Protein AF-0000000075764420 (afdb_homodimer)

Solvent-accessible surface area (backbone atoms only — not comparable to full-atom values): 49106 Å² total; per-residue (Å²): 131,82,77,48,69,50,70,46,83,59,84,77,82,64,56,66,69,60,44,43,52,50,50,54,52,48,41,48,51,27,37,36,56,23,35,29,23,39,42,83,89,68,69,49,82,43,41,38,24,38,45,35,27,38,69,61,47,43,64,38,49,43,69,51,50,50,50,52,55,64,43,32,40,56,49,47,51,49,48,52,52,50,32,62,30,62,67,60,50,52,63,59,40,52,65,30,41,75,60,29,64,60,61,29,52,54,49,49,46,45,52,50,36,55,73,73,50,77,61,41,67,53,35,36,38,52,31,28,40,29,29,32,32,20,41,93,60,81,49,40,51,29,50,75,50,54,35,29,54,50,55,73,48,30,34,38,36,37,48,40,54,60,51,42,44,51,50,30,37,77,68,75,38,57,81,58,48,82,36,42,70,87,45,48,17,35,66,38,54,37,49,46,54,52,51,48,34,58,69,60,63,56,83,75,31,28,36,36,36,30,37,55,94,73,63,42,63,40,40,35,54,47,44,46,55,53,53,39,36,72,76,39,61,76,54,47,77,45,79,39,31,44,56,51,43,43,73,58,41,50,68,50,96,81,28,35,34,30,48,91,89,24,41,35,26,28,39,38,33,64,38,74,68,49,64,86,62,43,85,50,68,52,26,52,50,24,51,44,53,53,64,53,10,47,28,32,26,26,38,33,67,45,43,42,56,42,34,29,53,59,44,53,34,52,47,63,39,89,67,42,49,39,75,79,62,38,94,44,72,65,44,52,56,57,55,64,25,52,58,60,48,36,56,40,41,100,46,72,67,14,52,49,43,50,51,52,34,57,77,43,18,72,51,29,31,36,36,50,62,66,64,74,66,81,65,65,32,50,28,68,51,31,28,55,50,47,64,71,27,64,88,42,70,61,37,32,36,30,38,42,30,51,56,76,50,49,41,35,29,60,43,41,62,49,48,64,91,54,67,84,67,55,63,81,40,53,28,33,64,35,41,32,36,31,24,33,35,32,29,38,88,86,42,80,76,45,71,39,60,26,28,41,36,29,37,30,16,46,57,87,46,90,51,47,35,49,93,74,67,44,14,17,45,39,38,56,27,47,36,88,128,130,83,76,46,70,50,70,47,83,59,84,75,83,66,58,67,71,60,45,44,51,50,50,52,53,49,41,49,51,28,36,36,56,22,36,28,22,40,41,86,91,68,69,50,84,42,40,39,24,38,46,36,26,39,68,61,45,43,64,38,50,42,68,53,52,50,50,53,55,66,43,33,39,56,49,47,51,50,48,53,53,49,34,61,31,62,65,59,51,50,64,60,42,51,64,29,41,74,61,31,64,61,62,29,53,54,48,50,45,44,51,50,37,56,73,74,50,77,59,42,67,53,36,36,39,51,31,27,40,30,28,32,31,20,40,94,60,82,50,41,52,28,50,75,49,56,36,30,54,50,54,72,48,30,34,37,37,38,48,40,55,62,52,41,44,50,51,31,38,76,68,74,39,58,83,58,49,82,37,42,70,86,44,46,15,37,64,38,54,37,48,48,55,51,51,48,37,58,70,60,64,54,84,72,30,27,35,36,36,30,36,55,94,73,64,42,62,41,38,36,55,48,44,46,56,53,52,40,35,70,76,41,62,77,54,47,74,44,78,37,31,45,56,50,43,43,73,57,40,48,68,50,97,83,26,35,34,31,47,90,89,23,42,35,25,27,39,38,33,65,38,73,68,48,64,87,60,44,84,49,69,53,27,52,50,24,52,46,53,54,64,53,11,47,28,31,25,26,38,34,66,46,43,42,57,43,35,29,54,58,44,54,33,52,46,64,39,88,68,41,49,39,75,79,63,38,96,44,72,66,45,53,56,56,56,62,25,52,59,58,48,36,56,40,42,98,45,73,67,13,50,50,42,51,51,52,34,56,75,42,19,73,51,30,31,37,37,49,60,66,64,74,68,82,66,65,31,50,28,68,51,32,29,54,51,46,64,71,27,64,88,40,72,60,37,35,37,31,37,40,31,51,55,75,52,47,41,35,28,60,43,40,62,48,48,68,91,53,67,82,66,54,66,81,40,52,26,34,62,35,40,32,37,30,26,34,34,31,30,38,89,87,43,80,75,44,71,39,59,27,30,41,38,30,38,30,16,47,58,88,45,92,52,47,35,48,92,75,67,46,14,18,42,38,38,57,27,47,37,88,127

Structure (mmCIF, N/CA/C/O backbone):
data_AF-0000000075764420-model_v1
#
loop_
_entity.id
_entity.type
_entity.pdbx_description
1 polymer 'Glutathione synthetase'
#
loop_
_atom_site.group_PDB
_atom_site.id
_atom_site.type_symbol
_atom_site.label_atom_id
_atom_site.label_alt_id
_atom_site.label_comp_id
_atom_site.label_asym_id
_atom_site.label_entity_id
_atom_site.label_seq_id
_atom_site.pdbx_PDB_ins_code
_atom_site.Cartn_x
_atom_site.Cartn_y
_atom_site.Cartn_z
_atom_site.occupancy
_atom_site.B_iso_or_equiv
_atom_site.auth_seq_id
_atom_site.auth_comp_id
_atom_site.auth_asym_id
_atom_site.auth_atom_id
_atom_site.pdbx_PDB_model_num
ATOM 1 N N . MET A 1 1 ? 33.75 -28.781 -10.352 1 38.66 1 MET A N 1
ATOM 2 C CA . MET A 1 1 ? 33.625 -27.656 -11.273 1 38.66 1 MET A CA 1
ATOM 3 C C . MET A 1 1 ? 32.938 -26.484 -10.594 1 38.66 1 MET A C 1
ATOM 5 O O . MET A 1 1 ? 31.891 -26.672 -9.938 1 38.66 1 MET A O 1
ATOM 9 N N . SER A 1 2 ? 33.562 -25.359 -10.328 1 56.16 2 SER A N 1
ATOM 10 C CA . SER A 1 2 ? 33.125 -24.188 -9.57 1 56.16 2 SER A CA 1
ATOM 11 C C . SER A 1 2 ? 31.812 -23.641 -10.109 1 56.16 2 SER A C 1
ATOM 13 O O . SER A 1 2 ? 31.641 -23.5 -11.32 1 56.16 2 SER A O 1
ATOM 15 N N . GLN A 1 3 ? 30.719 -23.734 -9.367 1 74.88 3 GLN A N 1
ATOM 16 C CA . GLN A 1 3 ? 29.406 -23.219 -9.758 1 74.88 3 GLN A CA 1
ATOM 17 C C . GLN A 1 3 ? 29.516 -21.812 -10.328 1 74.88 3 GLN A C 1
ATOM 19 O O . GLN A 1 3 ? 30.25 -20.984 -9.789 1 74.88 3 GLN A O 1
ATOM 24 N N . ALA A 1 4 ? 29.094 -21.578 -11.578 1 86.88 4 ALA A N 1
ATOM 25 C CA . ALA A 1 4 ? 29.078 -20.281 -12.258 1 86.88 4 ALA A CA 1
ATOM 26 C C . ALA A 1 4 ? 28.469 -19.219 -11.359 1 86.88 4 ALA A C 1
ATOM 28 O O . ALA A 1 4 ? 27.609 -19.516 -10.523 1 86.88 4 ALA A O 1
ATOM 29 N N . ARG A 1 5 ? 29.078 -18.031 -11.469 1 92.19 5 ARG A N 1
ATOM 30 C CA . ARG A 1 5 ? 28.594 -16.906 -10.664 1 92.19 5 ARG A CA 1
ATOM 31 C C . ARG A 1 5 ? 28.312 -15.695 -11.547 1 92.19 5 ARG A C 1
ATOM 33 O O . ARG A 1 5 ? 29.062 -15.391 -12.469 1 92.19 5 ARG A O 1
ATOM 40 N N . PHE A 1 6 ? 27.172 -15.125 -11.367 1 94.44 6 PHE A N 1
ATOM 41 C CA . PHE A 1 6 ? 26.859 -13.836 -11.969 1 94.44 6 PHE A CA 1
ATOM 42 C C . PHE A 1 6 ? 27.156 -12.695 -11 1 94.44 6 PHE A C 1
ATOM 44 O O . PHE A 1 6 ? 26.984 -12.844 -9.789 1 94.44 6 PHE A O 1
ATOM 51 N N . ALA A 1 7 ? 27.578 -11.648 -11.547 1 93.38 7 ALA A N 1
ATOM 52 C CA . ALA A 1 7 ? 27.828 -10.461 -10.727 1 93.38 7 ALA A CA 1
ATOM 53 C C . ALA A 1 7 ? 26.516 -9.758 -10.375 1 93.38 7 ALA A C 1
ATOM 55 O O . ALA A 1 7 ? 25.609 -9.688 -11.203 1 93.38 7 ALA A O 1
ATOM 56 N N . SER A 1 8 ? 26.484 -9.297 -9.148 1 94.81 8 SER A N 1
ATOM 57 C CA . SER A 1 8 ? 25.375 -8.422 -8.773 1 94.81 8 SER A CA 1
ATOM 58 C C . SER A 1 8 ? 25.375 -7.148 -9.617 1 94.81 8 SER A C 1
ATOM 60 O O . SER A 1 8 ? 26.406 -6.754 -10.164 1 94.81 8 SER A O 1
ATOM 62 N N . CYS A 1 9 ? 24.203 -6.555 -9.758 1 94.88 9 CYS A N 1
ATOM 63 C CA . CYS A 1 9 ? 24.109 -5.379 -10.617 1 94.88 9 CYS A CA 1
ATOM 64 C C . CYS A 1 9 ? 24.875 -4.207 -10.023 1 94.88 9 CYS A C 1
ATOM 66 O O . CYS A 1 9 ? 25.234 -3.27 -10.742 1 94.88 9 CYS A O 1
ATOM 68 N N . ILE A 1 10 ? 25.047 -4.176 -8.719 1 96.06 10 ILE A N 1
ATOM 69 C CA . ILE A 1 10 ? 25.875 -3.219 -7.988 1 96.06 10 ILE A CA 1
ATOM 70 C C . ILE A 1 10 ? 26.938 -3.963 -7.191 1 96.06 10 ILE A C 1
ATOM 72 O O . ILE A 1 10 ? 26.656 -5.008 -6.598 1 96.06 10 ILE A O 1
ATOM 76 N N . PRO A 1 11 ? 28.188 -3.457 -7.164 1 95.88 11 PRO A N 1
ATOM 77 C CA . PRO A 1 11 ? 29.219 -4.121 -6.363 1 95.88 11 PRO A CA 1
ATOM 78 C C . PRO A 1 11 ? 28.828 -4.262 -4.895 1 95.88 11 PRO A C 1
ATOM 80 O O . PRO A 1 11 ? 28.281 -3.324 -4.309 1 95.88 11 PRO A O 1
ATOM 83 N N . LEU A 1 12 ? 29.109 -5.402 -4.242 1 96.56 12 LEU A N 1
ATOM 84 C CA . LEU A 1 12 ? 28.797 -5.691 -2.844 1 96.56 12 LEU A CA 1
ATOM 85 C C . LEU A 1 12 ? 30.078 -5.957 -2.049 1 96.56 12 LEU A C 1
ATOM 87 O O . LEU A 1 12 ? 31.078 -6.418 -2.607 1 96.56 12 LEU A O 1
ATOM 91 N N . PRO A 1 13 ? 30.141 -5.727 -0.776 1 97.25 13 PRO A N 1
ATOM 92 C CA . PRO A 1 13 ? 29.016 -5.266 0.037 1 97.25 13 PRO A CA 1
ATOM 93 C C . PRO A 1 13 ? 28.797 -3.756 -0.054 1 97.25 13 PRO A C 1
ATOM 95 O O . PRO A 1 13 ? 29.734 -3.01 -0.327 1 97.25 13 PRO A O 1
ATOM 98 N N . LEU A 1 14 ? 27.625 -3.275 0.132 1 97.19 14 LEU A N 1
ATOM 99 C CA . LEU A 1 14 ? 27.312 -1.854 0.252 1 97.19 14 LEU A CA 1
ATOM 100 C C . LEU A 1 14 ? 27.828 -1.3 1.578 1 97.19 14 LEU A C 1
ATOM 102 O O . LEU A 1 14 ? 27.953 -2.041 2.555 1 97.19 14 LEU A O 1
ATOM 106 N N . GLU A 1 15 ? 28.109 -0.024 1.542 1 96.06 15 GLU A N 1
ATOM 107 C CA . GLU A 1 15 ? 28.484 0.64 2.785 1 96.06 15 GLU A CA 1
ATOM 108 C C . GLU A 1 15 ? 27.391 0.51 3.838 1 96.06 15 GLU A C 1
ATOM 110 O O . GLU A 1 15 ? 26.203 0.627 3.525 1 96.06 15 GLU A O 1
ATOM 115 N N . HIS A 1 16 ? 27.844 0.253 5.09 1 96.31 16 HIS A N 1
ATOM 116 C CA . HIS A 1 16 ? 26.938 -0.081 6.184 1 96.31 16 HIS A CA 1
ATOM 117 C C . HIS A 1 16 ? 25.828 0.951 6.316 1 96.31 16 HIS A C 1
ATOM 119 O O . HIS A 1 16 ? 24.641 0.596 6.332 1 96.31 16 HIS A O 1
ATOM 125 N N . LYS A 1 17 ? 26.156 2.199 6.438 1 93.56 17 LYS A N 1
ATOM 126 C CA . LYS A 1 17 ? 25.172 3.26 6.641 1 93.56 17 LYS A CA 1
ATOM 127 C C . LYS A 1 17 ? 24.203 3.34 5.469 1 93.56 17 LYS A C 1
ATOM 129 O O . LYS A 1 17 ? 23 3.504 5.668 1 93.56 17 LYS A O 1
ATOM 134 N N . VAL A 1 18 ? 24.734 3.244 4.289 1 95.25 18 VAL A N 1
ATOM 135 C CA . VAL A 1 18 ? 23.922 3.289 3.072 1 95.25 18 VAL A CA 1
ATOM 136 C C . VAL A 1 18 ? 22.969 2.104 3.043 1 95.25 18 VAL A C 1
ATOM 138 O O . VAL A 1 18 ? 21.781 2.264 2.742 1 95.25 18 VAL A O 1
ATOM 141 N N . LEU A 1 19 ? 23.5 0.938 3.379 1 97.75 19 LEU A N 1
ATOM 142 C CA . LEU A 1 19 ? 22.719 -0.295 3.348 1 97.75 19 LEU A CA 1
ATOM 143 C C . LEU A 1 19 ? 21.562 -0.229 4.336 1 97.75 19 LEU A C 1
ATOM 145 O O . LEU A 1 19 ? 20.422 -0.562 3.988 1 97.75 19 LEU A O 1
ATOM 149 N N . VAL A 1 20 ? 21.828 0.205 5.543 1 97 20 VAL A N 1
ATOM 150 C CA . VAL A 1 20 ? 20.797 0.29 6.574 1 97 20 VAL A CA 1
ATOM 151 C C . VAL A 1 20 ? 19.719 1.264 6.137 1 97 20 VAL A C 1
ATOM 153 O O . VAL A 1 20 ? 18.516 0.97 6.27 1 97 20 VAL A O 1
ATOM 156 N N . ASN A 1 21 ? 20.109 2.371 5.57 1 95.69 21 ASN A N 1
ATOM 157 C CA . ASN A 1 21 ? 19.172 3.393 5.133 1 95.69 21 ASN A CA 1
ATOM 158 C C . ASN A 1 21 ? 18.297 2.891 3.992 1 95.69 21 ASN A C 1
ATOM 160 O O . ASN A 1 21 ? 17.078 3.102 4 1 95.69 21 ASN A O 1
ATOM 164 N N . VAL A 1 22 ? 18.906 2.281 3.021 1 97.5 22 VAL A N 1
ATOM 165 C CA . VAL A 1 22 ? 18.156 1.857 1.841 1 97.5 22 VAL A CA 1
ATOM 166 C C . VAL A 1 22 ? 17.219 0.711 2.205 1 97.5 22 VAL A C 1
ATOM 168 O O . VAL A 1 22 ? 16.109 0.608 1.664 1 97.5 22 VAL A O 1
ATOM 171 N N . ILE A 1 23 ? 17.594 -0.154 3.127 1 98.19 23 ILE A N 1
ATOM 172 C CA . ILE A 1 23 ? 16.734 -1.244 3.578 1 98.19 23 ILE A CA 1
ATOM 173 C C . ILE A 1 23 ? 15.484 -0.673 4.25 1 98.19 23 ILE A C 1
ATOM 175 O O . ILE A 1 23 ? 14.375 -1.166 4.039 1 98.19 23 ILE A O 1
ATOM 179 N N . GLU A 1 24 ? 15.695 0.343 5.035 1 97.19 24 GLU A N 1
ATOM 180 C CA . GLU A 1 24 ? 14.555 0.988 5.676 1 97.19 24 GLU A CA 1
ATOM 181 C C . GLU A 1 24 ? 13.586 1.554 4.637 1 97.19 24 GLU A C 1
ATOM 183 O O . GLU A 1 24 ? 12.375 1.387 4.758 1 97.19 24 GLU A O 1
ATOM 188 N N . LYS A 1 25 ? 14.109 2.221 3.648 1 97.94 25 LYS A N 1
ATOM 189 C CA . LYS A 1 25 ? 13.297 2.768 2.561 1 97.94 25 LYS A CA 1
ATOM 190 C C . LYS A 1 25 ? 12.578 1.66 1.801 1 97.94 25 LYS A C 1
ATOM 192 O O . LYS A 1 25 ? 11.406 1.808 1.445 1 97.94 25 LYS A O 1
ATOM 197 N N . ALA A 1 26 ? 13.266 0.58 1.588 1 98.38 26 ALA A N 1
ATOM 198 C CA . ALA A 1 26 ? 12.703 -0.546 0.848 1 98.38 26 ALA A CA 1
ATOM 199 C C . ALA A 1 26 ? 11.547 -1.184 1.615 1 98.38 26 ALA A C 1
ATOM 201 O O . ALA A 1 26 ? 10.508 -1.501 1.034 1 98.38 26 ALA A O 1
ATOM 202 N N . LYS A 1 27 ? 11.758 -1.407 2.916 1 98.44 27 LYS A N 1
ATOM 203 C CA . LYS A 1 27 ? 10.711 -1.975 3.752 1 98.44 27 LYS A CA 1
ATOM 204 C C . LYS A 1 27 ? 9.453 -1.105 3.723 1 98.44 27 LYS A C 1
ATOM 206 O O . LYS A 1 27 ? 8.344 -1.614 3.561 1 98.44 27 LYS A O 1
ATOM 211 N N . ASP A 1 28 ? 9.688 0.18 3.896 1 98.5 28 ASP A N 1
ATOM 212 C CA . ASP A 1 28 ? 8.555 1.097 3.9 1 98.5 28 ASP A CA 1
ATOM 213 C C . ASP A 1 28 ? 7.84 1.094 2.551 1 98.5 28 ASP A C 1
ATOM 215 O O . ASP A 1 28 ? 6.605 1.088 2.494 1 98.5 28 ASP A O 1
ATOM 219 N N . TRP A 1 29 ? 8.578 1.149 1.474 1 98.56 29 TRP A N 1
ATOM 220 C CA . TRP A 1 29 ? 7.973 1.102 0.148 1 98.56 29 TRP A CA 1
ATOM 221 C C . TRP A 1 29 ? 7.145 -0.167 -0.027 1 98.56 29 TRP A C 1
ATOM 223 O O . TRP A 1 29 ? 6.016 -0.116 -0.514 1 98.56 29 TRP A O 1
ATOM 233 N N . ALA A 1 30 ? 7.723 -1.271 0.344 1 98.56 30 ALA A N 1
ATOM 234 C CA . ALA A 1 30 ? 7.062 -2.568 0.219 1 98.56 30 ALA A CA 1
ATOM 235 C C . ALA A 1 30 ? 5.73 -2.582 0.965 1 98.56 30 ALA A C 1
ATOM 237 O O . ALA A 1 30 ? 4.695 -2.924 0.391 1 98.56 30 ALA A O 1
ATOM 238 N N . LEU A 1 31 ? 5.77 -2.174 2.189 1 98.5 31 LEU A N 1
ATOM 239 C CA . LEU A 1 31 ? 4.578 -2.172 3.031 1 98.5 31 LEU A CA 1
ATOM 240 C C . LEU A 1 31 ? 3.512 -1.24 2.465 1 98.5 31 LEU A C 1
ATOM 242 O O . LEU A 1 31 ? 2.336 -1.604 2.395 1 98.5 31 LEU A O 1
ATOM 246 N N . MET A 1 32 ? 3.928 -0.154 2.012 1 98.5 32 MET A N 1
ATOM 247 C CA . MET A 1 32 ? 2.994 0.902 1.635 1 98.5 32 MET A CA 1
ATOM 248 C C . MET A 1 32 ? 2.428 0.658 0.24 1 98.5 32 MET A C 1
ATOM 250 O O . MET A 1 32 ? 1.515 1.361 -0.197 1 98.5 32 MET A O 1
ATOM 254 N N . HIS A 1 33 ? 2.965 -0.355 -0.49 1 98.19 33 HIS A N 1
ATOM 255 C CA . HIS A 1 33 ? 2.465 -0.681 -1.819 1 98.19 33 HIS A CA 1
ATOM 256 C C . HIS A 1 33 ? 2.023 -2.139 -1.9 1 98.19 33 HIS A C 1
ATOM 258 O O . HIS A 1 33 ? 1.954 -2.711 -2.99 1 98.19 33 HIS A O 1
ATOM 264 N N . GLY A 1 34 ? 1.854 -2.721 -0.776 1 97.88 34 GLY A N 1
ATOM 265 C CA . GLY A 1 34 ? 1.202 -4.02 -0.707 1 97.88 34 GLY A CA 1
ATOM 266 C C . GLY A 1 34 ? 2.143 -5.172 -0.994 1 97.88 34 GLY A C 1
ATOM 267 O O . GLY A 1 34 ? 1.699 -6.27 -1.346 1 97.88 34 GLY A O 1
ATOM 268 N N . VAL A 1 35 ? 3.465 -4.98 -0.974 1 98.06 35 VAL A N 1
ATOM 269 C CA . VAL A 1 35 ? 4.426 -6.078 -1.021 1 98.06 35 VAL A CA 1
ATOM 270 C C . VAL A 1 35 ? 4.559 -6.707 0.365 1 98.06 35 VAL A C 1
ATOM 272 O O . VAL A 1 35 ? 5.613 -6.613 0.997 1 98.06 35 VAL A O 1
ATOM 275 N N . GLY A 1 36 ? 3.479 -7.324 0.757 1 97.44 36 GLY A N 1
ATOM 276 C CA . GLY A 1 36 ? 3.387 -7.84 2.113 1 97.44 36 GLY A CA 1
ATOM 277 C C . GLY A 1 36 ? 2.543 -9.094 2.217 1 97.44 36 GLY A C 1
ATOM 278 O O . GLY A 1 36 ? 2.023 -9.586 1.213 1 97.44 36 GLY A O 1
ATOM 279 N N . MET A 1 37 ? 2.496 -9.648 3.395 1 96.88 37 MET A N 1
ATOM 280 C CA . MET A 1 37 ? 1.719 -10.828 3.75 1 96.88 37 MET A CA 1
ATOM 281 C C . MET A 1 37 ? 1.24 -10.75 5.195 1 96.88 37 MET A C 1
ATOM 283 O O . MET A 1 37 ? 1.705 -9.906 5.965 1 96.88 37 MET A O 1
ATOM 287 N N . ARG A 1 38 ? 0.282 -11.625 5.535 1 97.25 38 ARG A N 1
ATOM 288 C CA . ARG A 1 38 ? -0.09 -11.758 6.938 1 97.25 38 ARG A CA 1
ATOM 289 C C . ARG A 1 38 ? 0.991 -12.492 7.723 1 97.25 38 ARG A C 1
ATOM 291 O O . ARG A 1 38 ? 1.654 -13.383 7.188 1 97.25 38 ARG A O 1
ATOM 298 N N . ASP A 1 39 ? 1.179 -12.047 8.938 1 94.44 39 ASP A N 1
ATOM 299 C CA . ASP A 1 39 ? 2.107 -12.734 9.828 1 94.44 39 ASP A CA 1
ATOM 300 C C . ASP A 1 39 ? 1.534 -14.07 10.289 1 94.44 39 ASP A C 1
ATOM 302 O O . ASP A 1 39 ? 0.531 -14.109 11 1 94.44 39 ASP A O 1
ATOM 306 N N . LYS A 1 40 ? 2.152 -15.172 9.953 1 92 40 LYS A N 1
ATOM 307 C CA . LYS A 1 40 ? 1.679 -16.5 10.328 1 92 40 LYS A CA 1
ATOM 308 C C . LYS A 1 40 ? 1.747 -16.703 11.844 1 92 40 LYS A C 1
ATOM 310 O O . LYS A 1 40 ? 0.911 -17.391 12.422 1 92 40 LYS A O 1
ATOM 315 N N . LYS A 1 41 ? 2.746 -16.141 12.469 1 91.25 41 LYS A N 1
ATOM 316 C CA . LYS A 1 41 ? 2.951 -16.297 13.906 1 91.25 41 LYS A CA 1
ATOM 317 C C . LYS A 1 41 ? 1.938 -15.477 14.703 1 91.25 41 LYS A C 1
ATOM 319 O O . LYS A 1 41 ? 1.427 -15.938 15.727 1 91.25 41 LYS A O 1
ATOM 324 N N . HIS A 1 42 ? 1.73 -14.242 14.266 1 91.56 42 HIS A N 1
ATOM 325 C CA . HIS A 1 42 ? 0.776 -13.344 14.906 1 91.56 42 HIS A CA 1
ATOM 326 C C . HIS A 1 42 ? -0.261 -12.844 13.914 1 91.56 42 HIS A C 1
ATOM 328 O O . HIS A 1 42 ? -0.292 -11.648 13.594 1 91.56 42 HIS A O 1
ATOM 334 N N . PHE A 1 43 ? -1.181 -13.781 13.641 1 94.88 43 PHE A N 1
ATOM 335 C CA . PHE A 1 43 ? -2.141 -13.492 12.586 1 94.88 43 PHE A CA 1
ATOM 336 C C . PHE A 1 43 ? -3.117 -12.406 13.016 1 94.88 43 PHE A C 1
ATOM 338 O O . PHE A 1 43 ? -3.635 -12.438 14.133 1 94.88 43 PHE A O 1
ATOM 345 N N . THR A 1 44 ? -3.318 -11.406 12.227 1 96.19 44 THR A N 1
ATOM 346 C CA . THR A 1 44 ? -4.344 -10.383 12.391 1 96.19 44 THR A CA 1
ATOM 347 C C . THR A 1 44 ? -4.754 -9.805 11.031 1 96.19 44 THR A C 1
ATOM 349 O O . THR A 1 44 ? -3.938 -9.742 10.109 1 96.19 44 THR A O 1
ATOM 352 N N . LYS A 1 45 ? -5.996 -9.484 10.914 1 96.56 45 LYS A N 1
ATOM 353 C CA . LYS A 1 45 ? -6.488 -8.867 9.688 1 96.56 45 LYS A CA 1
ATOM 354 C C . LYS A 1 45 ? -6.293 -7.355 9.711 1 96.56 45 LYS A C 1
ATOM 356 O O . LYS A 1 45 ? -6.641 -6.664 8.75 1 96.56 45 LYS A O 1
ATOM 361 N N . ASP A 1 46 ? -5.633 -6.852 10.789 1 97.69 46 ASP A N 1
ATOM 362 C CA . ASP A 1 46 ? -5.465 -5.41 10.945 1 97.69 46 ASP A CA 1
ATOM 363 C C . ASP A 1 46 ? -4.062 -4.973 10.531 1 97.69 46 ASP A C 1
ATOM 365 O O . ASP A 1 46 ? -3.729 -3.789 10.609 1 97.69 46 ASP A O 1
ATOM 369 N N . ALA A 1 47 ? -3.221 -5.906 10.109 1 97.94 47 ALA A N 1
ATOM 370 C CA . ALA A 1 47 ? -1.836 -5.555 9.797 1 97.94 47 ALA A CA 1
ATOM 371 C C . ALA A 1 47 ? -1.276 -6.441 8.695 1 97.94 47 ALA A C 1
ATOM 373 O O . ALA A 1 47 ? -1.807 -7.523 8.43 1 97.94 47 ALA A O 1
ATOM 374 N N . ILE A 1 48 ? -0.275 -5.973 8.023 1 98 48 ILE A N 1
ATOM 375 C CA . ILE A 1 48 ? 0.557 -6.773 7.129 1 98 48 ILE A CA 1
ATOM 376 C C . ILE A 1 48 ? 2.029 -6.559 7.465 1 98 48 ILE A C 1
ATOM 378 O O . ILE A 1 48 ? 2.396 -5.531 8.047 1 98 48 ILE A O 1
ATOM 382 N N . GLN A 1 49 ? 2.844 -7.477 7.23 1 97.69 49 GLN A N 1
ATOM 383 C CA . GLN A 1 49 ? 4.297 -7.375 7.328 1 97.69 49 GLN A CA 1
ATOM 384 C C . GLN A 1 49 ? 4.953 -7.531 5.961 1 97.69 49 GLN A C 1
ATOM 386 O O . GLN A 1 49 ? 4.324 -8.016 5.016 1 97.69 49 GLN A O 1
ATOM 391 N N . ILE A 1 50 ? 6.152 -7.102 5.836 1 97.75 50 ILE A N 1
ATOM 392 C CA . ILE A 1 50 ? 6.848 -7.195 4.555 1 97.75 50 ILE A CA 1
ATOM 393 C C . ILE A 1 50 ? 6.941 -8.656 4.121 1 97.75 50 ILE A C 1
ATOM 395 O O . ILE A 1 50 ? 7.141 -9.547 4.953 1 97.75 50 ILE A O 1
ATOM 399 N N . ALA A 1 51 ? 6.656 -8.93 2.842 1 97.19 51 ALA A N 1
ATOM 400 C CA . ALA A 1 51 ? 7.102 -10.195 2.264 1 97.19 51 ALA A CA 1
ATOM 401 C C . ALA A 1 51 ? 8.617 -10.211 2.09 1 97.19 51 ALA A C 1
ATOM 403 O O . ALA A 1 51 ? 9.234 -9.18 1.823 1 97.19 51 ALA A O 1
ATOM 404 N N . PRO A 1 52 ? 9.258 -11.359 2.326 1 97 52 PRO A N 1
ATOM 405 C CA . PRO A 1 52 ? 10.695 -11.398 2.055 1 97 52 PRO A CA 1
ATOM 406 C C . PRO A 1 52 ? 11.039 -10.977 0.625 1 97 52 PRO A C 1
ATOM 408 O O . PRO A 1 52 ? 10.328 -11.344 -0.314 1 97 52 PRO A O 1
ATOM 411 N N . PHE A 1 53 ? 12.078 -10.203 0.459 1 97.88 53 PHE A N 1
ATOM 412 C CA . PHE A 1 53 ? 12.461 -9.758 -0.877 1 97.88 53 PHE A CA 1
ATOM 413 C C . PHE A 1 53 ? 13.969 -9.609 -0.984 1 97.88 53 PHE A C 1
ATOM 415 O O . PHE A 1 53 ? 14.664 -9.5 0.031 1 97.88 53 PHE A O 1
ATOM 422 N N . VAL A 1 54 ? 14.492 -9.711 -2.162 1 97.69 54 VAL A N 1
ATOM 423 C CA . VAL A 1 54 ? 15.883 -9.414 -2.473 1 97.69 54 VAL A CA 1
ATOM 424 C C . VAL A 1 54 ? 16.062 -7.918 -2.715 1 97.69 54 VAL A C 1
ATOM 426 O O . VAL A 1 54 ? 15.328 -7.324 -3.518 1 97.69 54 VAL A O 1
ATOM 429 N N . LEU A 1 55 ? 17.016 -7.344 -2.02 1 98.19 55 LEU A N 1
ATOM 430 C CA . LEU A 1 55 ? 17.141 -5.891 -2 1 98.19 55 LEU A CA 1
ATOM 431 C C . LEU A 1 55 ? 17.438 -5.352 -3.396 1 98.19 55 LEU A C 1
ATOM 433 O O . LEU A 1 55 ? 16.844 -4.363 -3.824 1 98.19 55 LEU A O 1
ATOM 437 N N . LEU A 1 56 ? 18.359 -5.969 -4.121 1 98.31 56 LEU A N 1
ATOM 438 C CA . LEU A 1 56 ? 18.766 -5.551 -5.461 1 98.31 56 LEU A CA 1
ATOM 439 C C . LEU A 1 56 ? 18.266 -6.547 -6.508 1 98.31 56 LEU A C 1
ATOM 441 O O . LEU A 1 56 ? 18.281 -7.754 -6.273 1 98.31 56 LEU A O 1
ATOM 445 N N . PRO A 1 57 ? 17.781 -6.035 -7.684 1 98.12 57 PRO A N 1
ATOM 446 C CA . PRO A 1 57 ? 17.344 -6.977 -8.719 1 98.12 57 PRO A CA 1
ATOM 447 C C . PRO A 1 57 ? 18.438 -7.953 -9.125 1 98.12 57 PRO A C 1
ATOM 449 O O . PRO A 1 57 ? 19.609 -7.574 -9.203 1 98.12 57 PRO A O 1
ATOM 452 N N . SER A 1 58 ? 18.094 -9.164 -9.367 1 97.75 58 SER A N 1
ATOM 453 C CA . SER A 1 58 ? 19.047 -10.227 -9.664 1 97.75 58 SER A CA 1
ATOM 454 C C . SER A 1 58 ? 19.328 -10.32 -11.156 1 97.75 58 SER A C 1
ATOM 456 O O . SER A 1 58 ? 18.406 -10.227 -11.977 1 97.75 58 SER A O 1
ATOM 458 N N . PRO A 1 59 ? 20.578 -10.539 -11.492 1 97.5 59 PRO A N 1
ATOM 459 C CA . PRO A 1 59 ? 20.922 -10.641 -12.914 1 97.5 59 PRO A CA 1
ATOM 460 C C . PRO A 1 59 ? 20.312 -11.867 -13.578 1 97.5 59 PRO A C 1
ATOM 462 O O . PRO A 1 59 ? 20.219 -12.938 -12.969 1 97.5 59 PRO A O 1
ATOM 465 N N . PHE A 1 60 ? 19.859 -11.672 -14.766 1 97.94 60 PHE A N 1
ATOM 466 C CA . PHE A 1 60 ? 19.281 -12.719 -15.602 1 97.94 60 PHE A CA 1
ATOM 467 C C . PHE A 1 60 ? 19.594 -12.469 -17.078 1 97.94 60 PHE A C 1
ATOM 469 O O . PHE A 1 60 ? 19.406 -11.359 -17.578 1 97.94 60 PHE A O 1
ATOM 476 N N . PRO A 1 61 ? 20.078 -13.461 -17.797 1 97.31 61 PRO A N 1
ATOM 477 C CA . PRO A 1 61 ? 20.422 -13.242 -19.203 1 97.31 61 PRO A CA 1
ATOM 478 C C . PRO A 1 61 ? 19.219 -12.812 -20.047 1 97.31 61 PRO A C 1
ATOM 480 O O . PRO A 1 61 ? 18.188 -13.492 -20.062 1 97.31 61 PRO A O 1
ATOM 483 N N . ARG A 1 62 ? 19.359 -11.727 -20.828 1 98.12 62 ARG A N 1
ATOM 484 C CA . ARG A 1 62 ? 18.297 -11.148 -21.656 1 98.12 62 ARG A CA 1
ATOM 485 C C . ARG A 1 62 ? 17.781 -12.164 -22.672 1 98.12 62 ARG A C 1
ATOM 487 O O . ARG A 1 62 ? 16.562 -12.273 -22.875 1 98.12 62 ARG A O 1
ATOM 494 N N . THR A 1 63 ? 18.656 -12.898 -23.266 1 97.94 63 THR A N 1
ATOM 495 C CA . THR A 1 63 ? 18.281 -13.859 -24.297 1 97.94 63 THR A CA 1
ATOM 496 C C . THR A 1 63 ? 17.391 -14.953 -23.719 1 97.94 63 THR A C 1
ATOM 498 O O . THR A 1 63 ? 16.391 -15.336 -24.328 1 97.94 63 THR A O 1
ATOM 501 N N . GLU A 1 64 ? 17.75 -15.461 -22.578 1 98.19 64 GLU A N 1
ATOM 502 C CA . GLU A 1 64 ? 17 -16.547 -21.969 1 98.19 64 GLU A CA 1
ATOM 503 C C . GLU A 1 64 ? 15.672 -16.047 -21.406 1 98.19 64 GLU A C 1
ATOM 505 O O . GLU A 1 64 ? 14.672 -16.766 -21.438 1 98.19 64 GLU A O 1
ATOM 510 N N . PHE A 1 65 ? 15.711 -14.805 -20.906 1 98.56 65 PHE A N 1
ATOM 511 C CA . PHE A 1 65 ? 14.461 -14.188 -20.469 1 98.56 65 PHE A CA 1
ATOM 512 C C . PHE A 1 65 ? 13.484 -14.07 -21.625 1 98.56 65 PHE A C 1
ATOM 514 O O . PHE A 1 65 ? 12.312 -14.445 -21.5 1 98.56 65 PHE A O 1
ATOM 521 N N . THR A 1 66 ? 13.984 -13.586 -22.719 1 98.44 66 THR A N 1
ATOM 522 C CA . THR A 1 66 ? 13.172 -13.414 -23.922 1 98.44 66 THR A CA 1
ATOM 523 C C . THR A 1 66 ? 12.664 -14.766 -24.422 1 98.44 66 THR A C 1
ATOM 525 O O . THR A 1 66 ? 11.508 -14.883 -24.844 1 98.44 66 THR A O 1
ATOM 528 N N . LYS A 1 67 ? 13.531 -15.742 -24.391 1 98.31 67 LYS A N 1
ATOM 529 C CA . LYS A 1 67 ? 13.148 -17.094 -24.766 1 98.31 67 LYS A CA 1
ATOM 530 C C . LYS A 1 67 ? 11.961 -17.594 -23.938 1 98.31 67 LYS A C 1
ATOM 532 O O . LYS A 1 67 ? 10.992 -18.125 -24.484 1 98.31 67 LYS A O 1
ATOM 537 N N . ALA A 1 68 ? 12.023 -17.406 -22.641 1 98.75 68 ALA A N 1
ATOM 538 C CA . ALA A 1 68 ? 10.953 -17.828 -21.734 1 98.75 68 ALA A CA 1
ATOM 539 C C . ALA A 1 68 ? 9.648 -17.094 -22.062 1 98.75 68 ALA A C 1
ATOM 541 O O . ALA A 1 68 ? 8.578 -17.703 -22.078 1 98.75 68 ALA A O 1
ATOM 542 N N . ILE A 1 69 ? 9.742 -15.797 -22.344 1 98.75 69 ILE A N 1
ATOM 543 C CA . ILE A 1 69 ? 8.594 -14.969 -22.672 1 98.75 69 ILE A CA 1
ATOM 544 C C . ILE A 1 69 ? 7.934 -15.5 -23.953 1 98.75 69 ILE A C 1
ATOM 546 O O . ILE A 1 69 ? 6.715 -15.68 -24 1 98.75 69 ILE A O 1
ATOM 550 N N . GLU A 1 70 ? 8.711 -15.797 -24.906 1 98.44 70 GLU A N 1
ATOM 551 C CA . GLU A 1 70 ? 8.211 -16.203 -26.219 1 98.44 70 GLU A CA 1
ATOM 552 C C . GLU A 1 70 ? 7.574 -17.594 -26.156 1 98.44 70 GLU A C 1
ATOM 554 O O . GLU A 1 70 ? 6.629 -17.875 -26.891 1 98.44 70 GLU A O 1
ATOM 559 N N . LEU A 1 71 ? 8.023 -18.391 -25.281 1 98.62 71 LEU A N 1
ATOM 560 C CA . LEU A 1 71 ? 7.57 -19.781 -25.219 1 98.62 71 LEU A CA 1
ATOM 561 C C . LEU A 1 71 ? 6.246 -19.891 -24.484 1 98.62 71 LEU A C 1
ATOM 563 O O . LEU A 1 71 ? 5.566 -20.922 -24.562 1 98.62 71 LEU A O 1
ATOM 567 N N . GLN A 1 72 ? 5.875 -18.844 -23.781 1 98.88 72 GLN A N 1
ATOM 568 C CA . GLN A 1 72 ? 4.758 -18.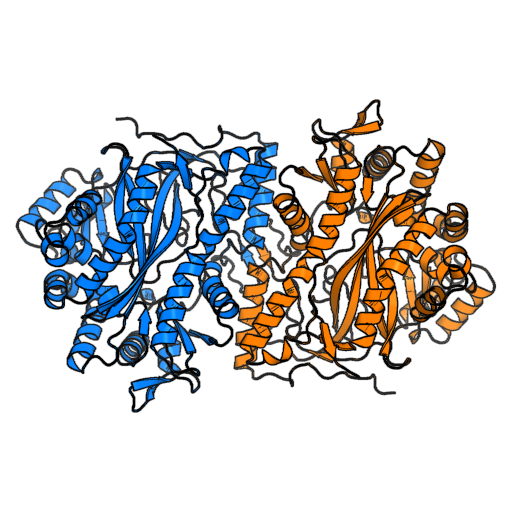984 -22.859 1 98.88 72 GLN A CA 1
ATOM 569 C C . GLN A 1 72 ? 3.459 -19.281 -23.609 1 98.88 72 GLN A C 1
ATOM 571 O O . GLN A 1 72 ? 2.674 -20.141 -23.188 1 98.88 72 GLN A O 1
ATOM 576 N N . THR A 1 73 ? 3.174 -18.578 -24.688 1 98.81 73 THR A N 1
ATOM 577 C CA . THR A 1 73 ? 1.932 -18.812 -25.422 1 98.81 73 THR A CA 1
ATOM 578 C C . THR A 1 73 ? 1.934 -20.188 -26.062 1 98.81 73 THR A C 1
ATOM 580 O O . THR A 1 73 ? 0.882 -20.828 -26.203 1 98.81 73 THR A O 1
ATOM 583 N N . VAL A 1 74 ? 3.127 -20.672 -26.438 1 98.69 74 VAL A N 1
ATOM 584 C CA . VAL A 1 74 ? 3.26 -22.016 -26.984 1 98.69 74 VAL A CA 1
ATOM 585 C C . VAL A 1 74 ? 2.926 -23.047 -25.922 1 98.69 74 VAL A C 1
ATOM 587 O O . VAL A 1 74 ? 2.189 -24 -26.172 1 98.69 74 VAL A O 1
ATOM 590 N N . LEU A 1 75 ? 3.416 -22.812 -24.766 1 98.81 75 LEU A N 1
ATOM 591 C CA . LEU A 1 75 ? 3.174 -23.719 -23.656 1 98.81 75 LEU A CA 1
ATOM 592 C C . LEU A 1 75 ? 1.714 -23.672 -23.219 1 98.81 75 LEU A C 1
ATOM 594 O O . LEU A 1 75 ? 1.137 -24.688 -22.844 1 98.81 75 LEU A O 1
ATOM 598 N N . ASN A 1 76 ? 1.135 -22.438 -23.25 1 98.81 76 ASN A N 1
ATOM 599 C CA . ASN A 1 76 ? -0.295 -22.344 -22.969 1 98.81 76 ASN A CA 1
ATOM 600 C C . ASN A 1 76 ? -1.105 -23.266 -23.875 1 98.81 76 ASN A C 1
ATOM 602 O O . ASN A 1 76 ? -1.95 -24.031 -23.391 1 98.81 76 ASN A O 1
ATOM 606 N N . GLU A 1 77 ? -0.83 -23.141 -25.109 1 98.5 77 GLU A N 1
ATOM 607 C CA . GLU A 1 77 ? -1.569 -23.922 -26.094 1 98.5 77 GLU A CA 1
ATOM 608 C C . GLU A 1 77 ? -1.317 -25.422 -25.922 1 98.5 77 GLU A C 1
ATOM 610 O O . GLU A 1 77 ? -2.244 -26.234 -26.016 1 98.5 77 GLU A O 1
ATOM 615 N N . LEU A 1 78 ? -0.058 -25.766 -25.688 1 98.5 78 LEU A N 1
ATOM 616 C CA . LEU A 1 78 ? 0.274 -27.172 -25.438 1 98.5 78 LEU A CA 1
ATOM 617 C C . LEU A 1 78 ? -0.547 -27.734 -24.281 1 98.5 78 LEU A C 1
ATOM 619 O O . LEU A 1 78 ? -1.184 -28.781 -24.422 1 98.5 78 LEU A O 1
ATOM 623 N N . MET A 1 79 ? -0.6 -27.031 -23.188 1 98.38 79 MET A N 1
ATOM 624 C CA . MET A 1 79 ? -1.29 -27.516 -22 1 98.38 79 MET A CA 1
ATOM 625 C C . MET A 1 79 ? -2.799 -27.547 -22.219 1 98.38 79 MET A C 1
ATOM 627 O O . MET A 1 79 ? -3.49 -28.422 -21.688 1 98.38 79 MET A O 1
ATOM 631 N N . HIS A 1 80 ? -3.289 -26.547 -22.984 1 98.62 80 HIS A N 1
ATOM 632 C CA . HIS A 1 80 ? -4.691 -26.547 -23.375 1 98.62 80 HIS A CA 1
ATOM 633 C C . HIS A 1 80 ? -5.039 -27.828 -24.141 1 98.62 80 HIS A C 1
ATOM 635 O O . HIS A 1 80 ? -6.031 -28.5 -23.828 1 98.62 80 HIS A O 1
ATOM 641 N N . LYS A 1 81 ? -4.219 -28.188 -25.125 1 98.25 81 LYS A N 1
ATOM 642 C CA . LYS A 1 81 ? -4.441 -29.391 -25.922 1 98.25 81 LYS A CA 1
ATOM 643 C C . LYS A 1 81 ? -4.332 -30.641 -25.078 1 98.25 81 LYS A C 1
ATOM 645 O O . LYS A 1 81 ? -5.133 -31.578 -25.219 1 98.25 81 LYS A O 1
ATOM 650 N N . VAL A 1 82 ? -3.357 -30.656 -24.219 1 98.38 82 VAL A N 1
ATOM 651 C CA . VAL A 1 82 ? -3.152 -31.797 -23.328 1 98.38 82 VAL A CA 1
ATOM 652 C C . VAL A 1 82 ? -4.379 -31.984 -22.438 1 98.38 82 VAL A C 1
ATOM 654 O O . VAL A 1 82 ? -4.883 -33.094 -22.297 1 98.38 82 VAL A O 1
ATOM 657 N N . ALA A 1 83 ? -4.906 -30.906 -21.891 1 98.25 83 ALA A N 1
ATOM 658 C CA . ALA A 1 83 ? -6.051 -30.953 -20.984 1 98.25 83 ALA A CA 1
ATOM 659 C C . ALA A 1 83 ? -7.285 -31.516 -21.672 1 98.25 83 ALA A C 1
ATOM 661 O O . ALA A 1 83 ? -8.133 -32.156 -21.047 1 98.25 83 ALA A O 1
ATOM 662 N N . HIS A 1 84 ? -7.355 -31.312 -23 1 97.62 84 HIS A N 1
ATOM 663 C CA . HIS A 1 84 ? -8.547 -31.734 -23.734 1 97.62 84 HIS A CA 1
ATOM 664 C C . HIS A 1 84 ? -8.328 -33.094 -24.406 1 97.62 84 HIS A C 1
ATOM 666 O O . HIS A 1 84 ? -9.172 -33.531 -25.188 1 97.62 84 HIS A O 1
ATOM 672 N N . ASN A 1 85 ? -7.188 -33.688 -24.203 1 97.5 85 ASN A N 1
ATOM 673 C CA . ASN A 1 85 ? -6.941 -35.031 -24.703 1 97.5 85 ASN A CA 1
ATOM 674 C C . ASN A 1 85 ? -7.211 -36.094 -23.641 1 97.5 85 ASN A C 1
ATOM 676 O O . ASN A 1 85 ? -6.293 -36.531 -22.938 1 97.5 85 ASN A O 1
ATOM 680 N N . GLU A 1 86 ? -8.398 -36.562 -23.641 1 96.06 86 GLU A N 1
ATOM 681 C CA . GLU A 1 86 ? -8.883 -37.5 -22.609 1 96.06 86 GLU A CA 1
ATOM 682 C C . GLU A 1 86 ? -8.031 -38.75 -22.578 1 96.06 86 GLU A C 1
ATOM 684 O O . GLU A 1 86 ? -7.66 -39.219 -21.5 1 96.06 86 GLU A O 1
ATOM 689 N N . GLU A 1 87 ? -7.754 -39.281 -23.656 1 96.62 87 GLU A N 1
ATOM 690 C CA . GLU A 1 87 ? -6.984 -40.531 -23.75 1 96.62 87 GLU A CA 1
ATOM 691 C C . GLU A 1 87 ? -5.586 -40.344 -23.156 1 96.62 87 GLU A C 1
ATOM 693 O O . GLU A 1 87 ? -5.113 -41.219 -22.406 1 96.62 87 GLU A O 1
ATOM 698 N N . PHE A 1 88 ? -4.996 -39.344 -23.547 1 96.81 88 PHE A N 1
ATOM 699 C CA . PHE A 1 88 ? -3.654 -39.062 -23.047 1 96.81 88 PHE A CA 1
ATOM 700 C C . PHE A 1 88 ? -3.658 -38.938 -21.531 1 96.81 88 PHE A C 1
ATOM 702 O O . PHE A 1 88 ? -2.793 -39.469 -20.844 1 96.81 88 PHE A O 1
ATOM 709 N N . LEU A 1 89 ? -4.598 -38.156 -20.938 1 96.69 89 LEU A N 1
ATOM 710 C CA . LEU A 1 89 ? -4.676 -37.938 -19.5 1 96.69 89 LEU A CA 1
ATOM 711 C C . LEU A 1 89 ? -4.938 -39.25 -18.781 1 96.69 89 LEU A C 1
ATOM 713 O O . LEU A 1 89 ? -4.281 -39.562 -17.781 1 96.69 89 LEU A O 1
ATOM 717 N N . GLU A 1 90 ? -5.863 -39.969 -19.328 1 96.19 90 GLU A N 1
ATOM 718 C CA . GLU A 1 90 ? -6.215 -41.25 -18.719 1 96.19 90 GLU A CA 1
ATOM 719 C C . GLU A 1 90 ? -5.02 -42.219 -18.703 1 96.19 90 GLU A C 1
ATOM 721 O O . GLU A 1 90 ? -4.695 -42.781 -17.656 1 96.19 90 GLU A O 1
ATOM 726 N N . HIS A 1 91 ? -4.387 -42.312 -19.828 1 95.44 91 HIS A N 1
ATOM 727 C CA . HIS A 1 91 ? -3.244 -43.219 -19.938 1 95.44 91 HIS A CA 1
ATOM 728 C C . HIS A 1 91 ? -2.1 -42.781 -19.047 1 95.44 91 HIS A C 1
ATOM 730 O O . HIS A 1 91 ? -1.485 -43.594 -18.359 1 95.44 91 HIS A O 1
ATOM 736 N N . THR A 1 92 ? -1.821 -41.531 -19.062 1 94.81 92 THR A N 1
ATOM 737 C CA . THR A 1 92 ? -0.68 -40.969 -18.344 1 94.81 92 THR A CA 1
ATOM 738 C C . THR A 1 92 ? -0.877 -41.062 -16.828 1 94.81 92 THR A C 1
ATOM 740 O O . THR A 1 92 ? 0.075 -41.312 -16.094 1 94.81 92 THR A O 1
ATOM 743 N N . LEU A 1 93 ? -2.088 -40.875 -16.297 1 94.81 93 LEU A N 1
ATOM 744 C CA . LEU A 1 93 ? -2.326 -40.75 -14.867 1 94.81 93 LEU A CA 1
ATOM 745 C C . LEU A 1 93 ? -2.703 -42.094 -14.25 1 94.81 93 LEU A C 1
ATOM 747 O O . LEU A 1 93 ? -2.801 -42.219 -13.031 1 94.81 93 LEU A O 1
ATOM 751 N N . GLN A 1 94 ? -2.832 -43.094 -15.055 1 93.88 94 GLN A N 1
ATOM 752 C CA . GLN A 1 94 ? -3.43 -44.344 -14.641 1 93.88 94 GLN A CA 1
ATOM 753 C C . GLN A 1 94 ? -2.705 -44.938 -13.43 1 93.88 94 GLN A C 1
ATOM 755 O O . GLN A 1 94 ? -3.344 -45.375 -12.469 1 93.88 94 GLN A O 1
ATOM 760 N N . ASN A 1 95 ? -1.397 -44.969 -13.422 1 89.88 95 ASN A N 1
ATOM 761 C CA . ASN A 1 95 ? -0.64 -45.562 -12.32 1 89.88 95 ASN A CA 1
ATOM 762 C C . ASN A 1 95 ? -0.66 -44.656 -11.094 1 89.88 95 ASN A C 1
ATOM 764 O O . ASN A 1 95 ? -0.767 -45.125 -9.961 1 89.88 95 ASN A O 1
ATOM 768 N N . ALA A 1 96 ? -0.533 -43.406 -11.344 1 89.38 96 ALA A N 1
ATOM 769 C CA . ALA A 1 96 ? -0.542 -42.438 -10.242 1 89.38 96 ALA A CA 1
ATOM 770 C C . ALA A 1 96 ? -1.877 -42.469 -9.5 1 89.38 96 ALA A C 1
ATOM 772 O O . ALA A 1 96 ? -1.924 -42.25 -8.281 1 89.38 96 ALA A O 1
ATOM 773 N N . LEU A 1 97 ? -2.977 -42.688 -10.164 1 92.75 97 LEU A N 1
ATOM 774 C CA . LEU A 1 97 ? -4.316 -42.656 -9.586 1 92.75 97 LEU A CA 1
ATOM 775 C C . LEU A 1 97 ? -4.477 -43.781 -8.555 1 92.75 97 LEU A C 1
ATOM 777 O O . LEU A 1 97 ? -5.316 -43.688 -7.66 1 92.75 97 LEU A O 1
ATOM 781 N N . GLN A 1 98 ? -3.664 -44.719 -8.625 1 91.12 98 GLN A N 1
ATOM 782 C CA . GLN A 1 98 ? -3.768 -45.875 -7.738 1 91.12 98 GLN A CA 1
ATOM 783 C C . GLN A 1 98 ? -3.123 -45.594 -6.387 1 91.12 98 GLN A C 1
ATOM 785 O O . GLN A 1 98 ? -3.451 -46.219 -5.387 1 91.12 98 GLN A O 1
ATOM 790 N N . VAL A 1 99 ? -2.291 -44.625 -6.352 1 90.31 99 VAL A N 1
ATOM 791 C CA . VAL A 1 99 ? -1.491 -44.5 -5.137 1 90.31 99 VAL A CA 1
ATOM 792 C C . VAL A 1 99 ? -1.624 -43.062 -4.598 1 90.31 99 VAL A C 1
ATOM 794 O O . VAL A 1 99 ? -1.248 -42.812 -3.455 1 90.31 99 VAL A O 1
ATOM 797 N N . ASP A 1 100 ? -2.086 -42.156 -5.309 1 91.69 100 ASP A N 1
ATOM 798 C CA . ASP A 1 100 ? -2.301 -40.781 -4.887 1 91.69 100 ASP A CA 1
ATOM 799 C C . ASP A 1 100 ? -3.791 -40.469 -4.793 1 91.69 100 ASP A C 1
ATOM 801 O O . ASP A 1 100 ? -4.406 -40.062 -5.773 1 91.69 100 ASP A O 1
ATOM 805 N N . GLU A 1 101 ? -4.277 -40.469 -3.615 1 93.88 101 GLU A N 1
ATOM 806 C CA . GLU A 1 101 ? -5.711 -40.312 -3.373 1 93.88 101 GLU A CA 1
ATOM 807 C C . GLU A 1 101 ? -6.215 -38.938 -3.826 1 93.88 101 GLU A C 1
ATOM 809 O O . GLU A 1 101 ? -7.34 -38.812 -4.316 1 93.88 101 GLU A O 1
ATOM 814 N N . PHE A 1 102 ? -5.5 -37.969 -3.609 1 94.69 102 PHE A N 1
ATOM 815 C CA . PHE A 1 102 ? -5.898 -36.625 -3.99 1 94.69 102 PHE A CA 1
ATOM 816 C C . PHE A 1 102 ? -6.133 -36.531 -5.492 1 94.69 102 PHE A C 1
ATOM 818 O O . PHE A 1 102 ? -7.195 -36.094 -5.934 1 94.69 102 PHE A O 1
ATOM 825 N N . THR A 1 103 ? -5.098 -36.938 -6.277 1 95.06 103 THR A N 1
ATOM 826 C CA . THR A 1 103 ? -5.203 -36.906 -7.734 1 95.06 103 THR A CA 1
ATOM 827 C C . THR A 1 103 ? -6.336 -37.812 -8.211 1 95.06 103 THR A C 1
ATOM 829 O O . THR A 1 103 ? -7.039 -37.469 -9.164 1 95.06 103 THR A O 1
ATOM 832 N N . ALA A 1 104 ? -6.48 -38.906 -7.527 1 96.31 104 ALA A N 1
ATOM 833 C CA . ALA A 1 104 ? -7.551 -39.844 -7.879 1 96.31 104 ALA A CA 1
ATOM 834 C C . ALA A 1 104 ? -8.922 -39.188 -7.711 1 96.31 104 ALA A C 1
ATOM 836 O O . ALA A 1 104 ? -9.805 -39.375 -8.547 1 96.31 104 ALA A O 1
ATOM 837 N N . ASN A 1 105 ? -9.078 -38.5 -6.617 1 97.25 105 ASN A N 1
ATOM 838 C CA . ASN A 1 105 ? -10.352 -37.844 -6.367 1 97.25 105 ASN A CA 1
ATOM 839 C C . ASN A 1 105 ? -10.641 -36.781 -7.41 1 97.25 105 ASN A C 1
ATOM 841 O O . ASN A 1 105 ? -11.781 -36.594 -7.844 1 97.25 105 ASN A O 1
ATOM 845 N N . LEU A 1 106 ? -9.641 -35.969 -7.812 1 97.31 106 LEU A N 1
ATOM 846 C CA . LEU A 1 106 ? -9.805 -35 -8.883 1 97.31 106 LEU A CA 1
ATOM 847 C C . LEU A 1 106 ? -10.227 -35.688 -10.18 1 97.31 106 LEU A C 1
ATOM 849 O O . LEU A 1 106 ? -11.148 -35.219 -10.859 1 97.31 106 LEU A O 1
ATOM 853 N N . TYR A 1 107 ? -9.555 -36.75 -10.477 1 97.75 107 TYR A N 1
ATOM 854 C CA . TYR A 1 107 ? -9.836 -37.5 -11.703 1 97.75 107 TYR A CA 1
ATOM 855 C C . TYR A 1 107 ? -11.25 -38.062 -11.68 1 97.75 107 TYR A C 1
ATOM 857 O O . TYR A 1 107 ? -11.945 -38.062 -12.695 1 97.75 107 TYR A O 1
ATOM 865 N N . ASP A 1 108 ? -11.648 -38.594 -10.57 1 98 108 ASP A N 1
ATOM 866 C CA . ASP A 1 108 ? -13 -39.125 -10.422 1 98 108 ASP A CA 1
ATOM 867 C C . ASP A 1 108 ? -14.047 -38.031 -10.727 1 98 108 ASP A C 1
ATOM 869 O O . ASP A 1 108 ? -15.062 -38.312 -11.352 1 98 108 ASP A O 1
ATOM 873 N N . ILE A 1 109 ? -13.836 -36.875 -10.227 1 98.31 109 ILE A N 1
ATOM 874 C CA . ILE A 1 109 ? -14.742 -35.781 -10.516 1 98.31 109 ILE A CA 1
ATOM 875 C C . ILE A 1 109 ? -14.773 -35.5 -12.016 1 98.31 109 ILE A C 1
ATOM 877 O O . ILE A 1 109 ? -15.844 -35.281 -12.594 1 98.31 109 ILE A O 1
ATOM 881 N N . TRP A 1 110 ? -13.625 -35.531 -12.664 1 97.94 110 TRP A N 1
ATOM 882 C CA . TRP A 1 110 ? -13.547 -35.281 -14.102 1 97.94 110 TRP A CA 1
ATOM 883 C C . TRP A 1 110 ? -14.367 -36.344 -14.859 1 97.94 110 TRP A C 1
ATOM 885 O O . TRP A 1 110 ? -15.141 -36 -15.758 1 97.94 110 TRP A O 1
ATOM 895 N N . VAL A 1 111 ? -14.195 -37.594 -14.508 1 97.81 111 VAL A N 1
ATOM 896 C CA . VAL A 1 111 ? -14.906 -38.688 -15.148 1 97.81 111 VAL A CA 1
ATOM 897 C C . VAL A 1 111 ? -16.406 -38.5 -14.953 1 97.81 111 VAL A C 1
ATOM 899 O O . VAL A 1 111 ? -17.188 -38.688 -15.898 1 97.81 111 VAL A O 1
ATOM 902 N N . LYS A 1 112 ? -16.75 -38.188 -13.758 1 97.88 112 LYS A N 1
ATOM 903 C CA . LYS A 1 112 ? -18.156 -38.031 -13.445 1 97.88 112 LYS A CA 1
ATOM 904 C C . LYS A 1 112 ? -18.781 -36.906 -14.297 1 97.88 112 LYS A C 1
ATOM 906 O O . LYS A 1 112 ? -19.844 -37.125 -14.891 1 97.88 112 LYS A O 1
ATOM 911 N N . VAL A 1 113 ? -18.188 -35.812 -14.328 1 97.38 113 VAL A N 1
ATOM 912 C CA . VAL A 1 113 ? -18.734 -34.688 -15.047 1 97.38 113 VAL A CA 1
ATOM 913 C C . VAL A 1 113 ? -18.766 -34.969 -16.547 1 97.38 113 VAL A C 1
ATOM 915 O O . VAL A 1 113 ? -19.719 -34.594 -17.234 1 97.38 113 VAL A O 1
ATOM 918 N N . ARG A 1 114 ? -17.766 -35.594 -17.031 1 95.88 114 ARG A N 1
ATOM 919 C CA . ARG A 1 114 ? -17.719 -35.969 -18.438 1 95.88 114 ARG A CA 1
ATOM 920 C C . ARG A 1 114 ? -18.859 -36.938 -18.781 1 95.88 114 ARG A C 1
ATOM 922 O O . ARG A 1 114 ? -19.531 -36.75 -19.797 1 95.88 114 ARG A O 1
ATOM 929 N N . ASN A 1 115 ? -19.031 -37.844 -17.953 1 97.12 115 ASN A N 1
ATOM 930 C CA . ASN A 1 115 ? -20.078 -38.844 -18.188 1 97.12 115 ASN A CA 1
ATOM 931 C C . ASN A 1 115 ? -21.469 -38.219 -18.109 1 97.12 115 ASN A C 1
ATOM 933 O O . ASN A 1 115 ? -22.391 -38.656 -18.828 1 97.12 115 ASN A O 1
ATOM 937 N N . GLU A 1 116 ? -21.625 -37.281 -17.219 1 97.06 116 GLU A N 1
ATOM 938 C CA . GLU A 1 116 ? -22.906 -36.594 -17.062 1 97.06 116 GLU A CA 1
ATOM 939 C C . GLU A 1 116 ? -23.172 -35.625 -18.203 1 97.06 116 GLU A C 1
ATOM 941 O O . GLU A 1 116 ? -24.312 -35.25 -18.469 1 97.06 116 GLU A O 1
ATOM 946 N N . GLY A 1 117 ? -22.156 -35.219 -18.938 1 95.31 117 GLY A N 1
ATOM 947 C CA . GLY A 1 117 ? -22.234 -34.219 -19.984 1 95.31 117 GLY A CA 1
ATOM 948 C C . GLY A 1 117 ? -21.656 -32.875 -19.562 1 95.31 117 GLY A C 1
ATOM 949 O O . GLY A 1 117 ? -22.078 -32.312 -18.578 1 95.31 117 GLY A O 1
ATOM 950 N N . ILE A 1 118 ? -20.766 -32.375 -20.297 1 94.69 118 ILE A N 1
ATOM 951 C CA . ILE A 1 118 ? -20.078 -31.141 -20 1 94.69 118 ILE A CA 1
ATOM 952 C C . ILE A 1 118 ? -21.047 -29.969 -20.141 1 94.69 118 ILE A C 1
ATOM 954 O O . ILE A 1 118 ? -21.625 -29.75 -21.219 1 94.69 118 ILE A O 1
ATOM 958 N N . THR A 1 119 ? -21.203 -29.234 -19.078 1 96.62 119 THR A N 1
ATOM 959 C CA . THR A 1 119 ? -22.172 -28.141 -19.047 1 96.62 119 THR A CA 1
ATOM 960 C C . THR A 1 119 ? -21.531 -26.828 -19.516 1 96.62 119 THR A C 1
ATOM 962 O O . THR A 1 119 ? -22.203 -25.938 -20.016 1 96.62 119 THR A O 1
ATOM 965 N N . GLN A 1 120 ? -20.25 -26.672 -19.281 1 97.5 120 GLN A N 1
ATOM 966 C CA . GLN A 1 120 ? -19.484 -25.5 -19.672 1 97.5 120 GLN A CA 1
ATOM 967 C C . GLN A 1 120 ? -18.266 -25.891 -20.516 1 97.5 120 GLN A C 1
ATOM 969 O O . GLN A 1 120 ? -17.312 -26.469 -20.016 1 97.5 120 GLN A O 1
ATOM 974 N N . SER A 1 121 ? -18.25 -25.453 -21.75 1 97 121 SER A N 1
ATOM 975 C CA . SER A 1 121 ? -17.203 -25.906 -22.656 1 97 121 SER A CA 1
ATOM 976 C C . SER A 1 121 ? -15.992 -24.969 -22.609 1 97 121 SER A C 1
ATOM 978 O O . SER A 1 121 ? -14.883 -25.359 -23 1 97 121 SER A O 1
ATOM 980 N N . VAL A 1 122 ? -16.203 -23.688 -22.172 1 98.44 122 VAL A N 1
ATOM 981 C CA . VAL A 1 122 ? -15.133 -22.703 -22.141 1 98.44 122 VAL A CA 1
ATOM 982 C C . VAL A 1 122 ? -14.312 -22.875 -20.859 1 98.44 122 VAL A C 1
ATOM 984 O O . VAL A 1 122 ? -14.875 -23 -19.766 1 98.44 122 VAL A O 1
ATOM 987 N N . SER A 1 123 ? -13.016 -22.969 -20.984 1 98.06 123 SER A N 1
ATOM 988 C CA . SER A 1 123 ? -12.102 -23.031 -19.844 1 98.06 123 SER A CA 1
ATOM 989 C C . SER A 1 123 ? -11.172 -21.828 -19.812 1 98.06 123 SER A C 1
ATOM 991 O O . SER A 1 123 ? -10.812 -21.281 -20.875 1 98.06 123 SER A O 1
ATOM 993 N N . LEU A 1 124 ? -10.883 -21.391 -18.672 1 98.88 124 LEU A N 1
ATOM 994 C CA . LEU A 1 124 ? -9.906 -20.328 -18.438 1 98.88 124 LEU A CA 1
ATOM 995 C C . LEU A 1 124 ? -8.664 -20.875 -17.75 1 98.88 124 LEU A C 1
ATOM 997 O O . LEU A 1 124 ? -8.758 -21.516 -16.703 1 98.88 124 LEU A O 1
ATOM 1001 N N . GLY A 1 125 ? -7.488 -20.688 -18.391 1 98.81 125 GLY A N 1
ATOM 1002 C CA . GLY A 1 125 ? -6.211 -21 -17.781 1 98.81 125 GLY A CA 1
ATOM 1003 C C . GLY A 1 125 ? -5.41 -19.781 -17.391 1 98.81 125 GLY A C 1
ATOM 1004 O O . GLY A 1 125 ? -5.121 -18.922 -18.234 1 98.81 125 GLY A O 1
ATOM 1005 N N . LEU A 1 126 ? -5.129 -19.609 -16.125 1 98.81 126 LEU A N 1
ATOM 1006 C CA . LEU A 1 126 ? -4.078 -18.734 -15.617 1 98.81 126 LEU A CA 1
ATOM 1007 C C . LEU A 1 126 ? -2.857 -19.547 -15.195 1 98.81 126 LEU A C 1
ATOM 1009 O O . LEU A 1 126 ? -2.797 -20.047 -14.07 1 98.81 126 LEU A O 1
ATOM 1013 N N . PHE A 1 127 ? -1.885 -19.578 -16.078 1 98.75 127 PHE A N 1
ATOM 1014 C CA . PHE A 1 127 ? -0.773 -20.516 -15.953 1 98.75 127 PHE A CA 1
ATOM 1015 C C . PHE A 1 127 ? 0.51 -19.781 -15.578 1 98.75 127 PHE A C 1
ATOM 1017 O O . PHE A 1 127 ? 0.587 -18.562 -15.688 1 98.75 127 PHE A O 1
ATOM 1024 N N . ARG A 1 128 ? 1.425 -20.516 -15.078 1 98.62 128 ARG A N 1
ATOM 1025 C CA . ARG A 1 128 ? 2.779 -20.016 -14.852 1 98.62 128 ARG A CA 1
ATOM 1026 C C . ARG A 1 128 ? 3.812 -21.109 -15.141 1 98.62 128 ARG A C 1
ATOM 1028 O O . ARG A 1 128 ? 3.695 -22.234 -14.648 1 98.62 128 ARG A O 1
ATOM 1035 N N . SER A 1 129 ? 4.77 -20.812 -15.93 1 98.62 129 SER A N 1
ATOM 1036 C CA . SER A 1 129 ? 5.898 -21.688 -16.203 1 98.62 129 SER A CA 1
ATOM 1037 C C . SER A 1 129 ? 7.156 -21.219 -15.477 1 98.62 129 SER A C 1
ATOM 1039 O O . SER A 1 129 ? 7.57 -20.062 -15.633 1 98.62 129 SER A O 1
ATOM 1041 N N . ASP A 1 130 ? 7.75 -22.109 -14.734 1 97.5 130 ASP A N 1
ATOM 1042 C CA . ASP A 1 130 ? 8.898 -21.766 -13.906 1 97.5 130 ASP A CA 1
ATOM 1043 C C . ASP A 1 130 ? 10.195 -22.312 -14.5 1 97.5 130 ASP A C 1
ATOM 1045 O O . ASP A 1 130 ? 10.219 -23.438 -15.023 1 97.5 130 ASP A O 1
ATOM 1049 N N . TYR A 1 131 ? 11.266 -21.516 -14.383 1 98.12 131 TYR A N 1
ATOM 1050 C CA . TYR A 1 131 ? 12.539 -21.859 -15.008 1 98.12 131 TYR A CA 1
ATOM 1051 C C . TYR A 1 131 ? 13.703 -21.594 -14.055 1 98.12 131 TYR A C 1
ATOM 1053 O O . TYR A 1 131 ? 13.664 -20.656 -13.266 1 98.12 131 TYR A O 1
ATOM 1061 N N . LEU A 1 132 ? 14.688 -22.406 -14.18 1 97.06 132 LEU A N 1
ATOM 1062 C CA . LEU A 1 132 ? 16.016 -22.141 -13.625 1 97.06 132 LEU A CA 1
ATOM 1063 C C . LEU A 1 132 ? 17.062 -22.141 -14.734 1 97.06 132 LEU A C 1
ATOM 1065 O O . LEU A 1 132 ? 16.906 -22.812 -15.75 1 97.06 132 LEU A O 1
ATOM 1069 N N . MET A 1 133 ? 18.047 -21.328 -14.469 1 96.06 133 MET A N 1
ATOM 1070 C CA . MET A 1 133 ? 19.219 -21.453 -15.344 1 96.06 133 MET A CA 1
ATOM 1071 C C . MET A 1 133 ? 20.047 -22.688 -14.984 1 96.06 133 MET A C 1
ATOM 1073 O O . MET A 1 133 ? 20.172 -23.031 -13.805 1 96.06 133 MET A O 1
ATOM 1077 N N . HIS A 1 134 ? 20.578 -23.297 -16 1 95.75 134 HIS A N 1
ATOM 1078 C CA . HIS A 1 134 ? 21.406 -24.469 -15.781 1 95.75 134 HIS A CA 1
ATOM 1079 C C . HIS A 1 134 ? 22.859 -24.203 -16.203 1 95.75 134 HIS A C 1
ATOM 1081 O O . HIS A 1 134 ? 23.156 -24.172 -17.406 1 95.75 134 HIS A O 1
ATOM 1087 N N . THR A 1 135 ? 23.734 -24.172 -15.234 1 94 135 THR A N 1
ATOM 1088 C CA . THR A 1 135 ? 25.125 -23.781 -15.453 1 94 135 THR A CA 1
ATOM 1089 C C . THR A 1 135 ? 25.797 -24.75 -16.422 1 94 135 THR A C 1
ATOM 1091 O O . THR A 1 135 ? 26.578 -24.312 -17.281 1 94 135 THR A O 1
ATOM 1094 N N . ALA A 1 136 ? 25.562 -26.031 -16.297 1 91 136 ALA A N 1
ATOM 1095 C CA . ALA A 1 136 ? 26.234 -27.047 -17.094 1 91 136 ALA A CA 1
ATOM 1096 C C . ALA A 1 136 ? 25.828 -26.938 -18.562 1 91 136 ALA A C 1
ATOM 1098 O O . ALA A 1 136 ? 26.5 -27.469 -19.453 1 91 136 ALA A O 1
ATOM 1099 N N . ASP A 1 137 ? 24.75 -26.312 -18.828 1 93.38 137 ASP A N 1
ATOM 1100 C CA . ASP A 1 137 ? 24.281 -26.109 -20.188 1 93.38 137 ASP A CA 1
ATOM 1101 C C . ASP A 1 137 ? 24.375 -24.625 -20.594 1 93.38 137 ASP A C 1
ATOM 1103 O O . ASP A 1 137 ? 23.391 -24.047 -21.047 1 93.38 137 ASP A O 1
ATOM 1107 N N . GLN A 1 138 ? 25.484 -23.984 -20.328 1 92.5 138 GLN A N 1
ATOM 1108 C CA . GLN A 1 138 ? 25.812 -22.625 -20.719 1 92.5 138 GLN A CA 1
ATOM 1109 C C . GLN A 1 138 ? 24.781 -21.641 -20.156 1 92.5 138 GLN A C 1
ATOM 1111 O O . GLN A 1 138 ? 24.406 -20.672 -20.844 1 92.5 138 GLN A O 1
ATOM 1116 N N . ASN A 1 139 ? 24.125 -21.938 -19.094 1 93.5 139 ASN A N 1
ATOM 1117 C CA . ASN A 1 139 ? 23.172 -21.078 -18.375 1 93.5 139 ASN A CA 1
ATOM 1118 C C . ASN A 1 139 ? 21.875 -20.922 -19.156 1 93.5 139 ASN A C 1
ATOM 1120 O O . ASN A 1 139 ? 21.172 -19.922 -18.984 1 93.5 139 ASN A O 1
ATOM 1124 N N . ARG A 1 140 ? 21.594 -21.859 -20.016 1 96.31 140 ARG A N 1
ATOM 1125 C CA . ARG A 1 140 ? 20.281 -21.891 -20.656 1 96.31 140 ARG A CA 1
ATOM 1126 C C . ARG A 1 140 ? 19.188 -22.266 -19.672 1 96.31 140 ARG A C 1
ATOM 1128 O O . ARG A 1 140 ? 19.422 -23.016 -18.734 1 96.31 140 ARG A O 1
ATOM 1135 N N . ILE A 1 141 ? 18.031 -21.688 -19.906 1 98.12 141 ILE A N 1
ATOM 1136 C CA . ILE A 1 141 ? 16.938 -21.938 -18.984 1 98.12 141 ILE A CA 1
ATOM 1137 C C . ILE A 1 141 ? 16.422 -23.375 -19.172 1 98.12 141 ILE A C 1
ATOM 1139 O O . ILE A 1 141 ? 16.375 -23.875 -20.297 1 98.12 141 ILE A O 1
ATOM 1143 N N . LYS A 1 142 ? 16.094 -24.016 -18.094 1 98.25 142 LYS A N 1
ATOM 1144 C CA . LYS A 1 142 ? 15.383 -25.281 -18.031 1 98.25 142 LYS A CA 1
ATOM 1145 C C . LYS A 1 142 ? 14.102 -25.156 -17.203 1 98.25 142 LYS A C 1
ATOM 1147 O O . LYS A 1 142 ? 14.078 -24.469 -16.188 1 98.25 142 LYS A O 1
ATOM 1152 N N . GLN A 1 143 ? 13.07 -25.75 -17.688 1 97.88 143 GLN A N 1
ATOM 1153 C CA . GLN A 1 143 ? 11.766 -25.641 -17.031 1 97.88 143 GLN A CA 1
ATOM 1154 C C . GLN A 1 143 ? 11.703 -26.5 -15.781 1 97.88 143 GLN A C 1
ATOM 1156 O O . GLN A 1 143 ? 12.047 -27.688 -15.82 1 97.88 143 GLN A O 1
ATOM 1161 N N . VAL A 1 144 ? 11.297 -25.922 -14.695 1 95.25 144 VAL A N 1
ATOM 1162 C CA . VAL A 1 144 ? 11.133 -26.594 -13.414 1 95.25 144 VAL A CA 1
ATOM 1163 C C . VAL A 1 144 ? 9.758 -27.266 -13.352 1 95.25 144 VAL A C 1
ATOM 1165 O O . VAL A 1 144 ? 9.633 -28.406 -12.914 1 95.25 144 VAL A O 1
ATOM 1168 N N . GLU A 1 145 ? 8.781 -26.5 -13.758 1 94.81 145 GLU A N 1
ATOM 1169 C CA . GLU A 1 145 ? 7.402 -26.984 -13.719 1 94.81 145 GLU A CA 1
ATOM 1170 C C . GLU A 1 145 ? 6.457 -26 -14.406 1 94.81 145 GLU A C 1
ATOM 1172 O O . GLU A 1 145 ? 6.844 -24.859 -14.719 1 94.81 145 GLU A O 1
ATOM 1177 N N . PHE A 1 146 ? 5.305 -26.516 -14.711 1 96.88 146 PHE A N 1
ATOM 1178 C CA . PHE A 1 146 ? 4.195 -25.734 -15.234 1 96.88 146 PHE A CA 1
ATOM 1179 C C . PHE A 1 146 ? 3.014 -25.766 -14.273 1 96.88 146 PHE A C 1
ATOM 1181 O O . PHE A 1 146 ? 2.477 -26.828 -13.969 1 96.88 146 PHE A O 1
ATOM 1188 N N . ASN A 1 147 ? 2.602 -24.562 -13.773 1 96.56 147 ASN A N 1
ATOM 1189 C CA . ASN A 1 147 ? 1.527 -24.453 -12.797 1 96.56 147 ASN A CA 1
ATOM 1190 C C . ASN A 1 147 ? 0.207 -24.062 -13.453 1 96.56 147 ASN A C 1
ATOM 1192 O O . ASN A 1 147 ? 0.118 -23.031 -14.117 1 96.56 147 ASN A O 1
ATOM 1196 N N . THR A 1 148 ? -0.816 -24.859 -13.188 1 97.75 148 THR A N 1
ATOM 1197 C CA . THR A 1 148 ? -2.105 -24.594 -13.82 1 97.75 148 THR A CA 1
ATOM 1198 C C . THR A 1 148 ? -3.137 -24.156 -12.781 1 97.75 148 THR A C 1
ATOM 1200 O O . THR A 1 148 ? -4.254 -23.781 -13.133 1 97.75 148 THR A O 1
ATOM 1203 N N . VAL A 1 149 ? -2.807 -24.25 -11.523 1 96.88 149 VAL A N 1
ATOM 1204 C CA . VAL A 1 149 ? -3.752 -23.891 -10.469 1 96.88 149 VAL A CA 1
ATOM 1205 C C . VAL A 1 149 ? -3.066 -22.984 -9.445 1 96.88 149 VAL A C 1
ATOM 1207 O O . VAL A 1 149 ? -1.924 -23.25 -9.055 1 96.88 149 VAL A O 1
ATOM 1210 N N . ALA A 1 150 ? -3.713 -22 -9.055 1 94.25 150 ALA A N 1
ATOM 1211 C CA . ALA A 1 150 ? -3.289 -21.094 -7.992 1 94.25 150 ALA A CA 1
ATOM 1212 C C . ALA A 1 150 ? -1.894 -20.531 -8.266 1 94.25 150 ALA A C 1
ATOM 1214 O O . ALA A 1 150 ? -1.019 -20.578 -7.398 1 94.25 150 ALA A O 1
ATOM 1215 N N . ALA A 1 151 ? -1.644 -20.203 -9.547 1 94.06 151 ALA A N 1
ATOM 1216 C CA . ALA A 1 151 ? -0.373 -19.578 -9.891 1 94.06 151 ALA A CA 1
ATOM 1217 C C . ALA A 1 151 ? -0.232 -18.219 -9.219 1 94.06 151 ALA A C 1
ATOM 1219 O O . ALA A 1 151 ? -0.731 -17.219 -9.727 1 94.06 151 ALA A O 1
ATOM 1220 N N . SER A 1 152 ? 0.551 -18.188 -8.164 1 93.5 152 SER A N 1
ATOM 1221 C CA . SER A 1 152 ? 0.562 -17.047 -7.254 1 93.5 152 SER A CA 1
ATOM 1222 C C . SER A 1 152 ? 1.664 -16.062 -7.621 1 93.5 152 SER A C 1
ATOM 1224 O O . SER A 1 152 ? 2.461 -16.312 -8.523 1 93.5 152 SER A O 1
ATOM 1226 N N . PHE A 1 153 ? 1.58 -14.867 -7.043 1 96.12 153 PHE A N 1
ATOM 1227 C CA . PHE A 1 153 ? 2.594 -13.828 -6.941 1 96.12 153 PHE A CA 1
ATOM 1228 C C . PHE A 1 153 ? 2.631 -12.977 -8.203 1 96.12 153 PHE A C 1
ATOM 1230 O O . PHE A 1 153 ? 3.553 -12.18 -8.398 1 96.12 153 PHE A O 1
ATOM 1237 N N . GLY A 1 154 ? 1.673 -13.219 -9.078 1 97.5 154 GLY A N 1
ATOM 1238 C CA . GLY A 1 154 ? 1.556 -12.305 -10.203 1 97.5 154 GLY A CA 1
ATOM 1239 C C . GLY A 1 154 ? 1.235 -10.883 -9.789 1 97.5 154 GLY A C 1
ATOM 1240 O O . GLY A 1 154 ? 1.725 -9.922 -10.391 1 97.5 154 GLY A O 1
ATOM 1241 N N . ALA A 1 155 ? 0.469 -10.789 -8.75 1 97.12 155 ALA A N 1
ATOM 1242 C CA . ALA A 1 155 ? 0.028 -9.469 -8.305 1 97.12 155 ALA A CA 1
ATOM 1243 C C . ALA A 1 155 ? 1.161 -8.719 -7.613 1 97.12 155 ALA A C 1
ATOM 1245 O O . ALA A 1 155 ? 1.534 -7.621 -8.031 1 97.12 155 ALA A O 1
ATOM 1246 N N . ILE A 1 156 ? 1.793 -9.273 -6.586 1 97.06 156 ILE A N 1
ATOM 1247 C CA . ILE A 1 156 ? 2.832 -8.602 -5.816 1 97.06 156 ILE A CA 1
ATOM 1248 C C . ILE A 1 156 ? 4.039 -8.328 -6.707 1 97.06 156 ILE A C 1
ATOM 1250 O O . ILE A 1 156 ? 4.68 -7.277 -6.59 1 97.06 156 ILE A O 1
ATOM 1254 N N . SER A 1 157 ? 4.34 -9.281 -7.578 1 97.25 157 SER A N 1
ATOM 1255 C CA . SER A 1 157 ? 5.496 -9.133 -8.453 1 97.25 157 SER A CA 1
ATOM 1256 C C . SER A 1 157 ? 5.328 -7.941 -9.391 1 97.25 157 SER A C 1
ATOM 1258 O O . SER A 1 157 ? 6.316 -7.371 -9.859 1 97.25 157 SER A O 1
ATOM 1260 N N . SER A 1 158 ? 4.109 -7.566 -9.695 1 97.69 158 SER A N 1
ATOM 1261 C CA . SER A 1 158 ? 3.83 -6.441 -10.578 1 97.69 158 SER A CA 1
ATOM 1262 C C . SER A 1 158 ? 4.215 -5.117 -9.922 1 97.69 158 SER A C 1
ATOM 1264 O O . SER A 1 158 ? 4.402 -4.109 -10.609 1 97.69 158 SER A O 1
ATOM 1266 N N . ASN A 1 159 ? 4.379 -5.121 -8.578 1 95.62 159 ASN A N 1
ATOM 1267 C CA . ASN A 1 159 ? 4.758 -3.914 -7.852 1 95.62 159 ASN A CA 1
ATOM 1268 C C . ASN A 1 159 ? 6.27 -3.826 -7.66 1 95.62 159 ASN A C 1
ATOM 1270 O O . ASN A 1 159 ? 6.805 -2.746 -7.402 1 95.62 159 ASN A O 1
ATOM 1274 N N . LEU A 1 160 ? 6.996 -4.879 -7.836 1 97.06 160 LEU A N 1
ATOM 1275 C CA . LEU A 1 160 ? 8.398 -4.977 -7.453 1 97.06 160 LEU A CA 1
ATOM 1276 C C . LEU A 1 160 ? 9.273 -4.113 -8.359 1 97.06 160 LEU A C 1
ATOM 1278 O O . LEU A 1 160 ? 10.25 -3.523 -7.898 1 97.06 160 LEU A O 1
ATOM 1282 N N . PRO A 1 161 ? 8.93 -4.066 -9.695 1 96.19 161 PRO A N 1
ATOM 1283 C CA . PRO A 1 161 ? 9.797 -3.236 -10.531 1 96.19 161 PRO A CA 1
ATOM 1284 C C . PRO A 1 161 ? 9.867 -1.788 -10.055 1 96.19 161 PRO A C 1
ATOM 1286 O O . PRO A 1 161 ? 10.953 -1.193 -10.039 1 96.19 161 PRO A O 1
ATOM 1289 N N . ALA A 1 162 ? 8.734 -1.231 -9.656 1 96.06 162 ALA A N 1
ATOM 1290 C CA . ALA A 1 162 ? 8.734 0.138 -9.148 1 96.06 162 ALA A CA 1
ATOM 1291 C C . ALA A 1 162 ? 9.547 0.25 -7.863 1 96.06 162 ALA A C 1
ATOM 1293 O O . ALA A 1 162 ? 10.242 1.249 -7.645 1 96.06 162 ALA A O 1
ATOM 1294 N N . MET A 1 163 ? 9.438 -0.702 -7.008 1 97.38 163 MET A N 1
ATOM 1295 C CA . MET A 1 163 ? 10.227 -0.721 -5.785 1 97.38 163 MET A CA 1
ATOM 1296 C C . MET A 1 163 ? 11.719 -0.736 -6.102 1 97.38 163 MET A C 1
ATOM 1298 O O . MET A 1 163 ? 12.492 0.031 -5.52 1 97.38 163 MET A O 1
ATOM 1302 N N . SER A 1 164 ? 12.109 -1.635 -7.039 1 97.19 164 SER A N 1
ATOM 1303 C CA . SER A 1 164 ? 13.508 -1.77 -7.414 1 97.19 164 SER A CA 1
ATOM 1304 C C . SER A 1 164 ? 14.039 -0.482 -8.039 1 97.19 164 SER A C 1
ATOM 1306 O O . SER A 1 164 ? 15.18 -0.089 -7.785 1 97.19 164 SER A O 1
ATOM 1308 N N . ARG A 1 165 ? 13.25 0.134 -8.859 1 96.69 165 ARG A N 1
ATOM 1309 C CA . ARG A 1 165 ? 13.641 1.41 -9.453 1 96.69 165 ARG A CA 1
ATOM 1310 C C . ARG A 1 165 ? 13.898 2.455 -8.367 1 96.69 165 ARG A C 1
ATOM 1312 O O . ARG A 1 165 ? 14.891 3.191 -8.438 1 96.69 165 ARG A O 1
ATOM 1319 N N . TYR A 1 166 ? 13.016 2.496 -7.395 1 97.62 166 TYR A N 1
ATOM 1320 C CA . TYR A 1 166 ? 13.188 3.418 -6.277 1 97.62 166 TYR A CA 1
ATOM 1321 C C . TYR A 1 166 ? 14.492 3.15 -5.543 1 97.62 166 TYR A C 1
ATOM 1323 O O . TYR A 1 166 ? 15.258 4.078 -5.262 1 97.62 166 TYR A O 1
ATOM 1331 N N . ILE A 1 167 ? 14.742 1.911 -5.281 1 97.81 167 ILE A N 1
ATOM 1332 C CA . ILE A 1 167 ? 15.93 1.512 -4.535 1 97.81 167 ILE A CA 1
ATOM 1333 C C . ILE A 1 167 ? 17.188 1.879 -5.324 1 97.81 167 ILE A C 1
ATOM 1335 O O . ILE A 1 167 ? 18.125 2.441 -4.766 1 97.81 167 ILE A O 1
ATOM 1339 N N . LEU A 1 168 ? 17.156 1.572 -6.609 1 97.56 168 LEU A N 1
ATOM 1340 C CA . LEU A 1 168 ? 18.312 1.885 -7.449 1 97.56 168 LEU A CA 1
ATOM 1341 C C . LEU A 1 168 ? 18.562 3.389 -7.5 1 97.56 168 LEU A C 1
ATOM 1343 O O . LEU A 1 168 ? 19.703 3.838 -7.473 1 97.56 168 LEU A O 1
ATOM 1347 N N . ARG A 1 169 ? 17.484 4.164 -7.535 1 96.31 169 ARG A N 1
ATOM 1348 C CA . ARG A 1 169 ? 17.625 5.617 -7.504 1 96.31 169 ARG A CA 1
ATOM 1349 C C . ARG A 1 169 ? 18.25 6.078 -6.191 1 96.31 169 ARG A C 1
ATOM 1351 O O . ARG A 1 169 ? 19.125 6.949 -6.184 1 96.31 169 ARG A O 1
ATOM 1358 N N . GLN A 1 170 ? 17.828 5.461 -5.086 1 96.19 170 GLN A N 1
ATOM 1359 C CA . GLN A 1 170 ? 18.344 5.824 -3.77 1 96.19 170 GLN A CA 1
ATOM 1360 C C . GLN A 1 170 ? 19.812 5.461 -3.635 1 96.19 170 GLN A C 1
ATOM 1362 O O . GLN A 1 170 ? 20.516 6.004 -2.781 1 96.19 170 GLN A O 1
ATOM 1367 N N . LEU A 1 171 ? 20.297 4.574 -4.477 1 96.62 171 LEU A N 1
ATOM 1368 C CA . LEU A 1 171 ? 21.703 4.172 -4.48 1 96.62 171 LEU A CA 1
ATOM 1369 C C . LEU A 1 171 ? 22.469 4.91 -5.566 1 96.62 171 LEU A C 1
ATOM 1371 O O . LEU A 1 171 ? 23.609 4.543 -5.883 1 96.62 171 LEU A O 1
ATOM 1375 N N . ASN A 1 172 ? 21.844 5.918 -6.215 1 93.69 172 ASN A N 1
ATOM 1376 C CA . ASN A 1 172 ? 22.422 6.73 -7.285 1 93.69 172 ASN A CA 1
ATOM 1377 C C . ASN A 1 172 ? 22.781 5.883 -8.5 1 93.69 172 ASN A C 1
ATOM 1379 O O . ASN A 1 172 ? 23.812 6.113 -9.133 1 93.69 172 ASN A O 1
ATOM 1383 N N . ARG A 1 173 ? 21.938 4.828 -8.727 1 96.25 173 ARG A N 1
ATOM 1384 C CA . ARG A 1 173 ? 22.188 3.943 -9.859 1 96.25 173 ARG A CA 1
ATOM 1385 C C . ARG A 1 173 ? 20.953 3.881 -10.773 1 96.25 173 ARG A C 1
ATOM 1387 O O . ARG A 1 173 ? 20.562 2.801 -11.219 1 96.25 173 ARG A O 1
ATOM 1394 N N . GLY A 1 174 ? 20.391 5.07 -11.016 1 95.06 174 GLY A N 1
ATOM 1395 C CA . GLY A 1 174 ? 19.266 5.152 -11.938 1 95.06 174 GLY A CA 1
ATOM 1396 C C . GLY A 1 174 ? 19.609 4.684 -13.344 1 95.06 174 GLY A C 1
ATOM 1397 O O . GLY A 1 174 ? 18.719 4.324 -14.117 1 95.06 174 GLY A O 1
ATOM 1398 N N . ASP A 1 175 ? 20.844 4.672 -13.648 1 96.31 175 ASP A N 1
ATOM 1399 C CA . ASP A 1 175 ? 21.328 4.266 -14.969 1 96.31 175 ASP A CA 1
ATOM 1400 C C . ASP A 1 175 ? 21.047 2.787 -15.227 1 96.31 175 ASP A C 1
ATOM 1402 O O . ASP A 1 175 ? 21 2.354 -16.375 1 96.31 175 ASP A O 1
ATOM 1406 N N . LEU A 1 176 ? 20.812 1.99 -14.164 1 97.44 176 LEU A N 1
ATOM 1407 C CA . LEU A 1 176 ? 20.625 0.548 -14.289 1 97.44 176 LEU A CA 1
ATOM 1408 C C . LEU A 1 176 ? 19.172 0.205 -14.586 1 97.44 176 LEU A C 1
ATOM 1410 O O . LEU A 1 176 ? 18.859 -0.917 -14.992 1 97.44 176 LEU A O 1
ATOM 1414 N N . ILE A 1 177 ? 18.219 1.142 -14.398 1 97.19 177 ILE A N 1
ATOM 1415 C CA . ILE A 1 177 ? 16.781 0.916 -14.477 1 97.19 177 ILE A CA 1
ATOM 1416 C C . ILE A 1 177 ? 16.406 0.49 -15.891 1 97.19 177 ILE A C 1
ATOM 1418 O O . ILE A 1 177 ? 15.469 -0.298 -16.078 1 97.19 177 ILE A O 1
ATOM 1422 N N . LYS A 1 178 ? 17.125 0.93 -16.906 1 97 178 LYS A N 1
ATOM 1423 C CA . LYS A 1 178 ? 16.828 0.628 -18.312 1 97 178 LYS A CA 1
ATOM 1424 C C . LYS A 1 178 ? 16.906 -0.872 -18.578 1 97 178 LYS A C 1
ATOM 1426 O O . LYS A 1 178 ? 16.344 -1.363 -19.562 1 97 178 LYS A O 1
ATOM 1431 N N . ASN A 1 179 ? 17.562 -1.64 -17.734 1 97.75 179 ASN A N 1
ATOM 1432 C CA . ASN A 1 179 ? 17.75 -3.072 -17.922 1 97.75 179 ASN A CA 1
ATOM 1433 C C . ASN A 1 179 ? 16.75 -3.889 -17.125 1 97.75 179 ASN A C 1
ATOM 1435 O O . ASN A 1 179 ? 16.891 -5.102 -16.984 1 97.75 179 ASN A O 1
ATOM 1439 N N . MET A 1 180 ? 15.773 -3.262 -16.594 1 97.56 180 MET A N 1
ATOM 1440 C CA . MET A 1 180 ? 14.703 -3.945 -15.867 1 97.56 180 MET A CA 1
ATOM 1441 C C . MET A 1 180 ? 13.453 -4.062 -16.734 1 97.56 180 MET A C 1
ATOM 1443 O O . MET A 1 180 ? 12.938 -3.057 -17.219 1 97.56 180 MET A O 1
ATOM 1447 N N . PRO A 1 181 ? 12.969 -5.219 -16.906 1 97.62 181 PRO A N 1
ATOM 1448 C CA . PRO A 1 181 ? 11.773 -5.375 -17.75 1 97.62 181 PRO A CA 1
ATOM 1449 C C . PRO A 1 181 ? 10.5 -4.922 -17.047 1 97.62 181 PRO A C 1
ATOM 1451 O O . PRO A 1 181 ? 10.414 -4.98 -15.82 1 97.62 181 PRO A O 1
ATOM 1454 N N . GLU A 1 182 ? 9.531 -4.469 -17.828 1 95.81 182 GLU A N 1
ATOM 1455 C CA . GLU A 1 182 ? 8.195 -4.191 -17.312 1 95.81 182 GLU A CA 1
ATOM 1456 C C . GLU A 1 182 ? 7.484 -5.477 -16.891 1 95.81 182 GLU A C 1
ATOM 1458 O O . GLU A 1 182 ? 7.785 -6.555 -17.406 1 95.81 182 GLU A O 1
ATOM 1463 N N . ASN A 1 183 ? 6.641 -5.402 -16 1 98.19 183 ASN A N 1
ATOM 1464 C CA . ASN A 1 183 ? 5.875 -6.547 -15.523 1 98.19 183 ASN A CA 1
ATOM 1465 C C . ASN A 1 183 ? 4.387 -6.219 -15.398 1 98.19 183 ASN A C 1
ATOM 1467 O O . ASN A 1 183 ? 3.986 -5.461 -14.516 1 98.19 183 ASN A O 1
ATOM 1471 N N . ARG A 1 184 ? 3.541 -6.801 -16.234 1 97.56 184 ARG A N 1
ATOM 1472 C CA . ARG A 1 184 ? 2.107 -6.535 -16.266 1 97.56 184 ARG A CA 1
ATOM 1473 C C . ARG A 1 184 ? 1.311 -7.773 -15.867 1 97.56 184 ARG A C 1
ATOM 1475 O O . ARG A 1 184 ? 0.216 -8 -16.391 1 97.56 184 ARG A O 1
ATOM 1482 N N . ALA A 1 185 ? 1.911 -8.539 -14.977 1 98.81 185 ALA A N 1
ATOM 1483 C CA . ALA A 1 185 ? 1.304 -9.82 -14.609 1 98.81 185 ALA A CA 1
ATOM 1484 C C . ALA A 1 185 ? -0.085 -9.617 -14.016 1 98.81 185 ALA A C 1
ATOM 1486 O O . ALA A 1 185 ? -1.042 -10.281 -14.406 1 98.81 185 ALA A O 1
ATOM 1487 N N . LEU A 1 186 ? -0.257 -8.664 -13.102 1 98.62 186 LEU A N 1
ATOM 1488 C CA . LEU A 1 186 ? -1.53 -8.445 -12.422 1 98.62 186 LEU A CA 1
ATOM 1489 C C . LEU A 1 186 ? -2.621 -8.078 -13.422 1 98.62 186 LEU A C 1
ATOM 1491 O O . LEU A 1 186 ? -3.656 -8.742 -13.492 1 98.62 186 LEU A O 1
ATOM 1495 N N . SER A 1 187 ? -2.42 -6.996 -14.227 1 98.62 187 SER A N 1
ATOM 1496 C CA . SER A 1 187 ? -3.424 -6.551 -15.188 1 98.62 187 SER A CA 1
ATOM 1497 C C . SER A 1 187 ? -3.707 -7.625 -16.234 1 98.62 187 SER A C 1
ATOM 1499 O O . SER A 1 187 ? -4.852 -7.801 -16.656 1 98.62 187 SER A O 1
ATOM 1501 N N . GLY A 1 188 ? -2.635 -8.336 -16.609 1 98.75 188 GLY A N 1
ATOM 1502 C CA . GLY A 1 188 ? -2.795 -9.398 -17.594 1 98.75 188 GLY A CA 1
ATOM 1503 C C . GLY A 1 188 ? -3.648 -10.547 -17.094 1 98.75 188 GLY A C 1
ATOM 1504 O O . GLY A 1 188 ? -4.566 -10.992 -17.781 1 98.75 188 GLY A O 1
ATOM 1505 N N . LEU A 1 189 ? -3.35 -11.047 -15.945 1 98.81 189 LEU A N 1
ATOM 1506 C CA . LEU A 1 189 ? -4.125 -12.133 -15.352 1 98.81 189 LEU A CA 1
ATOM 1507 C C . LEU A 1 189 ? -5.574 -11.711 -15.141 1 98.81 189 LEU A C 1
ATOM 1509 O O . LEU A 1 189 ? -6.5 -12.461 -15.453 1 98.81 189 LEU A O 1
ATOM 1513 N N . CYS A 1 190 ? -5.781 -10.484 -14.641 1 98.81 190 CYS A N 1
ATOM 1514 C CA . CYS A 1 190 ? -7.125 -9.969 -14.406 1 98.81 190 CYS A CA 1
ATOM 1515 C C . CYS A 1 190 ? -7.895 -9.836 -15.711 1 98.81 190 CYS A C 1
ATOM 1517 O O . CYS A 1 190 ? -9.109 -10.047 -15.75 1 98.81 190 CYS A O 1
ATOM 1519 N N . SER A 1 191 ? -7.199 -9.445 -16.75 1 98.69 191 SER A N 1
ATOM 1520 C CA . SER A 1 191 ? -7.867 -9.336 -18.047 1 98.69 191 SER A CA 1
ATOM 1521 C C . SER A 1 191 ? -8.414 -10.688 -18.516 1 98.69 191 SER A C 1
ATOM 1523 O O . SER A 1 191 ? -9.445 -10.75 -19.172 1 98.69 191 SER A O 1
ATOM 1525 N N . GLY A 1 192 ? -7.695 -11.805 -18.156 1 98.88 192 GLY A N 1
ATOM 1526 C CA . GLY A 1 192 ? -8.211 -13.133 -18.438 1 98.88 192 GLY A CA 1
ATOM 1527 C C . GLY A 1 192 ? -9.516 -13.438 -17.719 1 98.88 192 GLY A C 1
ATOM 1528 O O . GLY A 1 192 ? -10.461 -13.945 -18.328 1 98.88 192 GLY A O 1
ATOM 1529 N N . ILE A 1 193 ? -9.648 -13.086 -16.484 1 98.88 193 ILE A N 1
ATOM 1530 C CA . ILE A 1 193 ? -10.852 -13.305 -15.695 1 98.88 193 ILE A CA 1
ATOM 1531 C C . ILE A 1 193 ? -12 -12.469 -16.25 1 98.88 193 ILE A C 1
ATOM 1533 O O . ILE A 1 193 ? -13.125 -12.961 -16.406 1 98.88 193 ILE A O 1
ATOM 1537 N N . ILE A 1 194 ? -11.703 -11.203 -16.562 1 98.75 194 ILE A N 1
ATOM 1538 C CA . ILE A 1 194 ? -12.711 -10.289 -17.094 1 98.75 194 ILE A CA 1
ATOM 1539 C C . ILE A 1 194 ? -13.234 -10.805 -18.438 1 98.75 194 ILE A C 1
ATOM 1541 O O . ILE A 1 194 ? -14.438 -10.789 -18.688 1 98.75 194 ILE A O 1
ATOM 1545 N N . GLU A 1 195 ? -12.273 -11.258 -19.281 1 98.81 195 GLU A N 1
ATOM 1546 C CA . GLU A 1 195 ? -12.688 -11.789 -20.578 1 98.81 195 GLU A CA 1
ATOM 1547 C C . GLU A 1 195 ? -13.578 -13.016 -20.406 1 98.81 195 GLU A C 1
ATOM 1549 O O . GLU A 1 195 ? -14.57 -13.172 -21.125 1 98.81 195 GLU A O 1
ATOM 1554 N N . ALA A 1 196 ? -13.234 -13.898 -19.516 1 98.88 196 ALA A N 1
ATOM 1555 C CA . ALA A 1 196 ? -14.062 -15.07 -19.219 1 98.88 196 ALA A CA 1
ATOM 1556 C C . ALA A 1 196 ? -15.438 -14.648 -18.703 1 98.88 196 ALA A C 1
ATOM 1558 O O . ALA A 1 196 ? -16.453 -15.227 -19.094 1 98.88 196 ALA A O 1
ATOM 1559 N N . TYR A 1 197 ? -15.492 -13.688 -17.844 1 98.75 197 TYR A N 1
ATOM 1560 C CA . TYR A 1 197 ? -16.734 -13.125 -17.344 1 98.75 197 TYR A CA 1
ATOM 1561 C C . TYR A 1 197 ? -17.609 -12.633 -18.5 1 98.75 197 TYR A C 1
ATOM 1563 O O . TYR A 1 197 ? -18.812 -12.922 -18.547 1 98.75 197 TYR A O 1
ATOM 1571 N N . ASP A 1 198 ? -17.016 -11.93 -19.422 1 98.56 198 ASP A N 1
ATOM 1572 C CA . ASP A 1 198 ? -17.734 -11.383 -20.562 1 98.56 198 ASP A CA 1
ATOM 1573 C C . ASP A 1 198 ? -18.281 -12.5 -21.453 1 98.56 198 ASP A C 1
ATOM 1575 O O . ASP A 1 198 ? -19.359 -12.375 -22.031 1 98.56 198 ASP A O 1
ATOM 1579 N N . LEU A 1 199 ? -17.516 -13.578 -21.625 1 98.5 199 LEU A N 1
ATOM 1580 C CA . LEU A 1 199 ? -17.938 -14.719 -22.438 1 98.5 199 LEU A CA 1
ATOM 1581 C C . LEU A 1 199 ? -19.141 -15.422 -21.812 1 98.5 199 LEU A C 1
ATOM 1583 O O . LEU A 1 199 ? -19.984 -15.961 -22.516 1 98.5 199 LEU A O 1
ATOM 1587 N N . PHE A 1 200 ? -19.172 -15.445 -20.484 1 98.12 200 PHE A N 1
ATOM 1588 C CA . PHE A 1 200 ? -20.328 -16.016 -19.797 1 98.12 200 PHE A CA 1
ATOM 1589 C C . PHE A 1 200 ? -21.594 -15.258 -20.172 1 98.12 200 PHE A C 1
ATOM 1591 O O . PHE A 1 200 ? -22.656 -15.867 -20.359 1 98.12 200 PHE A O 1
ATOM 1598 N N . GLY A 1 201 ? -21.578 -13.883 -20.188 1 96.44 201 GLY A N 1
ATOM 1599 C CA . GLY A 1 201 ? -22.547 -13.078 -20.906 1 96.44 201 GLY A CA 1
ATOM 1600 C C . GLY A 1 201 ? -23.766 -12.734 -20.078 1 96.44 201 GLY A C 1
ATOM 1601 O O . GLY A 1 201 ? -24.766 -12.266 -20.609 1 96.44 201 GLY A O 1
ATOM 1602 N N . ILE A 1 202 ? -23.766 -12.93 -18.781 1 95.75 202 ILE A N 1
ATOM 1603 C CA . ILE A 1 202 ? -24.859 -12.523 -17.906 1 95.75 202 ILE A CA 1
ATOM 1604 C C . ILE A 1 202 ? -24.438 -11.336 -17.047 1 95.75 202 ILE A C 1
ATOM 1606 O O . ILE A 1 202 ? -23.594 -11.469 -16.172 1 95.75 202 ILE A O 1
ATOM 1610 N N . PRO A 1 203 ? -24.953 -10.172 -17.219 1 90.88 203 PRO A N 1
ATOM 1611 C CA . PRO A 1 203 ? -24.5 -8.945 -16.547 1 90.88 203 PRO A CA 1
ATOM 1612 C C . PRO A 1 203 ? -24.625 -9.023 -15.031 1 90.88 203 PRO A C 1
ATOM 1614 O O . PRO A 1 203 ? -23.844 -8.398 -14.312 1 90.88 203 PRO A O 1
ATOM 1617 N N . SER A 1 204 ? -25.531 -9.758 -14.438 1 90.88 204 SER A N 1
ATOM 1618 C CA . SER A 1 204 ? -25.734 -9.805 -12.992 1 90.88 204 SER A CA 1
ATOM 1619 C C . SER A 1 204 ? -24.938 -10.938 -12.359 1 90.88 204 SER A C 1
ATOM 1621 O O . SER A 1 204 ? -25.031 -11.18 -11.156 1 90.88 204 SER A O 1
ATOM 1623 N N . ALA A 1 205 ? -24.109 -11.547 -13.156 1 98 205 ALA A N 1
ATOM 1624 C CA . ALA A 1 205 ? -23.312 -12.648 -12.633 1 98 205 ALA A CA 1
ATOM 1625 C C . ALA A 1 205 ? -22.172 -12.125 -11.766 1 98 205 ALA A C 1
ATOM 1627 O O . ALA A 1 205 ? -21.891 -10.93 -11.742 1 98 205 ALA A O 1
ATOM 1628 N N . VAL A 1 206 ? -21.578 -13.008 -10.984 1 98.38 206 VAL A N 1
ATOM 1629 C CA . VAL A 1 206 ? -20.5 -12.641 -10.078 1 98.38 206 VAL A CA 1
ATOM 1630 C C . VAL A 1 206 ? -19.281 -13.531 -10.336 1 98.38 206 VAL A C 1
ATOM 1632 O O . VAL A 1 206 ? -19.375 -14.539 -11.039 1 98.38 206 VAL A O 1
ATOM 1635 N N . VAL A 1 207 ? -18.141 -13.086 -9.891 1 98.75 207 VAL A N 1
ATOM 1636 C CA . VAL A 1 207 ? -16.906 -13.883 -9.906 1 98.75 207 VAL A CA 1
ATOM 1637 C C . VAL A 1 207 ? -16.641 -14.438 -8.508 1 98.75 207 VAL A C 1
ATOM 1639 O O . VAL A 1 207 ? -16.859 -13.75 -7.504 1 98.75 207 VAL A O 1
ATOM 1642 N N . LEU A 1 208 ? -16.234 -15.656 -8.438 1 98.81 208 LEU A N 1
ATOM 1643 C CA . LEU A 1 208 ? -15.992 -16.328 -7.168 1 98.81 208 LEU A CA 1
ATOM 1644 C C . LEU A 1 208 ? -14.531 -16.75 -7.043 1 98.81 208 LEU A C 1
ATOM 1646 O O . LEU A 1 208 ? -14.016 -17.484 -7.883 1 98.81 208 LEU A O 1
ATOM 1650 N N . PHE A 1 209 ? -13.844 -16.25 -6.07 1 98.69 209 PHE A N 1
ATOM 1651 C CA . PHE A 1 209 ? -12.508 -16.719 -5.707 1 98.69 209 PHE A CA 1
ATOM 1652 C C . PHE A 1 209 ? -12.586 -17.797 -4.641 1 98.69 209 PHE A C 1
ATOM 1654 O O . PHE A 1 209 ? -13.133 -17.578 -3.559 1 98.69 209 PHE A O 1
ATOM 1661 N N . VAL A 1 210 ? -12.094 -18.953 -4.949 1 98.81 210 VAL A N 1
ATOM 1662 C CA . VAL A 1 210 ? -11.984 -20.031 -3.967 1 98.81 210 VAL A CA 1
ATOM 1663 C C . VAL A 1 210 ? -10.727 -19.844 -3.129 1 98.81 210 VAL A C 1
ATOM 1665 O O . VAL A 1 210 ? -9.609 -19.906 -3.652 1 98.81 210 VAL A O 1
ATOM 1668 N N . VAL A 1 211 ? -10.906 -19.641 -1.853 1 98.19 211 VAL A N 1
ATOM 1669 C CA . VAL A 1 211 ? -9.766 -19.234 -1.033 1 98.19 211 VAL A CA 1
ATOM 1670 C C . VAL A 1 211 ? -9.625 -20.188 0.158 1 98.19 211 VAL A C 1
ATOM 1672 O O . VAL A 1 211 ? -10.5 -21.016 0.404 1 98.19 211 VAL A O 1
ATOM 1675 N N . GLU A 1 212 ? -8.477 -20.109 0.864 1 96.75 212 GLU A N 1
ATOM 1676 C CA . GLU A 1 212 ? -8.188 -20.875 2.064 1 96.75 212 GLU A CA 1
ATOM 1677 C C . GLU A 1 212 ? -9 -20.375 3.256 1 96.75 212 GLU A C 1
ATOM 1679 O O . GLU A 1 212 ? -9.531 -19.266 3.227 1 96.75 212 GLU A O 1
ATOM 1684 N N . GLU A 1 213 ? -9 -21.203 4.289 1 95.12 213 GLU A N 1
ATOM 1685 C CA . GLU A 1 213 ? -9.625 -20.766 5.531 1 95.12 213 GLU A CA 1
ATOM 1686 C C . GLU A 1 213 ? -8.906 -19.562 6.117 1 95.12 213 GLU A C 1
ATOM 1688 O O . GLU A 1 213 ? -9.547 -18.641 6.641 1 95.12 213 GLU A O 1
ATOM 1693 N N . VAL A 1 214 ? -7.609 -19.625 6.113 1 94.5 214 VAL A N 1
ATOM 1694 C CA . VAL A 1 214 ? -6.746 -18.516 6.504 1 94.5 214 VAL A CA 1
ATOM 1695 C C . VAL A 1 214 ? -5.805 -18.156 5.355 1 94.5 214 VAL A C 1
ATOM 1697 O O . VAL A 1 214 ? -5.012 -19 4.918 1 94.5 214 VAL A O 1
ATOM 1700 N N . SER A 1 215 ? -5.98 -16.984 4.855 1 94.88 215 SER A N 1
ATOM 1701 C CA . SER A 1 215 ? -5.141 -16.562 3.746 1 94.88 215 SER A CA 1
ATOM 1702 C C . SER A 1 215 ? -3.973 -15.711 4.238 1 94.88 215 SER A C 1
ATOM 1704 O O . SER A 1 215 ? -4.156 -14.547 4.598 1 94.88 215 SER A O 1
ATOM 1706 N N . TYR A 1 216 ? -2.777 -16.219 4.207 1 94.75 216 TYR A N 1
ATOM 1707 C CA . TYR A 1 216 ? -1.582 -15.492 4.605 1 94.75 216 TYR A CA 1
ATOM 1708 C C . TYR A 1 216 ? -1.077 -14.609 3.467 1 94.75 216 TYR A C 1
ATOM 1710 O O . TYR A 1 216 ? -0.613 -13.492 3.697 1 94.75 216 TYR A O 1
ATOM 1718 N N . ASN A 1 217 ? -1.177 -15.141 2.229 1 95 217 ASN A N 1
ATOM 1719 C CA . ASN A 1 217 ? -0.768 -14.406 1.035 1 95 217 ASN A CA 1
ATOM 1720 C C . ASN A 1 217 ? -1.894 -13.516 0.511 1 95 217 ASN A C 1
ATOM 1722 O O . ASN A 1 217 ? -2.229 -13.562 -0.673 1 95 217 ASN A O 1
ATOM 1726 N N . ILE A 1 218 ? -2.426 -12.711 1.387 1 97.5 218 ILE A N 1
ATOM 1727 C CA . ILE A 1 218 ? -3.654 -11.969 1.133 1 97.5 218 ILE A CA 1
ATOM 1728 C C . ILE A 1 218 ? -3.385 -10.867 0.112 1 97.5 218 ILE A C 1
ATOM 1730 O O . ILE A 1 218 ? -4.238 -10.57 -0.73 1 97.5 218 ILE A O 1
ATOM 1734 N N . CYS A 1 219 ? -2.229 -10.242 0.149 1 97.88 219 CYS A N 1
ATOM 1735 C CA . CYS A 1 219 ? -1.935 -9.141 -0.763 1 97.88 219 CYS A CA 1
ATOM 1736 C C . CYS A 1 219 ? -1.954 -9.609 -2.211 1 97.88 219 CYS A C 1
ATOM 1738 O O . CYS A 1 219 ? -2.52 -8.945 -3.078 1 97.88 219 CYS A O 1
ATOM 1740 N N . ASP A 1 220 ? -1.402 -10.805 -2.434 1 97.25 220 ASP A N 1
ATOM 1741 C CA . ASP A 1 220 ? -1.356 -11.328 -3.793 1 97.25 220 ASP A CA 1
ATOM 1742 C C . ASP A 1 220 ? -2.762 -11.617 -4.32 1 97.25 220 ASP A C 1
ATOM 1744 O O . ASP A 1 220 ? -3.023 -11.477 -5.516 1 97.25 220 ASP A O 1
ATOM 1748 N N . GLN A 1 221 ? -3.623 -12.008 -3.477 1 97.62 221 GLN A N 1
ATOM 1749 C CA . GLN A 1 221 ? -4.984 -12.344 -3.883 1 97.62 221 GLN A CA 1
ATOM 1750 C C . GLN A 1 221 ? -5.84 -11.094 -4.043 1 97.62 221 GLN A C 1
ATOM 1752 O O . GLN A 1 221 ? -6.535 -10.938 -5.047 1 97.62 221 GLN A O 1
ATOM 1757 N N . ARG A 1 222 ? -5.746 -10.203 -3.092 1 98.25 222 ARG A N 1
ATOM 1758 C CA . ARG A 1 222 ? -6.629 -9.047 -3.018 1 98.25 222 ARG A CA 1
ATOM 1759 C C . ARG A 1 222 ? -6.348 -8.07 -4.156 1 98.25 222 ARG A C 1
ATOM 1761 O O . ARG A 1 222 ? -7.262 -7.406 -4.648 1 98.25 222 ARG A O 1
ATOM 1768 N N . PHE A 1 223 ? -5.18 -7.988 -4.605 1 98.5 223 PHE A N 1
ATOM 1769 C CA . PHE A 1 223 ? -4.859 -7.078 -5.695 1 98.5 223 PHE A CA 1
ATOM 1770 C C . PHE A 1 223 ? -5.633 -7.441 -6.953 1 98.5 223 PHE A C 1
ATOM 1772 O O . PHE A 1 223 ? -6.012 -6.562 -7.734 1 98.5 223 PHE A O 1
ATOM 1779 N N . HIS A 1 224 ? -5.863 -8.766 -7.168 1 98.5 224 HIS A N 1
ATOM 1780 C CA . HIS A 1 224 ? -6.691 -9.164 -8.305 1 98.5 224 HIS A CA 1
ATOM 1781 C C . HIS A 1 224 ? -8.094 -8.562 -8.188 1 98.5 224 HIS A C 1
ATOM 1783 O O . HIS A 1 224 ? -8.648 -8.086 -9.18 1 98.5 224 HIS A O 1
ATOM 1789 N N . GLU A 1 225 ? -8.641 -8.617 -6.984 1 98.06 225 GLU A N 1
ATOM 1790 C CA . GLU A 1 225 ? -9.977 -8.07 -6.758 1 98.06 225 GLU A CA 1
ATOM 1791 C C . GLU A 1 225 ? -10.008 -6.562 -6.973 1 98.06 225 GLU A C 1
ATOM 1793 O O . GLU A 1 225 ? -10.914 -6.039 -7.617 1 98.06 225 GLU A O 1
ATOM 1798 N N . PHE A 1 226 ? -8.992 -5.883 -6.43 1 98.19 226 PHE A N 1
ATOM 1799 C CA . PHE A 1 226 ? -8.906 -4.434 -6.578 1 98.19 226 PHE A CA 1
ATOM 1800 C C . PHE A 1 226 ? -8.766 -4.051 -8.047 1 98.19 226 PHE A C 1
ATOM 1802 O O . PHE A 1 226 ? -9.43 -3.125 -8.516 1 98.19 226 PHE A O 1
ATOM 1809 N N . GLU A 1 227 ? -7.891 -4.77 -8.805 1 98.25 227 GLU A N 1
ATOM 1810 C CA . GLU A 1 227 ? -7.641 -4.496 -10.219 1 98.25 227 GLU A CA 1
ATOM 1811 C C . GLU A 1 227 ? -8.906 -4.695 -11.047 1 98.25 227 GLU A C 1
ATOM 1813 O O . GLU A 1 227 ? -9.234 -3.859 -11.891 1 98.25 227 GLU A O 1
ATOM 1818 N N . ILE A 1 228 ? -9.609 -5.766 -10.812 1 98.25 228 ILE A N 1
ATOM 1819 C CA . ILE A 1 228 ? -10.828 -6.055 -11.57 1 98.25 228 ILE A CA 1
ATOM 1820 C C . ILE A 1 228 ? -11.891 -5.008 -11.242 1 98.25 228 ILE A C 1
ATOM 1822 O O . ILE A 1 228 ? -12.555 -4.492 -12.148 1 98.25 228 ILE A O 1
ATOM 1826 N N . SER A 1 229 ? -12.055 -4.688 -9.953 1 96.56 229 SER A N 1
ATOM 1827 C CA . SER A 1 229 ? -13.047 -3.697 -9.547 1 96.56 229 SER A CA 1
ATOM 1828 C C . SER A 1 229 ? -12.773 -2.342 -10.188 1 96.56 229 SER A C 1
ATOM 1830 O O . SER A 1 229 ? -13.703 -1.614 -10.531 1 96.56 229 SER A O 1
ATOM 1832 N N . GLU A 1 230 ? -11.539 -1.995 -10.289 1 95.62 230 GLU A N 1
ATOM 1833 C CA . GLU A 1 230 ? -11.164 -0.715 -10.883 1 95.62 230 GLU A CA 1
ATOM 1834 C C . GLU A 1 230 ? -11.422 -0.708 -12.383 1 95.62 230 GLU A C 1
ATOM 1836 O O . GLU A 1 230 ? -11.867 0.3 -12.938 1 95.62 230 GLU A O 1
ATOM 1841 N N . THR A 1 231 ? -11.148 -1.778 -13.062 1 97 231 THR A N 1
ATOM 1842 C CA . THR A 1 231 ? -11.242 -1.876 -14.516 1 97 231 THR A CA 1
ATOM 1843 C C . THR A 1 231 ? -12.695 -2.1 -14.945 1 97 231 THR A C 1
ATOM 1845 O O . THR A 1 231 ? -13.133 -1.557 -15.961 1 97 231 THR A O 1
ATOM 1848 N N . ARG A 1 232 ? -13.375 -2.916 -14.227 1 96.88 232 ARG A N 1
ATOM 1849 C CA . ARG A 1 232 ? -14.773 -3.266 -14.453 1 96.88 232 ARG A CA 1
ATOM 1850 C C . ARG A 1 232 ? -15.578 -3.172 -13.164 1 96.88 232 ARG A C 1
ATOM 1852 O O . ARG A 1 232 ? -15.828 -4.188 -12.508 1 96.88 232 ARG A O 1
ATOM 1859 N N . PRO A 1 233 ? -16 -1.975 -12.836 1 94.5 233 PRO A N 1
ATOM 1860 C CA . PRO A 1 233 ? -16.656 -1.745 -11.547 1 94.5 233 PRO A CA 1
ATOM 1861 C C . PRO A 1 233 ? -17.984 -2.494 -11.422 1 94.5 233 PRO A C 1
ATOM 1863 O O . PRO A 1 233 ? -18.531 -2.605 -10.32 1 94.5 233 PRO A O 1
ATOM 1866 N N . ASP A 1 234 ? -18.5 -2.977 -12.492 1 94.5 234 ASP A N 1
ATOM 1867 C CA . ASP A 1 234 ? -19.781 -3.689 -12.492 1 94.5 234 ASP A CA 1
ATOM 1868 C C . ASP A 1 234 ? -19.594 -5.133 -12.031 1 94.5 234 ASP A C 1
ATOM 1870 O O . ASP A 1 234 ? -20.562 -5.809 -11.68 1 94.5 234 ASP A O 1
ATOM 1874 N N . ILE A 1 235 ? -18.391 -5.648 -11.984 1 97.12 235 ILE A N 1
ATOM 1875 C CA . ILE A 1 235 ? -18.141 -7.035 -11.625 1 97.12 235 ILE A CA 1
ATOM 1876 C C . ILE A 1 235 ? -17.984 -7.152 -10.109 1 97.12 235 ILE A C 1
ATOM 1878 O O . ILE A 1 235 ? -17.109 -6.516 -9.516 1 97.12 235 ILE A O 1
ATOM 1882 N N . MET A 1 236 ? -18.844 -7.938 -9.492 1 96.75 236 MET A N 1
ATOM 1883 C CA . MET A 1 236 ? -18.734 -8.227 -8.07 1 96.75 236 MET A CA 1
ATOM 1884 C C . MET A 1 236 ? -17.953 -9.523 -7.836 1 96.75 236 MET A C 1
ATOM 1886 O O . MET A 1 236 ? -18.188 -10.523 -8.508 1 96.75 236 MET A O 1
ATOM 1890 N N . ILE A 1 237 ? -17.016 -9.484 -6.898 1 97.62 237 ILE A N 1
ATOM 1891 C CA . ILE A 1 237 ? -16.188 -10.648 -6.594 1 97.62 237 ILE A CA 1
ATOM 1892 C C . ILE A 1 237 ? -16.469 -11.125 -5.172 1 97.62 237 ILE A C 1
ATOM 1894 O O . ILE A 1 237 ? -16.453 -10.336 -4.23 1 97.62 237 ILE A O 1
ATOM 1898 N N . PHE A 1 238 ? -16.766 -12.367 -5.031 1 97.5 238 PHE A N 1
ATOM 1899 C CA . PHE A 1 238 ? -16.938 -13.016 -3.738 1 97.5 238 PHE A CA 1
ATOM 1900 C C . PHE A 1 238 ? -15.758 -13.93 -3.426 1 97.5 238 PHE A C 1
ATOM 1902 O O . PHE A 1 238 ? -15.156 -14.508 -4.332 1 97.5 238 PHE A O 1
ATOM 1909 N N . ARG A 1 239 ? -15.352 -14.008 -2.215 1 97.5 239 ARG A N 1
ATOM 1910 C CA . ARG A 1 239 ? -14.352 -14.938 -1.707 1 97.5 239 ARG A CA 1
ATOM 1911 C C . ARG A 1 239 ? -14.977 -15.984 -0.792 1 97.5 239 ARG A C 1
ATOM 1913 O O . ARG A 1 239 ? -15.617 -15.633 0.203 1 97.5 239 ARG A O 1
ATOM 1920 N N . LYS A 1 240 ? -14.852 -17.25 -1.163 1 98.25 240 LYS A N 1
ATOM 1921 C CA . LYS A 1 240 ? -15.453 -18.312 -0.378 1 98.25 240 LYS A CA 1
ATOM 1922 C C . LYS A 1 240 ? -14.508 -19.516 -0.264 1 98.25 240 LYS A C 1
ATOM 1924 O O . LYS A 1 240 ? -13.758 -19.812 -1.196 1 98.25 240 LYS A O 1
ATOM 1929 N N . THR A 1 241 ? -14.492 -20.141 0.882 1 98.38 241 THR A N 1
ATOM 1930 C CA . THR A 1 241 ? -13.836 -21.438 1.006 1 98.38 241 THR A CA 1
ATOM 1931 C C . THR A 1 241 ? -14.672 -22.531 0.336 1 98.38 241 THR A C 1
ATOM 1933 O O . THR A 1 241 ? -15.852 -22.328 0.053 1 98.38 241 THR A O 1
ATOM 1936 N N . LEU A 1 242 ? -14.008 -23.672 0.085 1 98.69 242 LEU A N 1
ATOM 1937 C CA . LEU A 1 242 ? -14.758 -24.781 -0.482 1 98.69 242 LEU A CA 1
ATOM 1938 C C . LEU A 1 242 ? -15.906 -25.188 0.43 1 98.69 242 LEU A C 1
ATOM 1940 O O . LEU A 1 242 ? -17 -25.516 -0.047 1 98.69 242 LEU A O 1
ATOM 1944 N N . ASN A 1 243 ? -15.695 -25.125 1.689 1 98.31 243 ASN A N 1
ATOM 1945 C CA . ASN A 1 243 ? -16.766 -25.438 2.645 1 98.31 243 ASN A CA 1
ATOM 1946 C C . ASN A 1 243 ? -17.922 -24.453 2.525 1 98.31 243 ASN A C 1
ATOM 1948 O O . ASN A 1 243 ? -19.078 -24.844 2.57 1 98.31 243 ASN A O 1
ATOM 1952 N N . GLU A 1 244 ? -17.609 -23.172 2.443 1 98.19 244 GLU A N 1
ATOM 1953 C CA . GLU A 1 244 ? -18.641 -22.172 2.281 1 98.19 244 GLU A CA 1
ATOM 1954 C C . GLU A 1 244 ? -19.391 -22.344 0.966 1 98.19 244 GLU A C 1
ATOM 1956 O O . GLU A 1 244 ? -20.594 -22.094 0.893 1 98.19 244 GLU A O 1
ATOM 1961 N N . ILE A 1 245 ? -18.688 -22.719 -0.062 1 98.75 245 ILE A N 1
ATOM 1962 C CA . ILE A 1 245 ? -19.328 -22.984 -1.343 1 98.75 245 ILE A CA 1
ATOM 1963 C C . ILE A 1 245 ? -20.312 -24.141 -1.195 1 98.75 245 ILE A C 1
ATOM 1965 O O . ILE A 1 245 ? -21.438 -24.078 -1.713 1 98.75 245 ILE A O 1
ATOM 1969 N N . TYR A 1 246 ? -19.875 -25.188 -0.473 1 98.75 246 TYR A N 1
ATOM 1970 C CA . TYR A 1 246 ? -20.766 -26.312 -0.207 1 98.75 246 TYR A CA 1
ATOM 1971 C C . TYR A 1 246 ? -22.047 -25.859 0.479 1 98.75 246 TYR A C 1
ATOM 1973 O O . TYR A 1 246 ? -23.141 -26.266 0.097 1 98.75 246 TYR A O 1
ATOM 1981 N N . GLU A 1 247 ? -21.922 -24.938 1.411 1 98.44 247 GLU A N 1
ATOM 1982 C CA . GLU A 1 247 ? -23.047 -24.516 2.258 1 98.44 247 GLU A CA 1
ATOM 1983 C C . GLU A 1 247 ? -23.906 -23.469 1.559 1 98.44 247 GLU A C 1
ATOM 1985 O O . GLU A 1 247 ? -25.125 -23.422 1.758 1 98.44 247 GLU A O 1
ATOM 1990 N N . GLU A 1 248 ? -23.297 -22.641 0.72 1 98.19 248 GLU A N 1
ATOM 1991 C CA . GLU A 1 248 ? -23.969 -21.391 0.363 1 98.19 248 GLU A CA 1
ATOM 1992 C C . GLU A 1 248 ? -24.375 -21.391 -1.106 1 98.19 248 GLU A C 1
ATOM 1994 O O . GLU A 1 248 ? -25.031 -20.453 -1.574 1 98.19 248 GLU A O 1
ATOM 1999 N N . THR A 1 249 ? -24.047 -22.406 -1.875 1 98.69 249 THR A N 1
ATOM 2000 C CA . THR A 1 249 ? -24.359 -22.375 -3.297 1 98.69 249 THR A CA 1
ATOM 2001 C C . THR A 1 249 ? -25.219 -23.578 -3.678 1 98.69 249 THR A C 1
ATOM 2003 O O . THR A 1 249 ? -25.297 -24.562 -2.932 1 98.69 249 THR A O 1
ATOM 2006 N N . GLU A 1 250 ? -25.922 -23.453 -4.777 1 98.5 250 GLU A N 1
ATOM 2007 C CA . GLU A 1 250 ? -26.719 -24.516 -5.391 1 98.5 250 GLU A CA 1
ATOM 2008 C C . GLU A 1 250 ? -26.75 -24.359 -6.91 1 98.5 250 GLU A C 1
ATOM 2010 O O . GLU A 1 250 ? -26.422 -23.297 -7.441 1 98.5 250 GLU A O 1
ATOM 2015 N N . LEU A 1 251 ? -27.062 -25.469 -7.586 1 98.62 251 LEU A N 1
ATOM 2016 C CA . LEU A 1 251 ? -27.297 -25.422 -9.023 1 98.62 251 LEU A CA 1
ATOM 2017 C C . LEU A 1 251 ? -28.781 -25.219 -9.328 1 98.62 251 LEU A C 1
ATOM 2019 O O . LEU A 1 251 ? -29.625 -25.906 -8.75 1 98.62 251 LEU A O 1
ATOM 2023 N N . ASN A 1 252 ? -29.031 -24.281 -10.195 1 98.06 252 ASN A N 1
ATOM 2024 C CA . ASN A 1 252 ? -30.422 -24.141 -10.617 1 98.06 252 ASN A CA 1
ATOM 2025 C C . ASN A 1 252 ? -30.75 -25.047 -11.797 1 98.06 252 ASN A C 1
ATOM 2027 O O . ASN A 1 252 ? -29.953 -25.922 -12.141 1 98.06 252 ASN A O 1
ATOM 2031 N N . ASP A 1 253 ? -31.938 -24.828 -12.469 1 97.19 253 ASP A N 1
ATOM 2032 C CA . ASP A 1 253 ? -32.406 -25.719 -13.523 1 97.19 253 ASP A CA 1
ATOM 2033 C C . ASP A 1 253 ? -31.531 -25.609 -14.766 1 97.19 253 ASP A C 1
ATOM 2035 O O . ASP A 1 253 ? -31.422 -26.562 -15.555 1 97.19 253 ASP A O 1
ATOM 2039 N N . LYS A 1 254 ? -30.953 -24.453 -14.867 1 97.06 254 LYS A N 1
ATOM 2040 C CA . LYS A 1 254 ? -30.078 -24.234 -16.016 1 97.06 254 LYS A CA 1
ATOM 2041 C C . LYS A 1 254 ? -28.641 -24.625 -15.688 1 97.06 254 LYS A C 1
ATOM 2043 O O . LYS A 1 254 ? -27.719 -24.359 -16.469 1 97.06 254 LYS A O 1
ATOM 2048 N N . LYS A 1 255 ? -28.359 -25.203 -14.477 1 98.31 255 LYS A N 1
ATOM 2049 C CA . LYS A 1 255 ? -27.062 -25.641 -13.977 1 98.31 255 LYS A CA 1
ATOM 2050 C C . LYS A 1 255 ? -26.141 -24.453 -13.703 1 98.31 255 LYS A C 1
ATOM 2052 O O . LYS A 1 255 ? -24.922 -24.578 -13.805 1 98.31 255 LYS A O 1
ATOM 2057 N N . GLN A 1 256 ? -26.766 -23.328 -13.555 1 98.56 256 GLN A N 1
ATOM 2058 C CA . GLN A 1 256 ? -25.969 -22.203 -13.086 1 98.56 256 GLN A CA 1
ATOM 2059 C C . GLN A 1 256 ? -25.656 -22.328 -11.594 1 98.56 256 GLN A C 1
ATOM 2061 O O . GLN A 1 256 ? -26.516 -22.734 -10.805 1 98.56 256 GLN A O 1
ATOM 2066 N N . LEU A 1 257 ? -24.406 -22.125 -11.219 1 98.88 257 LEU A N 1
ATOM 2067 C CA . LEU A 1 257 ? -24.062 -22.016 -9.805 1 98.88 257 LEU A CA 1
ATOM 2068 C C . LEU A 1 257 ? -24.578 -20.719 -9.211 1 98.88 257 LEU A C 1
ATOM 2070 O O . LEU A 1 257 ? -24.188 -19.625 -9.648 1 98.88 257 LEU A O 1
ATOM 2074 N N . ILE A 1 258 ? -25.453 -20.828 -8.258 1 98.75 258 ILE A N 1
ATOM 2075 C CA . ILE A 1 258 ? -26.094 -19.625 -7.699 1 98.75 258 ILE A CA 1
ATOM 2076 C C . ILE A 1 258 ? -25.484 -19.328 -6.328 1 98.75 258 ILE A C 1
ATOM 2078 O O . ILE A 1 258 ? -25.438 -20.203 -5.457 1 98.75 258 ILE A O 1
ATOM 2082 N N . LEU A 1 259 ? -24.922 -18.172 -6.109 1 98.06 259 LEU A N 1
ATOM 2083 C CA . LEU A 1 259 ? -24.422 -17.641 -4.848 1 98.06 259 LEU A CA 1
ATOM 2084 C C . LEU A 1 259 ? -25.141 -16.359 -4.465 1 98.06 259 LEU A C 1
ATOM 2086 O O . LEU A 1 259 ? -25.078 -15.359 -5.188 1 98.06 259 LEU A O 1
ATOM 2090 N N . ASP A 1 260 ? -25.797 -16.328 -3.338 1 93.44 260 ASP A N 1
ATOM 2091 C CA . ASP A 1 260 ? -26.547 -15.164 -2.855 1 93.44 260 ASP A CA 1
ATOM 2092 C C . ASP A 1 260 ? -27.453 -14.609 -3.941 1 93.44 260 ASP A C 1
ATOM 2094 O O . ASP A 1 260 ? -27.453 -13.406 -4.203 1 93.44 260 ASP A O 1
ATOM 2098 N N . GLY A 1 261 ? -28.062 -15.508 -4.715 1 95.38 261 GLY A N 1
ATOM 2099 C CA . GLY A 1 261 ? -29.062 -15.141 -5.711 1 95.38 261 GLY A CA 1
ATOM 2100 C C . GLY A 1 261 ? -28.453 -14.773 -7.051 1 95.38 261 GLY A C 1
ATOM 2101 O O . GLY A 1 261 ? -29.188 -14.469 -8 1 95.38 261 GLY A O 1
ATOM 2102 N N . HIS A 1 262 ? -27.156 -14.836 -7.195 1 97.19 262 HIS A N 1
ATOM 2103 C CA . HIS A 1 262 ? -26.484 -14.445 -8.438 1 97.19 262 HIS A CA 1
ATOM 2104 C C . HIS A 1 262 ? -25.812 -15.641 -9.094 1 97.19 262 HIS A C 1
ATOM 2106 O O . HIS A 1 262 ? -25.172 -16.453 -8.414 1 97.19 262 HIS A O 1
ATOM 2112 N N . PRO A 1 263 ? -25.969 -15.766 -10.422 1 98.56 263 PRO A N 1
ATOM 2113 C CA . PRO A 1 263 ? -25.156 -16.766 -11.109 1 98.56 263 PRO A CA 1
ATOM 2114 C C . PRO A 1 263 ? -23.656 -16.469 -11.039 1 98.56 263 PRO A C 1
ATOM 2116 O O . PRO A 1 263 ? -23.25 -15.297 -11.125 1 98.56 263 PRO A O 1
ATOM 2119 N N . VAL A 1 264 ? -22.891 -17.453 -10.852 1 98.88 264 VAL A N 1
ATOM 2120 C CA . VAL A 1 264 ? -21.438 -17.297 -10.844 1 98.88 264 VAL A CA 1
ATOM 2121 C C . VAL A 1 264 ? -20.891 -17.484 -12.258 1 98.88 264 VAL A C 1
ATOM 2123 O O . VAL A 1 264 ? -21.094 -18.531 -12.883 1 98.88 264 VAL A O 1
ATOM 2126 N N . ALA A 1 265 ? -20.203 -16.453 -12.766 1 98.88 265 ALA A N 1
ATOM 2127 C CA . ALA A 1 265 ? -19.672 -16.484 -14.125 1 98.88 265 ALA A CA 1
ATOM 2128 C C . ALA A 1 265 ? -18.328 -17.203 -14.164 1 98.88 265 ALA A C 1
ATOM 2130 O O . ALA A 1 265 ? -18.047 -17.984 -15.086 1 98.88 265 ALA A O 1
ATOM 2131 N N . VAL A 1 266 ? -17.453 -16.906 -13.242 1 98.94 266 VAL A N 1
ATOM 2132 C CA . VAL A 1 266 ? -16.109 -17.438 -13.188 1 98.94 266 VAL A CA 1
ATOM 2133 C C . VAL A 1 266 ? -15.797 -17.922 -11.773 1 98.94 266 VAL A C 1
ATOM 2135 O O . VAL A 1 266 ? -16.125 -17.25 -10.797 1 98.94 266 VAL A O 1
ATOM 2138 N N . VAL A 1 267 ? -15.289 -19.094 -11.633 1 98.94 267 VAL A N 1
ATOM 2139 C CA . VAL A 1 267 ? -14.75 -19.594 -10.375 1 98.94 267 VAL A CA 1
ATOM 2140 C C . VAL A 1 267 ? -13.227 -19.688 -10.469 1 98.94 267 VAL A C 1
ATOM 2142 O O . VAL A 1 267 ? -12.703 -20.5 -11.234 1 98.94 267 VAL A O 1
ATOM 2145 N N . TYR A 1 268 ? -12.555 -18.891 -9.773 1 98.81 268 TYR A N 1
ATOM 2146 C CA . TYR A 1 268 ? -11.094 -18.844 -9.766 1 98.81 268 TYR A CA 1
ATOM 2147 C C . TYR A 1 268 ? -10.531 -19.5 -8.516 1 98.81 268 TYR A C 1
ATOM 2149 O O . TYR A 1 268 ? -10.727 -19.016 -7.402 1 98.81 268 TYR A O 1
ATOM 2157 N N . TYR A 1 269 ? -9.75 -20.531 -8.695 1 98.5 269 TYR A N 1
ATOM 2158 C CA . TYR A 1 269 ? -9.242 -21.328 -7.578 1 98.5 269 TYR A CA 1
ATOM 2159 C C . TYR A 1 269 ? -7.895 -20.797 -7.102 1 98.5 269 TYR A C 1
ATOM 2161 O O . TYR A 1 269 ? -6.871 -21 -7.754 1 98.5 269 TYR A O 1
ATOM 2169 N N . ARG A 1 270 ? -7.867 -20.219 -5.934 1 97.12 270 ARG A N 1
ATOM 2170 C CA . ARG A 1 270 ? -6.637 -19.906 -5.215 1 97.12 270 ARG A CA 1
ATOM 2171 C C . ARG A 1 270 ? -6.371 -20.922 -4.109 1 97.12 270 ARG A C 1
ATOM 2173 O O . ARG A 1 270 ? -5.34 -20.859 -3.436 1 97.12 270 ARG A O 1
ATOM 2180 N N . SER A 1 271 ? -7.305 -21.766 -3.957 1 96.19 271 SER A N 1
ATOM 2181 C CA . SER A 1 271 ? -7.25 -22.922 -3.064 1 96.19 271 SER A CA 1
ATOM 2182 C C . SER A 1 271 ? -7.781 -24.188 -3.748 1 96.19 271 SER A C 1
ATOM 2184 O O . SER A 1 271 ? -8.211 -24.125 -4.902 1 96.19 271 SER A O 1
ATOM 2186 N N . GLY A 1 272 ? -7.629 -25.312 -3.104 1 95.44 272 GLY A N 1
ATOM 2187 C CA . GLY A 1 272 ? -8.141 -26.547 -3.656 1 95.44 272 GLY A CA 1
ATOM 2188 C C . GLY A 1 272 ? -7.113 -27.312 -4.465 1 95.44 272 GLY A C 1
ATOM 2189 O O . GLY A 1 272 ? -7.469 -28.062 -5.379 1 95.44 272 GLY A O 1
ATOM 2190 N N . TYR A 1 273 ? -5.859 -27.109 -4.16 1 94.12 273 TYR A N 1
ATOM 2191 C CA . TYR A 1 273 ? -4.82 -27.719 -4.977 1 94.12 273 TYR A CA 1
ATOM 2192 C C . TYR A 1 273 ? -3.984 -28.688 -4.148 1 94.12 273 TYR A C 1
ATOM 2194 O O . TYR A 1 273 ? -2.994 -29.25 -4.637 1 94.12 273 TYR A O 1
ATOM 2202 N N . GLU A 1 274 ? -4.344 -28.891 -2.869 1 92.25 274 GLU A N 1
ATOM 2203 C CA . GLU A 1 274 ? -3.65 -29.859 -2.027 1 92.25 274 GLU A CA 1
ATOM 2204 C C . GLU A 1 274 ? -4.617 -30.547 -1.066 1 92.25 274 GLU A C 1
ATOM 2206 O O . GLU A 1 274 ? -5.695 -30.031 -0.784 1 92.25 274 GLU A O 1
ATOM 2211 N N . PRO A 1 275 ? -4.234 -31.688 -0.532 1 93.44 275 PRO A N 1
ATOM 2212 C CA . PRO A 1 275 ? -5.121 -32.5 0.301 1 93.44 275 PRO A CA 1
ATOM 2213 C C . PRO A 1 275 ? -5.629 -31.75 1.533 1 93.44 275 PRO A C 1
ATOM 2215 O O . PRO A 1 275 ? -6.797 -31.875 1.902 1 93.44 275 PRO A O 1
ATOM 2218 N N . ALA A 1 276 ? -4.801 -30.953 2.16 1 93.31 276 ALA A N 1
ATOM 2219 C CA . ALA A 1 276 ? -5.164 -30.25 3.391 1 93.31 276 ALA A CA 1
ATOM 2220 C C . ALA A 1 276 ? -6.328 -29.297 3.15 1 93.31 276 ALA A C 1
ATOM 2222 O O . ALA A 1 276 ? -6.996 -28.875 4.094 1 93.31 276 ALA A O 1
ATOM 2223 N N . GLN A 1 277 ? -6.645 -29.031 1.918 1 95.69 277 GLN A N 1
ATOM 2224 C CA . GLN A 1 277 ? -7.715 -28.109 1.556 1 95.69 277 GLN A CA 1
ATOM 2225 C C . GLN A 1 277 ? -9.016 -28.844 1.275 1 95.69 277 GLN A C 1
ATOM 2227 O O . GLN A 1 277 ? -10.023 -28.234 0.922 1 95.69 277 GLN A O 1
ATOM 2232 N N . TYR A 1 278 ? -8.938 -30.156 1.469 1 97.06 278 TYR A N 1
ATOM 2233 C CA . TYR A 1 278 ? -10.086 -31.047 1.386 1 97.06 278 TYR A CA 1
ATOM 2234 C C . TYR A 1 278 ? -10.203 -31.922 2.635 1 97.06 278 TYR A C 1
ATOM 2236 O O . TYR A 1 278 ? -10.148 -33.156 2.555 1 97.06 278 TYR A O 1
ATOM 2244 N N . PRO A 1 279 ? -10.5 -31.328 3.746 1 96.56 279 PRO A N 1
ATOM 2245 C CA . PRO A 1 279 ? -10.484 -32.094 4.996 1 96.56 279 PRO A CA 1
ATOM 2246 C C . PRO A 1 279 ? -11.688 -33 5.133 1 96.56 279 PRO A C 1
ATOM 2248 O O . PRO A 1 279 ? -11.664 -33.938 5.941 1 96.56 279 PRO A O 1
ATOM 2251 N N . SER A 1 280 ? -12.758 -32.812 4.391 1 97.44 280 SER A N 1
ATOM 2252 C CA . SER A 1 280 ? -13.945 -33.656 4.453 1 97.44 280 SER A CA 1
ATOM 2253 C C . SER A 1 280 ? -14.562 -33.844 3.068 1 97.44 280 SER A C 1
ATOM 2255 O O . SER A 1 280 ? -14.062 -33.312 2.082 1 97.44 280 SER A O 1
ATOM 2257 N N . SER A 1 281 ? -15.594 -34.625 3.008 1 97.88 281 SER A N 1
ATOM 2258 C CA . SER A 1 281 ? -16.297 -34.844 1.751 1 97.88 281 SER A CA 1
ATOM 2259 C C . SER A 1 281 ? -17 -33.594 1.259 1 97.88 281 SER A C 1
ATOM 2261 O O . SER A 1 281 ? -17.297 -33.469 0.068 1 97.88 281 SER A O 1
ATOM 2263 N N . ARG A 1 282 ? -17.266 -32.656 2.156 1 98.06 282 ARG A N 1
ATOM 2264 C CA . ARG A 1 282 ? -17.969 -31.438 1.807 1 98.06 282 ARG A CA 1
ATOM 2265 C C . ARG A 1 282 ? -17.203 -30.641 0.754 1 98.06 282 ARG A C 1
ATOM 2267 O O . ARG A 1 282 ? -17.797 -30.109 -0.191 1 98.06 282 ARG A O 1
ATOM 2274 N N . GLU A 1 283 ? -15.906 -30.531 0.947 1 98.62 283 GLU A N 1
ATOM 2275 C CA . GLU A 1 283 ? -15.078 -29.797 -0.01 1 98.62 283 GLU A CA 1
ATOM 2276 C C . GLU A 1 283 ? -15.086 -30.484 -1.376 1 98.62 283 GLU A C 1
ATOM 2278 O O . GLU A 1 283 ? -15.125 -29.812 -2.41 1 98.62 283 GLU A O 1
ATOM 2283 N N . TRP A 1 284 ? -15.062 -31.797 -1.39 1 98.69 284 TRP A N 1
ATOM 2284 C CA . TRP A 1 284 ? -15.109 -32.531 -2.641 1 98.69 284 TRP A CA 1
ATOM 2285 C C . TRP A 1 284 ? -16.453 -32.375 -3.33 1 98.69 284 TRP A C 1
ATOM 2287 O O . TRP A 1 284 ? -16.531 -32.219 -4.551 1 98.69 284 TRP A O 1
ATOM 2297 N N . ASP A 1 285 ? -17.484 -32.375 -2.514 1 98.69 285 ASP A N 1
ATOM 2298 C CA . ASP A 1 285 ? -18.812 -32.156 -3.053 1 98.69 285 ASP A CA 1
ATOM 2299 C C . ASP A 1 285 ? -18.938 -30.75 -3.66 1 98.69 285 ASP A C 1
ATOM 2301 O O . ASP A 1 285 ? -19.594 -30.562 -4.691 1 98.69 285 ASP A O 1
ATOM 2305 N N . ALA A 1 286 ? -18.375 -29.797 -2.965 1 98.81 286 ALA A N 1
ATOM 2306 C CA . ALA A 1 286 ? -18.359 -28.438 -3.486 1 98.81 286 ALA A CA 1
ATOM 2307 C C . ALA A 1 286 ? -17.641 -28.359 -4.828 1 98.81 286 ALA A C 1
ATOM 2309 O O . ALA A 1 286 ? -18.109 -27.719 -5.77 1 98.81 286 ALA A O 1
ATOM 2310 N N . ARG A 1 287 ? -16.5 -29.016 -4.91 1 98.81 287 ARG A N 1
ATOM 2311 C CA . ARG A 1 287 ? -15.727 -29.047 -6.148 1 98.81 287 ARG A CA 1
ATOM 2312 C C . ARG A 1 287 ? -16.531 -29.672 -7.277 1 98.81 287 ARG A C 1
ATOM 2314 O O . ARG A 1 287 ? -16.562 -29.156 -8.391 1 98.81 287 ARG A O 1
ATOM 2321 N N . LEU A 1 288 ? -17.172 -30.781 -7.012 1 98.81 288 LEU A N 1
ATOM 2322 C CA . LEU A 1 288 ? -18 -31.438 -7.996 1 98.81 288 LEU A CA 1
ATOM 2323 C C . LEU A 1 288 ? -19.141 -30.531 -8.438 1 98.81 288 LEU A C 1
ATOM 2325 O O . LEU A 1 288 ? -19.453 -30.453 -9.633 1 98.81 288 LEU A O 1
ATOM 2329 N N . ARG A 1 289 ? -19.781 -29.859 -7.477 1 98.81 289 ARG A N 1
ATOM 2330 C CA . ARG A 1 289 ? -20.875 -28.953 -7.785 1 98.81 289 ARG A CA 1
ATOM 2331 C C . ARG A 1 289 ? -20.422 -27.859 -8.742 1 98.81 289 ARG A C 1
ATOM 2333 O O . ARG A 1 289 ? -21.125 -27.531 -9.703 1 98.81 289 ARG A O 1
ATOM 2340 N N . VAL A 1 290 ? -19.297 -27.281 -8.461 1 98.88 290 VAL A N 1
ATOM 2341 C CA . VAL A 1 290 ? -18.75 -26.234 -9.312 1 98.88 290 VAL A CA 1
ATOM 2342 C C . VAL A 1 290 ? -18.484 -26.781 -10.719 1 98.88 290 VAL A C 1
ATOM 2344 O O . VAL A 1 290 ? -18.859 -26.156 -11.711 1 98.88 290 VAL A O 1
ATOM 2347 N N . GLU A 1 291 ? -17.891 -27.953 -10.828 1 98.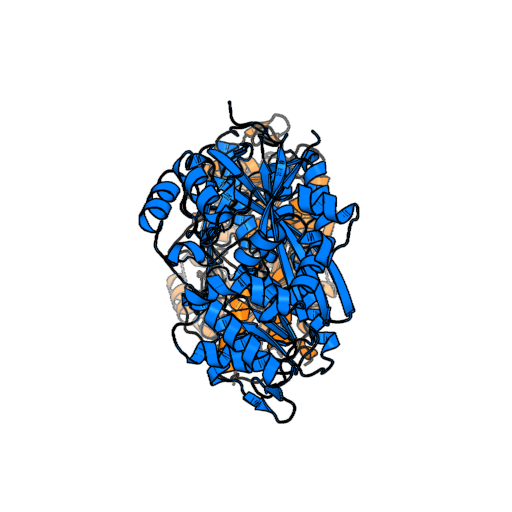75 291 GLU A N 1
ATOM 2348 C CA . GLU A 1 291 ? -17.547 -28.547 -12.117 1 98.75 291 GLU A CA 1
ATOM 2349 C C . GLU A 1 291 ? -18.797 -28.891 -12.922 1 98.75 291 GLU A C 1
ATOM 2351 O O . GLU A 1 291 ? -18.781 -28.875 -14.148 1 98.75 291 GLU A O 1
ATOM 2356 N N . ARG A 1 292 ? -19.891 -29.188 -12.242 1 98.56 292 ARG A N 1
ATOM 2357 C CA . ARG A 1 292 ? -21.156 -29.531 -12.883 1 98.56 292 ARG A CA 1
ATOM 2358 C C . ARG A 1 292 ? -21.859 -28.281 -13.414 1 98.56 292 ARG A C 1
ATOM 2360 O O . ARG A 1 292 ? -22.766 -28.375 -14.234 1 98.56 292 ARG A O 1
ATOM 2367 N N . SER A 1 293 ? -21.453 -27.141 -12.984 1 98.81 293 SER A N 1
ATOM 2368 C CA . SER A 1 293 ? -22.156 -25.891 -13.258 1 98.81 293 SER A CA 1
ATOM 2369 C C . SER A 1 293 ? -21.75 -25.312 -14.609 1 98.81 293 SER A C 1
ATOM 2371 O O . SER A 1 293 ? -20.797 -25.797 -15.234 1 98.81 293 SER A O 1
ATOM 2373 N N . THR A 1 294 ? -22.422 -24.172 -15.016 1 98.56 294 THR A N 1
ATOM 2374 C CA . THR A 1 294 ? -22.109 -23.453 -16.234 1 98.56 294 THR A CA 1
ATOM 2375 C C . THR A 1 294 ? -21.031 -22.406 -15.992 1 98.56 294 THR A C 1
ATOM 2377 O O . THR A 1 294 ? -20.609 -21.719 -16.922 1 98.56 294 THR A O 1
ATOM 2380 N N . ALA A 1 295 ? -20.531 -22.25 -14.734 1 98.88 295 ALA A N 1
ATOM 2381 C CA . ALA A 1 295 ? -19.469 -21.297 -14.469 1 98.88 295 ALA A CA 1
ATOM 2382 C C . ALA A 1 295 ? -18.203 -21.672 -15.234 1 98.88 295 ALA A C 1
ATOM 2384 O O . ALA A 1 295 ? -17.906 -22.844 -15.438 1 98.88 295 ALA A O 1
ATOM 2385 N N . ILE A 1 296 ? -17.5 -20.656 -15.727 1 98.88 296 ILE A N 1
ATOM 2386 C CA . ILE A 1 296 ? -16.188 -20.891 -16.312 1 98.88 296 ILE A CA 1
ATOM 2387 C C . ILE A 1 296 ? -15.148 -21.062 -15.195 1 98.88 296 ILE A C 1
ATOM 2389 O O . ILE A 1 296 ? -14.938 -20.156 -14.383 1 98.88 296 ILE A O 1
ATOM 2393 N N . LYS A 1 297 ? -14.57 -22.25 -15.125 1 98.69 297 LYS A N 1
ATOM 2394 C CA . LYS A 1 297 ? -13.648 -22.547 -14.039 1 98.69 297 LYS A CA 1
ATOM 2395 C C . LYS A 1 297 ? -12.219 -22.172 -14.406 1 98.69 297 LYS A C 1
ATOM 2397 O O . LYS A 1 297 ? -11.805 -22.328 -15.555 1 98.69 297 LYS A O 1
ATOM 2402 N N . CYS A 1 298 ? -11.453 -21.703 -13.492 1 98.75 298 CYS A N 1
ATOM 2403 C CA . CYS A 1 298 ? -10.031 -21.406 -13.602 1 98.75 298 CYS A CA 1
ATOM 2404 C C . CYS A 1 298 ? -9.258 -21.984 -12.414 1 98.75 298 CYS A C 1
ATOM 2406 O O . CYS A 1 298 ? -9.148 -21.344 -11.375 1 98.75 298 CYS A O 1
ATOM 2408 N N . PRO A 1 299 ? -8.648 -23.078 -12.516 1 98.06 299 PRO A N 1
ATOM 2409 C CA . PRO A 1 299 ? -8.773 -23.906 -13.711 1 98.06 299 PRO A CA 1
ATOM 2410 C C . PRO A 1 299 ? -9.961 -24.875 -13.641 1 98.06 299 PRO A C 1
ATOM 2412 O O . PRO A 1 299 ? -10.508 -25.109 -12.562 1 98.06 299 PRO A O 1
ATOM 2415 N N . SER A 1 300 ? -10.375 -25.328 -14.805 1 98.12 300 SER A N 1
ATOM 2416 C CA . SER A 1 300 ? -11.227 -26.516 -14.836 1 98.12 300 SER A CA 1
ATOM 2417 C C . SER A 1 300 ? -10.484 -27.75 -14.312 1 98.12 300 SER A C 1
ATOM 2419 O O . SER A 1 300 ? -9.258 -27.75 -14.227 1 98.12 300 SER A O 1
ATOM 2421 N N . ILE A 1 301 ? -11.25 -28.719 -13.945 1 97.69 301 ILE A N 1
ATOM 2422 C CA . ILE A 1 301 ? -10.688 -29.906 -13.305 1 97.69 301 ILE A CA 1
ATOM 2423 C C . ILE A 1 301 ? -9.719 -30.594 -14.266 1 97.69 301 ILE A C 1
ATOM 2425 O O . ILE A 1 301 ? -8.688 -31.125 -13.844 1 97.69 301 ILE A O 1
ATOM 2429 N N . HIS A 1 302 ? -9.992 -30.656 -15.555 1 97.5 302 HIS A N 1
ATOM 2430 C CA . HIS A 1 302 ? -9.094 -31.312 -16.5 1 97.5 302 HIS A CA 1
ATOM 2431 C C . HIS A 1 302 ? -7.836 -30.469 -16.719 1 97.5 302 HIS A C 1
ATOM 2433 O O . HIS A 1 302 ? -6.766 -31.016 -17 1 97.5 302 HIS A O 1
ATOM 2439 N N . TYR A 1 303 ? -7.914 -29.031 -16.641 1 98 303 TYR A N 1
ATOM 2440 C CA . TYR A 1 303 ? -6.711 -28.219 -16.656 1 98 303 TYR A CA 1
ATOM 2441 C C . TYR A 1 303 ? -5.816 -28.531 -15.469 1 98 303 TYR A C 1
ATOM 2443 O O . TYR A 1 303 ? -4.59 -28.594 -15.609 1 98 303 TYR A O 1
ATOM 2451 N N . GLN A 1 304 ? -6.438 -28.672 -14.297 1 97.62 304 GLN A N 1
ATOM 2452 C CA . GLN A 1 304 ? -5.66 -29 -13.102 1 97.62 304 GLN A CA 1
ATOM 2453 C C . GLN A 1 304 ? -4.973 -30.359 -13.25 1 97.62 304 GLN A C 1
ATOM 2455 O O . GLN A 1 304 ? -3.812 -30.516 -12.867 1 97.62 304 GLN A O 1
ATOM 2460 N N . LEU A 1 305 ? -5.652 -31.344 -13.789 1 97.25 305 LEU A N 1
ATOM 2461 C CA . LEU A 1 305 ? -5.086 -32.656 -14.031 1 97.25 305 LEU A CA 1
ATOM 2462 C C . LEU A 1 305 ? -3.934 -32.594 -15.031 1 97.25 305 LEU A C 1
ATOM 2464 O O . LEU A 1 305 ? -2.92 -33.25 -14.867 1 97.25 305 LEU A O 1
ATOM 2468 N N . ALA A 1 306 ? -4.086 -31.75 -16.047 1 97.38 306 ALA A N 1
ATOM 2469 C CA . ALA A 1 306 ? -3.045 -31.594 -17.062 1 97.38 306 ALA A CA 1
ATOM 2470 C C . ALA A 1 306 ? -1.767 -31.031 -16.438 1 97.38 306 ALA A C 1
ATOM 2472 O O . ALA A 1 306 ? -0.668 -31.266 -16.938 1 97.38 306 ALA A O 1
ATOM 2473 N N . GLY A 1 307 ? -1.922 -30.281 -15.344 1 96.06 307 GLY A N 1
ATOM 2474 C CA . GLY A 1 307 ? -0.785 -29.641 -14.711 1 96.06 307 GLY A CA 1
ATOM 2475 C C . GLY A 1 307 ? -0.019 -30.562 -13.781 1 96.06 307 GLY A C 1
ATOM 2476 O O . GLY A 1 307 ? 1.023 -30.188 -13.242 1 96.06 307 GLY A O 1
ATOM 2477 N N . THR A 1 308 ? -0.431 -31.812 -13.578 1 95.69 308 THR A N 1
ATOM 2478 C CA . THR A 1 308 ? 0.237 -32.719 -12.664 1 95.69 308 THR A CA 1
ATOM 2479 C C . THR A 1 308 ? 1.661 -33 -13.133 1 95.69 308 THR A C 1
ATOM 2481 O O . THR A 1 308 ? 1.948 -32.969 -14.328 1 95.69 308 THR A O 1
ATOM 2484 N N . LYS A 1 309 ? 2.57 -33.344 -12.211 1 94.88 309 LYS A N 1
ATOM 2485 C CA . LYS A 1 309 ? 3.969 -33.656 -12.516 1 94.88 309 LYS A CA 1
ATOM 2486 C C . LYS A 1 309 ? 4.094 -34.875 -13.414 1 94.88 309 LYS A C 1
ATOM 2488 O O . LYS A 1 309 ? 5.004 -34.938 -14.242 1 94.88 309 LYS A O 1
ATOM 2493 N N . LYS A 1 310 ? 3.189 -35.812 -13.297 1 94.88 310 LYS A N 1
ATOM 2494 C CA . LYS A 1 310 ? 3.193 -37 -14.133 1 94.88 310 LYS A CA 1
ATOM 2495 C C . LYS A 1 310 ? 2.941 -36.656 -15.602 1 94.88 310 LYS A C 1
ATOM 2497 O O . LYS A 1 310 ? 3.543 -37.25 -16.5 1 94.88 310 LYS A O 1
ATOM 2502 N N . VAL A 1 311 ? 2.02 -35.812 -15.82 1 96.31 311 VAL A N 1
ATOM 2503 C CA . VAL A 1 311 ? 1.717 -35.375 -17.172 1 96.31 311 VAL A CA 1
ATOM 2504 C C . VAL A 1 311 ? 2.93 -34.656 -17.781 1 96.31 311 VAL A C 1
ATOM 2506 O O . VAL A 1 311 ? 3.295 -34.906 -18.922 1 96.31 311 VAL A O 1
ATOM 2509 N N . GLN A 1 312 ? 3.508 -33.781 -17 1 95.94 312 GLN A N 1
ATOM 2510 C CA . GLN A 1 312 ? 4.688 -33.062 -17.469 1 95.94 312 GLN A CA 1
ATOM 2511 C C . GLN A 1 312 ? 5.84 -34 -17.766 1 95.94 312 GLN A C 1
ATOM 2513 O O . GLN A 1 312 ? 6.566 -33.844 -18.75 1 95.94 312 GLN A O 1
ATOM 2518 N N . GLN A 1 313 ? 6.016 -35.031 -16.922 1 95.88 313 GLN A N 1
ATOM 2519 C CA . GLN A 1 313 ? 7 -36.062 -17.172 1 95.88 313 GLN A CA 1
ATOM 2520 C C . GLN A 1 313 ? 6.699 -36.812 -18.469 1 95.88 313 GLN A C 1
ATOM 2522 O O . GLN A 1 313 ? 7.609 -37.062 -19.25 1 95.88 313 GLN A O 1
ATOM 2527 N N . ALA A 1 314 ? 5.445 -37.125 -18.703 1 96 314 ALA A N 1
ATOM 2528 C CA . ALA A 1 314 ? 5.039 -37.844 -19.906 1 96 314 ALA A CA 1
ATOM 2529 C C . ALA A 1 314 ? 5.301 -37 -21.156 1 96 314 ALA A C 1
ATOM 2531 O O . ALA A 1 314 ? 5.664 -37.531 -22.219 1 96 314 ALA A O 1
ATOM 2532 N N . LEU A 1 315 ? 5.109 -35.719 -21.078 1 96.69 315 LEU A N 1
ATOM 2533 C CA . LEU A 1 315 ? 5.32 -34.812 -22.203 1 96.69 315 LEU A CA 1
ATOM 2534 C C . LEU A 1 315 ? 6.797 -34.75 -22.578 1 96.69 315 LEU A C 1
ATOM 2536 O O . LEU A 1 315 ? 7.137 -34.406 -23.703 1 96.69 315 LEU A O 1
ATOM 2540 N N . ALA A 1 316 ? 7.672 -35.031 -21.609 1 94.62 316 ALA A N 1
ATOM 2541 C CA . ALA A 1 316 ? 9.109 -34.969 -21.859 1 94.62 316 ALA A CA 1
ATOM 2542 C C . ALA A 1 316 ? 9.602 -36.219 -22.594 1 94.62 316 ALA A C 1
ATOM 2544 O O . ALA A 1 316 ? 10.719 -36.25 -23.109 1 94.62 316 ALA A O 1
ATOM 2545 N N . ALA A 1 317 ? 8.797 -37.25 -22.656 1 92.5 317 ALA A N 1
ATOM 2546 C CA . ALA A 1 317 ? 9.172 -38.469 -23.344 1 92.5 317 ALA A CA 1
ATOM 2547 C C . ALA A 1 317 ? 9.281 -38.25 -24.844 1 92.5 317 ALA A C 1
ATOM 2549 O O . ALA A 1 317 ? 8.609 -37.375 -25.391 1 92.5 317 ALA A O 1
ATOM 2550 N N . ALA A 1 318 ? 10.078 -39.125 -25.469 1 90.31 318 ALA A N 1
ATOM 2551 C CA . ALA A 1 318 ? 10.297 -39 -26.906 1 90.31 318 ALA A CA 1
ATOM 2552 C C . ALA A 1 318 ? 8.977 -39.156 -27.672 1 90.31 318 ALA A C 1
ATOM 2554 O O . ALA A 1 318 ? 8.211 -40.094 -27.422 1 90.31 318 ALA A O 1
ATOM 2555 N N . GLY A 1 319 ? 8.727 -38.219 -28.547 1 92.75 319 GLY A N 1
ATOM 2556 C CA . GLY A 1 319 ? 7.574 -38.312 -29.438 1 92.75 319 GLY A CA 1
ATOM 2557 C C . GLY A 1 319 ? 6.305 -37.75 -28.812 1 92.75 319 GLY A C 1
ATOM 2558 O O . GLY A 1 319 ? 5.32 -37.5 -29.516 1 92.75 319 GLY A O 1
ATOM 2559 N N . ALA A 1 320 ? 6.281 -37.5 -27.562 1 94.75 320 ALA A N 1
ATOM 2560 C CA . ALA A 1 320 ? 5.062 -37.062 -26.875 1 94.75 320 ALA A CA 1
ATOM 2561 C C . ALA A 1 320 ? 4.645 -35.656 -27.328 1 94.75 320 ALA A C 1
ATOM 2563 O O . ALA A 1 320 ? 3.465 -35.406 -27.578 1 94.75 320 ALA A O 1
ATOM 2564 N N . LEU A 1 321 ? 5.598 -34.719 -27.438 1 97.25 321 LEU A N 1
ATOM 2565 C CA . LEU A 1 321 ? 5.297 -33.344 -27.812 1 97.25 321 LEU A CA 1
ATOM 2566 C C . LEU A 1 321 ? 4.719 -33.281 -29.234 1 97.25 321 LEU A C 1
ATOM 2568 O O . LEU A 1 321 ? 3.822 -32.5 -29.5 1 97.25 321 LEU A O 1
ATOM 2572 N N . GLU A 1 322 ? 5.242 -34.156 -30.094 1 96.69 322 GLU A N 1
ATOM 2573 C CA . GLU A 1 322 ? 4.836 -34.156 -31.5 1 96.69 322 GLU A CA 1
ATOM 2574 C C . GLU A 1 322 ? 3.359 -34.531 -31.641 1 96.69 322 GLU A C 1
ATOM 2576 O O . GLU A 1 322 ? 2.693 -34.094 -32.562 1 96.69 322 GLU A O 1
ATOM 2581 N N . ARG A 1 323 ? 2.91 -35.25 -30.719 1 95.25 323 ARG A N 1
ATOM 2582 C CA . ARG A 1 323 ? 1.499 -35.625 -30.719 1 95.25 323 ARG A CA 1
ATOM 2583 C C . ARG A 1 323 ? 0.61 -34.406 -30.625 1 95.25 323 ARG A C 1
ATOM 2585 O O . ARG A 1 323 ? -0.497 -34.375 -31.156 1 95.25 323 ARG A O 1
ATOM 2592 N N . PHE A 1 324 ? 1.073 -33.375 -29.969 1 96.5 324 PHE A N 1
ATOM 2593 C CA . PHE A 1 324 ? 0.242 -32.219 -29.688 1 96.5 324 PHE A CA 1
ATOM 2594 C C . PHE A 1 324 ? 0.662 -31.016 -30.531 1 96.5 324 PHE A C 1
ATOM 2596 O O . PHE A 1 324 ? -0.156 -30.141 -30.844 1 96.5 324 PHE A O 1
ATOM 2603 N N . MET A 1 325 ? 1.903 -30.969 -30.938 1 96.44 325 MET A N 1
ATOM 2604 C CA . MET A 1 325 ? 2.432 -29.75 -31.547 1 96.44 325 MET A CA 1
ATOM 2605 C C . MET A 1 325 ? 2.91 -30.031 -32.969 1 96.44 325 MET A C 1
ATOM 2607 O O . MET A 1 325 ? 3.248 -29.094 -33.719 1 96.44 325 MET A O 1
ATOM 2611 N N . GLY A 1 326 ? 2.924 -31.266 -33.406 1 94.62 326 GLY A N 1
ATOM 2612 C CA . GLY A 1 326 ? 3.561 -31.625 -34.656 1 94.62 326 GLY A CA 1
ATOM 2613 C C . GLY A 1 326 ? 5.07 -31.484 -34.625 1 94.62 326 GLY A C 1
ATOM 2614 O O . GLY A 1 326 ? 5.648 -31.188 -33.594 1 94.62 326 GLY A O 1
ATOM 2615 N N . SER A 1 327 ? 5.688 -31.859 -35.75 1 92.19 327 SER A N 1
ATOM 2616 C CA . SER A 1 327 ? 7.129 -31.672 -35.906 1 92.19 327 SER A CA 1
ATOM 2617 C C . SER A 1 327 ? 7.465 -30.281 -36.406 1 92.19 327 SER A C 1
ATOM 2619 O O . SER A 1 327 ? 7.363 -30 -37.594 1 92.19 327 SER A O 1
ATOM 2621 N N . SER A 1 328 ? 7.703 -29.312 -35.562 1 93.06 328 SER A N 1
ATOM 2622 C CA . SER A 1 328 ? 7.957 -27.922 -35.906 1 93.06 328 SER A CA 1
ATOM 2623 C C . SER A 1 328 ? 9.117 -27.359 -35.094 1 93.06 328 SER A C 1
ATOM 2625 O O . SER A 1 328 ? 9.664 -28.031 -34.219 1 93.06 328 SER A O 1
ATOM 2627 N N . ALA A 1 329 ? 9.461 -26.203 -35.438 1 95.12 329 ALA A N 1
ATOM 2628 C CA . ALA A 1 329 ? 10.5 -25.484 -34.719 1 95.12 329 ALA A CA 1
ATOM 2629 C C . ALA A 1 329 ? 10.07 -25.219 -33.281 1 95.12 329 ALA A C 1
ATOM 2631 O O . ALA A 1 329 ? 10.891 -25.219 -32.375 1 95.12 329 ALA A O 1
ATOM 2632 N N . ALA A 1 330 ? 8.844 -24.984 -33.125 1 95.25 330 ALA A N 1
ATOM 2633 C CA . ALA A 1 330 ? 8.312 -24.734 -31.781 1 95.25 330 ALA A CA 1
ATOM 2634 C C . ALA A 1 330 ? 8.477 -25.969 -30.891 1 95.25 330 ALA A C 1
ATOM 2636 O O . ALA A 1 330 ? 8.773 -25.844 -29.703 1 95.25 330 ALA A O 1
ATOM 2637 N N . THR A 1 331 ? 8.234 -27.125 -31.438 1 97.25 331 THR A N 1
ATOM 2638 C CA . THR A 1 331 ? 8.391 -28.375 -30.688 1 97.25 331 THR A CA 1
ATOM 2639 C C . THR A 1 331 ? 9.828 -28.531 -30.188 1 97.25 331 THR A C 1
ATOM 2641 O O . THR A 1 331 ? 10.047 -28.906 -29.047 1 97.25 331 THR A O 1
ATOM 2644 N N . THR A 1 332 ? 10.703 -28.219 -31.078 1 96.5 332 THR A N 1
ATOM 2645 C CA . THR A 1 332 ? 12.117 -28.312 -30.719 1 96.5 332 THR A CA 1
ATOM 2646 C C . THR A 1 332 ? 12.461 -27.328 -29.609 1 96.5 332 THR A C 1
ATOM 2648 O O . THR A 1 332 ? 13.211 -27.656 -28.688 1 96.5 332 THR A O 1
ATOM 2651 N N . ARG A 1 333 ? 11.938 -26.188 -29.719 1 97 333 ARG A N 1
ATOM 2652 C CA . ARG A 1 333 ? 12.211 -25.156 -28.734 1 97 333 ARG A CA 1
ATOM 2653 C C . ARG A 1 333 ? 11.648 -25.547 -27.359 1 97 333 ARG A C 1
ATOM 2655 O O . ARG A 1 333 ? 12.273 -25.281 -26.328 1 97 333 ARG A O 1
ATOM 2662 N N . VAL A 1 334 ? 10.453 -26.109 -27.359 1 98.12 334 VAL A N 1
ATOM 2663 C CA . VAL A 1 334 ? 9.859 -26.562 -26.109 1 98.12 334 VAL A CA 1
ATOM 2664 C C . VAL A 1 334 ? 10.695 -27.703 -25.516 1 98.12 334 VAL A C 1
ATOM 2666 O O . VAL A 1 334 ? 10.961 -27.734 -24.312 1 98.12 334 VAL A O 1
ATOM 2669 N N . ARG A 1 335 ? 11.117 -28.625 -26.344 1 96.88 335 ARG A N 1
ATOM 2670 C CA . ARG A 1 335 ? 11.945 -29.734 -25.875 1 96.88 335 ARG A CA 1
ATOM 2671 C C . ARG A 1 335 ? 13.25 -29.234 -25.266 1 96.88 335 ARG A C 1
ATOM 2673 O O . ARG A 1 335 ? 13.766 -29.828 -24.312 1 96.88 335 ARG A O 1
ATOM 2680 N N . ASP A 1 336 ? 13.727 -28.203 -25.828 1 96.12 336 ASP A N 1
ATOM 2681 C CA . ASP A 1 336 ? 15.008 -27.656 -25.422 1 96.12 336 ASP A CA 1
ATOM 2682 C C . ASP A 1 336 ? 14.961 -27.172 -23.969 1 96.12 336 ASP A C 1
ATOM 2684 O O . ASP A 1 336 ? 16 -27.094 -23.297 1 96.12 336 ASP A O 1
ATOM 2688 N N . ILE A 1 337 ? 13.82 -26.797 -23.438 1 97.62 337 ILE A N 1
ATOM 2689 C CA . ILE A 1 337 ? 13.766 -26.266 -22.078 1 97.62 337 ILE A CA 1
ATOM 2690 C C . ILE A 1 337 ? 13.461 -27.391 -21.094 1 97.62 337 ILE A C 1
ATOM 2692 O O . ILE A 1 337 ? 13.422 -27.156 -19.875 1 97.62 337 ILE A O 1
ATOM 2696 N N . PHE A 1 338 ? 13.227 -28.562 -21.547 1 96.94 338 PHE A N 1
ATOM 2697 C CA . PHE A 1 338 ? 12.977 -29.688 -20.641 1 96.94 338 PHE A CA 1
ATOM 2698 C C . PHE A 1 338 ? 14.281 -30.219 -20.078 1 96.94 338 PHE A C 1
ATOM 2700 O O . PHE A 1 338 ? 15.328 -30.172 -20.734 1 96.94 338 PHE A O 1
ATOM 2707 N N . THR A 1 339 ? 14.227 -30.641 -18.828 1 94.38 339 THR A N 1
ATOM 2708 C CA . THR A 1 339 ? 15.289 -31.453 -18.25 1 94.38 339 THR A CA 1
ATOM 2709 C C . THR A 1 339 ? 14.992 -32.938 -18.406 1 94.38 339 THR A C 1
ATOM 2711 O O . THR A 1 339 ? 14.016 -33.312 -19.062 1 94.38 339 THR A O 1
ATOM 2714 N N . GLY A 1 340 ? 15.898 -33.719 -17.906 1 92.81 340 GLY A N 1
ATOM 2715 C CA . GLY A 1 340 ? 15.555 -35.125 -17.828 1 92.81 340 GLY A CA 1
ATOM 2716 C C . GLY A 1 340 ? 14.453 -35.406 -16.828 1 92.81 340 GLY A C 1
ATOM 2717 O O . GLY A 1 340 ? 14.555 -35.062 -15.656 1 92.81 340 GLY A O 1
ATOM 2718 N N . LEU A 1 341 ? 13.367 -35.906 -17.281 1 94.62 341 LEU A N 1
ATOM 2719 C CA . LEU A 1 341 ? 12.242 -36.344 -16.469 1 94.62 341 LEU A CA 1
ATOM 2720 C C . LEU A 1 341 ? 11.961 -37.812 -16.656 1 94.62 341 LEU A C 1
ATOM 2722 O O . LEU A 1 341 ? 11.812 -38.281 -17.797 1 94.62 341 LEU A O 1
ATOM 2726 N N . TYR A 1 342 ? 11.914 -38.531 -15.57 1 93.94 342 TYR A N 1
ATOM 2727 C CA . TYR A 1 342 ? 11.812 -39.969 -15.664 1 93.94 342 TYR A CA 1
ATOM 2728 C C . TYR A 1 342 ? 10.641 -40.5 -14.844 1 93.94 342 TYR A C 1
ATOM 2730 O O . TYR A 1 342 ? 10.398 -40.031 -13.727 1 93.94 342 TYR A O 1
ATOM 2738 N N . SER A 1 343 ? 9.953 -41.406 -15.492 1 93.06 343 SER A N 1
ATOM 2739 C CA . SER A 1 343 ? 8.906 -42.125 -14.766 1 93.06 343 SER A CA 1
ATOM 2740 C C . SER A 1 343 ? 9.508 -43.188 -13.836 1 93.06 343 SER A C 1
ATOM 2742 O O . SER A 1 343 ? 10.594 -43.688 -14.094 1 93.06 343 SER A O 1
ATOM 2744 N N . LEU A 1 344 ? 8.812 -43.438 -12.781 1 94 344 LEU A N 1
ATOM 2745 C CA . LEU A 1 344 ? 9.25 -44.469 -11.852 1 94 344 LEU A CA 1
ATOM 2746 C C . LEU A 1 344 ? 8.281 -45.625 -11.844 1 94 344 LEU A C 1
ATOM 2748 O O . LEU A 1 344 ? 8.188 -46.375 -10.852 1 94 344 LEU A O 1
ATOM 2752 N N . ASP A 1 345 ? 7.543 -45.688 -12.891 1 91.56 345 ASP A N 1
ATOM 2753 C CA . ASP A 1 345 ? 6.609 -46.812 -13.039 1 91.56 345 ASP A CA 1
ATOM 2754 C C . ASP A 1 345 ? 7.352 -48.125 -13.062 1 91.56 345 ASP A C 1
ATOM 2756 O O . ASP A 1 345 ? 8.578 -48.156 -13.211 1 91.56 345 ASP A O 1
ATOM 2760 N N . PHE A 1 346 ? 6.547 -49.188 -12.961 1 90.94 346 PHE A N 1
ATOM 2761 C CA . PHE A 1 346 ? 7.148 -50.531 -12.883 1 90.94 346 PHE A CA 1
ATOM 2762 C C . PHE A 1 346 ? 7.367 -51.094 -14.281 1 90.94 346 PHE A C 1
ATOM 2764 O O . PHE A 1 346 ? 6.758 -52.094 -14.648 1 90.94 346 PHE A O 1
ATOM 2771 N N . ASP A 1 347 ? 8.172 -50.531 -15.008 1 90.88 347 ASP A N 1
ATOM 2772 C CA . ASP A 1 347 ? 8.625 -50.969 -16.328 1 90.88 347 ASP A CA 1
ATOM 2773 C C . ASP A 1 347 ? 10.133 -50.812 -16.469 1 90.88 347 ASP A C 1
ATOM 2775 O O . ASP A 1 347 ? 10.812 -50.406 -15.523 1 90.88 347 ASP A O 1
ATOM 2779 N N . GLU A 1 348 ? 10.672 -51.156 -17.562 1 92.62 348 GLU A N 1
ATOM 2780 C CA . GLU A 1 348 ? 12.117 -51.156 -17.781 1 92.62 348 GLU A CA 1
ATOM 2781 C C . GLU A 1 348 ? 12.68 -49.75 -17.609 1 92.62 348 GLU A C 1
ATOM 2783 O O . GLU A 1 348 ? 13.75 -49.562 -17.016 1 92.62 348 GLU A O 1
ATOM 2788 N N . ASN A 1 349 ? 12 -48.812 -18.156 1 91 349 ASN A N 1
ATOM 2789 C CA . ASN A 1 349 ? 12.445 -47.438 -18.047 1 91 349 ASN A CA 1
ATOM 2790 C C . ASN A 1 349 ? 12.438 -46.969 -16.594 1 91 349 ASN A C 1
ATOM 2792 O O . ASN A 1 349 ? 13.344 -46.25 -16.172 1 91 349 ASN A O 1
ATOM 2796 N N . GLY A 1 350 ? 11.414 -47.312 -15.836 1 92.81 350 GLY A N 1
ATOM 2797 C CA . GLY A 1 350 ? 11.336 -46.938 -14.43 1 92.81 350 GLY A CA 1
ATOM 2798 C C . GLY A 1 350 ? 12.422 -47.594 -13.586 1 92.81 350 GLY A C 1
ATOM 2799 O O . GLY A 1 350 ? 12.977 -46.938 -12.688 1 92.81 350 GLY A O 1
ATOM 2800 N N . GLU A 1 351 ? 12.664 -48.844 -13.875 1 94 351 GLU A N 1
ATOM 2801 C CA . GLU A 1 351 ? 13.727 -49.531 -13.156 1 94 351 GLU A CA 1
ATOM 2802 C C . GLU A 1 351 ? 15.086 -48.875 -13.414 1 94 351 GLU A C 1
ATOM 2804 O O . GLU A 1 351 ? 15.891 -48.719 -12.5 1 94 351 GLU A O 1
ATOM 2809 N N . ARG A 1 352 ? 15.297 -48.562 -14.609 1 95.31 352 ARG A N 1
ATOM 2810 C CA . ARG A 1 352 ? 16.547 -47.875 -14.969 1 95.31 352 ARG A CA 1
ATOM 2811 C C . ARG A 1 352 ? 16.656 -46.531 -14.258 1 95.31 352 ARG A C 1
ATOM 2813 O O . ARG A 1 352 ? 17.734 -46.156 -13.805 1 95.31 352 ARG A O 1
ATOM 2820 N N . ALA A 1 353 ? 15.57 -45.812 -14.242 1 95.19 353 ALA A N 1
ATOM 2821 C CA . ALA A 1 353 ? 15.547 -44.5 -13.57 1 95.19 353 ALA A CA 1
ATOM 2822 C C . ALA A 1 353 ? 15.875 -44.656 -12.086 1 95.19 353 ALA A C 1
ATOM 2824 O O . ALA A 1 353 ? 16.625 -43.844 -11.539 1 95.19 353 ALA A O 1
ATOM 2825 N N . VAL A 1 354 ? 15.305 -45.656 -11.477 1 95.88 354 VAL A N 1
ATOM 2826 C CA . VAL A 1 354 ? 15.555 -45.906 -10.062 1 95.88 354 VAL A CA 1
ATOM 2827 C C . VAL A 1 354 ? 17.031 -46.188 -9.844 1 95.88 354 VAL A C 1
ATOM 2829 O O . VAL A 1 354 ? 17.656 -45.656 -8.93 1 95.88 354 VAL A O 1
ATOM 2832 N N . GLU A 1 355 ? 17.562 -47.031 -10.656 1 96 355 GLU A N 1
ATOM 2833 C CA . GLU A 1 355 ? 18.969 -47.406 -10.539 1 96 355 GLU A CA 1
ATOM 2834 C C . GLU A 1 355 ? 19.891 -46.188 -10.742 1 96 355 GLU A C 1
ATOM 2836 O O . GLU A 1 355 ? 20.859 -46 -10.008 1 96 355 GLU A O 1
ATOM 2841 N N . MET A 1 356 ? 19.594 -45.469 -11.766 1 95.62 356 MET A N 1
ATOM 2842 C CA . MET A 1 356 ? 20.375 -44.25 -12.047 1 95.62 356 MET A CA 1
ATOM 2843 C C . MET A 1 356 ? 20.375 -43.312 -10.844 1 95.62 356 MET A C 1
ATOM 2845 O O . MET A 1 356 ? 21.422 -42.781 -10.477 1 95.62 356 MET A O 1
ATOM 2849 N N . ALA A 1 357 ? 19.203 -43.125 -10.25 1 95.75 357 ALA A N 1
ATOM 2850 C CA . ALA A 1 357 ? 19.062 -42.156 -9.148 1 95.75 357 ALA A CA 1
ATOM 2851 C C . ALA A 1 357 ? 19.75 -42.688 -7.891 1 95.75 357 ALA A C 1
ATOM 2853 O O . ALA A 1 357 ? 20.312 -41.906 -7.117 1 95.75 357 ALA A O 1
ATOM 2854 N N . ILE A 1 358 ? 19.656 -44 -7.66 1 95.56 358 ILE A N 1
ATOM 2855 C CA . ILE A 1 358 ? 20.312 -44.594 -6.496 1 95.56 358 ILE A CA 1
ATOM 2856 C C . ILE A 1 358 ? 21.828 -44.469 -6.652 1 95.56 358 ILE A C 1
ATOM 2858 O O . ILE A 1 358 ? 22.547 -44.188 -5.68 1 95.56 358 ILE A O 1
ATOM 2862 N N . ALA A 1 359 ? 22.328 -44.656 -7.801 1 95.94 359 ALA A N 1
ATOM 2863 C CA . ALA A 1 359 ? 23.75 -44.625 -8.078 1 95.94 359 ALA A CA 1
ATOM 2864 C C . ALA A 1 359 ? 24.297 -43.188 -7.934 1 95.94 359 ALA A C 1
ATOM 2866 O O . ALA A 1 359 ? 25.438 -43 -7.5 1 95.94 359 ALA A O 1
ATOM 2867 N N . ASP A 1 360 ? 23.531 -42.219 -8.328 1 95.5 360 ASP A N 1
ATOM 2868 C CA . ASP A 1 360 ? 23.938 -40.812 -8.258 1 95.5 360 ASP A CA 1
ATOM 2869 C C . ASP A 1 360 ? 22.781 -39.906 -7.832 1 95.5 360 ASP A C 1
ATOM 2871 O O . ASP A 1 360 ? 22.344 -39.062 -8.594 1 95.5 360 ASP A O 1
ATOM 2875 N N . ALA A 1 361 ? 22.453 -40.031 -6.598 1 94.56 361 ALA A N 1
ATOM 2876 C CA . ALA A 1 361 ? 21.266 -39.375 -6.062 1 94.56 361 ALA A CA 1
ATOM 2877 C C . ALA A 1 361 ? 21.375 -37.844 -6.121 1 94.56 361 ALA A C 1
ATOM 2879 O O . ALA A 1 361 ? 20.375 -37.156 -6.285 1 94.56 361 ALA A O 1
ATOM 2880 N N . GLU A 1 362 ? 22.594 -37.281 -6.094 1 92.19 362 GLU A N 1
ATOM 2881 C CA . GLU A 1 362 ? 22.812 -35.844 -6.066 1 92.19 362 GLU A CA 1
ATOM 2882 C C . GLU A 1 362 ? 22.406 -35.219 -7.383 1 92.19 362 GLU A C 1
ATOM 2884 O O . GLU A 1 362 ? 22.188 -34 -7.441 1 92.19 362 GLU A O 1
ATOM 2889 N N . ARG A 1 363 ? 22.266 -36 -8.352 1 93.94 363 ARG A N 1
ATOM 2890 C CA . ARG A 1 363 ? 21.984 -35.5 -9.688 1 93.94 363 ARG A CA 1
ATOM 2891 C C . ARG A 1 363 ? 20.484 -35.375 -9.914 1 93.94 363 ARG A C 1
ATOM 2893 O O . ARG A 1 363 ? 20.047 -34.812 -10.938 1 93.94 363 ARG A O 1
ATOM 2900 N N . PHE A 1 364 ? 19.734 -35.75 -8.891 1 94.56 364 PHE A N 1
ATOM 2901 C CA . PHE A 1 364 ? 18.297 -35.844 -9.164 1 94.56 364 PHE A CA 1
ATOM 2902 C C . PHE A 1 364 ? 17.484 -35.219 -8.039 1 94.56 364 PHE A C 1
ATOM 2904 O O . PHE A 1 364 ? 18.016 -35 -6.949 1 94.56 364 PHE A O 1
ATOM 2911 N N . VAL A 1 365 ? 16.297 -34.875 -8.359 1 94.12 365 VAL A N 1
ATOM 2912 C CA . VAL A 1 365 ? 15.25 -34.469 -7.43 1 94.12 365 VAL A CA 1
ATOM 2913 C C . VAL A 1 365 ? 14.039 -35.375 -7.559 1 94.12 365 VAL A C 1
ATOM 2915 O O . VAL A 1 365 ? 13.617 -35.719 -8.672 1 94.12 365 VAL A O 1
ATOM 2918 N N . LEU A 1 366 ? 13.594 -35.875 -6.469 1 94 366 LEU A N 1
ATOM 2919 C CA . LEU A 1 366 ? 12.383 -36.688 -6.426 1 94 366 LEU A CA 1
ATOM 2920 C C . LEU A 1 366 ? 11.18 -35.844 -6.035 1 94 366 LEU A C 1
ATOM 2922 O O . LEU A 1 366 ? 11.172 -35.219 -4.969 1 94 366 LEU A O 1
ATOM 2926 N N . LYS A 1 367 ? 10.148 -35.781 -6.934 1 92.06 367 LYS A N 1
ATOM 2927 C CA . LYS A 1 367 ? 9.016 -34.875 -6.734 1 92.06 367 LYS A CA 1
ATOM 2928 C C . LYS A 1 367 ? 7.707 -35.656 -6.664 1 92.06 367 LYS A C 1
ATOM 2930 O O . LYS A 1 367 ? 7.383 -36.406 -7.566 1 92.06 367 LYS A O 1
ATOM 2935 N N . PRO A 1 368 ? 6.938 -35.469 -5.645 1 87.88 368 PRO A N 1
ATOM 2936 C CA . PRO A 1 368 ? 5.59 -36.031 -5.613 1 87.88 368 PRO A CA 1
ATOM 2937 C C . PRO A 1 368 ? 4.59 -35.219 -6.434 1 87.88 368 PRO A C 1
ATOM 2939 O O . PRO A 1 368 ? 4.941 -34.188 -6.988 1 87.88 368 PRO A O 1
ATOM 2942 N N . GLN A 1 369 ? 3.34 -35.688 -6.59 1 79.12 369 GLN A N 1
ATOM 2943 C CA . GLN A 1 369 ? 2.326 -35 -7.398 1 79.12 369 GLN A CA 1
ATOM 2944 C C . GLN A 1 369 ? 1.808 -33.75 -6.699 1 79.12 369 GLN A C 1
ATOM 2946 O O . GLN A 1 369 ? 1.163 -32.906 -7.324 1 79.12 369 GLN A O 1
ATOM 2951 N N . ARG A 1 370 ? 2.193 -33.5 -5.516 1 70.81 370 ARG A N 1
ATOM 2952 C CA . ARG A 1 370 ? 1.686 -32.375 -4.73 1 70.81 370 ARG A CA 1
ATOM 2953 C C . ARG A 1 370 ? 2.248 -31.062 -5.234 1 70.81 370 ARG A C 1
ATOM 2955 O O . ARG A 1 370 ? 3.381 -31.016 -5.715 1 70.81 370 ARG A O 1
ATOM 2962 N N . GLU A 1 371 ? 1.214 -30.156 -5.375 1 66.25 371 GLU A N 1
ATOM 2963 C CA . GLU A 1 371 ? 1.662 -28.797 -5.633 1 66.25 371 GLU A CA 1
ATOM 2964 C C . GLU A 1 371 ? 2.117 -28.109 -4.348 1 66.25 371 GLU A C 1
ATOM 2966 O O . GLU A 1 371 ? 1.873 -28.609 -3.248 1 66.25 371 GLU A O 1
ATOM 2971 N N . GLY A 1 372 ? 2.973 -27.156 -4.363 1 59.72 372 GLY A N 1
ATOM 2972 C CA . GLY A 1 372 ? 3.461 -26.438 -3.197 1 59.72 372 GLY A CA 1
ATOM 2973 C C . GLY A 1 372 ? 4.902 -26.75 -2.857 1 59.72 372 GLY A C 1
ATOM 2974 O O . GLY A 1 372 ? 5.484 -27.688 -3.416 1 59.72 372 GLY A O 1
ATOM 2975 N N . GLY A 1 373 ? 5.422 -25.984 -1.991 1 61.69 373 GLY A N 1
ATOM 2976 C CA . GLY A 1 373 ? 6.809 -26.156 -1.584 1 61.69 373 GLY A CA 1
ATOM 2977 C C . GLY A 1 373 ? 6.977 -27.094 -0.409 1 61.69 373 GLY A C 1
ATOM 2978 O O . GLY A 1 373 ? 6.012 -27.391 0.298 1 61.69 373 GLY A O 1
ATOM 2979 N N . GLY A 1 374 ? 8.047 -27.734 -0.338 1 67.31 374 GLY A N 1
ATOM 2980 C CA . GLY A 1 374 ? 8.445 -28.469 0.854 1 67.31 374 GLY A CA 1
ATOM 2981 C C . GLY A 1 374 ? 8.273 -29.969 0.714 1 67.31 374 GLY A C 1
ATOM 2982 O O . GLY A 1 374 ? 8.492 -30.719 1.671 1 67.31 374 GLY A O 1
ATOM 2983 N N . ASN A 1 375 ? 7.926 -30.438 -0.51 1 75.19 375 ASN A N 1
ATOM 2984 C CA . ASN A 1 375 ? 7.629 -31.859 -0.66 1 75.19 375 ASN A CA 1
ATOM 2985 C C . ASN A 1 375 ? 8.711 -32.594 -1.46 1 75.19 375 ASN A C 1
ATOM 2987 O O . ASN A 1 375 ? 8.734 -33.812 -1.516 1 75.19 375 ASN A O 1
ATOM 2991 N N . ASN A 1 376 ? 9.57 -31.859 -2.059 1 86.25 376 ASN A N 1
ATOM 2992 C CA . ASN A 1 376 ? 10.602 -32.469 -2.9 1 86.25 376 ASN A CA 1
ATOM 2993 C C . ASN A 1 376 ? 11.734 -33.031 -2.064 1 86.25 376 ASN A C 1
ATOM 2995 O O . ASN A 1 376 ? 11.992 -32.594 -0.951 1 86.25 376 ASN A O 1
ATOM 2999 N N . LEU A 1 377 ? 12.367 -34.094 -2.537 1 90.06 377 LEU A N 1
ATOM 3000 C CA . LEU A 1 377 ? 13.516 -34.719 -1.895 1 90.06 377 LEU A CA 1
ATOM 3001 C C . LEU A 1 377 ? 14.781 -34.5 -2.717 1 90.06 377 LEU A C 1
ATOM 3003 O O . LEU A 1 377 ? 14.734 -34.5 -3.949 1 90.06 377 LEU A O 1
ATOM 3007 N N . TYR A 1 378 ? 15.844 -34.344 -1.968 1 90.06 378 TYR A N 1
ATOM 3008 C CA . TYR A 1 378 ? 17.109 -34.062 -2.625 1 90.06 378 TYR A CA 1
ATOM 3009 C C . TYR A 1 378 ? 18.219 -34.938 -2.068 1 90.06 378 TYR A C 1
ATOM 3011 O O . TYR A 1 378 ? 18.125 -35.438 -0.94 1 90.06 378 TYR A O 1
ATOM 3019 N N . GLY A 1 379 ? 19.234 -35.156 -2.924 1 89.19 379 GLY A N 1
ATOM 3020 C CA . GLY A 1 379 ? 20.453 -35.844 -2.492 1 89.19 379 GLY A CA 1
ATOM 3021 C C . GLY A 1 379 ? 20.203 -37.188 -1.855 1 89.19 379 GLY A C 1
ATOM 3022 O O . GLY A 1 379 ? 19.5 -38.031 -2.432 1 89.19 379 GLY A O 1
ATOM 3023 N N . GLU A 1 380 ? 20.734 -37.25 -0.665 1 90.56 380 GLU A N 1
ATOM 3024 C CA . GLU A 1 380 ? 20.656 -38.531 0.052 1 90.56 380 GLU A CA 1
ATOM 3025 C C . GLU A 1 380 ? 19.203 -38.906 0.326 1 90.56 380 GLU A C 1
ATOM 3027 O O . GLU A 1 380 ? 18.875 -40.094 0.363 1 90.56 380 GLU A O 1
ATOM 3032 N N . GLU A 1 381 ? 18.406 -37.969 0.455 1 92.75 381 GLU A N 1
ATOM 3033 C CA . GLU A 1 381 ? 16.984 -38.25 0.699 1 92.75 381 GLU A CA 1
ATOM 3034 C C . GLU A 1 381 ? 16.359 -38.969 -0.492 1 92.75 381 GLU A C 1
ATOM 3036 O O . GLU A 1 381 ? 15.445 -39.781 -0.324 1 92.75 381 GLU A O 1
ATOM 3041 N N . VAL A 1 382 ? 16.859 -38.656 -1.678 1 94.44 382 VAL A N 1
ATOM 3042 C CA . VAL A 1 382 ? 16.375 -39.312 -2.883 1 94.44 382 VAL A CA 1
ATOM 3043 C C . VAL A 1 382 ? 16.719 -40.812 -2.824 1 94.44 382 VAL A C 1
ATOM 3045 O O . VAL A 1 382 ? 15.859 -41.656 -3.049 1 94.44 382 VAL A O 1
ATOM 3048 N N . ARG A 1 383 ? 17.922 -41.031 -2.488 1 95.31 383 ARG A N 1
ATOM 3049 C CA . ARG A 1 383 ? 18.391 -42.406 -2.4 1 95.31 383 ARG A CA 1
ATOM 3050 C C . ARG A 1 383 ? 17.594 -43.188 -1.356 1 95.31 383 ARG A C 1
ATOM 3052 O O . ARG A 1 383 ? 17.094 -44.281 -1.637 1 95.31 383 ARG A O 1
ATOM 3059 N N . ASP A 1 384 ? 17.453 -42.625 -0.226 1 96.38 384 ASP A N 1
ATOM 3060 C CA . ASP A 1 384 ? 16.75 -43.281 0.873 1 96.38 384 ASP A CA 1
ATOM 3061 C C . ASP A 1 384 ? 15.305 -43.594 0.502 1 96.38 384 ASP A C 1
ATOM 3063 O O . ASP A 1 384 ? 14.797 -44.688 0.769 1 96.38 384 ASP A O 1
ATOM 3067 N N . ALA A 1 385 ? 14.703 -42.625 -0.099 1 95.12 385 ALA A N 1
ATOM 3068 C CA . ALA A 1 385 ? 13.305 -42.781 -0.469 1 95.12 385 ALA A CA 1
ATOM 3069 C C . ALA A 1 385 ? 13.133 -43.844 -1.525 1 95.12 385 ALA A C 1
ATOM 3071 O O . ALA A 1 385 ? 12.211 -44.688 -1.438 1 95.12 385 ALA A O 1
ATOM 3072 N N . LEU A 1 386 ? 14.008 -43.906 -2.508 1 95.81 386 LEU A N 1
ATOM 3073 C CA . LEU A 1 386 ? 13.898 -44.844 -3.607 1 95.81 386 LEU A CA 1
ATOM 3074 C C . LEU A 1 386 ? 14.203 -46.25 -3.133 1 95.81 386 LEU A C 1
ATOM 3076 O O . LEU A 1 386 ? 13.617 -47.219 -3.623 1 95.81 386 LEU A O 1
ATOM 3080 N N . LEU A 1 387 ? 15.125 -46.344 -2.201 1 95.75 387 LEU A N 1
ATOM 3081 C CA . LEU A 1 387 ? 15.414 -47.656 -1.633 1 95.75 387 LEU A CA 1
ATOM 3082 C C . LEU A 1 387 ? 14.227 -48.188 -0.829 1 95.75 387 LEU A C 1
ATOM 3084 O O . LEU A 1 387 ? 13.898 -49.375 -0.896 1 95.75 387 LEU A O 1
ATOM 3088 N N . ARG A 1 388 ? 13.656 -47.25 -0.135 1 95.06 388 ARG A N 1
ATOM 3089 C CA . ARG A 1 388 ? 12.508 -47.625 0.691 1 95.06 388 ARG A CA 1
ATOM 3090 C C . ARG A 1 388 ? 11.32 -48.062 -0.171 1 95.06 388 ARG A C 1
ATOM 3092 O O . ARG A 1 388 ? 10.648 -49.031 0.138 1 95.06 388 ARG A O 1
ATOM 3099 N N . MET A 1 389 ? 11.164 -47.375 -1.312 1 92.69 389 MET A N 1
ATOM 3100 C CA . MET A 1 389 ? 9.953 -47.625 -2.088 1 92.69 389 MET A CA 1
ATOM 3101 C C . MET A 1 389 ? 10.273 -48.438 -3.334 1 92.69 389 MET A C 1
ATOM 3103 O O . MET A 1 389 ? 9.461 -48.531 -4.258 1 92.69 389 MET A O 1
ATOM 3107 N N . ARG A 1 390 ? 11.391 -48.969 -3.344 1 91.19 390 ARG A N 1
ATOM 3108 C CA . ARG A 1 390 ? 11.898 -49.625 -4.543 1 91.19 390 ARG A CA 1
ATOM 3109 C C . ARG A 1 390 ? 10.891 -50.656 -5.07 1 91.19 390 ARG A C 1
ATOM 3111 O O . ARG A 1 390 ? 10.695 -50.781 -6.281 1 91.19 390 ARG A O 1
ATOM 3118 N N . HIS A 1 391 ? 10.188 -51.375 -4.199 1 92 391 HIS A N 1
ATOM 3119 C CA . HIS A 1 391 ? 9.258 -52.438 -4.621 1 92 391 HIS A CA 1
ATOM 3120 C C . HIS A 1 391 ? 7.828 -52.062 -4.238 1 92 391 HIS A C 1
ATOM 3122 O O . HIS A 1 391 ? 6.945 -52.938 -4.266 1 92 391 HIS A O 1
ATOM 3128 N N . SER A 1 392 ? 7.656 -50.938 -3.84 1 91.75 392 SER A N 1
ATOM 3129 C CA . SER A 1 392 ? 6.332 -50.469 -3.471 1 91.75 392 SER A CA 1
ATOM 3130 C C . SER A 1 392 ? 5.695 -49.656 -4.609 1 91.75 392 SER A C 1
ATOM 3132 O O . SER A 1 392 ? 6.383 -48.906 -5.309 1 91.75 392 SER A O 1
ATOM 3134 N N . ARG A 1 393 ? 4.383 -49.75 -4.711 1 90.88 393 ARG A N 1
ATOM 3135 C CA . ARG A 1 393 ? 3.648 -49.031 -5.73 1 90.88 393 ARG A CA 1
ATOM 3136 C C . ARG A 1 393 ? 3.682 -47.531 -5.441 1 90.88 393 ARG A C 1
ATOM 3138 O O . ARG A 1 393 ? 3.385 -46.719 -6.32 1 90.88 393 ARG A O 1
ATOM 3145 N N . GLU A 1 394 ? 4.176 -47.219 -4.301 1 90.06 394 GLU A N 1
ATOM 3146 C CA . GLU A 1 394 ? 4.27 -45.844 -3.863 1 90.06 394 GLU A CA 1
ATOM 3147 C C . GLU A 1 394 ? 5.148 -45.031 -4.805 1 90.06 394 GLU A C 1
ATOM 3149 O O . GLU A 1 394 ? 4.914 -43.844 -5.008 1 90.06 394 GLU A O 1
ATOM 3154 N N . ARG A 1 395 ? 6.176 -45.656 -5.312 1 91.88 395 ARG A N 1
ATOM 3155 C CA . ARG A 1 395 ? 7.133 -44.906 -6.133 1 91.88 395 ARG A CA 1
ATOM 3156 C C . ARG A 1 395 ? 6.469 -44.375 -7.395 1 91.88 395 ARG A C 1
ATOM 3158 O O . ARG A 1 395 ? 6.934 -43.406 -7.977 1 91.88 395 ARG A O 1
ATOM 3165 N N . ALA A 1 396 ? 5.289 -44.969 -7.801 1 90 396 ALA A N 1
ATOM 3166 C CA . ALA A 1 396 ? 4.574 -44.5 -8.992 1 90 396 ALA A CA 1
ATOM 3167 C C . ALA A 1 396 ? 3.953 -43.125 -8.781 1 90 396 ALA A C 1
ATOM 3169 O O . ALA A 1 396 ? 3.557 -42.469 -9.734 1 90 396 ALA A O 1
ATOM 3170 N N . ALA A 1 397 ? 3.926 -42.719 -7.527 1 89.44 397 ALA A N 1
ATOM 3171 C CA . ALA A 1 397 ? 3.373 -41.406 -7.203 1 89.44 397 ALA A CA 1
ATOM 3172 C C . ALA A 1 397 ? 4.422 -40.312 -7.383 1 89.44 397 ALA A C 1
ATOM 3174 O O . ALA A 1 397 ? 4.109 -39.125 -7.281 1 89.44 397 ALA A O 1
ATOM 3175 N N . TY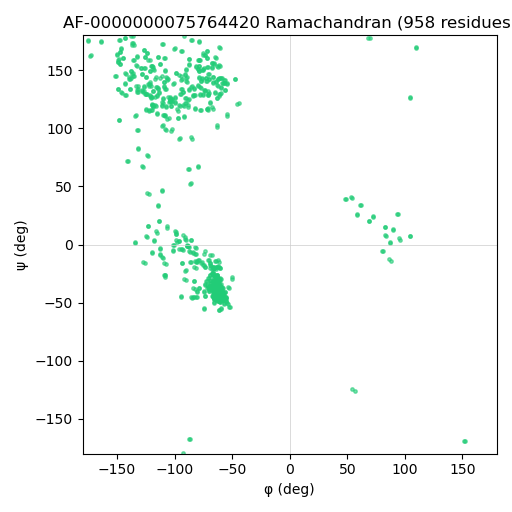R A 1 398 ? 5.621 -40.719 -7.652 1 92.06 398 TYR A N 1
ATOM 3176 C CA . TYR A 1 398 ? 6.727 -39.781 -7.777 1 92.06 398 TYR A CA 1
ATOM 3177 C C . TYR A 1 398 ? 7.234 -39.719 -9.211 1 92.06 398 TYR A C 1
ATOM 3179 O O . TYR A 1 398 ? 6.992 -40.625 -10 1 92.06 398 TYR A O 1
ATOM 3187 N N . ILE A 1 399 ? 7.836 -38.594 -9.531 1 93.44 399 ILE A N 1
ATOM 3188 C CA . ILE A 1 399 ? 8.656 -38.5 -10.734 1 93.44 399 ILE A CA 1
ATOM 3189 C C . ILE A 1 399 ? 10.094 -38.156 -10.352 1 93.44 399 ILE A C 1
ATOM 3191 O O . ILE A 1 399 ? 10.344 -37.594 -9.273 1 93.44 399 ILE A O 1
ATOM 3195 N N . LEU A 1 400 ? 10.969 -38.594 -11.148 1 95 400 LEU A N 1
ATOM 3196 C CA . LEU A 1 400 ? 12.391 -38.281 -10.984 1 95 400 LEU A CA 1
ATOM 3197 C C . LEU A 1 400 ? 12.836 -37.219 -11.992 1 95 400 LEU A C 1
ATOM 3199 O O . LEU A 1 400 ? 12.609 -37.375 -13.195 1 95 400 LEU A O 1
ATOM 3203 N N . MET A 1 401 ? 13.398 -36.156 -11.531 1 95.56 401 MET A N 1
ATOM 3204 C CA . MET A 1 401 ? 13.859 -35.062 -12.391 1 95.56 401 MET A CA 1
ATOM 3205 C C . MET A 1 401 ? 15.352 -34.812 -12.195 1 95.56 401 MET A C 1
ATOM 3207 O O . MET A 1 401 ? 15.852 -34.844 -11.07 1 95.56 401 MET A O 1
ATOM 3211 N N . GLU A 1 402 ? 16.047 -34.625 -13.305 1 95.06 402 GLU A N 1
ATOM 3212 C CA . GLU A 1 402 ? 17.438 -34.188 -13.172 1 95.06 402 GLU A CA 1
ATOM 3213 C C . GLU A 1 402 ? 17.531 -32.844 -12.5 1 95.06 402 GLU A C 1
ATOM 3215 O O . GLU A 1 402 ? 16.75 -31.938 -12.797 1 95.06 402 GLU A O 1
ATOM 3220 N N . ARG A 1 403 ? 18.469 -32.781 -11.609 1 93.62 403 ARG A N 1
ATOM 3221 C CA . ARG A 1 403 ? 18.625 -31.547 -10.828 1 93.62 403 ARG A CA 1
ATOM 3222 C C . ARG A 1 403 ? 19.172 -30.422 -11.695 1 93.62 403 ARG A C 1
ATOM 3224 O O . ARG A 1 403 ? 20.109 -30.625 -12.469 1 93.62 403 ARG A O 1
ATOM 3231 N N . ILE A 1 404 ? 18.531 -29.25 -11.695 1 93.88 404 ILE A N 1
ATOM 3232 C CA . ILE A 1 404 ? 19.016 -28.047 -12.352 1 93.88 404 ILE A CA 1
ATOM 3233 C C . ILE A 1 404 ? 19.906 -27.266 -11.398 1 93.88 404 ILE A C 1
ATOM 3235 O O . ILE A 1 404 ? 19.516 -26.969 -10.266 1 93.88 404 ILE A O 1
ATOM 3239 N N . LEU A 1 405 ? 21.125 -26.969 -11.781 1 93.44 405 LEU A N 1
ATOM 3240 C CA . LEU A 1 405 ? 22.062 -26.203 -10.969 1 93.44 405 LEU A CA 1
ATOM 3241 C C . LEU A 1 405 ? 22.266 -24.797 -11.516 1 93.44 405 LEU A C 1
ATOM 3243 O O . LEU A 1 405 ? 23.094 -24.594 -12.398 1 93.44 405 LEU A O 1
ATOM 3247 N N . PRO A 1 406 ? 21.562 -23.875 -10.922 1 94.44 406 PRO A N 1
ATOM 3248 C CA . PRO A 1 406 ? 21.656 -22.5 -11.422 1 94.44 406 PRO A CA 1
ATOM 3249 C C . PRO A 1 406 ? 22.922 -21.797 -10.969 1 94.44 406 PRO A C 1
ATOM 3251 O O . PRO A 1 406 ? 23.594 -22.234 -10.039 1 94.44 406 PRO A O 1
ATOM 3254 N N . PRO A 1 407 ? 23.297 -20.734 -11.711 1 95.56 407 PRO A N 1
ATOM 3255 C CA . PRO A 1 407 ? 24.422 -19.922 -11.242 1 95.56 407 PRO A CA 1
ATOM 3256 C C . PRO A 1 407 ? 24.109 -19.203 -9.938 1 95.56 407 PRO A C 1
ATOM 3258 O O . PRO A 1 407 ? 22.953 -18.938 -9.633 1 95.56 407 PRO A O 1
ATOM 3261 N N . LEU A 1 408 ? 25.172 -18.875 -9.203 1 95.75 408 LEU A N 1
ATOM 3262 C CA . LEU A 1 408 ? 25.047 -18.156 -7.941 1 95.75 408 LEU A CA 1
ATOM 3263 C C . LEU A 1 408 ? 25.125 -16.656 -8.156 1 95.75 408 LEU A C 1
ATOM 3265 O O . LEU A 1 408 ? 25.797 -16.188 -9.078 1 95.75 408 LEU A O 1
ATOM 3269 N N . VAL A 1 409 ? 24.406 -15.953 -7.383 1 95.75 409 VAL A N 1
ATOM 3270 C CA . VAL A 1 409 ? 24.5 -14.492 -7.332 1 95.75 409 VAL A CA 1
ATOM 3271 C C . VAL A 1 409 ? 24.594 -14.031 -5.879 1 95.75 409 VAL A C 1
ATOM 3273 O O . VAL A 1 409 ? 23.859 -14.539 -5.016 1 95.75 409 VAL A O 1
ATOM 3276 N N . SER A 1 410 ? 25.516 -13.125 -5.59 1 96.44 410 SER A N 1
ATOM 3277 C CA . SER A 1 410 ? 25.562 -12.531 -4.258 1 96.44 410 SER A CA 1
ATOM 3278 C C . SER A 1 410 ? 24.484 -11.469 -4.082 1 96.44 410 SER A C 1
ATOM 3280 O O . SER A 1 410 ? 24.219 -10.695 -4.996 1 96.44 410 SER A O 1
ATOM 3282 N N . GLY A 1 411 ? 23.844 -11.531 -2.977 1 96.69 411 GLY A N 1
ATOM 3283 C CA . GLY A 1 411 ? 22.828 -10.516 -2.76 1 96.69 411 GLY A CA 1
ATOM 3284 C C . GLY A 1 411 ? 22.391 -10.406 -1.311 1 96.69 411 GLY A C 1
ATOM 3285 O O . GLY A 1 411 ? 22.953 -11.078 -0.438 1 96.69 411 GLY A O 1
ATOM 3286 N N . TYR A 1 412 ? 21.531 -9.422 -0.965 1 97.56 412 TYR A N 1
ATOM 3287 C CA . TYR A 1 412 ? 20.922 -9.195 0.338 1 97.56 412 TYR A CA 1
ATOM 3288 C C . TYR A 1 412 ? 19.469 -9.656 0.344 1 97.56 412 TYR A C 1
ATOM 3290 O O . TYR A 1 412 ? 18.672 -9.258 -0.518 1 97.56 412 TYR A O 1
ATOM 3298 N N . VAL A 1 413 ? 19.078 -10.531 1.272 1 97.06 413 VAL A N 1
ATOM 3299 C CA . VAL A 1 413 ? 17.688 -10.906 1.465 1 97.06 413 VAL A CA 1
ATOM 3300 C C . VAL A 1 413 ? 17.125 -10.211 2.703 1 97.06 413 VAL A C 1
ATOM 3302 O O . VAL A 1 413 ? 17.719 -10.289 3.785 1 97.06 413 VAL A O 1
ATOM 3305 N N . VAL A 1 414 ? 16.062 -9.477 2.545 1 97.56 414 VAL A N 1
ATOM 3306 C CA . VAL A 1 414 ? 15.391 -8.789 3.641 1 97.56 414 VAL A CA 1
ATOM 3307 C C . VAL A 1 414 ? 14.18 -9.602 4.09 1 97.56 414 VAL A C 1
ATOM 3309 O O . VAL A 1 414 ? 13.305 -9.93 3.281 1 97.56 414 VAL A O 1
ATOM 3312 N N . ARG A 1 415 ? 14.109 -9.984 5.332 1 96 415 ARG A N 1
ATOM 3313 C CA . ARG A 1 415 ? 13.031 -10.781 5.926 1 96 415 ARG A CA 1
ATOM 3314 C C . ARG A 1 415 ? 12.5 -10.117 7.188 1 96 415 ARG A C 1
ATOM 3316 O O . ARG A 1 415 ? 13.242 -9.438 7.902 1 96 415 ARG A O 1
ATOM 3323 N N . PRO A 1 416 ? 11.172 -10.273 7.441 1 95.44 416 PRO A N 1
ATOM 3324 C CA . PRO A 1 416 ? 10.656 -9.758 8.711 1 95.44 416 PRO A CA 1
ATOM 3325 C C . PRO A 1 416 ? 11.383 -10.344 9.922 1 95.44 416 PRO A C 1
ATOM 3327 O O . PRO A 1 416 ? 11.609 -11.555 9.984 1 95.44 416 PRO A O 1
ATOM 3330 N N . GLY A 1 417 ? 11.742 -9.492 10.805 1 93.5 417 GLY A N 1
ATOM 3331 C CA . GLY A 1 417 ? 12.352 -9.922 12.055 1 93.5 417 GLY A CA 1
ATOM 3332 C C . GLY A 1 417 ? 13.828 -10.242 11.922 1 93.5 417 GLY A C 1
ATOM 3333 O O . GLY A 1 417 ? 14.492 -10.555 12.914 1 93.5 417 GLY A O 1
ATOM 3334 N N . ALA A 1 418 ? 14.406 -10.234 10.742 1 93.94 418 ALA A N 1
ATOM 3335 C CA . ALA A 1 418 ? 15.82 -10.555 10.531 1 93.94 418 ALA A CA 1
ATOM 3336 C C . ALA A 1 418 ? 16.703 -9.359 10.867 1 93.94 418 ALA A C 1
ATOM 3338 O O . ALA A 1 418 ? 16.234 -8.227 10.93 1 93.94 418 ALA A O 1
ATOM 3339 N N . PRO A 1 419 ? 17.969 -9.602 11.133 1 94.38 419 PRO A N 1
ATOM 3340 C CA . PRO A 1 419 ? 18.922 -8.516 11.43 1 94.38 419 PRO A CA 1
ATOM 3341 C C . PRO A 1 419 ? 19.031 -7.516 10.289 1 94.38 419 PRO A C 1
ATOM 3343 O O . PRO A 1 419 ? 19.016 -7.902 9.117 1 94.38 419 PRO A O 1
ATOM 3346 N N . VAL A 1 420 ? 19.172 -6.324 10.625 1 94.5 420 VAL A N 1
ATOM 3347 C CA . VAL A 1 420 ? 19.438 -5.238 9.68 1 94.5 420 VAL A CA 1
ATOM 3348 C C . VAL A 1 420 ? 20.766 -4.566 10.023 1 94.5 420 VAL A C 1
ATOM 3350 O O . VAL A 1 420 ? 20.922 -3.994 11.109 1 94.5 420 VAL A O 1
ATOM 3353 N N . PRO A 1 421 ? 21.828 -4.582 9.219 1 95.44 421 PRO A N 1
ATOM 3354 C CA . PRO A 1 421 ? 21.688 -5.074 7.852 1 95.44 421 PRO A CA 1
ATOM 3355 C C . PRO A 1 421 ? 21.891 -6.586 7.746 1 95.44 421 PRO A C 1
ATOM 3357 O O . PRO A 1 421 ? 22.516 -7.195 8.617 1 95.44 421 PRO A O 1
ATOM 3360 N N . PRO A 1 422 ? 21.297 -7.188 6.711 1 95.94 422 PRO A N 1
ATOM 3361 C CA . PRO A 1 422 ? 21.562 -8.602 6.461 1 95.94 422 PRO A CA 1
ATOM 3362 C C . PRO A 1 422 ? 22.969 -8.852 5.926 1 95.94 422 PRO A C 1
ATOM 3364 O O . PRO A 1 422 ? 23.625 -7.922 5.445 1 95.94 422 PRO A O 1
ATOM 3367 N N . GLN A 1 423 ? 23.438 -10.047 6.043 1 96 423 GLN A N 1
ATOM 3368 C CA . GLN A 1 423 ? 24.719 -10.438 5.449 1 96 423 GLN A CA 1
ATOM 3369 C C . GLN A 1 423 ? 24.562 -10.727 3.959 1 96 423 GLN A C 1
ATOM 3371 O O . GLN A 1 423 ? 23.469 -11.055 3.492 1 96 423 GLN A O 1
ATOM 3376 N N . VAL A 1 424 ? 25.656 -10.484 3.252 1 96.94 424 VAL A N 1
ATOM 3377 C CA . VAL A 1 424 ? 25.688 -10.922 1.859 1 96.94 424 VAL A CA 1
ATOM 3378 C C . VAL A 1 424 ? 25.625 -12.445 1.795 1 96.94 424 VAL A C 1
ATOM 3380 O O . VAL A 1 424 ? 26.344 -13.133 2.529 1 96.94 424 VAL A O 1
ATOM 3383 N N . VAL A 1 425 ? 24.734 -12.953 0.97 1 95.62 425 VAL A N 1
ATOM 3384 C CA . VAL A 1 425 ? 24.578 -14.398 0.858 1 95.62 425 VAL A CA 1
ATOM 3385 C C . VAL A 1 425 ? 24.547 -14.805 -0.614 1 95.62 425 VAL A C 1
ATOM 3387 O O . VAL A 1 425 ? 24.359 -13.953 -1.492 1 95.62 425 VAL A O 1
ATOM 3390 N N . ASP A 1 426 ? 24.766 -16.062 -0.882 1 95.69 426 ASP A N 1
ATOM 3391 C CA . ASP A 1 426 ? 24.625 -16.625 -2.223 1 95.69 426 ASP A CA 1
ATOM 3392 C C . ASP A 1 426 ? 23.172 -16.984 -2.518 1 95.69 426 ASP A C 1
ATOM 3394 O O . ASP A 1 426 ? 22.516 -17.625 -1.699 1 95.69 426 ASP A O 1
ATOM 3398 N N . LEU A 1 427 ? 22.766 -16.578 -3.729 1 96 427 LEU A N 1
ATOM 3399 C CA . LEU A 1 427 ? 21.344 -16.703 -4.086 1 96 427 LEU A CA 1
ATOM 3400 C C . LEU A 1 427 ? 21.188 -17.453 -5.402 1 96 427 LEU A C 1
ATOM 3402 O O . LEU A 1 427 ? 22.109 -17.469 -6.23 1 96 427 LEU A O 1
ATOM 3406 N N . VAL A 1 428 ? 20.062 -18.125 -5.539 1 95.19 428 VAL A N 1
ATOM 3407 C CA . VAL A 1 428 ? 19.609 -18.75 -6.781 1 95.19 428 VAL A CA 1
ATOM 3408 C C . VAL A 1 428 ? 18.219 -18.234 -7.137 1 95.19 428 VAL A C 1
ATOM 3410 O O . VAL A 1 428 ? 17.312 -18.25 -6.301 1 95.19 428 VAL A O 1
ATOM 3413 N N . SER A 1 429 ? 18.094 -17.797 -8.398 1 96.19 429 SER A N 1
ATOM 3414 C CA . SER A 1 429 ? 16.844 -17.172 -8.812 1 96.19 429 SER A CA 1
ATOM 3415 C C . SER A 1 429 ? 16.062 -18.078 -9.75 1 96.19 429 SER A C 1
ATOM 3417 O O . SER A 1 429 ? 16.641 -18.719 -10.633 1 96.19 429 SER A O 1
ATOM 3419 N N . GLU A 1 430 ? 14.805 -18.203 -9.492 1 96.75 430 GLU A N 1
ATOM 3420 C CA . GLU A 1 430 ? 13.852 -18.938 -10.32 1 96.75 430 GLU A CA 1
ATOM 3421 C C . GLU A 1 430 ? 12.883 -17.984 -11.023 1 96.75 430 GLU A C 1
ATOM 3423 O O . GLU A 1 430 ? 12.211 -17.172 -10.367 1 96.75 430 GLU A O 1
ATOM 3428 N N . LEU A 1 431 ? 12.828 -18.109 -12.344 1 98.44 431 LEU A N 1
ATOM 3429 C CA . LEU A 1 431 ? 11.984 -17.25 -13.164 1 98.44 431 LEU A CA 1
ATOM 3430 C C . LEU A 1 431 ? 10.633 -17.906 -13.43 1 98.44 431 LEU A C 1
ATOM 3432 O O . LEU A 1 431 ? 10.57 -19.094 -13.727 1 98.44 431 LEU A O 1
ATOM 3436 N N . GLY A 1 432 ? 9.578 -17.203 -13.195 1 98.5 432 GLY A N 1
ATOM 3437 C CA . GLY A 1 432 ? 8.242 -17.609 -13.602 1 98.5 432 GLY A CA 1
ATOM 3438 C C . GLY A 1 432 ? 7.633 -16.703 -14.648 1 98.5 432 GLY A C 1
ATOM 3439 O O . GLY A 1 432 ? 7.762 -15.477 -14.57 1 98.5 432 GLY A O 1
ATOM 3440 N N . ILE A 1 433 ? 7.035 -17.297 -15.719 1 98.88 433 ILE A N 1
ATOM 3441 C CA . ILE A 1 433 ? 6.34 -16.531 -16.75 1 98.88 433 ILE A CA 1
ATOM 3442 C C . ILE A 1 433 ? 4.848 -16.859 -16.703 1 98.88 433 ILE A C 1
ATOM 3444 O O . ILE A 1 433 ? 4.461 -18.031 -16.75 1 98.88 433 ILE A O 1
ATOM 3448 N N . PHE A 1 434 ? 4.02 -15.758 -16.688 1 98.94 434 PHE A N 1
ATOM 3449 C CA . PHE A 1 434 ? 2.576 -15.93 -16.594 1 98.94 434 PHE A CA 1
ATOM 3450 C C . PHE A 1 434 ? 1.934 -15.953 -17.969 1 98.94 434 PHE A C 1
ATOM 3452 O O . PHE A 1 434 ? 2.338 -15.195 -18.859 1 98.94 434 PHE A O 1
ATOM 3459 N N . GLY A 1 435 ? 0.917 -16.812 -18.109 1 98.88 435 GLY A N 1
ATOM 3460 C CA . GLY A 1 435 ? 0.13 -16.906 -19.328 1 98.88 435 GLY A CA 1
ATOM 3461 C C . GLY A 1 435 ? -1.358 -17.047 -19.062 1 98.88 435 GLY A C 1
ATOM 3462 O O . GLY A 1 435 ? -1.765 -17.531 -18.016 1 98.88 435 GLY A O 1
ATOM 3463 N N . VAL A 1 436 ? -2.141 -16.516 -20 1 98.88 436 VAL A N 1
ATOM 3464 C CA . VAL A 1 436 ? -3.596 -16.625 -19.984 1 98.88 436 VAL A CA 1
ATOM 3465 C C . VAL A 1 436 ? -4.07 -17.359 -21.234 1 98.88 436 VAL A C 1
ATOM 3467 O O . VAL A 1 436 ? -3.621 -17.078 -22.344 1 98.88 436 VAL A O 1
ATOM 3470 N N . ILE A 1 437 ? -4.938 -18.328 -21.047 1 98.88 437 ILE A N 1
ATOM 3471 C CA . ILE A 1 437 ? -5.547 -18.984 -22.203 1 98.88 437 ILE A CA 1
ATOM 3472 C C . ILE A 1 437 ? -7.031 -19.219 -21.938 1 98.88 437 ILE A C 1
ATOM 3474 O O . ILE A 1 437 ? -7.418 -19.578 -20.812 1 98.88 437 ILE A O 1
ATOM 3478 N N . ILE A 1 438 ? -7.859 -18.906 -22.875 1 98.88 438 ILE A N 1
ATOM 3479 C CA . ILE A 1 438 ? -9.297 -19.172 -22.875 1 98.88 438 ILE A CA 1
ATOM 3480 C C . ILE A 1 438 ? -9.672 -19.953 -24.125 1 98.88 438 ILE A C 1
ATOM 3482 O O . ILE A 1 438 ? -9.266 -19.609 -25.234 1 98.88 438 ILE A O 1
ATOM 3486 N N . GLY A 1 439 ? -10.391 -21.047 -23.891 1 98.69 439 GLY A N 1
ATOM 3487 C CA . GLY A 1 439 ? -10.805 -21.797 -25.078 1 98.69 439 GLY A CA 1
ATOM 3488 C C . GLY A 1 439 ? -11.711 -22.969 -24.766 1 98.69 439 GLY A C 1
ATOM 3489 O O . GLY A 1 439 ? -12.023 -23.219 -23.594 1 98.69 439 GLY A O 1
ATOM 3490 N N . THR A 1 440 ? -12.18 -23.625 -25.828 1 98.25 440 THR A N 1
ATOM 3491 C CA . THR A 1 440 ? -12.883 -24.891 -25.797 1 98.25 440 THR A CA 1
ATOM 3492 C C . THR A 1 440 ? -12.031 -26 -26.406 1 98.25 440 THR A C 1
ATOM 3494 O O . THR A 1 440 ? -10.922 -25.734 -26.891 1 98.25 440 THR A O 1
ATOM 3497 N N . LYS A 1 441 ? -12.555 -27.188 -26.266 1 96 441 LYS A N 1
ATOM 3498 C CA . LYS A 1 441 ? -11.859 -28.328 -26.875 1 96 441 LYS A CA 1
ATOM 3499 C C . LYS A 1 441 ? -11.523 -28.047 -28.344 1 96 441 LYS A C 1
ATOM 3501 O O . LYS A 1 441 ? -10.477 -28.469 -28.844 1 96 441 LYS A O 1
ATOM 3506 N N . ASP A 1 442 ? -12.312 -27.219 -29 1 95.38 442 ASP A N 1
ATOM 3507 C CA . ASP A 1 442 ? -12.227 -27.109 -30.453 1 95.38 442 ASP A CA 1
ATOM 3508 C C . ASP A 1 442 ? -11.609 -25.766 -30.859 1 95.38 442 ASP A C 1
ATOM 3510 O O . ASP A 1 442 ? -11.188 -25.594 -32 1 95.38 442 ASP A O 1
ATOM 3514 N N . LYS A 1 443 ? -11.586 -24.844 -29.891 1 97.25 443 LYS A N 1
ATOM 3515 C CA . LYS A 1 443 ? -11.195 -23.5 -30.312 1 97.25 443 LYS A CA 1
ATOM 3516 C C . LYS A 1 443 ? -10.484 -22.75 -29.172 1 97.25 443 LYS A C 1
ATOM 3518 O O . LYS A 1 443 ? -10.953 -22.766 -28.031 1 97.25 443 LYS A O 1
ATOM 3523 N N . ILE A 1 444 ? -9.367 -22.125 -29.531 1 98.31 444 ILE A N 1
ATOM 3524 C CA . ILE A 1 444 ? -8.711 -21.203 -28.609 1 98.31 444 ILE A CA 1
ATOM 3525 C C . ILE A 1 444 ? -9.25 -19.781 -28.844 1 98.31 444 ILE A C 1
ATOM 3527 O O . ILE A 1 444 ? -9.211 -19.266 -29.953 1 98.31 444 ILE A O 1
ATOM 3531 N N . ILE A 1 445 ? -9.727 -19.125 -27.859 1 98.62 445 ILE A N 1
ATOM 3532 C CA . ILE A 1 445 ? -10.336 -17.797 -27.922 1 98.62 445 ILE A CA 1
ATOM 3533 C C . ILE A 1 445 ? -9.289 -16.734 -27.609 1 98.62 445 ILE A C 1
ATOM 3535 O O . ILE A 1 445 ? -9.258 -15.68 -28.25 1 98.62 445 ILE A O 1
ATOM 3539 N N . SER A 1 446 ? -8.477 -16.938 -26.609 1 98.69 446 SER A N 1
ATOM 3540 C CA . SER A 1 446 ? -7.41 -16.031 -26.188 1 98.69 446 SER A CA 1
ATOM 3541 C C . SER A 1 446 ? -6.18 -16.797 -25.719 1 98.69 446 SER A C 1
ATOM 3543 O O . SER A 1 446 ? -6.301 -17.859 -25.109 1 98.69 446 SER A O 1
ATOM 3545 N N . ASN A 1 447 ? -5.031 -16.375 -26.062 1 98.88 447 ASN A N 1
ATOM 3546 C CA . ASN A 1 447 ? -3.738 -16.922 -25.672 1 98.88 447 ASN A CA 1
ATOM 3547 C C . ASN A 1 447 ? -2.674 -15.836 -25.578 1 98.88 447 ASN A C 1
ATOM 3549 O O . ASN A 1 447 ? -2.23 -15.305 -26.594 1 98.88 447 ASN A O 1
ATOM 3553 N N . ARG A 1 448 ? -2.283 -15.492 -24.312 1 98.75 448 ARG A N 1
ATOM 3554 C CA . ARG A 1 448 ? -1.408 -14.344 -24.109 1 98.75 448 ARG A CA 1
ATOM 3555 C C . ARG A 1 448 ? -0.358 -14.633 -23.047 1 98.75 448 ARG A C 1
ATOM 3557 O O . ARG A 1 448 ? -0.603 -15.406 -22.125 1 98.75 448 ARG A O 1
ATOM 3564 N N . GLN A 1 449 ? 0.818 -14.125 -23.234 1 98.81 449 GLN A N 1
ATOM 3565 C CA . GLN A 1 449 ? 1.798 -13.961 -22.172 1 98.81 449 GLN A CA 1
ATOM 3566 C C . GLN A 1 449 ? 1.585 -12.641 -21.438 1 98.81 449 GLN A C 1
ATOM 3568 O O . GLN A 1 449 ? 1.393 -11.594 -22.062 1 98.81 449 GLN A O 1
ATOM 3573 N N . VAL A 1 450 ? 1.64 -12.602 -20.062 1 98.75 450 VAL A N 1
ATOM 3574 C CA . VAL A 1 450 ? 1.074 -11.414 -19.438 1 98.75 450 VAL A CA 1
ATOM 3575 C C . VAL A 1 450 ? 2.025 -10.883 -18.359 1 98.75 450 VAL A C 1
ATOM 3577 O O . VAL A 1 450 ? 1.698 -9.938 -17.641 1 98.75 450 VAL A O 1
ATOM 3580 N N . GLY A 1 451 ? 3.162 -11.516 -18.188 1 98.56 451 GLY A N 1
ATOM 3581 C CA . GLY A 1 451 ? 4.102 -10.992 -17.219 1 98.56 451 GLY A CA 1
ATOM 3582 C C . GLY A 1 451 ? 4.996 -12.062 -16.609 1 98.56 451 GLY A C 1
ATOM 3583 O O . GLY A 1 451 ? 5.078 -13.18 -17.141 1 98.56 451 GLY A O 1
ATOM 3584 N N . HIS A 1 452 ? 5.723 -11.656 -15.531 1 98.75 452 HIS A N 1
ATOM 3585 C CA . HIS A 1 452 ? 6.711 -12.57 -14.969 1 98.75 452 HIS A CA 1
ATOM 3586 C C . HIS A 1 452 ? 6.816 -12.398 -13.453 1 98.75 452 HIS A C 1
ATOM 3588 O O . HIS A 1 452 ? 6.18 -11.516 -12.883 1 98.75 452 HIS A O 1
ATOM 3594 N N . MET A 1 453 ? 7.48 -13.297 -12.844 1 98.12 453 MET A N 1
ATOM 3595 C CA . MET A 1 453 ? 7.949 -13.188 -11.461 1 98.12 453 MET A CA 1
ATOM 3596 C C . MET A 1 453 ? 9.328 -13.812 -11.305 1 98.12 453 MET A C 1
ATOM 3598 O O . MET A 1 453 ? 9.727 -14.656 -12.109 1 98.12 453 MET A O 1
ATOM 3602 N N . LEU A 1 454 ? 10.055 -13.266 -10.469 1 97.75 454 LEU A N 1
ATOM 3603 C CA . LEU A 1 454 ? 11.312 -13.867 -10.047 1 97.75 454 LEU A CA 1
ATOM 3604 C C . LEU A 1 454 ? 11.305 -14.172 -8.555 1 97.75 454 LEU A C 1
ATOM 3606 O O . LEU A 1 454 ? 10.984 -13.305 -7.742 1 97.75 454 LEU A O 1
ATOM 3610 N N . ARG A 1 455 ? 11.461 -15.391 -8.219 1 95.81 455 ARG A N 1
ATOM 3611 C CA . ARG A 1 455 ? 11.641 -15.812 -6.832 1 95.81 455 ARG A CA 1
ATOM 3612 C C . ARG A 1 455 ? 13.07 -16.281 -6.586 1 95.81 455 ARG A C 1
ATOM 3614 O O . ARG A 1 455 ? 13.641 -17.016 -7.402 1 95.81 455 ARG A O 1
ATOM 3621 N N . THR A 1 456 ? 13.594 -15.836 -5.492 1 96.31 456 THR A N 1
ATOM 3622 C CA . THR A 1 456 ? 15 -16.094 -5.199 1 96.31 456 THR A CA 1
ATOM 3623 C C . THR A 1 456 ? 15.156 -16.703 -3.811 1 96.31 456 THR A C 1
ATOM 3625 O O . THR A 1 456 ? 14.477 -16.297 -2.865 1 96.31 456 THR A O 1
ATOM 3628 N N . LYS A 1 457 ? 15.938 -17.734 -3.762 1 93.31 457 LYS A N 1
ATOM 3629 C CA . LYS A 1 457 ? 16.203 -18.391 -2.482 1 93.31 457 LYS A CA 1
ATOM 3630 C C . LYS A 1 457 ? 17.703 -18.453 -2.188 1 93.31 457 LYS A C 1
ATOM 3632 O O . LYS A 1 457 ? 18.516 -18.188 -3.068 1 93.31 457 LYS A O 1
ATOM 3637 N N . LEU A 1 458 ? 17.969 -18.734 -0.925 1 92.19 458 LEU A N 1
ATOM 3638 C CA . LEU A 1 458 ? 19.359 -19 -0.569 1 92.19 458 LEU A CA 1
ATOM 3639 C C . LEU A 1 458 ? 19.891 -20.203 -1.338 1 92.19 458 LEU A C 1
ATOM 3641 O O . LEU A 1 458 ? 19.188 -21.188 -1.522 1 92.19 458 LEU A O 1
ATOM 3645 N N . ALA A 1 459 ? 21.094 -20.109 -1.701 1 89.69 459 ALA A N 1
ATOM 3646 C CA . ALA A 1 459 ? 21.703 -21.156 -2.516 1 89.69 459 ALA A CA 1
ATOM 3647 C C . ALA A 1 459 ? 21.703 -22.5 -1.777 1 89.69 459 ALA A C 1
ATOM 3649 O O . ALA A 1 459 ? 21.594 -23.562 -2.398 1 89.69 459 ALA A O 1
ATOM 3650 N N . ASP A 1 460 ? 21.781 -22.391 -0.521 1 81.25 460 ASP A N 1
ATOM 3651 C CA . ASP A 1 460 ? 21.891 -23.625 0.256 1 81.25 460 ASP A CA 1
ATOM 3652 C C . ASP A 1 460 ? 20.516 -24.156 0.629 1 81.25 460 ASP A C 1
ATOM 3654 O O . ASP A 1 460 ? 20.391 -25.234 1.224 1 81.25 460 ASP A O 1
ATOM 3658 N N . ALA A 1 461 ? 19.531 -23.375 0.173 1 77.06 461 ALA A N 1
ATOM 3659 C CA . ALA A 1 461 ? 18.172 -23.844 0.439 1 77.06 461 ALA A CA 1
ATOM 3660 C C . ALA A 1 461 ? 17.688 -24.781 -0.664 1 77.06 461 ALA A C 1
ATOM 3662 O O . ALA A 1 461 ? 17.891 -24.516 -1.851 1 77.06 461 ALA A O 1
ATOM 3663 N N . ASP A 1 462 ? 17.125 -25.859 -0.266 1 65.81 462 ASP A N 1
ATOM 3664 C CA . ASP A 1 462 ? 16.625 -26.797 -1.255 1 65.81 462 ASP A CA 1
ATOM 3665 C C . ASP A 1 462 ? 15.281 -26.328 -1.824 1 65.81 462 ASP A C 1
ATOM 3667 O O . ASP A 1 462 ? 15.023 -26.484 -3.021 1 65.81 462 ASP A O 1
ATOM 3671 N N . GLU A 1 463 ? 14.461 -25.75 -0.969 1 68 463 GLU A N 1
ATOM 3672 C CA . GLU A 1 463 ? 13.156 -25.297 -1.431 1 68 463 GLU A CA 1
ATOM 3673 C C . GLU A 1 463 ? 13.102 -23.766 -1.509 1 68 463 GLU A C 1
ATOM 3675 O O . GLU A 1 463 ? 13.883 -23.078 -0.851 1 68 463 GLU A O 1
ATOM 3680 N N . GLY A 1 464 ? 12.273 -23.234 -2.471 1 65.38 464 GLY A N 1
ATOM 3681 C CA . GLY A 1 464 ? 12.32 -21.812 -2.744 1 65.38 464 GLY A CA 1
ATOM 3682 C C . GLY A 1 464 ? 10.969 -21.125 -2.605 1 65.38 464 GLY A C 1
ATOM 3683 O O . GLY A 1 464 ? 10.805 -19.969 -2.982 1 65.38 464 GLY A O 1
ATOM 3684 N N . GLY A 1 465 ? 9.961 -21.797 -2.148 1 70 465 GLY A N 1
ATOM 3685 C CA . GLY A 1 465 ? 8.656 -21.156 -2.027 1 70 465 GLY A CA 1
ATOM 3686 C C . GLY A 1 465 ? 8.648 -20 -1.051 1 70 465 GLY A C 1
ATOM 3687 O O . GLY A 1 465 ? 9.07 -20.156 0.099 1 70 465 GLY A O 1
ATOM 3688 N N . VAL A 1 466 ? 8.219 -18.859 -1.456 1 74.75 466 VAL A N 1
ATOM 3689 C CA . VAL A 1 466 ? 8.141 -17.656 -0.627 1 74.75 466 VAL A CA 1
ATOM 3690 C C . VAL A 1 466 ? 7.121 -17.859 0.489 1 74.75 466 VAL A C 1
ATOM 3692 O O . VAL A 1 466 ? 7.406 -17.578 1.657 1 74.75 466 VAL A O 1
ATOM 3695 N N . ALA A 1 467 ? 6.039 -18.422 0.111 1 61.91 467 ALA A N 1
ATOM 3696 C CA . ALA A 1 467 ? 4.961 -18.641 1.071 1 61.91 467 ALA A CA 1
ATOM 3697 C C . ALA A 1 467 ? 5.367 -19.641 2.139 1 61.91 467 ALA A C 1
ATOM 3699 O O . ALA A 1 467 ? 4.887 -19.594 3.271 1 61.91 467 ALA A O 1
ATOM 3700 N N . ALA A 1 468 ? 6.332 -20.438 1.679 1 60.5 468 ALA A N 1
ATOM 3701 C CA . ALA A 1 468 ? 6.801 -21.469 2.59 1 60.5 468 ALA A CA 1
ATOM 3702 C C . ALA A 1 468 ? 7.902 -20.953 3.504 1 60.5 468 ALA A C 1
ATOM 3704 O O . ALA A 1 468 ? 8.312 -21.625 4.449 1 60.5 468 ALA A O 1
ATOM 3705 N N . GLY A 1 469 ? 8.352 -19.656 3.223 1 68.56 469 GLY A N 1
ATOM 3706 C CA . GLY A 1 469 ? 9.32 -19.016 4.102 1 68.56 469 GLY A CA 1
ATOM 3707 C C . GLY A 1 469 ? 10.75 -19.172 3.629 1 68.56 469 GLY A C 1
ATOM 3708 O O . GLY A 1 469 ? 11.672 -18.641 4.246 1 68.56 469 GLY A O 1
ATOM 3709 N N . LEU A 1 470 ? 10.922 -19.75 2.514 1 75.12 470 LEU A N 1
ATOM 3710 C CA . LEU A 1 470 ? 12.289 -20.031 2.088 1 75.12 470 LEU A CA 1
ATOM 3711 C C . LEU A 1 470 ? 12.711 -19.125 0.949 1 75.12 470 LEU A C 1
ATOM 3713 O O . LEU A 1 470 ? 13.898 -18.844 0.776 1 75.12 470 LEU A O 1
ATOM 3717 N N . GLY A 1 471 ? 11.781 -18.719 0.261 1 89.94 471 GLY A N 1
ATOM 3718 C CA . GLY A 1 471 ? 12.055 -17.859 -0.883 1 89.94 471 GLY A CA 1
ATOM 3719 C C . GLY A 1 471 ? 11.828 -16.391 -0.597 1 89.94 471 GLY A C 1
ATOM 3720 O O . GLY A 1 471 ? 11.383 -16.031 0.494 1 89.94 471 GLY A O 1
ATOM 3721 N N . ALA A 1 472 ? 12.281 -15.57 -1.517 1 96.06 472 ALA A N 1
ATOM 3722 C CA . ALA A 1 472 ? 12.102 -14.125 -1.468 1 96.06 472 ALA A CA 1
ATOM 3723 C C . ALA A 1 472 ? 11.695 -13.578 -2.832 1 96.06 472 ALA A C 1
ATOM 3725 O O . ALA A 1 472 ? 12.078 -14.125 -3.869 1 96.06 472 ALA A O 1
ATOM 3726 N N . LEU A 1 473 ? 10.852 -12.555 -2.748 1 97.5 473 LEU A N 1
ATOM 3727 C CA . LEU A 1 473 ? 10.469 -11.867 -3.973 1 97.5 473 LEU A CA 1
ATOM 3728 C C . LEU A 1 473 ? 11.656 -11.133 -4.582 1 97.5 473 LEU A C 1
ATOM 3730 O O . LEU A 1 473 ? 12.5 -10.594 -3.857 1 97.5 473 LEU A O 1
ATOM 3734 N N . ASP A 1 474 ? 11.688 -11.133 -5.891 1 97.69 474 ASP A N 1
ATOM 3735 C CA . ASP A 1 474 ? 12.828 -10.578 -6.613 1 97.69 474 ASP A CA 1
ATOM 3736 C C . ASP A 1 474 ? 12.406 -10.008 -7.965 1 97.69 474 ASP A C 1
ATOM 3738 O O . ASP A 1 474 ? 11.242 -10.141 -8.359 1 97.69 474 ASP A O 1
ATOM 3742 N N . SER A 1 475 ? 13.25 -9.195 -8.562 1 97.62 475 SER A N 1
ATOM 3743 C CA . SER A 1 475 ? 13.07 -8.664 -9.914 1 97.62 475 SER A CA 1
ATOM 3744 C C . SER A 1 475 ? 14.281 -8.969 -10.789 1 97.62 475 SER A C 1
ATOM 3746 O O . SER A 1 475 ? 15.414 -8.969 -10.312 1 97.62 475 SER A O 1
ATOM 3748 N N . PRO A 1 476 ? 14.008 -9.227 -12.031 1 98.25 476 PRO A N 1
ATOM 3749 C CA . PRO A 1 476 ? 15.133 -9.5 -12.922 1 98.25 476 PRO A CA 1
ATOM 3750 C C . PRO A 1 476 ? 15.844 -8.234 -13.383 1 98.25 476 PRO A C 1
ATOM 3752 O O . PRO A 1 476 ? 15.195 -7.215 -13.641 1 98.25 476 PRO A O 1
ATOM 3755 N N . TYR A 1 477 ? 17.125 -8.266 -13.367 1 98.12 477 TYR A N 1
ATOM 3756 C CA . TYR A 1 477 ? 18.031 -7.332 -14.047 1 98.12 477 TYR A CA 1
ATOM 3757 C C . TYR A 1 477 ? 18.656 -7.973 -15.273 1 98.12 477 TYR A C 1
ATOM 3759 O O . TYR A 1 477 ? 19.547 -8.828 -15.148 1 98.12 477 TYR A O 1
ATOM 3767 N N . LEU A 1 478 ? 18.25 -7.551 -16.453 1 98.44 478 LEU A N 1
ATOM 3768 C CA . LEU A 1 478 ? 18.641 -8.242 -17.688 1 98.44 478 LEU A CA 1
ATOM 3769 C C . LEU A 1 478 ? 20.062 -7.875 -18.078 1 98.44 478 LEU A C 1
ATOM 3771 O O . LEU A 1 478 ? 20.406 -6.691 -18.141 1 98.44 478 LEU A O 1
ATOM 3775 N N . ILE A 1 479 ? 20.828 -8.883 -18.328 1 97.25 479 ILE A N 1
ATOM 3776 C CA . ILE A 1 479 ? 22.219 -8.695 -18.734 1 97.25 479 ILE A CA 1
ATOM 3777 C C . ILE A 1 479 ? 22.453 -9.32 -20.109 1 97.25 479 ILE A C 1
ATOM 3779 O O . ILE A 1 479 ? 21.766 -10.266 -20.484 1 97.25 479 ILE A O 1
ATOM 3783 N N . ASP A 1 480 ? 23.453 -8.758 -20.812 1 94.19 480 ASP A N 1
ATOM 3784 C CA . ASP A 1 480 ? 23.875 -9.336 -22.078 1 94.19 480 ASP A CA 1
ATOM 3785 C C . ASP A 1 480 ? 25.094 -10.227 -21.906 1 94.19 480 ASP A C 1
ATOM 3787 O O . ASP A 1 480 ? 26.047 -9.844 -21.234 1 94.19 480 ASP A O 1
ATOM 3791 N N . MET A 1 481 ? 24.891 -11.516 -22.203 1 84 481 MET A N 1
ATOM 3792 C CA . MET A 1 481 ? 26.016 -12.438 -22.078 1 84 481 MET A CA 1
ATOM 3793 C C . MET A 1 481 ? 26.719 -12.625 -23.422 1 84 481 MET A C 1
ATOM 3795 O O . MET A 1 481 ? 26.094 -12.477 -24.469 1 84 481 MET A O 1
ATOM 3799 N N . MET B 1 1 ? -31.703 22.516 22.359 1 38.72 1 MET B N 1
ATOM 3800 C CA . MET B 1 1 ? -31.891 22.5 20.906 1 38.72 1 MET B CA 1
ATOM 3801 C C . MET B 1 1 ? -31.172 21.312 20.281 1 38.72 1 MET B C 1
ATOM 3803 O O . MET B 1 1 ? -30.016 21.047 20.594 1 38.72 1 MET B O 1
ATOM 3807 N N . SER B 1 2 ? -31.859 20.312 19.719 1 56.03 2 SER B N 1
ATOM 3808 C CA . SER B 1 2 ? -31.375 19.047 19.203 1 56.03 2 SER B CA 1
ATOM 3809 C C . SER B 1 2 ? -30.281 19.25 18.172 1 56.03 2 SER B C 1
ATOM 3811 O O . SER B 1 2 ? -30.391 20.109 17.281 1 56.03 2 SER B O 1
ATOM 3813 N N . GLN B 1 3 ? -29.016 18.891 18.469 1 75.75 3 GLN B N 1
ATOM 3814 C CA . GLN B 1 3 ? -27.875 19 17.547 1 75.75 3 GLN B CA 1
ATOM 3815 C C . GLN B 1 3 ? -28.25 18.516 16.156 1 75.75 3 GLN B C 1
ATOM 3817 O O . GLN B 1 3 ? -28.922 17.484 16 1 75.75 3 GLN B O 1
ATOM 3822 N N . ALA B 1 4 ? -28.125 19.359 15.125 1 86.88 4 ALA B N 1
ATOM 3823 C CA . ALA B 1 4 ? -28.391 19.047 13.719 1 86.88 4 ALA B CA 1
ATOM 3824 C C . ALA B 1 4 ? -27.719 17.734 13.328 1 86.88 4 ALA B C 1
ATOM 3826 O O . ALA B 1 4 ? -26.672 17.375 13.883 1 86.88 4 ALA B O 1
ATOM 3827 N N . ARG B 1 5 ? -28.469 17 12.492 1 92.31 5 ARG B N 1
ATOM 3828 C CA . ARG B 1 5 ? -27.938 15.719 12.031 1 92.31 5 ARG B CA 1
ATOM 3829 C C . ARG B 1 5 ? -27.969 15.633 10.508 1 92.31 5 ARG B C 1
ATOM 3831 O O . ARG B 1 5 ? -28.938 16.062 9.875 1 92.31 5 ARG B O 1
ATOM 3838 N N . PHE B 1 6 ? -26.875 15.219 9.953 1 94.56 6 PHE B N 1
ATOM 3839 C CA . PHE B 1 6 ? -26.844 14.875 8.531 1 94.56 6 PHE B CA 1
ATOM 3840 C C . PHE B 1 6 ? -27.031 13.383 8.336 1 94.56 6 PHE B C 1
ATOM 3842 O O . PHE B 1 6 ? -26.594 12.578 9.164 1 94.56 6 PHE B O 1
ATOM 3849 N N . ALA B 1 7 ? -27.672 13.078 7.293 1 93.5 7 ALA B N 1
ATOM 3850 C CA . ALA B 1 7 ? -27.859 11.664 6.957 1 93.5 7 ALA B CA 1
ATOM 3851 C C . ALA B 1 7 ? -26.578 11.07 6.359 1 93.5 7 ALA B C 1
ATOM 3853 O O . ALA B 1 7 ? -25.875 11.742 5.602 1 93.5 7 ALA B O 1
ATOM 3854 N N . SER B 1 8 ? -26.328 9.852 6.77 1 94.94 8 SER B N 1
ATOM 3855 C CA . SER B 1 8 ? -25.266 9.102 6.102 1 94.94 8 SER B CA 1
ATOM 3856 C C . SER B 1 8 ? -25.562 8.922 4.617 1 94.94 8 SER B C 1
ATOM 3858 O O . SER B 1 8 ? -26.719 8.977 4.199 1 94.94 8 SER B O 1
ATOM 3860 N N . CYS B 1 9 ? -24.516 8.766 3.834 1 94.94 9 CYS B N 1
ATOM 3861 C CA . CYS B 1 9 ? -24.703 8.672 2.393 1 94.94 9 CYS B CA 1
ATOM 3862 C C . CYS B 1 9 ? -25.453 7.387 2.029 1 94.94 9 CYS B C 1
ATOM 3864 O O . CYS B 1 9 ? -26.031 7.289 0.948 1 94.94 9 CYS B O 1
ATOM 3866 N N . ILE B 1 10 ? -25.344 6.375 2.848 1 96.12 10 ILE B N 1
ATOM 3867 C CA . ILE B 1 10 ? -26.094 5.121 2.746 1 96.12 10 ILE B CA 1
ATOM 3868 C C . ILE B 1 10 ? -26.891 4.887 4.027 1 96.12 10 ILE B C 1
ATOM 3870 O O . ILE B 1 10 ? -26.391 5.148 5.129 1 96.12 10 ILE B O 1
ATOM 3874 N N . PRO B 1 11 ? -28.141 4.395 3.934 1 95.94 11 PRO B N 1
ATOM 3875 C CA . PRO B 1 11 ? -28.922 4.113 5.148 1 95.94 11 PRO B CA 1
ATOM 3876 C C . PRO B 1 11 ? -28.203 3.131 6.082 1 95.94 11 PRO B C 1
ATOM 3878 O O . PRO B 1 11 ? -27.641 2.139 5.621 1 95.94 11 PRO B O 1
ATOM 3881 N N . LEU B 1 12 ? -28.234 3.346 7.402 1 96.62 12 LEU B N 1
ATOM 3882 C CA . LEU B 1 12 ? -27.594 2.51 8.422 1 96.62 12 LEU B CA 1
ATOM 3883 C C . LEU B 1 12 ? -28.641 1.947 9.383 1 96.62 12 LEU B C 1
ATOM 3885 O O . LEU B 1 12 ? -29.688 2.562 9.602 1 96.62 12 LEU B O 1
ATOM 3889 N N . PRO B 1 13 ? -28.453 0.842 10.016 1 97.31 13 PRO B N 1
ATOM 3890 C CA . PRO B 1 13 ? -27.219 0.044 9.93 1 97.31 13 PRO B CA 1
ATOM 3891 C C . PRO B 1 13 ? -27.188 -0.842 8.688 1 97.31 13 PRO B C 1
ATOM 3893 O O . PRO B 1 13 ? -28.234 -1.215 8.156 1 97.31 13 PRO B O 1
ATOM 3896 N N . LEU B 1 14 ? -26.047 -1.185 8.195 1 97.25 14 LEU B N 1
ATOM 3897 C CA . LEU B 1 14 ? -25.859 -2.164 7.125 1 97.25 14 LEU B CA 1
ATOM 3898 C C . LEU B 1 14 ? -26.125 -3.576 7.633 1 97.25 14 LEU B C 1
ATOM 3900 O O . LEU B 1 14 ? -25.984 -3.85 8.828 1 97.25 14 LEU B O 1
ATOM 3904 N N . GLU B 1 15 ? -26.531 -4.398 6.711 1 96.06 15 GLU B N 1
ATOM 3905 C CA . GLU B 1 15 ? -26.703 -5.805 7.055 1 96.06 15 GLU B CA 1
ATOM 3906 C C . GLU B 1 15 ? -25.406 -6.41 7.566 1 96.06 15 GLU B C 1
ATOM 3908 O O . GLU B 1 15 ? -24.328 -6.125 7.031 1 96.06 15 GLU B O 1
ATOM 3913 N N . HIS B 1 16 ? -25.531 -7.25 8.625 1 96.31 16 HIS B N 1
ATOM 3914 C CA . HIS B 1 16 ? -24.391 -7.773 9.367 1 96.31 16 HIS B CA 1
ATOM 3915 C C . HIS B 1 16 ? -23.375 -8.422 8.43 1 96.31 16 HIS B C 1
ATOM 3917 O O . HIS B 1 16 ? -22.188 -8.086 8.453 1 96.31 16 HIS B O 1
ATOM 3923 N N . LYS B 1 17 ? -23.812 -9.352 7.621 1 93.62 17 LYS B N 1
ATOM 3924 C CA . LYS B 1 17 ? -22.922 -10.094 6.738 1 93.62 17 LYS B CA 1
ATOM 3925 C C . LYS B 1 17 ? -22.234 -9.156 5.746 1 93.62 17 LYS B C 1
ATOM 3927 O O . LYS B 1 17 ? -21.031 -9.289 5.488 1 93.62 17 LYS B O 1
ATOM 3932 N N . VAL B 1 18 ? -22.984 -8.266 5.199 1 95.25 18 VAL B N 1
ATOM 3933 C CA . VAL B 1 18 ? -22.469 -7.289 4.242 1 95.25 18 VAL B CA 1
ATOM 3934 C C . VAL B 1 18 ? -21.422 -6.406 4.918 1 95.25 18 VAL B C 1
ATOM 3936 O O . VAL B 1 18 ? -20.344 -6.16 4.359 1 95.25 18 VAL B O 1
ATOM 3939 N N . LEU B 1 19 ? -21.766 -5.949 6.125 1 97.75 19 LEU B N 1
ATOM 3940 C CA . LEU B 1 19 ? -20.891 -5.051 6.871 1 97.75 19 LEU B CA 1
ATOM 3941 C C . LEU B 1 19 ? -19.547 -5.723 7.188 1 97.75 19 LEU B C 1
ATOM 3943 O O . LEU B 1 19 ? -18.484 -5.129 6.984 1 97.75 19 LEU B O 1
ATOM 3947 N N . VAL B 1 20 ? -19.609 -6.945 7.66 1 97.06 20 VAL B N 1
ATOM 3948 C CA . VAL B 1 20 ? -18.391 -7.68 8.016 1 97.06 20 VAL B CA 1
ATOM 3949 C C . VAL B 1 20 ? -17.516 -7.867 6.773 1 97.06 20 VAL B C 1
ATOM 3951 O O . VAL B 1 20 ? -16.312 -7.656 6.82 1 97.06 20 VAL B O 1
ATOM 3954 N N . ASN B 1 21 ? -18.141 -8.195 5.672 1 95.75 21 ASN B N 1
ATOM 3955 C CA . ASN B 1 21 ? -17.422 -8.43 4.426 1 95.75 21 ASN B CA 1
ATOM 3956 C C . ASN B 1 21 ? -16.75 -7.152 3.912 1 95.75 21 ASN B C 1
ATOM 3958 O O . ASN B 1 21 ? -15.594 -7.172 3.496 1 95.75 21 ASN B O 1
ATOM 3962 N N . VAL B 1 22 ? -17.5 -6.09 3.908 1 97.5 22 VAL B N 1
ATOM 3963 C CA . VAL B 1 22 ? -16.984 -4.844 3.344 1 97.5 22 VAL B CA 1
ATOM 3964 C C . VAL B 1 22 ? -15.883 -4.289 4.238 1 97.5 22 VAL B C 1
ATOM 3966 O O . VAL B 1 22 ? -14.914 -3.701 3.746 1 97.5 22 VAL B O 1
ATOM 3969 N N . ILE B 1 23 ? -15.961 -4.461 5.539 1 98.25 23 ILE B N 1
ATOM 3970 C CA . ILE B 1 23 ? -14.922 -4.012 6.457 1 98.25 23 ILE B CA 1
ATOM 3971 C C . ILE B 1 23 ? -13.617 -4.766 6.18 1 98.25 23 ILE B C 1
ATOM 3973 O O . ILE B 1 23 ? -12.539 -4.176 6.184 1 98.25 23 ILE B O 1
ATOM 3977 N N . GLU B 1 24 ? -13.758 -6.035 5.93 1 97.19 24 GLU B N 1
ATOM 3978 C CA . GLU B 1 24 ? -12.578 -6.824 5.594 1 97.19 24 GLU B CA 1
ATOM 3979 C C . GLU B 1 24 ? -11.914 -6.309 4.32 1 97.19 24 GLU B C 1
ATOM 3981 O O . GLU B 1 24 ? -10.688 -6.172 4.262 1 97.19 24 GLU B O 1
ATOM 3986 N N . LYS B 1 25 ? -12.688 -6.043 3.312 1 97.94 25 LYS B N 1
ATOM 3987 C CA . LYS B 1 25 ? -12.195 -5.496 2.053 1 97.94 25 LYS B CA 1
ATOM 3988 C C . LYS B 1 25 ? -11.547 -4.133 2.268 1 97.94 25 LYS B C 1
ATOM 3990 O O . LYS B 1 25 ? -10.492 -3.842 1.688 1 97.94 25 LYS B O 1
ATOM 3995 N N . ALA B 1 26 ? -12.156 -3.34 3.105 1 98.44 26 ALA B N 1
ATOM 3996 C CA . ALA B 1 26 ? -11.656 -1.996 3.381 1 98.44 26 ALA B CA 1
ATOM 3997 C C . ALA B 1 26 ? -10.305 -2.049 4.094 1 98.44 26 ALA B C 1
ATOM 3999 O O . ALA B 1 26 ? -9.391 -1.299 3.754 1 98.44 26 ALA B O 1
ATOM 4000 N N . LYS B 1 27 ? -10.211 -2.912 5.109 1 98.44 27 LYS B N 1
ATOM 4001 C CA . LYS B 1 27 ? -8.953 -3.074 5.832 1 98.44 27 LYS B CA 1
ATOM 4002 C C . LYS B 1 27 ? -7.828 -3.486 4.887 1 98.44 27 LYS B C 1
ATOM 4004 O O . LYS B 1 27 ? -6.73 -2.924 4.938 1 98.44 27 LYS B O 1
ATOM 4009 N N . ASP B 1 28 ? -8.141 -4.465 4.074 1 98.5 28 ASP B N 1
ATOM 4010 C CA . ASP B 1 28 ? -7.125 -4.945 3.141 1 98.5 28 ASP B CA 1
ATOM 4011 C C . ASP B 1 28 ? -6.719 -3.852 2.156 1 98.5 28 ASP B C 1
ATOM 4013 O O . ASP B 1 28 ? -5.535 -3.68 1.864 1 98.5 28 ASP B O 1
ATOM 4017 N N . TRP B 1 29 ? -7.676 -3.148 1.605 1 98.56 29 TRP B N 1
ATOM 4018 C CA . TRP B 1 29 ? -7.367 -2.051 0.694 1 98.56 29 TRP B CA 1
ATOM 4019 C C . TRP B 1 29 ? -6.477 -1.016 1.372 1 98.56 29 TRP B C 1
ATOM 4021 O O . TRP B 1 29 ? -5.484 -0.567 0.793 1 98.56 29 TRP B O 1
ATOM 4031 N N . ALA B 1 30 ? -6.848 -0.641 2.564 1 98.56 30 ALA B N 1
ATOM 4032 C CA . ALA B 1 30 ? -6.105 0.356 3.33 1 98.56 30 ALA B CA 1
ATOM 4033 C C . ALA B 1 30 ? -4.648 -0.065 3.516 1 98.56 30 ALA B C 1
ATOM 4035 O O . ALA B 1 30 ? -3.732 0.695 3.197 1 98.56 30 ALA B O 1
ATOM 4036 N N . LEU B 1 31 ? -4.461 -1.258 3.971 1 98.5 31 LEU B N 1
ATOM 4037 C CA . LEU B 1 31 ? -3.125 -1.776 4.234 1 98.5 31 LEU B CA 1
ATOM 4038 C C . LEU B 1 31 ? -2.305 -1.84 2.951 1 98.5 31 LEU B C 1
ATOM 4040 O O . LEU B 1 31 ? -1.139 -1.438 2.936 1 98.5 31 LEU B O 1
ATOM 4044 N N . MET B 1 32 ? -2.914 -2.236 1.936 1 98.5 32 MET B N 1
ATOM 4045 C CA . MET B 1 32 ? -2.191 -2.541 0.705 1 98.5 32 MET B CA 1
ATOM 4046 C C . MET B 1 32 ? -1.914 -1.271 -0.093 1 98.5 32 MET B C 1
ATOM 4048 O O . MET B 1 32 ? -1.189 -1.305 -1.089 1 98.5 32 MET B O 1
ATOM 4052 N N . HIS B 1 33 ? -2.496 -0.123 0.339 1 98.19 33 HIS B N 1
ATOM 4053 C CA . HIS B 1 33 ? -2.26 1.145 -0.344 1 98.19 33 HIS B CA 1
ATOM 4054 C C . HIS B 1 33 ? -1.704 2.191 0.615 1 98.19 33 HIS B C 1
ATOM 4056 O O . HIS B 1 33 ? -1.811 3.393 0.358 1 98.19 33 HIS B O 1
ATOM 4062 N N . GLY B 1 34 ? -1.242 1.738 1.711 1 97.81 34 GLY B N 1
ATOM 4063 C CA . GLY B 1 34 ? -0.468 2.59 2.6 1 97.81 34 GLY B CA 1
ATOM 4064 C C . GLY B 1 34 ? -1.33 3.457 3.496 1 97.81 34 GLY B C 1
ATOM 4065 O O . GLY B 1 34 ? -0.869 4.477 4.012 1 97.81 34 GLY B O 1
ATOM 4066 N N . VAL B 1 35 ? -2.637 3.182 3.639 1 98.12 35 VAL B N 1
ATOM 4067 C CA . VAL B 1 35 ? -3.473 3.826 4.648 1 98.12 35 VAL B CA 1
ATOM 4068 C C . VAL B 1 35 ? -3.244 3.17 6.008 1 98.12 35 VAL B C 1
ATOM 4070 O O . VAL B 1 35 ? -4.145 2.523 6.551 1 98.12 35 VAL B O 1
ATOM 4073 N N . GLY B 1 36 ? -2.045 3.373 6.484 1 97.44 36 GLY B N 1
ATOM 4074 C CA . GLY B 1 36 ? -1.615 2.688 7.691 1 97.44 36 GLY B CA 1
ATOM 4075 C C . GLY B 1 36 ? -0.65 3.504 8.531 1 97.44 36 GLY B C 1
ATOM 4076 O O . GLY B 1 36 ? -0.312 4.633 8.172 1 97.44 36 GLY B O 1
ATOM 4077 N N . MET B 1 37 ? -0.292 2.979 9.672 1 96.94 37 MET B N 1
ATOM 4078 C CA . MET B 1 37 ? 0.656 3.551 10.617 1 96.94 37 MET B CA 1
ATOM 4079 C C . MET B 1 37 ? 1.423 2.453 11.352 1 96.94 37 MET B C 1
ATOM 4081 O O . MET B 1 37 ? 1.052 1.28 11.281 1 96.94 37 MET B O 1
ATOM 4085 N N . ARG B 1 38 ? 2.51 2.846 12.008 1 97.31 38 ARG B N 1
ATOM 4086 C CA . ARG B 1 38 ? 3.182 1.906 12.898 1 97.31 38 ARG B CA 1
ATOM 4087 C C . ARG B 1 38 ? 2.367 1.681 14.172 1 97.31 38 ARG B C 1
ATOM 4089 O O . ARG B 1 38 ? 1.695 2.594 14.656 1 97.31 38 ARG B O 1
ATOM 4096 N N . ASP B 1 39 ? 2.402 0.456 14.625 1 94.5 39 ASP B N 1
ATOM 4097 C CA . ASP B 1 39 ? 1.757 0.134 15.891 1 94.5 39 ASP B CA 1
ATOM 4098 C C . ASP B 1 39 ? 2.545 0.704 17.078 1 94.5 39 ASP B C 1
ATOM 4100 O O . ASP B 1 39 ? 3.674 0.283 17.328 1 94.5 39 ASP B O 1
ATOM 4104 N N . LYS B 1 40 ? 1.982 1.609 17.828 1 92 40 LYS B N 1
ATOM 4105 C CA . LYS B 1 40 ? 2.654 2.23 18.969 1 92 40 LYS B CA 1
ATOM 4106 C C . LYS B 1 40 ? 2.926 1.208 20.062 1 92 40 LYS B C 1
ATOM 4108 O O . LYS B 1 40 ? 3.932 1.302 20.766 1 92 40 LYS B O 1
ATOM 4113 N N . LYS B 1 41 ? 2.031 0.264 20.25 1 91.38 41 LYS B N 1
ATOM 4114 C CA . LYS B 1 41 ? 2.152 -0.74 21.297 1 91.38 41 LYS B CA 1
ATOM 4115 C C . LYS B 1 41 ? 3.225 -1.77 20.953 1 91.38 41 LYS B C 1
ATOM 4117 O O . LYS B 1 41 ? 3.984 -2.195 21.828 1 91.38 41 LYS B O 1
ATOM 4122 N N . HIS B 1 42 ? 3.209 -2.213 19.703 1 91.62 42 HIS B N 1
ATOM 4123 C CA . HIS B 1 42 ? 4.184 -3.184 19.219 1 91.62 42 HIS B CA 1
ATOM 4124 C C . HIS B 1 42 ? 4.93 -2.65 18 1 91.62 42 HIS B C 1
ATOM 4126 O O . HIS B 1 42 ? 4.77 -3.168 16.891 1 91.62 42 HIS B O 1
ATOM 4132 N N . PHE B 1 43 ? 5.867 -1.756 18.344 1 94.88 43 PHE B N 1
ATOM 4133 C CA . PHE B 1 43 ? 6.547 -1.041 17.266 1 94.88 43 PHE B CA 1
ATOM 4134 C C . PHE B 1 43 ? 7.48 -1.972 16.5 1 94.88 43 PHE B C 1
ATOM 4136 O O . PHE B 1 43 ? 8.227 -2.746 17.109 1 94.88 43 PHE B O 1
ATOM 4143 N N . THR B 1 44 ? 7.414 -2.012 15.219 1 96.19 44 THR B N 1
ATOM 4144 C CA . THR B 1 44 ? 8.344 -2.691 14.32 1 96.19 44 THR B CA 1
ATOM 4145 C C . THR B 1 44 ? 8.398 -1.993 12.969 1 96.19 44 THR B C 1
ATOM 4147 O O . THR B 1 44 ? 7.402 -1.418 12.516 1 96.19 44 THR B O 1
ATOM 4150 N N . LYS B 1 45 ? 9.547 -1.987 12.383 1 96.56 45 LYS B N 1
ATOM 4151 C CA . LYS B 1 45 ? 9.703 -1.4 11.055 1 96.56 45 LYS B CA 1
ATOM 4152 C C . LYS B 1 45 ? 9.367 -2.412 9.961 1 96.56 45 LYS B C 1
ATOM 4154 O O . LYS B 1 45 ? 9.43 -2.094 8.773 1 96.56 45 LYS B O 1
ATOM 4159 N N . ASP B 1 46 ? 8.914 -3.617 10.383 1 97.69 46 ASP B N 1
ATOM 4160 C CA . ASP B 1 46 ? 8.641 -4.684 9.43 1 97.69 46 ASP B CA 1
ATOM 4161 C C . ASP B 1 46 ? 7.148 -4.797 9.141 1 97.69 46 ASP B C 1
ATOM 4163 O O . ASP B 1 46 ? 6.723 -5.648 8.352 1 97.69 46 ASP B O 1
ATOM 4167 N N . ALA B 1 47 ? 6.324 -3.953 9.766 1 98 47 ALA B N 1
ATOM 4168 C CA . ALA B 1 47 ? 4.879 -4.086 9.602 1 98 47 ALA B CA 1
ATOM 4169 C C . ALA B 1 47 ? 4.188 -2.73 9.711 1 98 47 ALA B C 1
ATOM 4171 O O . ALA B 1 47 ? 4.754 -1.78 10.25 1 98 47 ALA B O 1
ATOM 4172 N N . ILE B 1 48 ? 3.031 -2.625 9.156 1 98 48 ILE B N 1
ATOM 4173 C CA . ILE B 1 48 ? 2.111 -1.516 9.383 1 98 48 ILE B CA 1
ATOM 4174 C C . ILE B 1 48 ? 0.73 -2.059 9.742 1 98 48 ILE B C 1
ATOM 4176 O O . ILE B 1 48 ? 0.393 -3.193 9.398 1 98 48 ILE B O 1
ATOM 4180 N N . GLN B 1 49 ? -0.023 -1.37 10.469 1 97.69 49 GLN B N 1
ATOM 4181 C CA . GLN B 1 49 ? -1.424 -1.655 10.758 1 97.69 49 GLN B CA 1
ATOM 4182 C C . GLN B 1 49 ? -2.336 -0.582 10.172 1 97.69 49 GLN B C 1
ATOM 4184 O O . GLN B 1 49 ? -1.877 0.507 9.82 1 97.69 49 GLN B O 1
ATOM 4189 N N . ILE B 1 50 ? -3.574 -0.888 10.023 1 97.75 50 ILE B N 1
ATOM 4190 C CA . ILE B 1 50 ? -4.512 0.071 9.453 1 97.75 50 ILE B CA 1
ATOM 4191 C C . ILE B 1 50 ? -4.551 1.332 10.312 1 97.75 50 ILE B C 1
ATOM 4193 O O . ILE B 1 50 ? -4.477 1.255 11.547 1 97.75 50 ILE B O 1
ATOM 4197 N N . ALA B 1 51 ? -4.516 2.516 9.68 1 97.19 51 ALA B N 1
ATOM 4198 C CA . ALA B 1 51 ? -4.945 3.725 10.375 1 97.19 51 ALA B CA 1
ATOM 4199 C C . ALA B 1 51 ? -6.453 3.717 10.602 1 97.19 51 ALA B C 1
ATOM 4201 O O . ALA B 1 51 ? -7.211 3.186 9.789 1 97.19 51 ALA B O 1
ATOM 4202 N N . PRO B 1 52 ? -6.91 4.207 11.75 1 97 52 PRO B N 1
ATOM 4203 C CA . PRO B 1 52 ? -8.359 4.293 11.914 1 97 52 PRO B CA 1
ATOM 4204 C C . PRO B 1 52 ? -9.039 5.07 10.789 1 97 52 PRO B C 1
ATOM 4206 O O . PRO B 1 52 ? -8.508 6.082 10.328 1 97 52 PRO B O 1
ATOM 4209 N N . PHE B 1 53 ? -10.172 4.594 10.32 1 97.88 53 PHE B N 1
ATOM 4210 C CA . PHE B 1 53 ? -10.875 5.285 9.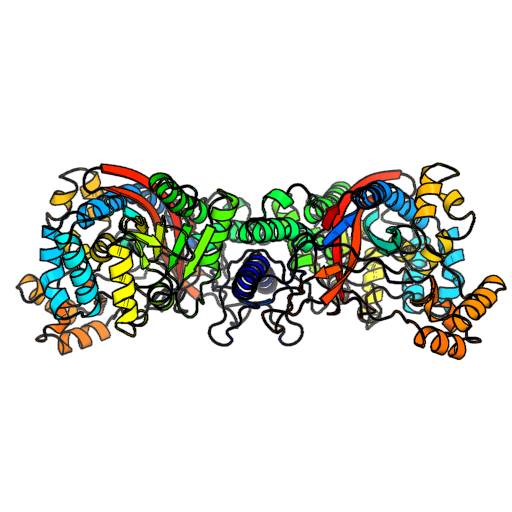242 1 97.88 53 PHE B CA 1
ATOM 4211 C C . PHE B 1 53 ? -12.383 5.117 9.383 1 97.88 53 PHE B C 1
ATOM 4213 O O . PHE B 1 53 ? -12.844 4.207 10.078 1 97.88 53 PHE B O 1
ATOM 4220 N N . VAL B 1 54 ? -13.117 6.031 8.844 1 97.69 54 VAL B N 1
ATOM 4221 C CA . VAL B 1 54 ? -14.57 5.934 8.727 1 97.69 54 VAL B CA 1
ATOM 4222 C C . VAL B 1 54 ? -14.938 5.133 7.484 1 97.69 54 VAL B C 1
ATOM 4224 O O . VAL B 1 54 ? -14.453 5.422 6.387 1 97.69 54 VAL B O 1
ATOM 4227 N N . LEU B 1 55 ? -15.797 4.141 7.684 1 98.19 55 LEU B N 1
ATOM 4228 C CA . LEU B 1 55 ? -16.062 3.174 6.625 1 98.19 55 LEU B CA 1
ATOM 4229 C C . LEU B 1 55 ? -16.703 3.854 5.418 1 98.19 55 LEU B C 1
ATOM 4231 O O . LEU B 1 55 ? -16.297 3.6 4.277 1 98.19 55 LEU B O 1
ATOM 4235 N N . LEU B 1 56 ? -17.688 4.703 5.637 1 98.31 56 LEU B N 1
ATOM 4236 C CA . LEU B 1 56 ? -18.391 5.406 4.574 1 98.31 56 LEU B CA 1
ATOM 4237 C C . LEU B 1 56 ? -18.047 6.891 4.57 1 98.31 56 LEU B C 1
ATOM 4239 O O . LEU B 1 56 ? -17.875 7.496 5.633 1 98.31 56 LEU B O 1
ATOM 4243 N N . PRO B 1 57 ? -17.875 7.496 3.352 1 98.12 57 PRO B N 1
ATOM 4244 C CA . PRO B 1 57 ? -17.578 8.93 3.328 1 98.12 57 PRO B CA 1
ATOM 4245 C C . PRO B 1 57 ? -18.641 9.766 4.047 1 98.12 57 PRO B C 1
ATOM 4247 O O . PRO B 1 57 ? -19.828 9.453 3.967 1 98.12 57 PRO B O 1
ATOM 4250 N N . SER B 1 58 ? -18.219 10.766 4.742 1 97.75 58 SER B N 1
ATOM 4251 C CA . SER B 1 58 ? -19.125 11.578 5.566 1 97.75 58 SER B CA 1
ATOM 4252 C C . SER B 1 58 ? -19.688 12.742 4.773 1 97.75 58 SER B C 1
ATOM 4254 O O . SER B 1 58 ? -18.984 13.398 4.012 1 97.75 58 SER B O 1
ATOM 4256 N N . PRO B 1 59 ? -20.953 13.016 4.992 1 97.56 59 PRO B N 1
ATOM 4257 C CA . PRO B 1 59 ? -21.578 14.125 4.27 1 97.56 59 PRO B CA 1
ATOM 4258 C C . PRO B 1 59 ? -21.016 15.484 4.656 1 97.56 59 PRO B C 1
ATOM 4260 O O . PRO B 1 59 ? -20.688 15.719 5.824 1 97.56 59 PRO B O 1
ATOM 4263 N N . PHE B 1 60 ? -20.844 16.297 3.678 1 97.94 60 PHE B N 1
ATOM 4264 C CA . PHE B 1 60 ? -20.359 17.672 3.834 1 97.94 60 PHE B CA 1
ATOM 4265 C C . PHE B 1 60 ? -21 18.594 2.805 1 97.94 60 PHE B C 1
ATOM 4267 O O . PHE B 1 60 ? -21.031 18.266 1.615 1 97.94 60 PHE B O 1
ATOM 4274 N N . PRO B 1 61 ? -21.531 19.719 3.207 1 97.38 61 PRO B N 1
ATOM 4275 C CA . PRO B 1 61 ? -22.188 20.609 2.248 1 97.38 61 PRO B CA 1
ATOM 4276 C C . PRO B 1 61 ? -21.234 21.078 1.146 1 97.38 61 PRO B C 1
ATOM 4278 O O . PRO B 1 61 ? -20.172 21.641 1.438 1 97.38 61 PRO B O 1
ATOM 4281 N N . ARG B 1 62 ? -21.641 20.969 -0.132 1 98.19 62 ARG B N 1
ATOM 4282 C CA . ARG B 1 62 ? -20.844 21.328 -1.308 1 98.19 62 ARG B CA 1
ATOM 4283 C C . ARG B 1 62 ? -20.453 22.797 -1.275 1 98.19 62 ARG B C 1
ATOM 4285 O O . ARG B 1 62 ? -19.297 23.141 -1.578 1 98.19 62 ARG B O 1
ATOM 4292 N N . THR B 1 63 ? -21.344 23.641 -0.903 1 97.94 63 THR B N 1
ATOM 4293 C CA . THR B 1 63 ? -21.109 25.094 -0.89 1 97.94 63 THR B CA 1
ATOM 4294 C C . THR B 1 63 ? -20.016 25.453 0.106 1 97.94 63 THR B C 1
ATOM 4296 O O . THR B 1 63 ? -19.141 26.266 -0.195 1 97.94 63 THR B O 1
ATOM 4299 N N . GLU B 1 64 ? -20.078 24.875 1.274 1 98.19 64 GLU B N 1
ATOM 4300 C CA . GLU B 1 64 ? -19.109 25.188 2.314 1 98.19 64 GLU B CA 1
ATOM 4301 C C . GLU B 1 64 ? -17.75 24.562 1.994 1 98.19 64 GLU B C 1
ATOM 4303 O O . GLU B 1 64 ? -16.703 25.141 2.318 1 98.19 64 GLU B O 1
ATOM 4308 N N . PHE B 1 65 ? -17.797 23.375 1.382 1 98.56 65 PHE B N 1
ATOM 4309 C CA . PHE B 1 65 ? -16.562 22.766 0.913 1 98.56 65 PHE B CA 1
ATOM 4310 C C . PHE B 1 65 ? -15.867 23.672 -0.1 1 98.56 65 PHE B C 1
ATOM 4312 O O . PHE B 1 65 ? -14.664 23.938 0.011 1 98.56 65 PHE B O 1
ATOM 4319 N N . THR B 1 66 ? -16.625 24.141 -1.039 1 98.44 66 THR B N 1
ATOM 4320 C CA . THR B 1 66 ? -16.109 25.031 -2.078 1 98.44 66 THR B CA 1
ATOM 4321 C C . THR B 1 66 ? -15.586 26.328 -1.472 1 98.44 66 THR B C 1
ATOM 4323 O O . THR B 1 66 ? -14.547 26.828 -1.882 1 98.44 66 THR B O 1
ATOM 4326 N N . LYS B 1 67 ? -16.328 26.844 -0.521 1 98.31 67 LYS B N 1
ATOM 4327 C CA . LYS B 1 67 ? -15.906 28.047 0.19 1 98.31 67 LYS B CA 1
ATOM 4328 C C . LYS B 1 67 ? -14.531 27.844 0.823 1 98.31 67 LYS B C 1
ATOM 4330 O O . LYS B 1 67 ? -13.648 28.703 0.684 1 98.31 67 LYS B O 1
ATOM 4335 N N . ALA B 1 68 ? -14.328 26.734 1.497 1 98.75 68 ALA B N 1
ATOM 4336 C CA . ALA B 1 68 ? -13.055 26.422 2.141 1 98.75 68 ALA B CA 1
ATOM 4337 C C . ALA B 1 68 ? -11.93 26.344 1.114 1 98.75 68 ALA B C 1
ATOM 4339 O O . ALA B 1 68 ? -10.828 26.844 1.34 1 98.75 68 ALA B O 1
ATOM 4340 N N . ILE B 1 69 ? -12.211 25.703 -0.021 1 98.75 69 ILE B N 1
ATOM 4341 C CA . ILE B 1 69 ? -11.242 25.531 -1.103 1 98.75 69 ILE B CA 1
ATOM 4342 C C . ILE B 1 69 ? -10.82 26.906 -1.628 1 98.75 69 ILE B C 1
ATOM 4344 O O . ILE B 1 69 ? -9.625 27.188 -1.774 1 98.75 69 ILE B O 1
ATOM 4348 N N . GLU B 1 70 ? -11.75 27.75 -1.824 1 98.44 70 GLU B N 1
ATOM 4349 C CA . GLU B 1 70 ? -11.5 29.062 -2.43 1 98.44 70 GLU B CA 1
ATOM 4350 C C . GLU B 1 70 ? -10.734 29.969 -1.478 1 98.44 70 GLU B C 1
ATOM 4352 O O . GLU B 1 70 ? -9.945 30.797 -1.916 1 98.44 70 GLU B O 1
ATOM 4357 N N . LEU B 1 71 ? -10.906 29.781 -0.229 1 98.62 71 LEU B N 1
ATOM 4358 C CA . LEU B 1 71 ? -10.312 30.688 0.76 1 98.62 71 LEU B CA 1
ATOM 4359 C C . LEU B 1 71 ? -8.859 30.328 1.022 1 98.62 71 LEU B C 1
ATOM 4361 O O . LEU B 1 71 ? -8.109 31.109 1.603 1 98.62 71 LEU B O 1
ATOM 4365 N N . GLN B 1 72 ? -8.453 29.156 0.585 1 98.88 72 GLN B N 1
ATOM 4366 C CA . GLN B 1 72 ? -7.156 28.656 1.026 1 98.88 72 GLN B CA 1
ATOM 4367 C C . GLN B 1 72 ? -6.027 29.547 0.51 1 98.88 72 GLN B C 1
ATOM 4369 O O . GLN B 1 72 ? -5.086 29.844 1.246 1 98.88 72 GLN B O 1
ATOM 4374 N N . THR B 1 73 ? -6.051 29.938 -0.763 1 98.81 73 THR B N 1
ATOM 4375 C CA . THR B 1 73 ? -4.973 30.766 -1.298 1 98.81 73 THR B CA 1
ATOM 4376 C C . THR B 1 73 ? -4.977 32.125 -0.651 1 98.81 73 THR B C 1
ATOM 4378 O O . THR B 1 73 ? -3.924 32.75 -0.483 1 98.81 73 THR B O 1
ATOM 4381 N N . VAL B 1 74 ? -6.16 32.625 -0.265 1 98.69 74 VAL B N 1
ATOM 4382 C CA . VAL B 1 74 ? -6.273 33.875 0.445 1 98.69 74 VAL B CA 1
ATOM 4383 C C . VAL B 1 74 ? -5.621 33.781 1.82 1 98.69 74 VAL B C 1
ATOM 4385 O O . VAL B 1 74 ? -4.863 34.656 2.232 1 98.69 74 VAL B O 1
ATOM 4388 N N . LEU B 1 75 ? -5.883 32.719 2.453 1 98.81 75 LEU B N 1
ATOM 4389 C CA . LEU B 1 75 ? -5.316 32.469 3.775 1 98.81 75 LEU B CA 1
ATOM 4390 C C . LEU B 1 75 ? -3.811 32.25 3.693 1 98.81 75 LEU B C 1
ATOM 4392 O O . LEU B 1 75 ? -3.068 32.688 4.578 1 98.81 75 LEU B O 1
ATOM 4396 N N . ASN B 1 76 ? -3.379 31.547 2.627 1 98.81 76 ASN B N 1
ATOM 4397 C CA . ASN B 1 76 ? -1.942 31.406 2.414 1 98.81 76 ASN B CA 1
ATOM 4398 C C . ASN B 1 76 ? -1.255 32.781 2.387 1 98.81 76 ASN B C 1
ATOM 4400 O O . ASN B 1 76 ? -0.255 32.969 3.076 1 98.81 76 ASN B O 1
ATOM 4404 N N . GLU B 1 77 ? -1.794 33.594 1.59 1 98.5 77 GLU B N 1
ATOM 4405 C CA . GLU B 1 77 ? -1.208 34.938 1.416 1 98.5 77 GLU B CA 1
ATOM 4406 C C . GLU B 1 77 ? -1.268 35.719 2.711 1 98.5 77 GLU B C 1
ATOM 4408 O O . GLU B 1 77 ? -0.311 36.406 3.062 1 98.5 77 GLU B O 1
ATOM 4413 N N . LEU B 1 78 ? -2.406 35.656 3.385 1 98.5 78 LEU B N 1
ATOM 4414 C CA . LEU B 1 78 ? -2.539 36.344 4.664 1 98.5 78 LEU B CA 1
ATOM 4415 C C . LEU B 1 78 ? -1.438 35.906 5.629 1 98.5 78 LEU B C 1
ATOM 4417 O O . LEU B 1 78 ? -0.748 36.75 6.207 1 98.5 78 LEU B O 1
ATOM 4421 N N . MET B 1 79 ? -1.227 34.625 5.766 1 98.31 79 MET B N 1
ATOM 4422 C CA . MET B 1 79 ? -0.25 34.094 6.719 1 98.31 79 MET B CA 1
ATOM 4423 C C . MET B 1 79 ? 1.171 34.438 6.285 1 98.31 79 MET B C 1
ATOM 4425 O O . MET B 1 79 ? 2.039 34.688 7.125 1 98.31 79 MET B O 1
ATOM 4429 N N . HIS B 1 80 ? 1.387 34.438 4.957 1 98.62 80 HIS B N 1
ATOM 4430 C CA . HIS B 1 80 ? 2.666 34.875 4.422 1 98.62 80 HIS B CA 1
ATOM 4431 C C . HIS B 1 80 ? 2.965 36.312 4.844 1 98.62 80 HIS B C 1
ATOM 4433 O O . HIS B 1 80 ? 4.062 36.594 5.324 1 98.62 80 HIS B O 1
ATOM 4439 N N . LYS B 1 81 ? 1.995 37.188 4.684 1 98.19 81 LYS B N 1
ATOM 4440 C CA . LYS B 1 81 ? 2.16 38.594 5.047 1 98.19 81 LYS B CA 1
ATOM 4441 C C . LYS B 1 81 ? 2.355 38.781 6.551 1 98.19 81 LYS B C 1
ATOM 4443 O O . LYS B 1 81 ? 3.195 39.562 6.992 1 98.19 81 LYS B O 1
ATOM 4448 N N . VAL B 1 82 ? 1.597 38.031 7.297 1 98.31 82 VAL B N 1
ATOM 4449 C CA . VAL B 1 82 ? 1.699 38.062 8.75 1 98.31 82 VAL B CA 1
ATOM 4450 C C . VAL B 1 82 ? 3.102 37.656 9.18 1 98.31 82 VAL B C 1
ATOM 4452 O O . VAL B 1 82 ? 3.729 38.312 10.016 1 98.31 82 VAL B O 1
ATOM 4455 N N . ALA B 1 83 ? 3.625 36.594 8.594 1 98.19 83 ALA B N 1
ATOM 4456 C CA . ALA B 1 83 ? 4.934 36.031 8.945 1 98.19 83 ALA B CA 1
ATOM 4457 C C . ALA B 1 83 ? 6.043 37.062 8.672 1 98.19 83 ALA B C 1
ATOM 4459 O O . ALA B 1 83 ? 7.062 37.062 9.367 1 98.19 83 ALA B O 1
ATOM 4460 N N . HIS B 1 84 ? 5.805 37.938 7.699 1 97.56 84 HIS B N 1
ATOM 4461 C CA . HIS B 1 84 ? 6.844 38.875 7.305 1 97.56 84 HIS B CA 1
ATOM 4462 C C . HIS B 1 84 ? 6.621 40.25 7.953 1 97.56 84 HIS B C 1
ATOM 4464 O O . HIS B 1 84 ? 7.309 41.219 7.625 1 97.56 84 HIS B O 1
ATOM 4470 N N . ASN B 1 85 ? 5.625 40.375 8.789 1 97.5 85 ASN B N 1
ATOM 4471 C CA . ASN B 1 85 ? 5.414 41.594 9.555 1 97.5 85 ASN B CA 1
ATOM 4472 C C . ASN B 1 85 ? 6.004 41.5 10.953 1 97.5 85 ASN B C 1
ATOM 4474 O O . ASN B 1 85 ? 5.305 41.125 11.906 1 97.5 85 ASN B O 1
ATOM 4478 N N . GLU B 1 86 ? 7.207 41.906 11.055 1 96 86 GLU B N 1
ATOM 4479 C CA . GLU B 1 86 ? 7.98 41.781 12.289 1 96 86 GLU B CA 1
ATOM 4480 C C . GLU B 1 86 ? 7.289 42.469 13.453 1 96 86 GLU B C 1
ATOM 4482 O O . GLU B 1 86 ? 7.199 41.938 14.555 1 96 86 GLU B O 1
ATOM 4487 N N . GLU B 1 87 ? 6.84 43.625 13.25 1 96.56 87 GLU B N 1
ATOM 4488 C CA . GLU B 1 87 ? 6.195 44.406 14.297 1 96.56 87 GLU B CA 1
ATOM 4489 C C . GLU B 1 87 ? 4.945 43.719 14.82 1 96.56 87 GLU B C 1
ATOM 4491 O O . GLU B 1 87 ? 4.73 43.625 16.031 1 96.56 87 GLU B O 1
ATOM 4496 N N . PHE B 1 88 ? 4.188 43.281 13.938 1 96.69 88 PHE B N 1
ATOM 4497 C CA . PHE B 1 88 ? 2.963 42.594 14.336 1 96.69 88 PHE B CA 1
ATOM 4498 C C . PHE B 1 88 ? 3.275 41.344 15.156 1 96.69 88 PHE B C 1
ATOM 4500 O O . PHE B 1 88 ? 2.633 41.094 16.188 1 96.69 88 PHE B O 1
ATOM 4507 N N . LEU B 1 89 ? 4.234 40.5 14.719 1 96.56 89 LEU B N 1
ATOM 4508 C CA . LEU B 1 89 ? 4.598 39.281 15.438 1 96.56 89 LEU B CA 1
ATOM 4509 C C . LEU B 1 89 ? 5.137 39.594 16.828 1 96.56 89 LEU B C 1
ATOM 4511 O O . LEU B 1 89 ? 4.746 38.969 17.812 1 96.56 89 LEU B O 1
ATOM 4515 N N . GLU B 1 90 ? 5.992 40.594 16.844 1 96.06 90 GLU B N 1
ATOM 4516 C CA . GLU B 1 90 ? 6.594 40.969 18.109 1 96.06 90 GLU B CA 1
ATOM 4517 C C . GLU B 1 90 ? 5.531 41.438 19.094 1 96.06 90 GLU B C 1
ATOM 4519 O O . GLU B 1 90 ? 5.496 41 20.25 1 96.06 90 GLU B O 1
ATOM 4524 N N . HIS B 1 91 ? 4.684 42.312 18.625 1 95.38 91 HIS B N 1
ATOM 4525 C CA . HIS B 1 91 ? 3.639 42.844 19.484 1 95.38 91 HIS B CA 1
ATOM 4526 C C . HIS B 1 91 ? 2.674 41.781 19.938 1 95.38 91 HIS B C 1
ATOM 4528 O O . HIS B 1 91 ? 2.299 41.719 21.109 1 95.38 91 HIS B O 1
ATOM 4534 N N . THR B 1 92 ? 2.277 40.938 19.047 1 94.62 92 THR B N 1
ATOM 4535 C CA . THR B 1 92 ? 1.264 39.938 19.297 1 94.62 92 THR B CA 1
ATOM 4536 C C . THR B 1 92 ? 1.786 38.875 20.266 1 94.62 92 THR B C 1
ATOM 4538 O O . THR B 1 92 ? 1.044 38.375 21.109 1 94.62 92 THR B O 1
ATOM 4541 N N . LEU B 1 93 ? 3.061 38.5 20.203 1 94.75 93 LEU B N 1
ATOM 4542 C CA . LEU B 1 93 ? 3.586 37.344 20.938 1 94.75 93 LEU B CA 1
ATOM 4543 C C . LEU B 1 93 ? 4.215 37.781 22.25 1 94.75 93 LEU B C 1
ATOM 4545 O O . LEU B 1 93 ? 4.582 36.938 23.078 1 94.75 93 LEU B O 1
ATOM 4549 N N . GLN B 1 94 ? 4.273 39.031 22.484 1 93.75 94 GLN B N 1
ATOM 4550 C CA . GLN B 1 94 ? 5.066 39.594 23.562 1 93.75 94 GLN B CA 1
ATOM 4551 C C . GLN B 1 94 ? 4.68 39 24.906 1 93.75 94 GLN B C 1
ATOM 4553 O O . GLN B 1 94 ? 5.547 38.594 25.703 1 93.75 94 GLN B O 1
ATOM 4558 N N . ASN B 1 95 ? 3.414 38.875 25.219 1 89.81 95 ASN B N 1
ATOM 4559 C CA . ASN B 1 95 ? 2.971 38.344 26.5 1 89.81 95 ASN B CA 1
ATOM 4560 C C . ASN B 1 95 ? 3.162 36.812 26.562 1 89.81 95 ASN B C 1
ATOM 4562 O O . ASN B 1 95 ? 3.555 36.281 27.609 1 89.81 95 ASN B O 1
ATOM 4566 N N . ALA B 1 96 ? 2.873 36.188 25.484 1 89.19 96 ALA B N 1
ATOM 4567 C CA . ALA B 1 96 ? 3.02 34.719 25.438 1 89.19 96 ALA B CA 1
ATOM 4568 C C . ALA B 1 96 ? 4.477 34.312 25.625 1 89.19 96 ALA B C 1
ATOM 4570 O O . ALA B 1 96 ? 4.762 33.281 26.219 1 89.19 96 ALA B O 1
ATOM 4571 N N . LEU B 1 97 ? 5.418 35.094 25.156 1 92.62 97 LEU B N 1
ATOM 4572 C CA . LEU B 1 97 ? 6.84 34.781 25.219 1 92.62 97 LEU B CA 1
ATOM 4573 C C . LEU B 1 97 ? 7.324 34.719 26.672 1 92.62 97 LEU B C 1
ATOM 4575 O O . LEU B 1 97 ? 8.32 34.062 26.969 1 92.62 97 LEU B O 1
ATOM 4579 N N . GLN B 1 98 ? 6.617 35.312 27.516 1 90.94 98 GLN B N 1
ATOM 4580 C CA . GLN B 1 98 ? 7.02 35.375 28.922 1 90.94 98 GLN B CA 1
ATOM 4581 C C . GLN B 1 98 ? 6.656 34.094 29.672 1 90.94 98 GLN B C 1
ATOM 4583 O O . GLN B 1 98 ? 7.246 33.812 30.703 1 90.94 98 GLN B O 1
ATOM 4588 N N . VAL B 1 99 ? 5.758 33.375 29.156 1 90.12 99 VAL B N 1
ATOM 4589 C CA . VAL B 1 99 ? 5.227 32.281 29.953 1 90.12 99 VAL B CA 1
ATOM 4590 C C . VAL B 1 99 ? 5.332 30.984 29.188 1 90.12 99 VAL B C 1
ATOM 4592 O O . VAL B 1 99 ? 5.188 29.891 29.75 1 90.12 99 VAL B O 1
ATOM 4595 N N . ASP B 1 100 ? 5.531 30.984 27.953 1 91.62 100 ASP B N 1
ATOM 4596 C CA . ASP B 1 100 ? 5.695 29.797 27.125 1 91.62 100 ASP B CA 1
ATOM 4597 C C . ASP B 1 100 ? 7.137 29.672 26.625 1 91.62 100 ASP B C 1
ATOM 4599 O O . ASP B 1 100 ? 7.484 30.219 25.578 1 91.62 100 ASP B O 1
ATOM 4603 N N . GLU B 1 101 ? 7.859 28.812 27.234 1 93.75 101 GLU B N 1
ATOM 4604 C CA . GLU B 1 101 ? 9.289 28.688 26.969 1 93.75 101 GLU B CA 1
ATOM 4605 C C . GLU B 1 101 ? 9.547 28.203 25.547 1 93.75 101 GLU B C 1
ATOM 4607 O O . GLU B 1 101 ? 10.523 28.609 24.906 1 93.75 101 GLU B O 1
ATOM 4612 N N . PHE B 1 102 ? 8.805 27.344 25.094 1 94.62 102 PHE B N 1
ATOM 4613 C CA . PHE B 1 102 ? 8.977 26.797 23.766 1 94.62 102 PHE B CA 1
ATOM 4614 C C . PHE B 1 102 ? 8.867 27.906 22.719 1 94.62 102 PHE B C 1
ATOM 4616 O O . PHE B 1 102 ? 9.766 28.062 21.875 1 94.62 102 PHE B O 1
ATOM 4623 N N . THR B 1 103 ? 7.742 28.641 22.75 1 94.94 103 THR B N 1
ATOM 4624 C CA . THR B 1 103 ? 7.531 29.734 21.812 1 94.94 103 THR B CA 1
ATOM 4625 C C . THR B 1 103 ? 8.617 30.797 21.953 1 94.94 103 THR B C 1
ATOM 4627 O O . THR B 1 103 ? 9.062 31.391 20.969 1 94.94 103 THR B O 1
ATOM 4630 N N . ALA B 1 104 ? 9.016 31 23.188 1 96.19 104 ALA B N 1
ATOM 4631 C CA . ALA B 1 104 ? 10.07 31.969 23.438 1 96.19 104 ALA B CA 1
ATOM 4632 C C . ALA B 1 104 ? 11.375 31.562 22.766 1 96.19 104 ALA B C 1
ATOM 4634 O O . ALA B 1 104 ? 12.078 32.406 22.188 1 96.19 104 ALA B O 1
ATOM 4635 N N . ASN B 1 105 ? 11.695 30.312 22.891 1 97.19 105 ASN B N 1
ATOM 4636 C CA . ASN B 1 105 ? 12.922 29.828 22.266 1 97.19 105 ASN B CA 1
ATOM 4637 C C . ASN B 1 105 ? 12.867 29.953 20.734 1 97.19 105 ASN B C 1
ATOM 4639 O O . ASN B 1 105 ? 13.867 30.297 20.109 1 97.19 105 ASN B O 1
ATOM 4643 N N . LEU B 1 106 ? 11.734 29.656 20.125 1 97.25 106 LEU B N 1
ATOM 4644 C CA . LEU B 1 106 ? 11.562 29.859 18.688 1 97.25 106 LEU B CA 1
ATOM 4645 C C . LEU B 1 106 ? 11.766 31.328 18.312 1 97.25 106 LEU B C 1
ATOM 4647 O O . LEU B 1 106 ? 12.461 31.641 17.344 1 97.25 106 LEU B O 1
ATOM 4651 N N . TYR B 1 107 ? 11.156 32.188 19.094 1 97.69 107 TYR B N 1
ATOM 4652 C CA . TYR B 1 107 ? 11.242 33.594 18.844 1 97.69 107 TYR B CA 1
ATOM 4653 C C . TYR B 1 107 ? 12.672 34.094 18.984 1 97.69 107 TYR B C 1
ATOM 4655 O O . TYR B 1 107 ? 13.133 34.938 18.188 1 97.69 107 TYR B O 1
ATOM 4663 N N . ASP B 1 108 ? 13.352 33.625 19.969 1 97.94 108 ASP B N 1
ATOM 4664 C CA . ASP B 1 108 ? 14.75 34 20.172 1 97.94 108 ASP B CA 1
ATOM 4665 C C . ASP B 1 108 ? 15.594 33.625 18.953 1 97.94 108 ASP B C 1
ATOM 4667 O O . ASP B 1 108 ? 16.484 34.406 18.547 1 97.94 108 ASP B O 1
ATOM 4671 N N . ILE B 1 109 ? 15.383 32.5 18.406 1 98.25 109 ILE B N 1
ATOM 4672 C CA . ILE B 1 109 ? 16.094 32.094 17.203 1 98.25 109 ILE B CA 1
ATOM 4673 C C . ILE B 1 109 ? 15.773 33.062 16.062 1 98.25 109 ILE B C 1
ATOM 4675 O O . ILE B 1 109 ? 16.672 33.469 15.32 1 98.25 109 ILE B O 1
ATOM 4679 N N . TRP B 1 110 ? 14.523 33.438 15.93 1 97.88 110 TRP B N 1
ATOM 4680 C CA . TRP B 1 110 ? 14.117 34.375 14.883 1 97.88 110 TRP B CA 1
ATOM 4681 C C . TRP B 1 110 ? 14.844 35.688 15.031 1 97.88 110 TRP B C 1
ATOM 4683 O O . TRP B 1 110 ? 15.367 36.25 14.047 1 97.88 110 TRP B O 1
ATOM 4693 N N . VAL B 1 111 ? 14.883 36.219 16.219 1 97.75 111 VAL B N 1
ATOM 4694 C CA . VAL B 1 111 ? 15.547 37.469 16.5 1 97.75 111 VAL B CA 1
ATOM 4695 C C . VAL B 1 111 ? 17.031 37.375 16.172 1 97.75 111 VAL B C 1
ATOM 4697 O O . VAL B 1 111 ? 17.609 38.281 15.562 1 97.75 111 VAL B O 1
ATOM 4700 N N . LYS B 1 112 ? 17.578 36.281 16.594 1 97.81 112 LYS B N 1
ATOM 4701 C CA . LYS B 1 112 ? 19.016 36.094 16.359 1 97.81 112 LYS B CA 1
ATOM 4702 C C . LYS B 1 112 ? 19.328 36.094 14.867 1 97.81 112 LYS B C 1
ATOM 4704 O O . LYS B 1 112 ? 20.25 36.75 14.422 1 97.81 112 LYS B O 1
ATOM 4709 N N . VAL B 1 113 ? 18.625 35.344 14.148 1 97.38 113 VAL B N 1
ATOM 4710 C CA . VAL B 1 113 ? 18.891 35.188 12.727 1 97.38 113 VAL B CA 1
ATOM 4711 C C . VAL B 1 113 ? 18.641 36.531 12.008 1 97.38 113 VAL B C 1
ATOM 4713 O O . VAL B 1 113 ? 19.375 36.906 11.094 1 97.38 113 VAL B O 1
ATOM 4716 N N . ARG B 1 114 ? 17.625 37.219 12.406 1 95.75 114 ARG B N 1
ATOM 4717 C CA . ARG B 1 114 ? 17.328 38.5 11.828 1 95.75 114 ARG B CA 1
ATOM 4718 C C . ARG B 1 114 ? 18.453 39.5 12.094 1 95.75 114 ARG B C 1
ATOM 4720 O O . ARG B 1 114 ? 18.875 40.25 11.195 1 95.75 114 ARG B O 1
ATOM 4727 N N . ASN B 1 115 ? 18.875 39.469 13.258 1 97.06 115 ASN B N 1
ATOM 4728 C CA . ASN B 1 115 ? 19.938 40.406 13.656 1 97.06 115 ASN B CA 1
ATOM 4729 C C . ASN B 1 115 ? 21.25 40.094 12.938 1 97.06 115 ASN B C 1
ATOM 4731 O O . ASN B 1 115 ? 22.031 41 12.617 1 97.06 115 ASN B O 1
ATOM 4735 N N . GLU B 1 116 ? 21.5 38.812 12.734 1 97.06 116 GLU B N 1
ATOM 4736 C CA . GLU B 1 116 ? 22.719 38.375 12.047 1 97.06 116 GLU B CA 1
ATOM 4737 C C . GLU B 1 116 ? 22.625 38.656 10.547 1 97.06 116 GLU B C 1
ATOM 4739 O O . GLU B 1 116 ? 23.641 38.719 9.859 1 97.06 116 GLU B O 1
ATOM 4744 N N . GLY B 1 117 ? 21.453 38.844 10.023 1 95.25 117 GLY B N 1
ATOM 4745 C CA . GLY B 1 117 ? 21.203 39 8.594 1 95.25 117 GLY B CA 1
ATOM 4746 C C . GLY B 1 117 ? 20.594 37.75 7.961 1 95.25 117 GLY B C 1
ATOM 4747 O O . GLY B 1 117 ? 21.156 36.656 8.047 1 95.25 117 GLY B O 1
ATOM 4748 N N . ILE B 1 118 ? 19.531 37.906 7.305 1 94.62 118 ILE B N 1
ATOM 4749 C CA . ILE B 1 118 ? 18.812 36.812 6.684 1 94.62 118 ILE B CA 1
ATOM 4750 C C . ILE B 1 118 ? 19.609 36.25 5.508 1 94.62 118 ILE B C 1
ATOM 4752 O O . ILE B 1 118 ? 19.922 36.969 4.566 1 94.62 118 ILE B O 1
ATOM 4756 N N . THR B 1 119 ? 19.891 34.969 5.582 1 96.56 119 THR B N 1
ATOM 4757 C CA . THR B 1 119 ? 20.734 34.344 4.57 1 96.56 119 THR B CA 1
ATOM 4758 C C . THR B 1 119 ? 19.875 33.781 3.434 1 96.56 119 THR B C 1
ATOM 4760 O O . THR B 1 119 ? 20.359 33.656 2.303 1 96.56 119 THR B O 1
ATOM 4763 N N . GLN B 1 120 ? 18.672 33.375 3.709 1 97.5 120 GLN B N 1
ATOM 4764 C CA . GLN B 1 120 ? 17.719 32.844 2.738 1 97.5 120 GLN B CA 1
ATOM 4765 C C . GLN B 1 120 ? 16.406 33.625 2.771 1 97.5 120 GLN B C 1
ATOM 4767 O O . GLN B 1 120 ? 15.633 33.531 3.727 1 97.5 120 GLN B O 1
ATOM 4772 N N . SER B 1 121 ? 16.078 34.281 1.705 1 97 121 SER B N 1
ATOM 4773 C CA . SER B 1 121 ? 14.914 35.156 1.71 1 97 121 SER B CA 1
ATOM 4774 C C . SER B 1 121 ? 13.656 34.406 1.284 1 97 121 SER B C 1
ATOM 4776 O O . SER B 1 121 ? 12.539 34.844 1.579 1 97 121 SER B O 1
ATOM 4778 N N . VAL B 1 122 ? 13.836 33.25 0.535 1 98.44 122 VAL B N 1
ATOM 4779 C CA . VAL B 1 122 ? 12.695 32.469 0.045 1 98.44 122 VAL B CA 1
ATOM 4780 C C . VAL B 1 122 ? 12.195 31.547 1.143 1 98.44 122 VAL B C 1
ATOM 4782 O O . VAL B 1 122 ? 12.984 30.859 1.794 1 98.44 122 VAL B O 1
ATOM 4785 N N . SER B 1 123 ? 10.906 31.578 1.414 1 98.06 123 SER B N 1
ATOM 4786 C CA . SER B 1 123 ? 10.273 30.672 2.359 1 98.06 123 SER B CA 1
ATOM 4787 C C . SER B 1 123 ? 9.25 29.781 1.666 1 98.06 123 SER B C 1
ATOM 4789 O O . SER B 1 123 ? 8.625 30.188 0.688 1 98.06 123 SER B O 1
ATOM 4791 N N . LEU B 1 124 ? 9.18 28.578 2.09 1 98.88 124 LEU B N 1
ATOM 4792 C CA . LEU B 1 124 ? 8.172 27.625 1.634 1 98.88 124 LEU B CA 1
ATOM 4793 C C . LEU B 1 124 ? 7.164 27.328 2.738 1 98.88 124 LEU B C 1
ATOM 4795 O O . LEU B 1 124 ? 7.547 26.969 3.852 1 98.88 124 LEU B O 1
ATOM 4799 N N . GLY B 1 125 ? 5.871 27.594 2.455 1 98.81 125 GLY B N 1
ATOM 4800 C CA . GLY B 1 125 ? 4.793 27.203 3.35 1 98.81 125 GLY B CA 1
ATOM 4801 C C . GLY B 1 125 ? 3.971 26.047 2.83 1 98.81 125 GLY B C 1
ATOM 4802 O O . GLY B 1 125 ? 3.426 26.109 1.726 1 98.81 125 GLY B O 1
ATOM 4803 N N . LEU B 1 126 ? 3.939 24.953 3.541 1 98.81 126 LEU B N 1
ATOM 4804 C CA . LEU B 1 126 ? 2.941 23.891 3.418 1 98.81 126 LEU B CA 1
ATOM 4805 C C . LEU B 1 126 ? 1.922 23.969 4.551 1 98.81 126 LEU B C 1
ATOM 4807 O O . LEU B 1 126 ? 2.15 23.438 5.637 1 98.81 126 LEU B O 1
ATOM 4811 N N . PHE B 1 127 ? 0.798 24.578 4.234 1 98.75 127 PHE B N 1
ATOM 4812 C CA . PHE B 1 127 ? -0.163 24.969 5.254 1 98.75 127 PHE B CA 1
ATOM 4813 C C . PHE B 1 127 ? -1.403 24.094 5.203 1 98.75 127 PHE B C 1
ATOM 4815 O O . PHE B 1 127 ? -1.622 23.375 4.227 1 98.75 127 PHE B O 1
ATOM 4822 N N . ARG B 1 128 ? -2.117 24.078 6.262 1 98.62 128 ARG B N 1
ATOM 4823 C CA . ARG B 1 128 ? -3.436 23.453 6.316 1 98.62 128 ARG B CA 1
ATOM 4824 C C . ARG B 1 128 ? -4.395 24.281 7.18 1 98.62 128 ARG B C 1
ATOM 4826 O O . ARG B 1 128 ? -4.062 24.641 8.305 1 98.62 128 ARG B O 1
ATOM 4833 N N . SER B 1 129 ? -5.523 24.578 6.672 1 98.62 129 SER B N 1
ATOM 4834 C CA . SER B 1 129 ? -6.594 25.25 7.41 1 98.62 129 SER B CA 1
ATOM 4835 C C . SER B 1 129 ? -7.707 24.266 7.766 1 98.62 129 SER B C 1
ATOM 4837 O O . SER B 1 129 ? -8.258 23.594 6.891 1 98.62 129 SER B O 1
ATOM 4839 N N . ASP B 1 130 ? -8.039 24.219 9.039 1 97.5 130 ASP B N 1
ATOM 4840 C CA . ASP B 1 130 ? -9.008 23.25 9.523 1 97.5 130 ASP B CA 1
ATOM 4841 C C . ASP B 1 130 ? -10.344 23.922 9.852 1 97.5 130 ASP B C 1
ATOM 4843 O O . ASP B 1 130 ? -10.367 25.031 10.383 1 97.5 130 ASP B O 1
ATOM 4847 N N . TYR B 1 131 ? -11.43 23.219 9.539 1 98.19 131 TYR B N 1
ATOM 4848 C CA . TYR B 1 131 ? -12.766 23.781 9.688 1 98.19 131 TYR B CA 1
ATOM 4849 C C . TYR B 1 131 ? -13.719 22.781 10.328 1 98.19 131 TYR B C 1
ATOM 4851 O O . TYR B 1 131 ? -13.609 21.562 10.086 1 98.19 131 TYR B O 1
ATOM 4859 N N . LEU B 1 132 ? -14.625 23.281 11.07 1 97.12 132 LEU B N 1
ATOM 4860 C CA . LEU B 1 132 ? -15.828 22.562 11.492 1 97.12 132 LEU B CA 1
ATOM 4861 C C . LEU B 1 132 ? -17.078 23.297 11.039 1 97.12 132 LEU B C 1
ATOM 4863 O O . LEU B 1 132 ? -17.078 24.516 10.883 1 97.12 132 LEU B O 1
ATOM 4867 N N . MET B 1 133 ? -18.062 22.484 10.805 1 96.19 133 MET B N 1
ATOM 4868 C CA . MET B 1 133 ? -19.375 23.094 10.602 1 96.19 133 MET B CA 1
ATOM 4869 C C . MET B 1 133 ? -19.969 23.531 11.93 1 96.19 133 MET B C 1
ATOM 4871 O O . MET B 1 133 ? -19.797 22.859 12.945 1 96.19 133 MET B O 1
ATOM 4875 N N . HIS B 1 134 ? -20.641 24.656 11.875 1 95.88 134 HIS B N 1
ATOM 4876 C CA . HIS B 1 134 ? -21.297 25.156 13.078 1 95.88 134 HIS B CA 1
ATOM 4877 C C . HIS B 1 134 ? -22.812 25.172 12.922 1 95.88 134 HIS B C 1
ATOM 4879 O O . HIS B 1 134 ? -23.359 26.031 12.227 1 95.88 134 HIS B O 1
ATOM 4885 N N . THR B 1 135 ? -23.469 24.328 13.688 1 94.12 135 THR B N 1
ATOM 4886 C CA . THR B 1 135 ? -24.906 24.109 13.555 1 94.12 135 THR B CA 1
ATOM 4887 C C . THR B 1 135 ? -25.672 25.391 13.828 1 94.12 135 THR B C 1
ATOM 4889 O O . THR B 1 135 ? -26.656 25.688 13.148 1 94.12 135 THR B O 1
ATOM 4892 N N . ALA B 1 136 ? -25.281 26.141 14.828 1 91.19 136 ALA B N 1
ATOM 4893 C CA . ALA B 1 136 ? -26 27.344 15.242 1 91.19 136 ALA B CA 1
ATOM 4894 C C . ALA B 1 136 ? -25.938 28.422 14.164 1 91.19 136 ALA B C 1
ATOM 4896 O O . ALA B 1 136 ? -26.734 29.375 14.18 1 91.19 136 ALA B O 1
ATOM 4897 N N . ASP B 1 137 ? -25.016 28.328 13.297 1 93.56 137 ASP B N 1
ATOM 4898 C CA . ASP B 1 137 ? -24.859 29.266 12.195 1 93.56 137 ASP B CA 1
ATOM 4899 C C . ASP B 1 137 ? -25.188 28.609 10.859 1 93.56 137 ASP B C 1
ATOM 4901 O O . ASP B 1 137 ? -24.391 28.672 9.914 1 93.56 137 ASP B O 1
ATOM 4905 N N . GLN B 1 138 ? -26.281 27.875 10.773 1 92.62 138 GLN B N 1
ATOM 4906 C CA . GLN B 1 138 ? -26.812 27.25 9.57 1 92.62 138 GLN B CA 1
ATOM 4907 C C . GLN B 1 138 ? -25.797 26.297 8.945 1 92.62 138 GLN B C 1
ATOM 4909 O O . GLN B 1 138 ? -25.672 26.234 7.719 1 92.62 138 GLN B O 1
ATOM 4914 N N . ASN B 1 139 ? -24.891 25.75 9.688 1 93.62 139 ASN B N 1
ATOM 4915 C CA . ASN B 1 139 ? -23.906 24.75 9.281 1 93.62 139 ASN B CA 1
ATOM 4916 C C . ASN B 1 139 ? -22.828 25.375 8.398 1 93.62 139 ASN B C 1
ATOM 4918 O O . ASN B 1 139 ? -22.203 24.672 7.598 1 93.62 139 ASN B O 1
ATOM 4922 N N . ARG B 1 140 ? -22.641 26.656 8.539 1 96.38 140 ARG B N 1
ATOM 4923 C CA . ARG B 1 140 ? -21.5 27.297 7.871 1 96.38 140 ARG B CA 1
ATOM 4924 C C . ARG B 1 140 ? -20.188 26.906 8.531 1 96.38 140 ARG B C 1
ATOM 4926 O O . ARG B 1 140 ? -20.141 26.672 9.742 1 96.38 140 ARG B O 1
ATOM 4933 N N . ILE B 1 141 ? -19.172 26.828 7.707 1 98.19 141 ILE B N 1
ATOM 4934 C CA . ILE B 1 141 ? -17.891 26.391 8.242 1 98.19 141 ILE B CA 1
ATOM 4935 C C . ILE B 1 141 ? -17.281 27.5 9.102 1 98.19 141 ILE B C 1
ATOM 4937 O O . ILE B 1 141 ? -17.422 28.688 8.781 1 98.19 141 ILE B O 1
ATOM 4941 N N . LYS B 1 142 ? -16.672 27.141 10.188 1 98.25 142 LYS B N 1
ATOM 4942 C CA . LYS B 1 142 ? -15.836 27.984 11.031 1 98.25 142 LYS B CA 1
ATOM 4943 C C . LYS B 1 142 ? -14.43 27.422 11.172 1 98.25 142 LYS B C 1
ATOM 4945 O O . LYS B 1 142 ? -14.258 26.203 11.266 1 98.25 142 LYS B O 1
ATOM 4950 N N . GLN B 1 143 ? -13.477 28.25 11.109 1 97.88 143 GLN B N 1
ATOM 4951 C CA . GLN B 1 143 ? -12.078 27.828 11.148 1 97.88 143 GLN B CA 1
ATOM 4952 C C . GLN B 1 143 ? -11.664 27.438 12.57 1 97.88 143 GLN B C 1
ATOM 4954 O O . GLN B 1 143 ? -11.898 28.203 13.516 1 97.88 143 GLN B O 1
ATOM 4959 N N . VAL B 1 144 ? -11.094 26.281 12.695 1 95.25 144 VAL B N 1
ATOM 4960 C CA . VAL B 1 144 ? -10.594 25.766 13.977 1 95.25 144 VAL B CA 1
ATOM 4961 C C . VAL B 1 144 ? -9.18 26.281 14.219 1 95.25 144 VAL B C 1
ATOM 4963 O O . VAL B 1 144 ? -8.844 26.703 15.328 1 95.25 144 VAL B O 1
ATOM 4966 N N . GLU B 1 145 ? -8.391 26.203 13.188 1 94.75 145 GLU B N 1
ATOM 4967 C CA . GLU B 1 145 ? -6.992 26.625 13.281 1 94.75 145 GLU B CA 1
ATOM 4968 C C . GLU B 1 145 ? -6.316 26.594 11.914 1 94.75 145 GLU B C 1
ATOM 4970 O O . GLU B 1 145 ? -6.871 26.062 10.945 1 94.75 145 GLU B O 1
ATOM 4975 N N . PHE B 1 146 ? -5.223 27.281 11.875 1 96.81 146 PHE B N 1
ATOM 4976 C CA . PHE B 1 146 ? -4.332 27.281 10.719 1 96.81 146 PHE B CA 1
ATOM 4977 C C . PHE B 1 146 ? -2.977 26.688 11.078 1 96.81 146 PHE B C 1
ATOM 4979 O O . PHE B 1 146 ? -2.281 27.203 11.961 1 96.81 146 PHE B O 1
ATOM 4986 N N . ASN B 1 147 ? -2.592 25.578 10.398 1 96.56 147 ASN B N 1
ATOM 4987 C CA . ASN B 1 147 ? -1.351 24.875 10.688 1 96.56 147 ASN B CA 1
ATOM 4988 C C . ASN B 1 147 ? -0.244 25.25 9.711 1 96.56 147 ASN B C 1
ATOM 4990 O O . ASN B 1 147 ? -0.4 25.094 8.492 1 96.56 147 ASN B O 1
ATOM 4994 N N . THR B 1 148 ? 0.892 25.672 10.25 1 97.75 148 THR B N 1
ATOM 4995 C CA . THR B 1 148 ? 1.985 26.109 9.398 1 97.75 148 THR B CA 1
ATOM 4996 C C . THR B 1 148 ? 3.164 25.156 9.484 1 97.75 148 THR B C 1
ATOM 4998 O O . THR B 1 148 ? 4.145 25.297 8.75 1 97.75 148 THR B O 1
ATOM 5001 N N . VAL B 1 149 ? 3.107 24.219 10.391 1 96.94 149 VAL B N 1
ATOM 5002 C CA . VAL B 1 149 ? 4.215 23.281 10.57 1 96.94 149 VAL B CA 1
ATOM 5003 C C . VAL B 1 149 ? 3.678 21.859 10.664 1 96.94 149 VAL B C 1
ATOM 5005 O O . VAL B 1 149 ? 2.666 21.609 11.328 1 96.94 149 VAL B O 1
ATOM 5008 N N . ALA B 1 150 ? 4.289 20.984 10.023 1 94.44 150 ALA B N 1
ATOM 5009 C CA . ALA B 1 150 ? 4.004 19.562 10.07 1 94.44 150 ALA B CA 1
ATOM 5010 C C . ALA B 1 150 ? 2.533 19.281 9.773 1 94.44 150 ALA B C 1
ATOM 5012 O O . ALA B 1 150 ? 1.864 18.562 10.531 1 94.44 150 ALA B O 1
ATOM 5013 N N . ALA B 1 151 ? 2 20.016 8.789 1 94.19 151 ALA B N 1
ATOM 5014 C CA . ALA B 1 151 ? 0.63 19.75 8.359 1 94.19 151 ALA B CA 1
ATOM 5015 C C . ALA B 1 151 ? 0.498 18.344 7.77 1 94.19 151 ALA B C 1
ATOM 5017 O O . ALA B 1 151 ? 0.747 18.141 6.582 1 94.19 151 ALA B O 1
ATOM 5018 N N . SER B 1 152 ? -0.018 17.438 8.57 1 93.69 152 SER B N 1
ATOM 5019 C CA . SER B 1 152 ? 0.054 16.016 8.273 1 93.69 152 SER B CA 1
ATOM 5020 C C . SER B 1 152 ? -1.193 15.539 7.531 1 93.69 152 SER B C 1
ATOM 5022 O O . SER B 1 152 ? -2.139 16.312 7.344 1 93.69 152 SER B O 1
ATOM 5024 N N . PHE B 1 153 ? -1.105 14.336 6.98 1 96.25 153 PHE B N 1
ATOM 5025 C CA . PHE B 1 153 ? -2.17 13.484 6.473 1 96.25 153 PHE B CA 1
ATOM 5026 C C . PHE B 1 153 ? -2.559 13.891 5.055 1 96.25 153 PHE B C 1
ATOM 5028 O O . PHE B 1 153 ? -3.578 13.438 4.531 1 96.25 153 PHE B O 1
ATOM 5035 N N . GLY B 1 154 ? -1.777 14.797 4.492 1 97.5 154 GLY B N 1
ATOM 5036 C CA . GLY B 1 154 ? -1.99 15.07 3.078 1 97.5 154 GLY B CA 1
ATOM 5037 C C . GLY B 1 154 ? -1.741 13.859 2.195 1 97.5 154 GLY B C 1
ATOM 5038 O O . GLY B 1 154 ? -2.445 13.656 1.204 1 97.5 154 GLY B O 1
ATOM 5039 N N . ALA B 1 155 ? -0.79 13.094 2.596 1 97.12 155 ALA B N 1
ATOM 5040 C CA . ALA B 1 155 ? -0.408 11.945 1.783 1 97.12 155 ALA B CA 1
ATOM 5041 C C . ALA B 1 155 ? -1.442 10.828 1.893 1 97.12 155 ALA B C 1
ATOM 5043 O O . ALA B 1 155 ? -2.01 10.398 0.885 1 97.12 155 ALA B O 1
ATOM 5044 N N . ILE B 1 156 ? -1.778 10.344 3.086 1 97.12 156 ILE B N 1
ATOM 5045 C CA . ILE B 1 156 ? -2.695 9.227 3.281 1 97.12 156 ILE B CA 1
ATOM 5046 C C . ILE B 1 156 ? -4.086 9.602 2.777 1 97.12 156 ILE B C 1
ATOM 5048 O O . ILE B 1 156 ? -4.789 8.773 2.195 1 97.12 156 ILE B O 1
ATOM 5052 N N . SER B 1 157 ? -4.465 10.859 3.031 1 97.31 157 SER B N 1
ATOM 5053 C CA . SER B 1 157 ? -5.793 11.305 2.621 1 97.31 157 SER B CA 1
ATOM 5054 C C . SER B 1 157 ? -5.941 11.266 1.104 1 97.31 157 SER B C 1
ATOM 5056 O O . SER B 1 157 ? -7.059 11.156 0.588 1 97.31 157 SER B O 1
ATOM 5058 N N . SER B 1 158 ? -4.852 11.383 0.375 1 97.69 158 SER B N 1
ATOM 5059 C CA . SER B 1 158 ? -4.879 11.352 -1.084 1 97.69 158 SER B CA 1
ATOM 5060 C C . SER B 1 158 ? -5.25 9.969 -1.6 1 97.69 158 SER B C 1
ATOM 5062 O O . SER B 1 158 ? -5.676 9.82 -2.746 1 97.69 158 SER B O 1
ATOM 5064 N N . ASN B 1 159 ? -5.125 8.93 -0.737 1 95.69 159 ASN B N 1
ATOM 5065 C CA . ASN B 1 159 ? -5.453 7.562 -1.121 1 95.69 159 ASN B CA 1
ATOM 5066 C C . ASN B 1 159 ? -6.895 7.207 -0.752 1 95.69 159 ASN B C 1
ATOM 5068 O O . ASN B 1 159 ? -7.465 6.262 -1.298 1 95.69 159 ASN B O 1
ATOM 5072 N N . LEU B 1 160 ? -7.535 7.949 0.093 1 97.06 160 LEU B N 1
ATOM 5073 C CA . LEU B 1 160 ? -8.812 7.578 0.702 1 97.06 160 LEU B CA 1
ATOM 5074 C C . LEU B 1 160 ? -9.938 7.621 -0.326 1 97.06 160 LEU B C 1
ATOM 5076 O O . LEU B 1 160 ? -10.852 6.793 -0.284 1 97.06 160 LEU B O 1
ATOM 5080 N N . PRO B 1 161 ? -9.898 8.633 -1.256 1 96.19 161 PRO B N 1
ATOM 5081 C CA . PRO B 1 161 ? -10.992 8.648 -2.223 1 96.19 161 PRO B CA 1
ATOM 5082 C C . PRO B 1 161 ? -11.109 7.344 -3.008 1 96.19 161 PRO B C 1
ATOM 5084 O O . PRO B 1 161 ? -12.211 6.844 -3.223 1 96.19 161 PRO B O 1
ATOM 5087 N N . ALA B 1 162 ? -9.977 6.793 -3.426 1 96.06 162 ALA B N 1
ATOM 5088 C CA . ALA B 1 162 ? -10 5.527 -4.152 1 96.06 162 ALA B CA 1
ATOM 5089 C C . ALA B 1 162 ? -10.531 4.402 -3.27 1 96.06 162 ALA B C 1
ATOM 5091 O O . ALA B 1 162 ? -11.25 3.52 -3.744 1 96.06 162 ALA B O 1
ATOM 5092 N N . MET B 1 163 ? -10.148 4.375 -2.039 1 97.38 163 MET B N 1
ATOM 5093 C CA . MET B 1 163 ? -10.648 3.377 -1.101 1 97.38 163 MET B CA 1
ATOM 5094 C C . MET B 1 163 ? -12.164 3.477 -0.966 1 97.38 163 MET B C 1
ATOM 5096 O O . MET B 1 163 ? -12.867 2.465 -1.024 1 97.38 163 MET B O 1
ATOM 5100 N N . SER B 1 164 ? -12.648 4.738 -0.778 1 97.25 164 SER B N 1
ATOM 5101 C CA . SER B 1 164 ? -14.086 4.973 -0.611 1 97.25 164 SER B CA 1
ATOM 5102 C C . SER B 1 164 ? -14.859 4.559 -1.858 1 97.25 164 SER B C 1
ATOM 5104 O O . SER B 1 164 ? -15.953 3.998 -1.759 1 97.25 164 SER B O 1
ATOM 5106 N N . ARG B 1 165 ? -14.328 4.863 -3.002 1 96.75 165 ARG B N 1
ATOM 5107 C CA . ARG B 1 165 ? -14.961 4.449 -4.25 1 96.75 165 ARG B CA 1
ATOM 5108 C C . ARG B 1 165 ? -15.094 2.93 -4.316 1 96.75 165 ARG B C 1
ATOM 5110 O O . ARG B 1 165 ? -16.141 2.406 -4.703 1 96.75 165 ARG B O 1
ATOM 5117 N N . TYR B 1 166 ? -14.023 2.248 -3.936 1 97.62 166 TYR B N 1
ATOM 5118 C CA . TYR B 1 166 ? -14.047 0.789 -3.91 1 97.62 166 TYR B CA 1
ATOM 5119 C C . TYR B 1 166 ? -15.133 0.274 -2.975 1 97.62 166 TYR B C 1
ATOM 5121 O O . TYR B 1 166 ? -15.906 -0.61 -3.342 1 97.62 166 TYR B O 1
ATOM 5129 N N . ILE B 1 167 ? -15.195 0.853 -1.821 1 97.88 167 ILE B N 1
ATOM 5130 C CA . ILE B 1 167 ? -16.141 0.427 -0.804 1 97.88 167 ILE B CA 1
ATOM 5131 C C . ILE B 1 167 ? -17.578 0.659 -1.303 1 97.88 167 ILE B C 1
ATOM 5133 O O . ILE B 1 167 ? -18.422 -0.219 -1.183 1 97.88 167 ILE B O 1
ATOM 5137 N N . LEU B 1 168 ? -17.797 1.839 -1.87 1 97.56 168 LEU B N 1
ATOM 5138 C CA . LEU B 1 168 ? -19.125 2.154 -2.379 1 97.56 168 LEU B CA 1
ATOM 5139 C C . LEU B 1 168 ? -19.531 1.197 -3.498 1 97.56 168 LEU B C 1
ATOM 5141 O O . LEU B 1 168 ? -20.672 0.768 -3.576 1 97.56 168 LEU B O 1
ATOM 5145 N N . ARG B 1 169 ? -18.562 0.831 -4.336 1 96.38 169 ARG B N 1
ATOM 5146 C CA . ARG B 1 169 ? -18.828 -0.147 -5.387 1 96.38 169 ARG B CA 1
ATOM 5147 C C . ARG B 1 169 ? -19.203 -1.501 -4.789 1 96.38 169 ARG B C 1
ATOM 5149 O O . ARG B 1 169 ? -20.141 -2.154 -5.258 1 96.38 169 ARG B O 1
ATOM 5156 N N . GLN B 1 170 ? -18.5 -1.897 -3.734 1 96.25 170 GLN B N 1
ATOM 5157 C CA . GLN B 1 170 ? -18.75 -3.18 -3.086 1 96.25 170 GLN B CA 1
ATOM 5158 C C . GLN B 1 170 ? -20.125 -3.195 -2.414 1 96.25 170 GLN B C 1
ATOM 5160 O O . GLN B 1 170 ? -20.688 -4.262 -2.156 1 96.25 170 GLN B O 1
ATOM 5165 N N . LEU B 1 171 ? -20.688 -2.031 -2.15 1 96.69 171 LEU B N 1
ATOM 5166 C CA . LEU B 1 171 ? -22.016 -1.909 -1.546 1 96.69 171 LEU B CA 1
ATOM 5167 C C . LEU B 1 171 ? -23.062 -1.645 -2.609 1 96.69 171 LEU B C 1
ATOM 5169 O O . LEU B 1 171 ? -24.203 -1.283 -2.285 1 96.69 171 LEU B O 1
ATOM 5173 N N . ASN B 1 172 ? -22.703 -1.745 -3.916 1 93.81 172 ASN B N 1
ATOM 5174 C CA . ASN B 1 172 ? -23.562 -1.52 -5.07 1 93.81 172 ASN B CA 1
ATOM 5175 C C . ASN B 1 172 ? -24.094 -0.089 -5.102 1 93.81 172 ASN B C 1
ATOM 5177 O O . ASN B 1 172 ? -25.266 0.139 -5.445 1 93.81 172 ASN B O 1
ATOM 5181 N N . ARG B 1 173 ? -23.234 0.855 -4.617 1 96.25 173 ARG B N 1
ATOM 5182 C CA . ARG B 1 173 ? -23.609 2.262 -4.598 1 96.25 173 ARG B CA 1
ATOM 5183 C C . ARG B 1 173 ? -22.609 3.113 -5.375 1 96.25 173 ARG B C 1
ATOM 5185 O O . ARG B 1 173 ? -22.219 4.191 -4.918 1 96.25 173 ARG B O 1
ATOM 5192 N N . GLY B 1 174 ? -22.219 2.586 -6.543 1 95.12 174 GLY B N 1
ATOM 5193 C CA . GLY B 1 174 ? -21.328 3.338 -7.414 1 95.12 174 GLY B CA 1
ATOM 5194 C C . GLY B 1 174 ? -21.922 4.664 -7.859 1 95.12 174 GLY B C 1
ATOM 5195 O O . GLY B 1 174 ? -21.172 5.57 -8.258 1 95.12 174 GLY B O 1
ATOM 5196 N N . ASP B 1 175 ? -23.188 4.793 -7.781 1 96.31 175 ASP B N 1
ATOM 5197 C CA . ASP B 1 175 ? -23.891 6 -8.188 1 96.31 175 ASP B CA 1
ATOM 5198 C C . ASP B 1 175 ? -23.531 7.18 -7.293 1 96.31 175 ASP B C 1
ATOM 5200 O O . ASP B 1 175 ? -23.688 8.336 -7.688 1 96.31 175 ASP B O 1
ATOM 5204 N N . LEU B 1 176 ? -23 6.918 -6.078 1 97.44 176 LEU B N 1
ATOM 5205 C CA . LEU B 1 176 ? -22.703 7.965 -5.105 1 97.44 176 LEU B CA 1
ATOM 5206 C C . LEU B 1 176 ? -21.328 8.562 -5.336 1 97.44 176 LEU B C 1
ATOM 5208 O O . LEU B 1 176 ? -21 9.625 -4.805 1 97.44 176 LEU B O 1
ATOM 5212 N N . ILE B 1 177 ? -20.453 7.902 -6.141 1 97.19 177 ILE B N 1
ATOM 5213 C CA . ILE B 1 177 ? -19.047 8.25 -6.316 1 97.19 177 ILE B CA 1
ATOM 5214 C C . ILE B 1 177 ? -18.938 9.633 -6.953 1 97.19 177 ILE B C 1
ATOM 5216 O O . ILE B 1 177 ? -17.984 10.375 -6.668 1 97.19 177 ILE B O 1
ATOM 5220 N N . LYS B 1 178 ? -19.906 10.055 -7.758 1 97 178 LYS B N 1
ATOM 5221 C CA . LYS B 1 178 ? -19.875 11.336 -8.453 1 97 178 LYS B CA 1
ATOM 5222 C C . LYS B 1 178 ? -19.859 12.5 -7.465 1 97 178 LYS B C 1
ATOM 5224 O O . LYS B 1 178 ? -19.469 13.617 -7.816 1 97 178 LYS B O 1
ATOM 5229 N N . ASN B 1 179 ? -20.234 12.289 -6.223 1 97.81 179 ASN B N 1
ATOM 5230 C CA . ASN B 1 179 ? -20.328 13.344 -5.219 1 97.81 179 ASN B CA 1
ATOM 5231 C C . ASN B 1 179 ? -19.094 13.359 -4.32 1 97.81 179 ASN B C 1
ATOM 5233 O O . ASN B 1 179 ? -19.094 14.023 -3.281 1 97.81 179 ASN B O 1
ATOM 5237 N N . MET B 1 180 ? -18.094 12.656 -4.676 1 97.62 180 MET B N 1
ATOM 5238 C CA . MET B 1 180 ? -16.828 12.656 -3.938 1 97.62 180 MET B CA 1
ATOM 5239 C C . MET B 1 180 ? -15.781 13.508 -4.648 1 97.62 180 MET B C 1
ATOM 5241 O O . MET B 1 180 ? -15.492 13.289 -5.824 1 97.62 180 MET B O 1
ATOM 5245 N N . PRO B 1 181 ? -15.242 14.453 -3.984 1 97.62 181 PRO B N 1
ATOM 5246 C CA . PRO B 1 181 ? -14.242 15.305 -4.641 1 97.62 181 PRO B CA 1
ATOM 5247 C C . PRO B 1 181 ? -12.898 14.609 -4.82 1 97.62 181 PRO B C 1
ATOM 5249 O O . PRO B 1 181 ? -12.547 13.727 -4.035 1 97.62 181 PRO B O 1
ATOM 5252 N N . GLU B 1 182 ? -12.164 15.008 -5.852 1 95.75 182 GLU B N 1
ATOM 5253 C CA . GLU B 1 182 ? -10.789 14.562 -6.027 1 95.75 182 GLU B CA 1
ATOM 5254 C C . GLU B 1 182 ? -9.883 15.141 -4.941 1 95.75 182 GLU B C 1
ATOM 5256 O O . GLU B 1 182 ? -10.172 16.203 -4.379 1 95.75 182 GLU B O 1
ATOM 5261 N N . ASN B 1 183 ? -8.875 14.508 -4.629 1 98.19 183 ASN B N 1
ATOM 5262 C CA . ASN B 1 183 ? -7.914 14.953 -3.623 1 98.19 183 ASN B CA 1
ATOM 5263 C C . ASN B 1 183 ? -6.477 14.797 -4.113 1 98.19 183 ASN B C 1
ATOM 5265 O O . ASN B 1 183 ? -5.973 13.68 -4.223 1 98.19 183 ASN B O 1
ATOM 5269 N N . ARG B 1 184 ? -5.773 15.891 -4.379 1 97.62 184 ARG B N 1
ATOM 5270 C CA . ARG B 1 184 ? -4.41 15.883 -4.906 1 97.62 184 ARG B CA 1
ATOM 5271 C C . ARG B 1 184 ? -3.43 16.469 -3.893 1 97.62 184 ARG B C 1
ATOM 5273 O O . ARG B 1 184 ? -2.451 17.109 -4.27 1 97.62 184 ARG B O 1
ATOM 5280 N N . ALA B 1 185 ? -3.742 16.219 -2.633 1 98.81 185 ALA B N 1
ATOM 5281 C CA . ALA B 1 185 ? -2.949 16.828 -1.568 1 98.81 185 ALA B CA 1
ATOM 5282 C C . ALA B 1 185 ? -1.491 16.391 -1.649 1 98.81 185 ALA B C 1
ATOM 5284 O O . ALA B 1 185 ? -0.579 17.219 -1.585 1 98.81 185 ALA B O 1
ATOM 5285 N N . LEU B 1 186 ? -1.228 15.102 -1.841 1 98.69 186 LEU B N 1
ATOM 5286 C CA . LEU B 1 186 ? 0.134 14.578 -1.858 1 98.69 186 LEU B CA 1
ATOM 5287 C C . LEU B 1 186 ? 0.944 15.203 -2.988 1 98.69 186 LEU B C 1
ATOM 5289 O O . LEU B 1 186 ? 2.002 15.789 -2.748 1 98.69 186 LEU B O 1
ATOM 5293 N N . SER B 1 187 ? 0.47 15.094 -4.254 1 98.62 187 SER B N 1
ATOM 5294 C CA . SER B 1 187 ? 1.197 15.633 -5.402 1 98.62 187 SER B CA 1
ATOM 5295 C C . SER B 1 187 ? 1.354 17.141 -5.297 1 98.62 187 SER B C 1
ATOM 5297 O O . SER B 1 187 ? 2.395 17.688 -5.668 1 98.62 187 SER B O 1
ATOM 5299 N N . GLY B 1 188 ? 0.302 17.797 -4.758 1 98.75 188 GLY B N 1
ATOM 5300 C CA . GLY B 1 188 ? 0.354 19.234 -4.594 1 98.75 188 GLY B CA 1
ATOM 5301 C C . GLY B 1 188 ? 1.404 19.688 -3.598 1 98.75 188 GLY B C 1
ATOM 5302 O O . GLY B 1 188 ? 2.189 20.594 -3.883 1 98.75 188 GLY B O 1
ATOM 5303 N N . LEU B 1 189 ? 1.411 19.094 -2.447 1 98.88 189 LEU B N 1
ATOM 5304 C CA . LEU B 1 189 ? 2.4 19.438 -1.428 1 98.88 189 LEU B CA 1
ATOM 5305 C C . LEU B 1 189 ? 3.812 19.141 -1.926 1 98.88 189 LEU B C 1
ATOM 5307 O O . LEU B 1 189 ? 4.719 19.953 -1.745 1 98.88 189 LEU B O 1
ATOM 5311 N N . CYS B 1 190 ? 3.998 18 -2.59 1 98.81 190 CYS B N 1
ATOM 5312 C CA . CYS B 1 190 ? 5.301 17.625 -3.121 1 98.81 190 CYS B CA 1
ATOM 5313 C C . CYS B 1 190 ? 5.758 18.594 -4.195 1 98.81 190 CYS B C 1
ATOM 5315 O O . CYS B 1 190 ? 6.953 18.891 -4.316 1 98.81 190 CYS B O 1
ATOM 5317 N N . SER B 1 191 ? 4.824 19.078 -4.98 1 98.69 191 SER B N 1
ATOM 5318 C CA . SER B 1 191 ? 5.184 20.047 -6.004 1 98.69 191 SER B CA 1
ATOM 5319 C C . SER B 1 191 ? 5.75 21.312 -5.383 1 98.69 191 SER B C 1
ATOM 5321 O O . SER B 1 191 ? 6.617 21.969 -5.973 1 98.69 191 SER B O 1
ATOM 5323 N N . GLY B 1 192 ? 5.242 21.703 -4.16 1 98.88 192 GLY B N 1
ATOM 5324 C CA . GLY B 1 192 ? 5.816 22.828 -3.434 1 98.88 192 GLY B CA 1
ATOM 5325 C C . GLY B 1 192 ? 7.266 22.609 -3.043 1 98.88 192 GLY B C 1
ATOM 5326 O O . GLY B 1 192 ? 8.102 23.484 -3.232 1 98.88 192 GLY B O 1
ATOM 5327 N N . ILE B 1 193 ? 7.617 21.453 -2.584 1 98.88 193 ILE B N 1
ATOM 5328 C CA . ILE B 1 193 ? 8.977 21.109 -2.182 1 98.88 193 ILE B CA 1
ATOM 5329 C C . ILE B 1 193 ? 9.891 21.109 -3.404 1 98.88 193 ILE B C 1
ATOM 5331 O O . ILE B 1 193 ? 11.008 21.641 -3.357 1 98.88 193 ILE B O 1
ATOM 5335 N N . ILE B 1 194 ? 9.414 20.516 -4.488 1 98.75 194 ILE B N 1
ATOM 5336 C CA . ILE B 1 194 ? 10.188 20.422 -5.723 1 98.75 194 ILE B CA 1
ATOM 5337 C C . ILE B 1 194 ? 10.461 21.828 -6.266 1 98.75 194 ILE B C 1
ATOM 5339 O O . ILE B 1 194 ? 11.578 22.125 -6.691 1 98.75 194 ILE B O 1
ATOM 5343 N N . GLU B 1 195 ? 9.398 22.656 -6.246 1 98.81 195 GLU B N 1
ATOM 5344 C CA . GLU B 1 195 ? 9.578 24.031 -6.73 1 98.81 195 GLU B CA 1
ATOM 5345 C C . GLU B 1 195 ? 10.602 24.781 -5.887 1 98.81 195 GLU B C 1
ATOM 5347 O O . GLU B 1 195 ? 11.43 25.516 -6.422 1 98.81 195 GLU B O 1
ATOM 5352 N N . ALA B 1 196 ? 10.547 24.625 -4.586 1 98.88 196 ALA B N 1
ATOM 5353 C CA . ALA B 1 196 ? 11.531 25.25 -3.703 1 98.88 196 ALA B CA 1
ATOM 5354 C C . ALA B 1 196 ? 12.93 24.719 -3.994 1 98.88 196 ALA B C 1
ATOM 5356 O O . ALA B 1 196 ? 13.898 25.484 -4.004 1 98.88 196 ALA B O 1
ATOM 5357 N N . TYR B 1 197 ? 13.07 23.453 -4.207 1 98.81 197 TYR B N 1
ATOM 5358 C CA . TYR B 1 197 ? 14.336 22.828 -4.594 1 98.81 197 TYR B CA 1
ATOM 5359 C C . TYR B 1 197 ? 14.891 23.484 -5.859 1 98.81 197 TYR B C 1
ATOM 5361 O O . TYR B 1 197 ? 16.078 23.812 -5.922 1 98.81 197 TYR B O 1
ATOM 5369 N N . ASP B 1 198 ? 14.047 23.672 -6.828 1 98.56 198 ASP B N 1
ATOM 5370 C CA . ASP B 1 198 ? 14.453 24.266 -8.102 1 98.56 198 ASP B CA 1
ATOM 5371 C C . ASP B 1 198 ? 14.891 25.719 -7.918 1 98.56 198 ASP B C 1
ATOM 5373 O O . ASP B 1 198 ? 15.812 26.172 -8.594 1 98.56 198 ASP B O 1
ATOM 5377 N N . LEU B 1 199 ? 14.227 26.453 -7.047 1 98.5 199 LEU B N 1
ATOM 5378 C CA . LEU B 1 199 ? 14.57 27.844 -6.773 1 98.5 199 LEU B CA 1
ATOM 5379 C C . LEU B 1 199 ? 15.945 27.938 -6.113 1 98.5 199 LEU B C 1
ATOM 5381 O O . LEU B 1 199 ? 16.672 28.922 -6.324 1 98.5 199 LEU B O 1
ATOM 5385 N N . PHE B 1 200 ? 16.25 26.953 -5.289 1 98.12 200 PHE B N 1
ATOM 5386 C CA . PHE B 1 200 ? 17.578 26.922 -4.684 1 98.12 200 PHE B CA 1
ATOM 5387 C C . PHE B 1 200 ? 18.656 26.844 -5.75 1 98.12 200 PHE B C 1
ATOM 5389 O O . PHE B 1 200 ? 19.719 27.484 -5.625 1 98.12 200 PHE B O 1
ATOM 5396 N N . GLY B 1 201 ? 18.5 25.969 -6.781 1 96.44 201 GLY B N 1
ATOM 5397 C CA . GLY B 1 201 ? 19.219 26.094 -8.047 1 96.44 201 GLY B CA 1
ATOM 5398 C C . GLY B 1 201 ? 20.547 25.359 -8.055 1 96.44 201 GLY B C 1
ATOM 5399 O O . GLY B 1 201 ? 21.359 25.562 -8.953 1 96.44 201 GLY B O 1
ATOM 5400 N N . ILE B 1 202 ? 20.844 24.5 -7.102 1 95.81 202 ILE B N 1
ATOM 5401 C CA . ILE B 1 202 ? 22.047 23.688 -7.109 1 95.81 202 ILE B CA 1
ATOM 5402 C C . ILE B 1 202 ? 21.703 22.234 -7.395 1 95.81 202 ILE B C 1
ATOM 5404 O O . ILE B 1 202 ? 21.062 21.562 -6.57 1 95.81 202 ILE B O 1
ATOM 5408 N N . PRO B 1 203 ? 22.031 21.672 -8.492 1 91.19 203 PRO B N 1
ATOM 5409 C CA . PRO B 1 203 ? 21.625 20.328 -8.914 1 91.19 203 PRO B CA 1
ATOM 5410 C C . PRO B 1 203 ? 22.078 19.234 -7.941 1 91.19 203 PRO B C 1
ATOM 5412 O O . PRO B 1 203 ? 21.406 18.203 -7.809 1 91.19 203 PRO B O 1
ATOM 5415 N N . SER B 1 204 ? 23.172 19.359 -7.227 1 91.06 204 SER B N 1
ATOM 5416 C CA . SER B 1 204 ? 23.672 18.312 -6.344 1 91.06 204 SER B CA 1
ATOM 5417 C C . SER B 1 204 ? 23.125 18.469 -4.926 1 91.06 204 SER B C 1
ATOM 5419 O O . SER B 1 204 ? 23.5 17.719 -4.027 1 91.06 204 SER B O 1
ATOM 5421 N N . ALA B 1 205 ? 22.234 19.391 -4.77 1 98 205 ALA B N 1
ATOM 5422 C CA . ALA B 1 205 ? 21.656 19.625 -3.443 1 98 205 ALA B CA 1
ATOM 5423 C C . ALA B 1 205 ? 20.688 18.516 -3.059 1 98 205 ALA B C 1
ATOM 5425 O O . ALA B 1 205 ? 20.312 17.703 -3.9 1 98 205 ALA B O 1
ATOM 5426 N N . VAL B 1 206 ? 20.375 18.438 -1.78 1 98.38 206 VAL B N 1
ATOM 5427 C CA . VAL B 1 206 ? 19.469 17.406 -1.275 1 98.38 206 VAL B CA 1
ATOM 5428 C C . VAL B 1 206 ? 18.328 18.047 -0.5 1 98.38 206 VAL B C 1
ATOM 5430 O O . VAL B 1 206 ? 18.375 19.25 -0.196 1 98.38 206 VAL B O 1
ATOM 5433 N N . VAL B 1 207 ? 17.266 17.312 -0.32 1 98.75 207 VAL B N 1
ATOM 5434 C CA . VAL B 1 207 ? 16.156 17.703 0.537 1 98.75 207 VAL B CA 1
ATOM 5435 C C . VAL B 1 207 ? 16.25 16.984 1.876 1 98.75 207 VAL B C 1
ATOM 5437 O O . VAL B 1 207 ? 16.609 15.805 1.925 1 98.75 207 VAL B O 1
ATOM 5440 N N . LEU B 1 208 ? 15.984 17.672 2.93 1 98.81 208 LEU B N 1
ATOM 5441 C CA . LEU B 1 208 ? 16.094 17.125 4.277 1 98.81 208 LEU B CA 1
ATOM 5442 C C . LEU B 1 208 ? 14.734 17.156 4.977 1 98.81 208 LEU B C 1
ATOM 5444 O O . LEU B 1 208 ? 14.125 18.203 5.129 1 98.81 208 LEU B O 1
ATOM 5448 N N . PHE B 1 209 ? 14.219 16.016 5.344 1 98.69 209 PHE B N 1
ATOM 5449 C CA . PHE B 1 209 ? 13.047 15.898 6.203 1 98.69 209 PHE B CA 1
ATOM 5450 C C . PHE B 1 209 ? 13.453 15.797 7.668 1 98.69 209 PHE B C 1
ATOM 5452 O O . PHE B 1 209 ? 14.195 14.891 8.055 1 98.69 209 PHE B O 1
ATOM 5459 N N . VAL B 1 210 ? 13.031 16.734 8.461 1 98.81 210 VAL B N 1
ATOM 5460 C CA . VAL B 1 210 ? 13.242 16.672 9.906 1 98.81 210 VAL B CA 1
ATOM 5461 C C . VAL B 1 210 ? 12.172 15.789 10.547 1 98.81 210 VAL B C 1
ATOM 5463 O O . VAL B 1 210 ? 10.984 16.125 10.516 1 98.81 210 VAL B O 1
ATOM 5466 N N . VAL B 1 211 ? 12.602 14.711 11.141 1 98.19 211 VAL B N 1
ATOM 5467 C CA . VAL B 1 211 ? 11.633 13.719 11.586 1 98.19 211 VAL B CA 1
ATOM 5468 C C . VAL B 1 211 ? 11.844 13.422 13.062 1 98.19 211 VAL B C 1
ATOM 5470 O O . VAL B 1 211 ? 12.836 13.859 13.656 1 98.19 211 VAL B O 1
ATOM 5473 N N . GLU B 1 212 ? 10.859 12.727 13.688 1 96.75 212 GLU B N 1
ATOM 5474 C CA . GLU B 1 212 ? 10.914 12.297 15.078 1 96.75 212 GLU B CA 1
ATOM 5475 C C . GLU B 1 212 ? 11.906 11.156 15.266 1 96.75 212 GLU B C 1
ATOM 5477 O O . GLU B 1 212 ? 12.312 10.508 14.297 1 96.75 212 GLU B O 1
ATOM 5482 N N . GLU B 1 213 ? 12.211 10.906 16.531 1 95.12 213 GLU B N 1
ATOM 5483 C CA . GLU B 1 213 ? 13.047 9.75 16.844 1 95.12 213 GLU B CA 1
ATOM 5484 C C . GLU B 1 213 ? 12.359 8.453 16.438 1 95.12 213 GLU B C 1
ATOM 5486 O O . GLU B 1 213 ? 13 7.523 15.945 1 95.12 213 GLU B O 1
ATOM 5491 N N . VAL B 1 214 ? 11.094 8.367 16.766 1 94.56 214 VAL B N 1
ATOM 5492 C CA . VAL B 1 214 ? 10.234 7.266 16.344 1 94.56 214 VAL B CA 1
ATOM 5493 C C . VAL B 1 214 ? 9.039 7.812 15.57 1 94.56 214 VAL B C 1
ATOM 5495 O O . VAL B 1 214 ? 8.258 8.602 16.094 1 94.56 214 VAL B O 1
ATOM 5498 N N . SER B 1 215 ? 9 7.438 14.344 1 94.88 215 SER B N 1
ATOM 5499 C CA . SER B 1 215 ? 7.898 7.91 13.508 1 94.88 215 SER B CA 1
ATOM 5500 C C . SER B 1 215 ? 6.785 6.875 13.414 1 94.88 215 SER B C 1
ATOM 5502 O O . SER B 1 215 ? 6.926 5.859 12.734 1 94.88 215 SER B O 1
ATOM 5504 N N . TYR B 1 216 ? 5.656 7.125 14.031 1 94.81 216 TYR B N 1
ATOM 5505 C CA . TYR B 1 216 ? 4.508 6.23 13.977 1 94.81 216 TYR B CA 1
ATOM 5506 C C . TYR B 1 216 ? 3.686 6.477 12.719 1 94.81 216 TYR B C 1
ATOM 5508 O O . TYR B 1 216 ? 3.172 5.535 12.109 1 94.81 216 TYR B O 1
ATOM 5516 N N . ASN B 1 217 ? 3.57 7.762 12.328 1 95 217 ASN B N 1
ATOM 5517 C CA . ASN B 1 217 ? 2.844 8.148 11.125 1 95 217 ASN B CA 1
ATOM 5518 C C . ASN B 1 217 ? 3.732 8.086 9.891 1 95 217 ASN B C 1
ATOM 5520 O O . ASN B 1 217 ? 3.811 9.047 9.117 1 95 217 ASN B O 1
ATOM 5524 N N . ILE B 1 218 ? 4.359 6.961 9.711 1 97.5 218 ILE B N 1
ATOM 5525 C CA . ILE B 1 218 ? 5.422 6.789 8.727 1 97.5 218 ILE B CA 1
ATOM 5526 C C . ILE B 1 218 ? 4.836 6.824 7.316 1 97.5 218 ILE B C 1
ATOM 5528 O O . ILE B 1 218 ? 5.453 7.355 6.391 1 97.5 218 ILE B O 1
ATOM 5532 N N . CYS B 1 219 ? 3.65 6.285 7.109 1 97.88 219 CYS B N 1
ATOM 5533 C CA . CYS B 1 219 ? 3.059 6.238 5.773 1 97.88 219 CYS B CA 1
ATOM 5534 C C . CYS B 1 219 ? 2.814 7.645 5.238 1 97.88 219 CYS B C 1
ATOM 5536 O O . CYS B 1 219 ? 3.104 7.926 4.074 1 97.88 219 CYS B O 1
ATOM 5538 N N . ASP B 1 220 ? 2.357 8.523 6.129 1 97.25 220 ASP B N 1
ATOM 5539 C CA . ASP B 1 220 ? 2.076 9.891 5.703 1 97.25 220 ASP B CA 1
ATOM 5540 C C . ASP B 1 220 ? 3.359 10.617 5.297 1 97.25 220 ASP B C 1
ATOM 5542 O O . ASP B 1 220 ? 3.344 11.461 4.402 1 97.25 220 ASP B O 1
ATOM 5546 N N . GLN B 1 221 ? 4.422 10.297 5.922 1 97.62 221 GLN B N 1
ATOM 5547 C CA . GLN B 1 221 ? 5.688 10.961 5.645 1 97.62 221 GLN B CA 1
ATOM 5548 C C . GLN B 1 221 ? 6.363 10.367 4.414 1 97.62 221 GLN B C 1
ATOM 5550 O O . GLN B 1 221 ? 6.809 11.102 3.525 1 97.62 221 GLN B O 1
ATOM 5555 N N . ARG B 1 222 ? 6.387 9.062 4.34 1 98.25 222 ARG B N 1
ATOM 5556 C CA . ARG B 1 222 ? 7.148 8.352 3.318 1 98.25 222 ARG B CA 1
ATOM 5557 C C . ARG B 1 222 ? 6.543 8.562 1.936 1 98.25 222 ARG B C 1
ATOM 5559 O O . ARG B 1 222 ? 7.262 8.602 0.935 1 98.25 222 ARG B O 1
ATOM 5566 N N . PHE B 1 223 ? 5.309 8.727 1.843 1 98.5 223 PHE B N 1
ATOM 5567 C CA . PHE B 1 223 ? 4.672 8.922 0.545 1 98.5 223 PHE B CA 1
ATOM 5568 C C . PHE B 1 223 ? 5.188 10.195 -0.121 1 98.5 223 PHE B C 1
ATOM 5570 O O . PHE B 1 223 ? 5.301 10.258 -1.348 1 98.5 223 PHE B O 1
ATOM 5577 N N . HIS B 1 224 ? 5.5 11.234 0.71 1 98.5 224 HIS B N 1
ATOM 5578 C CA . HIS B 1 224 ? 6.102 12.43 0.128 1 98.5 224 HIS B CA 1
ATOM 5579 C C . HIS B 1 224 ? 7.426 12.102 -0.552 1 98.5 224 HIS B C 1
ATOM 5581 O O . HIS B 1 224 ? 7.711 12.609 -1.642 1 98.5 224 HIS B O 1
ATOM 5587 N N . GLU B 1 225 ? 8.227 11.273 0.106 1 98.06 225 GLU B N 1
ATOM 5588 C CA . GLU B 1 225 ? 9.523 10.883 -0.45 1 98.06 225 GLU B CA 1
ATOM 5589 C C . GLU B 1 225 ? 9.352 10.078 -1.733 1 98.06 225 GLU B C 1
ATOM 5591 O O . GLU B 1 225 ? 10.047 10.32 -2.723 1 98.06 225 GLU B O 1
ATOM 5596 N N . PHE B 1 226 ? 8.406 9.133 -1.694 1 98.12 226 PHE B N 1
ATOM 5597 C CA . PHE B 1 226 ? 8.156 8.305 -2.867 1 98.12 226 PHE B CA 1
ATOM 5598 C C . PHE B 1 226 ? 7.664 9.156 -4.035 1 98.12 226 PHE B C 1
ATOM 5600 O O . PHE B 1 226 ? 8.117 8.984 -5.168 1 98.12 226 PHE B O 1
ATOM 5607 N N . GLU B 1 227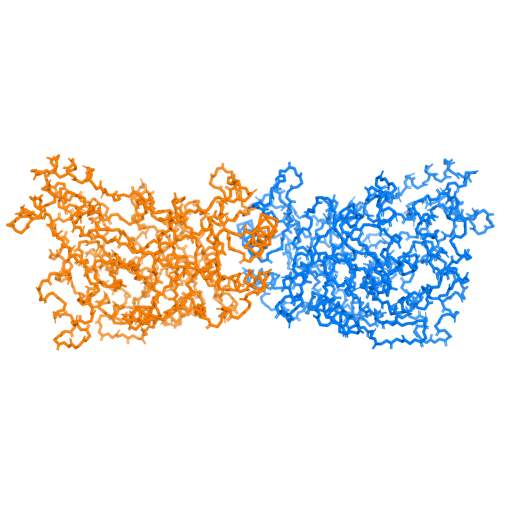 ? 6.719 10.102 -3.77 1 98.25 227 GLU B N 1
ATOM 5608 C CA . GLU B 1 227 ? 6.145 10.969 -4.797 1 98.25 227 GLU B CA 1
ATOM 5609 C C . GLU B 1 227 ? 7.215 11.852 -5.43 1 98.25 227 GLU B C 1
ATOM 5611 O O . GLU B 1 227 ? 7.273 11.984 -6.652 1 98.25 227 GLU B O 1
ATOM 5616 N N . ILE B 1 228 ? 8.055 12.438 -4.617 1 98.25 228 ILE B N 1
ATOM 5617 C CA . ILE B 1 228 ? 9.102 13.32 -5.125 1 98.25 228 ILE B CA 1
ATOM 5618 C C . ILE B 1 228 ? 10.102 12.508 -5.945 1 98.25 228 ILE B C 1
ATOM 5620 O O . ILE B 1 228 ? 10.508 12.93 -7.035 1 98.25 228 ILE B O 1
ATOM 5624 N N . SER B 1 229 ? 10.508 11.336 -5.43 1 96.5 229 SER B N 1
ATOM 5625 C CA . SER B 1 229 ? 11.461 10.492 -6.137 1 96.5 229 SER B CA 1
ATOM 5626 C C . SER B 1 229 ? 10.922 10.07 -7.5 1 96.5 229 SER B C 1
ATOM 5628 O O . SER B 1 229 ? 11.688 9.953 -8.461 1 96.5 229 SER B O 1
ATOM 5630 N N . GLU B 1 230 ? 9.672 9.797 -7.559 1 95.62 230 GLU B N 1
ATOM 5631 C CA . GLU B 1 230 ? 9.055 9.383 -8.812 1 95.62 230 GLU B CA 1
ATOM 5632 C C . GLU B 1 230 ? 8.984 10.539 -9.805 1 95.62 230 GLU B C 1
ATOM 5634 O O . GLU B 1 230 ? 9.203 10.352 -11.008 1 95.62 230 GLU B O 1
ATOM 5639 N N . THR B 1 231 ? 8.672 11.719 -9.344 1 97 231 THR B N 1
ATOM 5640 C CA . THR B 1 231 ? 8.469 12.891 -10.195 1 97 231 THR B CA 1
ATOM 5641 C C . THR B 1 231 ? 9.805 13.508 -10.594 1 97 231 THR B C 1
ATOM 5643 O O . THR B 1 231 ? 9.969 13.969 -11.727 1 97 231 THR B O 1
ATOM 5646 N N . ARG B 1 232 ? 10.703 13.555 -9.68 1 96.88 232 ARG B N 1
ATOM 5647 C CA . ARG B 1 232 ? 12.047 14.094 -9.852 1 96.88 232 ARG B CA 1
ATOM 5648 C C . ARG B 1 232 ? 13.102 13.141 -9.297 1 96.88 232 ARG B C 1
ATOM 5650 O O . ARG B 1 232 ? 13.586 13.32 -8.18 1 96.88 232 ARG B O 1
ATOM 5657 N N . PRO B 1 233 ? 13.461 12.156 -10.102 1 94.5 233 PRO B N 1
ATOM 5658 C CA . PRO B 1 233 ? 14.352 11.102 -9.625 1 94.5 233 PRO B CA 1
ATOM 5659 C C . PRO B 1 233 ? 15.742 11.617 -9.258 1 94.5 233 PRO B C 1
ATOM 5661 O O . PRO B 1 233 ? 16.516 10.914 -8.617 1 94.5 233 PRO B O 1
ATOM 5664 N N . ASP B 1 234 ? 16.062 12.797 -9.664 1 94.5 234 ASP B N 1
ATOM 5665 C CA . ASP B 1 234 ? 17.375 13.383 -9.398 1 94.5 234 ASP B CA 1
ATOM 5666 C C . ASP B 1 234 ? 17.438 13.953 -7.98 1 94.5 234 ASP B C 1
ATOM 5668 O O . ASP B 1 234 ? 18.531 14.219 -7.465 1 94.5 234 ASP B O 1
ATOM 5672 N N . ILE B 1 235 ? 16.344 14.125 -7.305 1 97.12 235 ILE B N 1
ATOM 5673 C CA . ILE B 1 235 ? 16.297 14.719 -5.973 1 97.12 235 ILE B CA 1
ATOM 5674 C C . ILE B 1 235 ? 16.484 13.633 -4.914 1 97.12 235 ILE B C 1
ATOM 5676 O O . ILE B 1 235 ? 15.703 12.688 -4.84 1 97.12 235 ILE B O 1
ATOM 5680 N N . MET B 1 236 ? 17.531 13.758 -4.137 1 96.75 236 MET B N 1
ATOM 5681 C CA . MET B 1 236 ? 17.766 12.859 -3.01 1 96.75 236 MET B CA 1
ATOM 5682 C C . MET B 1 236 ? 17.188 13.438 -1.724 1 96.75 236 MET B C 1
ATOM 5684 O O . MET B 1 236 ? 17.359 14.625 -1.436 1 96.75 236 MET B O 1
ATOM 5688 N N . ILE B 1 237 ? 16.469 12.602 -0.968 1 97.62 237 ILE B N 1
ATOM 5689 C CA . ILE B 1 237 ? 15.844 13.039 0.275 1 97.62 237 ILE B CA 1
ATOM 5690 C C . ILE B 1 237 ? 16.469 12.297 1.456 1 97.62 237 ILE B C 1
ATOM 5692 O O . ILE B 1 237 ? 16.578 11.07 1.44 1 97.62 237 ILE B O 1
ATOM 5696 N N . PHE B 1 238 ? 16.891 13.031 2.428 1 97.44 238 PHE B N 1
ATOM 5697 C CA . PHE B 1 238 ? 17.391 12.484 3.682 1 97.44 238 PHE B CA 1
ATOM 5698 C C . PHE B 1 238 ? 16.406 12.711 4.816 1 97.44 238 PHE B C 1
ATOM 5700 O O . PHE B 1 238 ? 15.68 13.711 4.82 1 97.44 238 PHE B O 1
ATOM 5707 N N . ARG B 1 239 ? 16.281 11.805 5.711 1 97.5 239 ARG B N 1
ATOM 5708 C CA . ARG B 1 239 ? 15.508 11.914 6.941 1 97.5 239 ARG B CA 1
ATOM 5709 C C . ARG B 1 239 ? 16.422 11.961 8.164 1 97.5 239 ARG B C 1
ATOM 5711 O O . ARG B 1 239 ? 17.219 11.055 8.375 1 97.5 239 ARG B O 1
ATOM 5718 N N . LYS B 1 240 ? 16.344 13.047 8.914 1 98.25 240 LYS B N 1
ATOM 5719 C CA . LYS B 1 240 ? 17.203 13.203 10.086 1 98.25 240 LYS B CA 1
ATOM 5720 C C . LYS B 1 240 ? 16.422 13.789 11.258 1 98.25 240 LYS B C 1
ATOM 5722 O O . LYS B 1 240 ? 15.523 14.609 11.07 1 98.25 240 LYS B O 1
ATOM 5727 N N . THR B 1 241 ? 16.719 13.344 12.453 1 98.38 241 THR B N 1
ATOM 5728 C CA . THR B 1 241 ? 16.234 14.023 13.648 1 98.38 241 THR B CA 1
ATOM 5729 C C . THR B 1 241 ? 17.016 15.312 13.891 1 98.38 241 THR B C 1
ATOM 5731 O O . THR B 1 241 ? 18.078 15.516 13.305 1 98.38 241 THR B O 1
ATOM 5734 N N . LEU B 1 242 ? 16.438 16.172 14.734 1 98.69 242 LEU B N 1
ATOM 5735 C CA . LEU B 1 242 ? 17.141 17.391 15.078 1 98.69 242 LEU B CA 1
ATOM 5736 C C . LEU B 1 242 ? 18.5 17.078 15.695 1 98.69 242 LEU B C 1
ATOM 5738 O O . LEU B 1 242 ? 19.5 17.766 15.422 1 98.69 242 LEU B O 1
ATOM 5742 N N . ASN B 1 243 ? 18.562 16.062 16.469 1 98.31 243 ASN B N 1
ATOM 5743 C CA . ASN B 1 243 ? 19.828 15.641 17.062 1 98.31 243 ASN B CA 1
ATOM 5744 C C . ASN B 1 243 ? 20.828 15.211 15.992 1 98.31 243 ASN B C 1
ATOM 5746 O O . ASN B 1 243 ? 22.016 15.555 16.078 1 98.31 243 ASN B O 1
ATOM 5750 N N . GLU B 1 244 ? 20.391 14.422 15.047 1 98.12 244 GLU B N 1
ATOM 5751 C CA . GLU B 1 244 ? 21.25 13.992 13.961 1 98.12 244 GLU B CA 1
ATOM 5752 C C . GLU B 1 244 ? 21.719 15.188 13.133 1 98.12 244 GLU B C 1
ATOM 5754 O O . GLU B 1 244 ? 22.859 15.203 12.641 1 98.12 244 GLU B O 1
ATOM 5759 N N . ILE B 1 245 ? 20.844 16.125 12.93 1 98.75 245 ILE B N 1
ATOM 576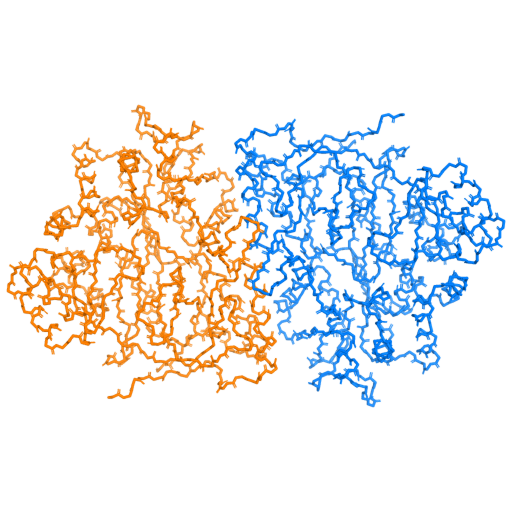0 C CA . ILE B 1 245 ? 21.219 17.328 12.203 1 98.75 245 ILE B CA 1
ATOM 5761 C C . ILE B 1 245 ? 22.328 18.062 12.961 1 98.75 245 ILE B C 1
ATOM 5763 O O . ILE B 1 245 ? 23.297 18.531 12.359 1 98.75 245 ILE B O 1
ATOM 5767 N N . TYR B 1 246 ? 22.172 18.156 14.289 1 98.75 246 TYR B N 1
ATOM 5768 C CA . TYR B 1 246 ? 23.203 18.766 15.117 1 98.75 246 TYR B CA 1
ATOM 5769 C C . TYR B 1 246 ? 24.547 18.078 14.922 1 98.75 246 TYR B C 1
ATOM 5771 O O . TYR B 1 246 ? 25.562 18.734 14.766 1 98.75 246 TYR B O 1
ATOM 5779 N N . GLU B 1 247 ? 24.531 16.766 14.828 1 98.44 247 GLU B N 1
ATOM 5780 C CA . GLU B 1 247 ? 25.75 15.969 14.797 1 98.44 247 GLU B CA 1
ATOM 5781 C C . GLU B 1 247 ? 26.328 15.906 13.391 1 98.44 247 GLU B C 1
ATOM 5783 O O . GLU B 1 247 ? 27.547 15.852 13.219 1 98.44 247 GLU B O 1
ATOM 5788 N N . GLU B 1 248 ? 25.484 15.945 12.375 1 98.19 248 GLU B N 1
ATOM 5789 C CA . GLU B 1 248 ? 25.938 15.477 11.062 1 98.19 248 GLU B CA 1
ATOM 5790 C C . GLU B 1 248 ? 26.031 16.625 10.07 1 98.19 248 GLU B C 1
ATOM 5792 O O . GLU B 1 248 ? 26.469 16.438 8.93 1 98.19 248 GLU B O 1
ATOM 5797 N N . THR B 1 249 ? 25.641 17.828 10.438 1 98.69 249 THR B N 1
ATOM 5798 C CA . THR B 1 249 ? 25.641 18.922 9.477 1 98.69 249 THR B CA 1
ATOM 5799 C C . THR B 1 249 ? 26.531 20.078 9.961 1 98.69 249 THR B C 1
ATOM 5801 O O . THR B 1 249 ? 26.859 20.141 11.148 1 98.69 249 THR B O 1
ATOM 5804 N N . GLU B 1 250 ? 26.953 20.891 9.039 1 98.56 250 GLU B N 1
ATOM 5805 C CA . GLU B 1 250 ? 27.703 22.109 9.289 1 98.56 250 GLU B CA 1
ATOM 5806 C C . GLU B 1 250 ? 27.406 23.172 8.227 1 98.56 250 GLU B C 1
ATOM 5808 O O . GLU B 1 250 ? 26.859 22.859 7.172 1 98.56 250 GLU B O 1
ATOM 5813 N N . LEU B 1 251 ? 27.672 24.438 8.586 1 98.62 251 LEU B N 1
ATOM 5814 C CA . LEU B 1 251 ? 27.594 25.516 7.609 1 98.62 251 LEU B CA 1
ATOM 5815 C C . LEU B 1 251 ? 28.938 25.781 6.965 1 98.62 251 LEU B C 1
ATOM 5817 O O . LEU B 1 251 ? 29.953 25.875 7.656 1 98.62 251 LEU B O 1
ATOM 5821 N N . ASN B 1 252 ? 28.922 25.859 5.664 1 98.06 252 ASN B N 1
ATOM 5822 C CA . ASN B 1 252 ? 30.156 26.234 5 1 98.06 252 ASN B CA 1
ATOM 5823 C C . ASN B 1 252 ? 30.312 27.75 4.902 1 98.06 252 ASN B C 1
ATOM 5825 O O . ASN B 1 252 ? 29.547 28.484 5.531 1 98.06 252 ASN B O 1
ATOM 5829 N N . ASP B 1 253 ? 31.297 28.234 4.07 1 97.19 253 ASP B N 1
ATOM 5830 C CA . ASP B 1 253 ? 31.609 29.656 3.992 1 97.19 253 ASP B CA 1
ATOM 5831 C C . ASP B 1 253 ? 30.484 30.438 3.324 1 97.19 253 ASP B C 1
ATOM 5833 O O . ASP B 1 253 ? 30.312 31.625 3.584 1 97.19 253 ASP B O 1
ATOM 5837 N N . LYS B 1 254 ? 29.797 29.703 2.514 1 97 254 LYS B N 1
ATOM 5838 C CA . LYS B 1 254 ? 28.672 30.328 1.826 1 97 254 LYS B CA 1
ATOM 5839 C C . LYS B 1 254 ? 27.375 30.188 2.631 1 97 254 LYS B C 1
ATOM 5841 O O . LYS B 1 254 ? 26.297 30.5 2.137 1 97 254 LYS B O 1
ATOM 5846 N N . LYS B 1 255 ? 27.438 29.609 3.861 1 98.25 255 LYS B N 1
ATOM 5847 C CA . LYS B 1 255 ? 26.328 29.375 4.781 1 98.25 255 LYS B CA 1
ATOM 5848 C C . LYS B 1 255 ? 25.375 28.312 4.246 1 98.25 255 LYS B C 1
ATOM 5850 O O . LYS B 1 255 ? 24.172 28.344 4.547 1 98.25 255 LYS B O 1
ATOM 5855 N N . GLN B 1 256 ? 25.891 27.547 3.352 1 98.56 256 GLN B N 1
ATOM 5856 C CA . GLN B 1 256 ? 25.109 26.391 2.949 1 98.56 256 GLN B CA 1
ATOM 5857 C C . GLN B 1 256 ? 25.125 25.312 4.031 1 98.56 256 GLN B C 1
ATOM 5859 O O . GLN B 1 256 ? 26.172 25.062 4.648 1 98.56 256 GLN B O 1
ATOM 5864 N N . LEU B 1 257 ? 23.984 24.766 4.371 1 98.88 257 LEU B N 1
ATOM 5865 C CA . LEU B 1 257 ? 23.922 23.594 5.238 1 98.88 257 LEU B CA 1
ATOM 5866 C C . LEU B 1 257 ? 24.422 22.344 4.508 1 98.88 257 LEU B C 1
ATOM 5868 O O . LEU B 1 257 ? 23.844 21.938 3.5 1 98.88 257 LEU B O 1
ATOM 5872 N N . ILE B 1 258 ? 25.5 21.797 4.992 1 98.75 258 ILE B N 1
ATOM 5873 C CA . ILE B 1 258 ? 26.109 20.672 4.305 1 98.75 258 ILE B CA 1
ATOM 5874 C C . ILE B 1 258 ? 25.781 19.375 5.043 1 98.75 258 ILE B C 1
ATOM 5876 O O . ILE B 1 258 ? 26.016 19.266 6.254 1 98.75 258 ILE B O 1
ATOM 5880 N N . LEU B 1 259 ? 25.172 18.406 4.418 1 98.06 259 LEU B N 1
ATOM 5881 C CA . LEU B 1 259 ? 24.906 17.047 4.906 1 98.06 259 LEU B CA 1
ATOM 5882 C C . LEU B 1 259 ? 25.562 16 4.016 1 98.06 259 LEU B C 1
ATOM 5884 O O . LEU B 1 259 ? 25.234 15.906 2.828 1 98.06 259 LEU B O 1
ATOM 5888 N N . ASP B 1 260 ? 26.422 15.203 4.547 1 93.5 260 ASP B N 1
ATOM 5889 C CA . ASP B 1 260 ? 27.141 14.156 3.809 1 93.5 260 ASP B CA 1
ATOM 5890 C C . ASP B 1 260 ? 27.734 14.711 2.52 1 93.5 260 ASP B C 1
ATOM 5892 O O . ASP B 1 260 ? 27.562 14.133 1.445 1 93.5 260 ASP B O 1
ATOM 5896 N N . GLY B 1 261 ? 28.25 15.93 2.588 1 95.38 261 GLY B N 1
ATOM 5897 C CA . GLY B 1 261 ? 28.969 16.547 1.487 1 95.38 261 GLY B CA 1
ATOM 5898 C C . GLY B 1 261 ? 28.062 17.266 0.507 1 95.38 261 GLY B C 1
ATOM 5899 O O . GLY B 1 261 ? 28.531 17.875 -0.462 1 95.38 261 GLY B O 1
ATOM 5900 N N . HIS B 1 262 ? 26.781 17.297 0.746 1 97.19 262 HIS B N 1
ATOM 5901 C CA . HIS B 1 262 ? 25.828 17.922 -0.17 1 97.19 262 HIS B CA 1
ATOM 5902 C C . HIS B 1 262 ? 25.141 19.125 0.476 1 97.19 262 HIS B C 1
ATOM 5904 O O . HIS B 1 262 ? 24.75 19.062 1.646 1 97.19 262 HIS B O 1
ATOM 5910 N N . PRO B 1 263 ? 25.031 20.219 -0.283 1 98.56 263 PRO B N 1
ATOM 5911 C CA . PRO B 1 263 ? 24.188 21.312 0.233 1 98.56 263 PRO B CA 1
ATOM 5912 C C . PRO B 1 263 ? 22.719 20.906 0.358 1 98.56 263 PRO B C 1
ATOM 5914 O O . PRO B 1 263 ? 22.203 20.188 -0.498 1 98.56 263 PRO B O 1
ATOM 5917 N N . VAL B 1 264 ? 22.109 21.344 1.385 1 98.88 264 VAL B N 1
ATOM 5918 C CA . VAL B 1 264 ? 20.688 21.094 1.578 1 98.88 264 VAL B CA 1
ATOM 5919 C C . VAL B 1 264 ? 19.875 22.219 0.963 1 98.88 264 VAL B C 1
ATOM 5921 O O . VAL B 1 264 ? 20.047 23.391 1.332 1 98.88 264 VAL B O 1
ATOM 5924 N N . ALA B 1 265 ? 19 21.875 0.02 1 98.88 265 ALA B N 1
ATOM 5925 C CA . ALA B 1 265 ? 18.188 22.875 -0.674 1 98.88 265 ALA B CA 1
ATOM 5926 C C . ALA B 1 265 ? 16.953 23.234 0.132 1 98.88 265 ALA B C 1
ATOM 5928 O O . ALA B 1 265 ? 16.562 24.406 0.211 1 98.88 265 ALA B O 1
ATOM 5929 N N . VAL B 1 266 ? 16.281 22.234 0.648 1 98.94 266 VAL B N 1
ATOM 5930 C CA . VAL B 1 266 ? 15.023 22.406 1.375 1 98.94 266 VAL B CA 1
ATOM 5931 C C . VAL B 1 266 ? 15.07 21.625 2.68 1 98.94 266 VAL B C 1
ATOM 5933 O O . VAL B 1 266 ? 15.539 20.484 2.705 1 98.94 266 VAL B O 1
ATOM 5936 N N . VAL B 1 267 ? 14.719 22.219 3.756 1 98.94 267 VAL B N 1
ATOM 5937 C CA . VAL B 1 267 ? 14.516 21.531 5.027 1 98.94 267 VAL B CA 1
ATOM 5938 C C . VAL B 1 267 ? 13.023 21.516 5.371 1 98.94 267 VAL B C 1
ATOM 5940 O O . VAL B 1 267 ? 12.43 22.562 5.613 1 98.94 267 VAL B O 1
ATOM 5943 N N . TYR B 1 268 ? 12.445 20.391 5.34 1 98.81 268 TYR B N 1
ATOM 5944 C CA . TYR B 1 268 ? 11.023 20.203 5.613 1 98.81 268 TYR B CA 1
ATOM 5945 C C . TYR B 1 268 ? 10.812 19.641 7.008 1 98.81 268 TYR B C 1
ATOM 5947 O O . TYR B 1 268 ? 11.195 18.5 7.285 1 98.81 268 TYR B O 1
ATOM 5955 N N . TYR B 1 269 ? 10.117 20.359 7.844 1 98.5 269 TYR B N 1
ATOM 5956 C CA . TYR B 1 269 ? 9.945 19.984 9.242 1 98.5 269 TYR B CA 1
ATOM 5957 C C . TYR B 1 269 ? 8.688 19.141 9.43 1 98.5 269 TYR B C 1
ATOM 5959 O O . TYR B 1 269 ? 7.57 19.672 9.398 1 98.5 269 TYR B O 1
ATOM 5967 N N . ARG B 1 270 ? 8.844 17.875 9.719 1 97.25 270 ARG B N 1
ATOM 5968 C CA . ARG B 1 270 ? 7.773 17 10.18 1 97.25 270 ARG B CA 1
ATOM 5969 C C . ARG B 1 270 ? 7.855 16.797 11.688 1 97.25 270 ARG B C 1
ATOM 5971 O O . ARG B 1 270 ? 7 16.125 12.273 1 97.25 270 ARG B O 1
ATOM 5978 N N . SER B 1 271 ? 8.875 17.344 12.234 1 96.19 271 SER B N 1
ATOM 5979 C CA . SER B 1 271 ? 9.133 17.391 13.664 1 96.19 271 SER B CA 1
ATOM 5980 C C . SER B 1 271 ? 9.633 18.781 14.078 1 96.19 271 SER B C 1
ATOM 5982 O O . SER B 1 271 ? 9.805 19.656 13.242 1 96.19 271 SER B O 1
ATOM 5984 N N . GLY B 1 272 ? 9.734 19 15.359 1 95.44 272 GLY B N 1
ATOM 5985 C CA . GLY B 1 272 ? 10.242 20.266 15.852 1 95.44 272 GLY B CA 1
ATOM 5986 C C . GLY B 1 272 ? 9.148 21.281 16.141 1 95.44 272 GLY B C 1
ATOM 5987 O O . GLY B 1 272 ? 9.375 22.484 16.078 1 95.44 272 GLY B O 1
ATOM 5988 N N . TYR B 1 273 ? 7.973 20.781 16.438 1 94.12 273 TYR B N 1
ATOM 5989 C CA . TYR B 1 273 ? 6.852 21.703 16.625 1 94.12 273 TYR B CA 1
ATOM 5990 C C . TYR B 1 273 ? 6.312 21.609 18.047 1 94.12 273 TYR B C 1
ATOM 5992 O O . TYR B 1 273 ? 5.301 22.25 18.375 1 94.12 273 TYR B O 1
ATOM 6000 N N . GLU B 1 274 ? 6.949 20.812 18.922 1 92.25 274 GLU B N 1
ATOM 6001 C CA . GLU B 1 274 ? 6.547 20.734 20.312 1 92.25 274 GLU B CA 1
ATOM 6002 C C . GLU B 1 274 ? 7.758 20.547 21.234 1 92.25 274 GLU B C 1
ATOM 6004 O O . GLU B 1 274 ? 8.82 20.109 20.781 1 92.25 274 GLU B O 1
ATOM 6009 N N . PRO B 1 275 ? 7.605 20.844 22.5 1 93.44 275 PRO B N 1
ATOM 6010 C CA . PRO B 1 275 ? 8.727 20.828 23.453 1 93.44 275 PRO B CA 1
ATOM 6011 C C . PRO B 1 275 ? 9.398 19.453 23.547 1 93.44 275 PRO B C 1
ATOM 6013 O O . PRO B 1 275 ? 10.633 19.375 23.625 1 93.44 275 PRO B O 1
ATOM 6016 N N . ALA B 1 276 ? 8.656 18.391 23.5 1 93.19 276 ALA B N 1
ATOM 6017 C CA . ALA B 1 276 ? 9.203 17.031 23.641 1 93.19 276 ALA B CA 1
ATOM 6018 C C . ALA B 1 276 ? 10.188 16.719 22.531 1 93.19 276 ALA B C 1
ATOM 6020 O O . ALA B 1 276 ? 11 15.797 22.656 1 93.19 276 ALA B O 1
ATOM 6021 N N . GLN B 1 277 ? 10.211 17.5 21.484 1 95.56 277 GLN B N 1
ATOM 6022 C CA . GLN B 1 277 ? 11.078 17.281 20.344 1 95.56 277 GLN B CA 1
ATOM 6023 C C . GLN B 1 277 ? 12.359 18.109 20.453 1 95.56 277 GLN B C 1
ATOM 6025 O O . GLN B 1 277 ? 13.203 18.078 19.562 1 95.56 277 GLN B O 1
ATOM 6030 N N . TYR B 1 278 ? 12.453 18.812 21.578 1 97 278 TYR B N 1
ATOM 6031 C CA . TYR B 1 278 ? 13.641 19.562 21.953 1 97 278 TYR B CA 1
ATOM 6032 C C . TYR B 1 278 ? 14.109 19.188 23.359 1 97 278 TYR B C 1
ATOM 6034 O O . TYR B 1 278 ? 14.164 20.031 24.25 1 97 278 TYR B O 1
ATOM 6042 N N . PRO B 1 279 ? 14.562 17.984 23.531 1 96.5 279 PRO B N 1
ATOM 6043 C CA . PRO B 1 279 ? 14.891 17.531 24.875 1 96.5 279 PRO B CA 1
ATOM 6044 C C . PRO B 1 279 ? 16.188 18.141 25.406 1 96.5 279 PRO B C 1
ATOM 6046 O O . PRO B 1 279 ? 16.438 18.125 26.625 1 96.5 279 PRO B O 1
ATOM 6049 N N . SER B 1 280 ? 17.047 18.688 24.578 1 97.38 280 SER B N 1
ATOM 6050 C CA . SER B 1 280 ? 18.312 19.297 25 1 97.38 280 SER B CA 1
ATOM 6051 C C . SER B 1 280 ? 18.641 20.531 24.172 1 97.38 280 SER B C 1
ATOM 6053 O O . SER B 1 280 ? 17.891 20.875 23.25 1 97.38 280 SER B O 1
ATOM 6055 N N . SER B 1 281 ? 19.719 21.172 24.484 1 97.88 281 SER B N 1
ATOM 6056 C CA . SER B 1 281 ? 20.156 22.359 23.734 1 97.88 281 SER B CA 1
ATOM 6057 C C . SER B 1 281 ? 20.609 21.984 22.328 1 97.88 281 SER B C 1
ATOM 6059 O O . SER B 1 281 ? 20.609 22.828 21.438 1 97.88 281 SER B O 1
ATOM 6061 N N . ARG B 1 282 ? 20.938 20.719 22.125 1 98.19 282 ARG B N 1
ATOM 6062 C CA . ARG B 1 282 ? 21.422 20.266 20.828 1 98.19 282 ARG B CA 1
ATOM 6063 C C . ARG B 1 282 ? 20.375 20.469 19.75 1 98.19 282 ARG B C 1
ATOM 6065 O O . ARG B 1 282 ? 20.688 20.922 18.641 1 98.19 282 ARG B O 1
ATOM 6072 N N . GLU B 1 283 ? 19.156 20.109 20.062 1 98.62 283 GLU B N 1
ATOM 6073 C CA . GLU B 1 283 ? 18.062 20.281 19.094 1 98.62 283 GLU B CA 1
ATOM 6074 C C . GLU B 1 283 ? 17.844 21.766 18.766 1 98.62 283 GLU B C 1
ATOM 6076 O O . GLU B 1 283 ? 17.594 22.109 17.609 1 98.62 283 GLU B O 1
ATOM 6081 N N . TRP B 1 284 ? 17.953 22.625 19.766 1 98.69 284 TRP B N 1
ATOM 6082 C CA . TRP B 1 284 ? 17.812 24.062 19.547 1 98.69 284 TRP B CA 1
ATOM 6083 C C . TRP B 1 284 ? 18.953 24.594 18.703 1 98.69 284 TRP B C 1
ATOM 6085 O O . TRP B 1 284 ? 18.734 25.438 17.828 1 98.69 284 TRP B O 1
ATOM 6095 N N . ASP B 1 285 ? 20.125 24.094 18.984 1 98.69 285 ASP B N 1
ATOM 6096 C CA . ASP B 1 285 ? 21.281 24.484 18.203 1 98.69 285 ASP B CA 1
ATOM 6097 C C . ASP B 1 285 ? 21.125 24.062 16.734 1 98.69 285 ASP B C 1
ATOM 6099 O O . ASP B 1 285 ? 21.531 24.797 15.828 1 98.69 285 ASP B O 1
ATOM 6103 N N . ALA B 1 286 ? 20.625 22.859 16.562 1 98.81 286 ALA B N 1
ATOM 6104 C CA . ALA B 1 286 ? 20.375 22.375 15.211 1 98.81 286 ALA B CA 1
ATOM 6105 C C . ALA B 1 286 ? 19.375 23.266 14.492 1 98.81 286 ALA B C 1
ATOM 6107 O O . ALA B 1 286 ? 19.578 23.625 13.32 1 98.81 286 ALA B O 1
ATOM 6108 N N . ARG B 1 287 ? 18.312 23.641 15.18 1 98.81 287 ARG B N 1
ATOM 6109 C CA . ARG B 1 287 ? 17.297 24.531 14.609 1 98.81 287 ARG B CA 1
ATOM 6110 C C . ARG B 1 287 ? 17.906 25.875 14.211 1 98.81 287 ARG B C 1
ATOM 6112 O O . ARG B 1 287 ? 17.641 26.375 13.117 1 98.81 287 ARG B O 1
ATOM 6119 N N . LEU B 1 288 ? 18.688 26.438 15.07 1 98.81 288 LEU B N 1
ATOM 6120 C CA . LEU B 1 288 ? 19.375 27.703 14.789 1 98.81 288 LEU B CA 1
ATOM 6121 C C . LEU B 1 288 ? 20.297 27.562 13.586 1 98.81 288 LEU B C 1
ATOM 6123 O O . LEU B 1 288 ? 20.328 28.438 12.719 1 98.81 288 LEU B O 1
ATOM 6127 N N . ARG B 1 289 ? 21.047 26.453 13.531 1 98.81 289 ARG B N 1
ATOM 6128 C CA . ARG B 1 289 ? 21.969 26.219 12.422 1 98.81 289 ARG B CA 1
ATOM 6129 C C . ARG B 1 289 ? 21.219 26.188 11.094 1 98.81 289 ARG B C 1
ATOM 6131 O O . ARG B 1 289 ? 21.656 26.781 10.109 1 98.81 289 ARG B O 1
ATOM 6138 N N . VAL B 1 290 ? 20.109 25.5 11.07 1 98.88 290 VAL B N 1
ATOM 6139 C CA . VAL B 1 290 ? 19.297 25.406 9.859 1 98.88 290 VAL B CA 1
ATOM 6140 C C . VAL B 1 290 ? 18.797 26.797 9.469 1 98.88 290 VAL B C 1
ATOM 6142 O O . VAL B 1 290 ? 18.891 27.188 8.305 1 98.88 290 VAL B O 1
ATOM 6145 N N . GLU B 1 291 ? 18.297 27.578 10.43 1 98.75 291 GLU B N 1
ATOM 6146 C CA . GLU B 1 291 ? 17.75 28.906 10.148 1 98.75 291 GLU B CA 1
ATOM 6147 C C . GLU B 1 291 ? 18.828 29.859 9.656 1 98.75 291 GLU B C 1
ATOM 6149 O O . GLU B 1 291 ? 18.547 30.781 8.875 1 98.75 291 GLU B O 1
ATOM 6154 N N . ARG B 1 292 ? 20.078 29.656 10.07 1 98.56 292 ARG B N 1
ATOM 6155 C CA . ARG B 1 292 ? 21.203 30.484 9.656 1 98.56 292 ARG B CA 1
ATOM 6156 C C . ARG B 1 292 ? 21.641 30.141 8.234 1 98.56 292 ARG B C 1
ATOM 6158 O O . ARG B 1 292 ? 22.359 30.922 7.602 1 98.56 292 ARG B O 1
ATOM 6165 N N . SER B 1 293 ? 21.219 29.047 7.723 1 98.81 293 SER B N 1
ATOM 6166 C CA . SER B 1 293 ? 21.734 28.516 6.457 1 98.81 293 SER B CA 1
ATOM 6167 C C . SER B 1 293 ? 20.984 29.125 5.27 1 98.81 293 SER B C 1
ATOM 6169 O O . SER B 1 293 ? 19.984 29.828 5.445 1 98.81 293 SER B O 1
ATOM 6171 N N . THR B 1 294 ? 21.453 28.766 4.02 1 98.56 294 THR B N 1
ATOM 6172 C CA . THR B 1 294 ? 20.812 29.203 2.781 1 98.56 294 THR B CA 1
ATOM 6173 C C . THR B 1 294 ? 19.703 28.234 2.373 1 98.56 294 THR B C 1
ATOM 6175 O O . THR B 1 294 ? 19.031 28.453 1.365 1 98.56 294 THR B O 1
ATOM 6178 N N . ALA B 1 295 ? 19.469 27.125 3.129 1 98.88 295 ALA B N 1
ATOM 6179 C CA . ALA B 1 295 ? 18.391 26.203 2.795 1 98.88 295 ALA B CA 1
ATOM 6180 C C . ALA B 1 295 ? 17.031 26.891 2.867 1 98.88 295 ALA B C 1
ATOM 6182 O O . ALA B 1 295 ? 16.828 27.781 3.695 1 98.88 295 ALA B O 1
ATOM 6183 N N . ILE B 1 296 ? 16.156 26.547 1.954 1 98.88 296 ILE B N 1
ATOM 6184 C CA . ILE B 1 296 ? 14.773 27 2.047 1 98.88 296 ILE B CA 1
ATOM 6185 C C . ILE B 1 296 ? 14.023 26.172 3.084 1 98.88 296 ILE B C 1
ATOM 6187 O O . ILE B 1 296 ? 13.906 24.953 2.941 1 98.88 296 ILE B O 1
ATOM 6191 N N . LYS B 1 297 ? 13.594 26.812 4.141 1 98.69 297 LYS B N 1
ATOM 6192 C CA . LYS B 1 297 ? 12.961 26.094 5.242 1 98.69 297 LYS B CA 1
ATOM 6193 C C . LYS B 1 297 ? 11.453 26 5.043 1 98.69 297 LYS B C 1
ATOM 6195 O O . LYS B 1 297 ? 10.828 26.922 4.539 1 98.69 297 LYS B O 1
ATOM 6200 N N . CYS B 1 298 ? 10.859 24.922 5.41 1 98.75 298 CYS B N 1
ATOM 6201 C CA . CYS B 1 298 ? 9.422 24.672 5.43 1 98.75 298 CYS B CA 1
ATOM 6202 C C . CYS B 1 298 ? 8.992 24.062 6.758 1 98.75 298 CYS B C 1
ATOM 6204 O O . CYS B 1 298 ? 9.047 22.844 6.938 1 98.75 298 CYS B O 1
ATOM 6206 N N . PRO B 1 299 ? 8.492 24.781 7.66 1 98.06 299 PRO B N 1
ATOM 6207 C CA . PRO B 1 299 ? 8.438 26.234 7.531 1 98.06 299 PRO B CA 1
ATOM 6208 C C . PRO B 1 299 ? 9.703 26.922 8.039 1 98.06 299 PRO B C 1
ATOM 6210 O O . PRO B 1 299 ? 10.484 26.328 8.773 1 98.06 299 PRO B O 1
ATOM 6213 N N . SER B 1 300 ? 9.898 28.141 7.578 1 98.12 300 SER B N 1
ATOM 6214 C CA . SER B 1 300 ? 10.836 29.016 8.273 1 98.12 300 SER B CA 1
ATOM 6215 C C . SER B 1 300 ? 10.352 29.344 9.68 1 98.12 300 SER B C 1
ATOM 6217 O O . SER B 1 300 ? 9.18 29.156 10 1 98.12 300 SER B O 1
ATOM 6219 N N . ILE B 1 301 ? 11.258 29.781 10.484 1 97.69 301 ILE B N 1
ATOM 6220 C CA . ILE B 1 301 ? 10.969 30 11.891 1 97.69 301 ILE B CA 1
ATOM 6221 C C . ILE B 1 301 ? 9.891 31.078 12.031 1 97.69 301 ILE B C 1
ATOM 6223 O O . ILE B 1 301 ? 9.031 31 12.906 1 97.69 301 ILE B O 1
ATOM 6227 N N . HIS B 1 302 ? 9.891 32.125 11.227 1 97.44 302 HIS B N 1
ATOM 6228 C CA . HIS B 1 302 ? 8.883 33.156 11.328 1 97.44 302 HIS B CA 1
ATOM 6229 C C . HIS B 1 302 ? 7.527 32.656 10.82 1 97.44 302 HIS B C 1
ATOM 6231 O O . HIS B 1 302 ? 6.48 33.125 11.289 1 97.44 302 HIS B O 1
ATOM 6237 N N . TYR B 1 303 ? 7.477 31.688 9.773 1 97.94 303 TYR B N 1
ATOM 6238 C CA . TYR B 1 303 ? 6.223 31.047 9.391 1 97.94 303 TYR B CA 1
ATOM 6239 C C . TYR B 1 303 ? 5.637 30.25 10.555 1 97.94 303 TYR B C 1
ATOM 6241 O O . TYR B 1 303 ? 4.426 30.266 10.781 1 97.94 303 TYR B O 1
ATOM 6249 N N . GLN B 1 304 ? 6.504 29.516 11.258 1 97.56 304 GLN B N 1
ATOM 6250 C CA . GLN B 1 304 ? 6.039 28.75 12.414 1 97.56 304 GLN B CA 1
ATOM 6251 C C . GLN B 1 304 ? 5.473 29.672 13.492 1 97.56 304 GLN B C 1
ATOM 6253 O O . GLN B 1 304 ? 4.445 29.359 14.102 1 97.56 304 GLN B O 1
ATOM 6258 N N . LEU B 1 305 ? 6.121 30.781 13.766 1 97.12 305 LEU B N 1
ATOM 6259 C CA . LEU B 1 305 ? 5.648 31.766 14.734 1 97.12 305 LEU B CA 1
ATOM 6260 C C . LEU B 1 305 ? 4.309 32.344 14.312 1 97.12 305 LEU B C 1
ATOM 6262 O O . LEU B 1 305 ? 3.426 32.562 15.141 1 97.12 305 LEU B O 1
ATOM 6266 N N . ALA B 1 306 ? 4.156 32.594 13.016 1 97.25 306 ALA B N 1
ATOM 6267 C CA . ALA B 1 306 ? 2.912 33.156 12.5 1 97.25 306 ALA B CA 1
ATOM 6268 C C . ALA B 1 306 ? 1.744 32.219 12.727 1 97.25 306 ALA B C 1
ATOM 6270 O O . ALA B 1 306 ? 0.594 32.625 12.836 1 97.25 306 ALA B O 1
ATOM 6271 N N . GLY B 1 307 ? 2.057 30.906 12.797 1 96 307 GLY B N 1
ATOM 6272 C CA . GLY B 1 307 ? 1.021 29.891 12.945 1 96 307 GLY B CA 1
ATOM 6273 C C . GLY B 1 307 ? 0.562 29.719 14.383 1 96 307 GLY B C 1
ATOM 6274 O O . GLY B 1 307 ? -0.375 28.969 14.648 1 96 307 GLY B O 1
ATOM 6275 N N . THR B 1 308 ? 1.131 30.406 15.359 1 95.56 308 THR B N 1
ATOM 6276 C CA . THR B 1 308 ? 0.768 30.25 16.766 1 95.56 308 THR B CA 1
ATOM 6277 C C . THR B 1 308 ? -0.687 30.641 17 1 95.56 308 THR B C 1
ATOM 6279 O O . THR B 1 308 ? -1.227 31.484 16.281 1 95.56 308 THR B O 1
ATOM 6282 N N . LYS B 1 309 ? -1.346 30.078 18.016 1 94.75 309 LYS B N 1
ATOM 6283 C CA . LYS B 1 309 ? -2.74 30.359 18.344 1 94.75 309 LYS B CA 1
ATOM 6284 C C . LYS B 1 309 ? -2.93 31.812 18.75 1 94.75 309 LYS B C 1
ATOM 6286 O O . LYS B 1 309 ? -3.984 32.406 18.5 1 94.75 309 LYS B O 1
ATOM 6291 N N . LYS B 1 310 ? -1.928 32.406 19.328 1 94.75 310 LYS B N 1
ATOM 6292 C CA . LYS B 1 310 ? -1.99 33.812 19.719 1 94.75 310 LYS B CA 1
ATOM 6293 C C . LYS B 1 310 ? -2.092 34.719 18.484 1 94.75 310 LYS B C 1
ATOM 6295 O O . LYS B 1 310 ? -2.807 35.719 18.516 1 94.75 310 LYS B O 1
ATOM 6300 N N . VAL B 1 311 ? -1.33 34.438 17.516 1 96.12 311 VAL B N 1
ATOM 6301 C CA . VAL B 1 311 ? -1.368 35.219 16.281 1 96.12 311 VAL B CA 1
ATOM 6302 C C . VAL B 1 311 ? -2.746 35.094 15.633 1 96.12 311 VAL B C 1
ATOM 6304 O O . VAL B 1 311 ? -3.32 36.094 15.18 1 96.12 311 VAL B O 1
ATOM 6307 N N . GLN B 1 312 ? -3.238 33.875 15.555 1 95.81 312 GLN B N 1
ATOM 6308 C CA . GLN B 1 312 ? -4.555 33.656 14.969 1 95.81 312 GLN B CA 1
ATOM 6309 C C . GLN B 1 312 ? -5.641 34.375 15.766 1 95.81 312 GLN B C 1
ATOM 6311 O O . GLN B 1 312 ? -6.574 34.938 15.18 1 95.81 312 GLN B O 1
ATOM 6316 N N . GLN B 1 313 ? -5.535 34.375 17.094 1 95.75 313 GLN B N 1
ATOM 6317 C CA . GLN B 1 313 ? -6.438 35.125 17.938 1 95.75 313 GLN B CA 1
ATOM 6318 C C . GLN B 1 313 ? -6.352 36.625 17.641 1 95.75 313 GLN B C 1
ATOM 6320 O O . GLN B 1 313 ? -7.375 37.312 17.547 1 95.75 313 GLN B O 1
ATOM 6325 N N . ALA B 1 314 ? -5.148 37.125 17.453 1 95.88 314 ALA B N 1
ATOM 6326 C CA . ALA B 1 314 ? -4.934 38.531 17.172 1 95.88 314 ALA B CA 1
ATOM 6327 C C . ALA B 1 314 ? -5.543 38.938 15.82 1 95.88 314 ALA B C 1
ATOM 6329 O O . ALA B 1 314 ? -6.062 40.031 15.664 1 95.88 314 ALA B O 1
ATOM 6330 N N . LEU B 1 315 ? -5.465 38.062 14.867 1 96.62 315 LEU B N 1
ATOM 6331 C CA . LEU B 1 315 ? -5.996 38.312 13.531 1 96.62 315 LEU B CA 1
ATOM 6332 C C . LEU B 1 315 ? -7.52 38.406 13.562 1 96.62 315 LEU B C 1
ATOM 6334 O O . LEU B 1 315 ? -8.125 39 12.664 1 96.62 315 LEU B O 1
ATOM 6338 N N . ALA B 1 316 ? -8.133 37.781 14.555 1 94.5 316 ALA B N 1
ATOM 6339 C CA . ALA B 1 316 ? -9.594 37.781 14.664 1 94.5 316 ALA B CA 1
ATOM 6340 C C . ALA B 1 316 ? -10.102 39.062 15.258 1 94.5 316 ALA B C 1
ATOM 6342 O O . ALA B 1 316 ? -11.297 39.375 15.195 1 94.5 316 ALA B O 1
ATOM 6343 N N . ALA B 1 317 ? -9.234 39.875 15.836 1 92.38 317 ALA B N 1
ATOM 6344 C CA . ALA B 1 317 ? -9.625 41.156 16.422 1 92.38 317 ALA B CA 1
ATOM 6345 C C . ALA B 1 317 ? -10.078 42.125 15.336 1 92.38 317 ALA B C 1
ATOM 6347 O O . ALA B 1 317 ? -9.625 42.062 14.195 1 92.38 317 ALA B O 1
ATOM 6348 N N . ALA B 1 318 ? -10.891 43.094 15.773 1 90.25 318 ALA B N 1
ATOM 6349 C CA . ALA B 1 318 ? -11.422 44.094 14.852 1 90.25 318 ALA B CA 1
ATOM 6350 C C . ALA B 1 318 ? -10.289 44.906 14.219 1 90.25 318 ALA B C 1
ATOM 6352 O O . ALA B 1 318 ? -9.398 45.375 14.914 1 90.25 318 ALA B O 1
ATOM 6353 N N . GLY B 1 319 ? -10.328 44.969 12.898 1 92.81 319 GLY B N 1
ATOM 6354 C CA . GLY B 1 319 ? -9.391 45.812 12.172 1 92.81 319 GLY B CA 1
ATOM 6355 C C . GLY B 1 319 ? -8.078 45.094 11.852 1 92.81 319 GLY B C 1
ATOM 6356 O O . GLY B 1 319 ? -7.301 45.594 11.031 1 92.81 319 GLY B O 1
ATOM 6357 N N . ALA B 1 320 ? -7.809 44 12.445 1 94.69 320 ALA B N 1
ATOM 6358 C CA . ALA B 1 320 ? -6.52 43.312 12.289 1 94.69 320 ALA B CA 1
ATOM 6359 C C . ALA B 1 320 ? -6.348 42.812 10.867 1 94.69 320 ALA B C 1
ATOM 6361 O O . ALA B 1 320 ? -5.277 42.938 10.266 1 94.69 320 ALA B O 1
ATOM 6362 N N . LEU B 1 321 ? -7.398 42.188 10.281 1 97.19 321 LEU B N 1
ATOM 6363 C CA . LEU B 1 321 ? -7.324 41.625 8.938 1 97.19 321 LEU B CA 1
ATOM 6364 C C . LEU B 1 321 ? -7.062 42.719 7.902 1 97.19 321 LEU B C 1
ATOM 6366 O O . LEU B 1 321 ? -6.332 42.5 6.934 1 97.19 321 LEU B O 1
ATOM 6370 N N . GLU B 1 322 ? -7.672 43.875 8.125 1 96.62 322 GLU B N 1
ATOM 6371 C CA . GLU B 1 322 ? -7.574 44.969 7.184 1 96.62 322 GLU B CA 1
ATOM 6372 C C . GLU B 1 322 ? -6.133 45.469 7.059 1 96.62 322 GLU B C 1
ATOM 6374 O O . GLU B 1 322 ? -5.727 45.969 6.004 1 96.62 322 GLU B O 1
ATOM 6379 N N . ARG B 1 323 ? -5.422 45.312 8.086 1 95.19 323 ARG B N 1
ATOM 6380 C CA . ARG B 1 323 ? -4.016 45.688 8.062 1 95.19 323 ARG B CA 1
ATOM 6381 C C . ARG B 1 323 ? -3.25 44.875 7.004 1 95.19 323 ARG B C 1
ATOM 6383 O O . ARG B 1 323 ? -2.289 45.406 6.422 1 95.19 323 ARG B O 1
ATOM 6390 N N . PHE B 1 324 ? -3.668 43.688 6.73 1 96.44 324 PHE B N 1
ATOM 6391 C CA . PHE B 1 324 ? -2.914 42.812 5.855 1 96.44 324 PHE B CA 1
ATOM 6392 C C . PHE B 1 324 ? -3.619 42.625 4.512 1 96.44 324 PHE B C 1
ATOM 6394 O O . PHE B 1 324 ? -2.973 42.406 3.492 1 96.44 324 PHE B O 1
ATOM 6401 N N . MET B 1 325 ? -4.914 42.781 4.496 1 96.44 325 MET B N 1
ATOM 6402 C CA . MET B 1 325 ? -5.68 42.406 3.309 1 96.44 325 MET B CA 1
ATOM 6403 C C . MET B 1 325 ? -6.418 43.594 2.734 1 96.44 325 MET B C 1
ATOM 6405 O O . MET B 1 325 ? -6.988 43.531 1.646 1 96.44 325 MET B O 1
ATOM 6409 N N . GLY B 1 326 ? -6.41 44.719 3.404 1 94.5 326 GLY B N 1
ATOM 6410 C CA . GLY B 1 326 ? -7.262 45.844 3.027 1 94.5 326 GLY B CA 1
ATOM 6411 C C . GLY B 1 326 ? -8.734 45.594 3.271 1 94.5 326 GLY B C 1
ATOM 6412 O O . GLY B 1 326 ? -9.102 44.531 3.826 1 94.5 326 GLY B O 1
ATOM 6413 N N . SER B 1 327 ? -9.523 46.625 2.982 1 92 327 SER B N 1
ATOM 6414 C CA . SER B 1 327 ? -10.969 46.469 3.07 1 92 327 SER B CA 1
ATOM 6415 C C . SER B 1 327 ? -11.547 45.906 1.771 1 92 327 SER B C 1
ATOM 6417 O O . SER B 1 327 ? -11.734 46.656 0.803 1 92 327 SER B O 1
ATOM 6419 N N . SER B 1 328 ? -11.703 44.625 1.623 1 93 328 SER B N 1
ATOM 6420 C CA . SER B 1 328 ? -12.164 43.969 0.409 1 93 328 SER B CA 1
ATOM 6421 C C . SER B 1 328 ? -13.18 42.875 0.729 1 93 328 SER B C 1
ATOM 6423 O O . SER B 1 328 ? -13.453 42.594 1.898 1 93 328 SER B O 1
ATOM 6425 N N . ALA B 1 329 ? -13.703 42.375 -0.295 1 95.06 329 ALA B N 1
ATOM 6426 C CA . ALA B 1 329 ? -14.625 41.25 -0.167 1 95.06 329 ALA B CA 1
ATOM 6427 C C . ALA B 1 329 ? -13.922 40.031 0.424 1 95.06 329 ALA B C 1
ATOM 6429 O O . ALA B 1 329 ? -14.531 39.25 1.172 1 95.06 329 ALA B O 1
ATOM 6430 N N . ALA B 1 330 ? -12.734 39.875 0.079 1 95.19 330 ALA B N 1
ATOM 6431 C CA . ALA B 1 330 ? -11.953 38.781 0.604 1 95.19 330 ALA B CA 1
ATOM 6432 C C . ALA B 1 330 ? -11.797 38.875 2.119 1 95.19 330 ALA B C 1
ATOM 6434 O O . ALA B 1 330 ? -11.852 37.844 2.822 1 95.19 330 ALA B O 1
ATOM 6435 N N . THR B 1 331 ? -11.562 40.062 2.621 1 97.19 331 THR B N 1
ATOM 6436 C CA . THR B 1 331 ? -11.438 40.281 4.059 1 97.19 331 THR B CA 1
ATOM 6437 C C . THR B 1 331 ? -12.703 39.844 4.789 1 97.19 331 THR B C 1
ATOM 6439 O O . THR B 1 331 ? -12.641 39.188 5.836 1 97.19 331 THR B O 1
ATOM 6442 N N . THR B 1 332 ? -13.781 40.219 4.203 1 96.5 332 THR B N 1
ATOM 6443 C CA . THR B 1 332 ? -15.062 39.875 4.793 1 96.5 332 THR B CA 1
ATOM 6444 C C . THR B 1 332 ? -15.258 38.375 4.801 1 96.5 332 THR B C 1
ATOM 6446 O O . THR B 1 332 ? -15.758 37.812 5.777 1 96.5 332 THR B O 1
ATOM 6449 N N . ARG B 1 333 ? -14.898 37.781 3.76 1 97 333 ARG B N 1
ATOM 6450 C CA . ARG B 1 333 ? -15.047 36.312 3.645 1 97 333 ARG B CA 1
ATOM 6451 C C . ARG B 1 333 ? -14.172 35.594 4.664 1 97 333 ARG B C 1
ATOM 6453 O O . ARG B 1 333 ? -14.586 34.594 5.238 1 97 333 ARG B O 1
ATOM 6460 N N . VAL B 1 334 ? -12.953 36.062 4.844 1 98.12 334 VAL B N 1
ATOM 6461 C CA . VAL B 1 334 ? -12.055 35.5 5.836 1 98.12 334 VAL B CA 1
ATOM 6462 C C . VAL B 1 334 ? -12.633 35.688 7.234 1 98.12 334 VAL B C 1
ATOM 6464 O O . VAL B 1 334 ? -12.625 34.781 8.055 1 98.12 334 VAL B O 1
ATOM 6467 N N . ARG B 1 335 ? -13.125 36.875 7.52 1 96.88 335 ARG B N 1
ATOM 6468 C CA . ARG B 1 335 ? -13.727 37.156 8.82 1 96.88 335 ARG B CA 1
ATOM 6469 C C . ARG B 1 335 ? -14.906 36.25 9.094 1 96.88 335 ARG B C 1
ATOM 6471 O O . ARG B 1 335 ? -15.141 35.844 10.234 1 96.88 335 ARG B O 1
ATOM 6478 N N . ASP B 1 336 ? -15.594 35.938 8.062 1 96.12 336 ASP B N 1
ATOM 6479 C CA . ASP B 1 336 ? -16.812 35.156 8.172 1 96.12 336 ASP B CA 1
ATOM 6480 C C . ASP B 1 336 ? -16.5 33.75 8.695 1 96.12 336 ASP B C 1
ATOM 6482 O O . ASP B 1 336 ? -17.375 33.094 9.258 1 96.12 336 ASP B O 1
ATOM 6486 N N . ILE B 1 337 ? -15.32 33.219 8.508 1 97.62 337 ILE B N 1
ATOM 6487 C CA . ILE B 1 337 ? -15.023 31.859 8.93 1 97.62 337 ILE B CA 1
ATOM 6488 C C . ILE B 1 337 ? -14.422 31.859 10.336 1 97.62 337 ILE B C 1
ATOM 6490 O O . ILE B 1 337 ? -14.148 30.812 10.906 1 97.62 337 ILE B O 1
ATOM 6494 N N . PHE B 1 338 ? -14.172 33 10.906 1 96.94 338 PHE B N 1
ATOM 6495 C CA . PHE B 1 338 ? -13.633 33.062 12.258 1 96.94 338 PHE B CA 1
ATOM 6496 C C . PHE B 1 338 ? -14.727 32.844 13.289 1 96.94 338 PHE B C 1
ATOM 6498 O O . PHE B 1 338 ? -15.883 33.219 13.07 1 96.94 338 PHE B O 1
ATOM 6505 N N . THR B 1 339 ? -14.367 32.156 14.359 1 94.31 339 THR B N 1
ATOM 6506 C CA . THR B 1 339 ? -15.195 32.156 15.555 1 94.31 339 THR B CA 1
ATOM 6507 C C . THR B 1 339 ? -14.781 33.25 16.516 1 94.31 339 THR B C 1
ATOM 6509 O O . THR B 1 339 ? -13.938 34.094 16.188 1 94.31 339 THR B O 1
ATOM 6512 N N . GLY B 1 340 ? -15.484 33.312 17.609 1 92.88 340 GLY B N 1
ATOM 6513 C CA . GLY B 1 340 ? -14.984 34.188 18.656 1 92.88 340 GLY B CA 1
ATOM 6514 C C . GLY B 1 340 ? -13.672 33.719 19.25 1 92.88 340 GLY B C 1
ATOM 6515 O O . GLY B 1 340 ? -13.555 32.594 19.719 1 92.88 340 GLY B O 1
ATOM 6516 N N . LEU B 1 341 ? -12.672 34.469 19.094 1 94.56 341 LEU B N 1
ATOM 6517 C CA . LEU B 1 341 ? -11.359 34.25 19.688 1 94.56 341 LEU B CA 1
ATOM 6518 C C . LEU B 1 341 ? -10.977 35.375 20.641 1 94.56 341 LEU B C 1
ATOM 6520 O O . LEU B 1 341 ? -11.031 36.562 20.25 1 94.56 341 LEU B O 1
ATOM 6524 N N . TYR B 1 342 ? -10.625 35.031 21.844 1 93.88 342 TYR B N 1
ATOM 6525 C CA . TYR B 1 342 ? -10.398 36.031 22.859 1 93.88 342 TYR B CA 1
ATOM 6526 C C . TYR B 1 342 ? -9.031 35.875 23.516 1 93.88 342 TYR B C 1
ATOM 6528 O O . TYR B 1 342 ? -8.609 34.75 23.781 1 93.88 342 TYR B O 1
ATOM 6536 N N . SER B 1 343 ? -8.414 37 23.656 1 92.94 343 SER B N 1
ATOM 6537 C CA . SER B 1 343 ? -7.18 37.031 24.438 1 92.94 343 SER B CA 1
ATOM 6538 C C . SER B 1 343 ? -7.457 36.938 25.922 1 92.94 343 SER B C 1
ATOM 6540 O O . SER B 1 343 ? -8.523 37.344 26.391 1 92.94 343 SER B O 1
ATOM 6542 N N . LEU B 1 344 ? -6.531 36.375 26.609 1 93.88 344 LEU B N 1
ATOM 6543 C CA . LEU B 1 344 ? -6.656 36.281 28.062 1 93.88 344 LEU B CA 1
ATOM 6544 C C . LEU B 1 344 ? -5.59 37.125 28.75 1 93.88 344 LEU B C 1
ATOM 6546 O O . LEU B 1 344 ? -5.219 36.875 29.891 1 93.88 344 LEU B O 1
ATOM 6550 N N . ASP B 1 345 ? -5.098 38.031 27.984 1 91.5 345 ASP B N 1
ATOM 6551 C CA . ASP B 1 345 ? -4.109 38.938 28.547 1 91.5 345 ASP B CA 1
ATOM 6552 C C . ASP B 1 345 ? -4.703 39.75 29.703 1 91.5 345 ASP B C 1
ATOM 6554 O O . ASP B 1 345 ? -5.918 39.781 29.891 1 91.5 345 ASP B O 1
ATOM 6558 N N . PHE B 1 346 ? -3.789 40.438 30.391 1 90.88 346 PHE B N 1
ATOM 6559 C CA . PHE B 1 346 ? -4.223 41.188 31.578 1 90.88 346 PHE B CA 1
ATOM 6560 C C . PHE B 1 346 ? -4.676 42.594 31.188 1 90.88 346 PHE B C 1
ATOM 6562 O O . PHE B 1 346 ? -4.066 43.594 31.594 1 90.88 346 PHE B O 1
ATOM 6569 N N . ASP B 1 347 ? -5.672 42.688 30.484 1 90.75 347 ASP B N 1
ATOM 6570 C CA . ASP B 1 347 ? -6.344 43.938 30.109 1 90.75 347 ASP B CA 1
ATOM 6571 C C . ASP B 1 347 ? -7.863 43.781 30.203 1 90.75 347 ASP B C 1
ATOM 6573 O O . ASP B 1 347 ? -8.359 42.75 30.641 1 90.75 347 ASP B O 1
ATOM 6577 N N . GLU B 1 348 ? -8.586 44.812 29.906 1 92.5 348 GLU B N 1
ATOM 6578 C CA . GLU B 1 348 ? -10.031 44.812 30.078 1 92.5 348 GLU B CA 1
ATOM 6579 C C . GLU B 1 348 ? -10.688 43.719 29.234 1 92.5 348 GLU B C 1
ATOM 6581 O O . GLU B 1 348 ? -11.617 43.031 29.688 1 92.5 348 GLU B O 1
ATOM 6586 N N . ASN B 1 349 ? -10.227 43.594 28.047 1 90.94 349 ASN B N 1
ATOM 6587 C CA . ASN B 1 349 ? -10.773 42.594 27.172 1 90.94 349 ASN B CA 1
ATOM 6588 C C . ASN B 1 349 ? -10.5 41.188 27.703 1 90.94 349 ASN B C 1
ATOM 6590 O O . ASN B 1 349 ? -11.367 40.312 27.609 1 90.94 349 ASN B O 1
ATOM 6594 N N . GLY B 1 350 ? -9.328 40.938 28.219 1 92.69 350 GLY B N 1
ATOM 6595 C CA . GLY B 1 350 ? -8.977 39.656 28.797 1 92.69 350 GLY B CA 1
ATOM 6596 C C . GLY B 1 350 ? -9.797 39.312 30.031 1 92.69 350 GLY B C 1
ATOM 6597 O O . GLY B 1 350 ? -10.203 38.156 30.219 1 92.69 350 GLY B O 1
ATOM 6598 N N . GLU B 1 351 ? -9.961 40.312 30.859 1 93.94 351 GLU B N 1
ATOM 6599 C CA . GLU B 1 351 ? -10.781 40.094 32.062 1 93.94 351 GLU B CA 1
ATOM 6600 C C . GLU B 1 351 ? -12.219 39.75 31.672 1 93.94 351 GLU B C 1
ATOM 6602 O O . GLU B 1 351 ? -12.82 38.875 32.281 1 93.94 351 GLU B O 1
ATOM 6607 N N . ARG B 1 352 ? -12.711 40.438 30.75 1 95.25 352 ARG B N 1
ATOM 6608 C CA . ARG B 1 352 ? -14.062 40.125 30.281 1 95.25 352 ARG B CA 1
ATOM 6609 C C . ARG B 1 352 ? -14.148 38.719 29.719 1 95.25 352 ARG B C 1
ATOM 6611 O O . ARG B 1 352 ? -15.148 38.031 29.938 1 95.25 352 ARG B O 1
ATOM 6618 N N . ALA B 1 353 ? -13.172 38.344 28.953 1 95.12 353 ALA B N 1
ATOM 6619 C CA . ALA B 1 353 ? -13.141 37 28.375 1 95.12 353 ALA B CA 1
ATOM 6620 C C . ALA B 1 353 ? -13.125 35.938 29.469 1 95.12 353 ALA B C 1
ATOM 6622 O O . ALA B 1 353 ? -13.82 34.906 29.359 1 95.12 353 ALA B O 1
ATOM 6623 N N . VAL B 1 354 ? -12.344 36.156 30.469 1 95.88 354 VAL B N 1
ATOM 6624 C CA . VAL B 1 354 ? -12.258 35.219 31.594 1 95.88 354 VAL B CA 1
ATOM 6625 C C . VAL B 1 354 ? -13.625 35.094 32.281 1 95.88 354 VAL B C 1
ATOM 6627 O O . VAL B 1 354 ? -14.078 34 32.562 1 95.88 354 VAL B O 1
ATOM 6630 N N . GLU B 1 355 ? -14.227 36.219 32.5 1 96 355 GLU B N 1
ATOM 6631 C CA . GLU B 1 355 ? -15.531 36.219 33.156 1 96 355 GLU B CA 1
ATOM 6632 C C . GLU B 1 355 ? -16.578 35.5 32.312 1 96 355 GLU B C 1
ATOM 6634 O O . GLU B 1 355 ? -17.391 34.719 32.844 1 96 355 GLU B O 1
ATOM 6639 N N . MET B 1 356 ? -16.578 35.844 31.062 1 95.62 356 MET B N 1
ATOM 6640 C CA . MET B 1 356 ? -17.516 35.188 30.141 1 95.62 356 MET B CA 1
ATOM 6641 C C . MET B 1 356 ? -17.359 33.688 30.188 1 95.62 356 MET B C 1
ATOM 6643 O O . MET B 1 356 ? -18.344 32.938 30.219 1 95.62 356 MET B O 1
ATOM 6647 N N . ALA B 1 357 ? -16.109 33.219 30.141 1 95.69 357 ALA B N 1
ATOM 6648 C CA . ALA B 1 357 ? -15.828 31.781 30.078 1 95.69 357 ALA B CA 1
ATOM 6649 C C . ALA B 1 357 ? -16.188 31.078 31.391 1 95.69 357 ALA B C 1
ATOM 6651 O O . ALA B 1 357 ? -16.641 29.938 31.391 1 95.69 357 ALA B O 1
ATOM 6652 N N . ILE B 1 358 ? -15.906 31.766 32.5 1 95.56 358 ILE B N 1
ATOM 6653 C CA . ILE B 1 358 ? -16.25 31.203 33.812 1 95.56 358 ILE B CA 1
ATOM 6654 C C . ILE B 1 358 ? -17.766 31.094 33.938 1 95.56 358 ILE B C 1
ATOM 6656 O O . ILE B 1 358 ? -18.266 30.109 34.5 1 95.56 358 ILE B O 1
ATOM 6660 N N . ALA B 1 359 ? -18.469 32.031 33.5 1 95.94 359 ALA B N 1
ATOM 6661 C CA . ALA B 1 359 ? -19.922 32.094 33.594 1 95.94 359 ALA B CA 1
ATOM 6662 C C . ALA B 1 359 ? -20.562 31 32.719 1 95.94 359 ALA B C 1
ATOM 6664 O O . ALA B 1 359 ? -21.594 30.438 33.094 1 95.94 359 ALA B O 1
ATOM 6665 N N . ASP B 1 360 ? -19.984 30.734 31.562 1 95.44 360 ASP B N 1
ATOM 6666 C CA . ASP B 1 360 ? -20.516 29.75 30.641 1 95.44 360 ASP B CA 1
ATOM 6667 C C . ASP B 1 360 ? -19.391 28.953 29.984 1 95.44 360 ASP B C 1
ATOM 6669 O O . ASP B 1 360 ? -19.219 29.016 28.766 1 95.44 360 ASP B O 1
ATOM 6673 N N . ALA B 1 361 ? -18.797 28.125 30.75 1 94.56 361 ALA B N 1
ATOM 6674 C CA . ALA B 1 361 ? -17.594 27.422 30.344 1 94.56 361 ALA B CA 1
ATOM 6675 C C . ALA B 1 361 ? -17.859 26.469 29.172 1 94.56 361 ALA B C 1
ATOM 6677 O O . ALA B 1 361 ? -17 26.25 28.328 1 94.56 361 ALA B O 1
ATOM 6678 N N . GLU B 1 362 ? -19.094 25.969 29.031 1 92.19 362 GLU B N 1
ATOM 6679 C CA . GLU B 1 362 ? -19.453 24.984 28 1 92.19 362 GLU B CA 1
ATOM 6680 C C . GLU B 1 362 ? -19.406 25.609 26.609 1 92.19 362 GLU B C 1
ATOM 6682 O O . GLU B 1 362 ? -19.328 24.891 25.609 1 92.19 362 GLU B O 1
ATOM 6687 N N . ARG B 1 363 ? -19.391 26.875 26.578 1 93.94 363 ARG B N 1
ATOM 6688 C CA . ARG B 1 363 ? -19.453 27.594 25.312 1 93.94 363 ARG B CA 1
ATOM 6689 C C . ARG B 1 363 ? -18.062 27.828 24.75 1 93.94 363 ARG B C 1
ATOM 6691 O O . ARG B 1 363 ? -17.906 28.297 23.625 1 93.94 363 ARG B O 1
ATOM 6698 N N . PHE B 1 364 ? -17.062 27.375 25.516 1 94.62 364 PHE B N 1
ATOM 6699 C CA . PHE B 1 364 ? -15.727 27.797 25.125 1 94.62 364 PHE B CA 1
ATOM 6700 C C . PHE B 1 364 ? -14.758 26.625 25.156 1 94.62 364 PHE B C 1
ATOM 6702 O O . PHE B 1 364 ? -15.055 25.578 25.766 1 94.62 364 PHE B O 1
ATOM 6709 N N . VAL B 1 365 ? -13.695 26.766 24.438 1 94.06 365 VAL B N 1
ATOM 6710 C CA . VAL B 1 365 ? -12.531 25.891 24.469 1 94.06 365 VAL B CA 1
ATOM 6711 C C . VAL B 1 365 ? -11.289 26.703 24.828 1 94.06 365 VAL B C 1
ATOM 6713 O O . VAL B 1 365 ? -11.094 27.812 24.312 1 94.06 365 VAL B O 1
ATOM 6716 N N . LEU B 1 366 ? -10.578 26.25 25.797 1 93.94 366 LEU B N 1
ATOM 6717 C CA . LEU B 1 366 ? -9.312 26.859 26.172 1 93.94 366 LEU B CA 1
ATOM 6718 C C . LEU B 1 366 ? -8.141 26.141 25.516 1 93.94 366 LEU B C 1
ATOM 6720 O O . LEU B 1 366 ? -7.965 24.938 25.703 1 93.94 366 LEU B O 1
ATOM 6724 N N . LYS B 1 367 ? -7.352 26.875 24.688 1 91.81 367 LYS B N 1
ATOM 6725 C CA . LYS B 1 367 ? -6.297 26.25 23.875 1 91.81 367 LYS B CA 1
ATOM 6726 C C . LYS B 1 367 ? -4.93 26.844 24.234 1 91.81 367 LYS B C 1
ATOM 6728 O O . LYS B 1 367 ? -4.742 28.062 24.203 1 91.81 367 LYS B O 1
ATOM 6733 N N . PRO B 1 368 ? -3.982 26.031 24.562 1 87.62 368 PRO B N 1
ATOM 6734 C CA . PRO B 1 368 ? -2.609 26.516 24.719 1 87.62 368 PRO B CA 1
ATOM 6735 C C . PRO B 1 368 ? -1.895 26.719 23.391 1 87.62 368 PRO B C 1
ATOM 6737 O O . PRO B 1 368 ? -2.463 26.438 22.328 1 87.62 368 PRO B O 1
ATOM 6740 N N . GLN B 1 369 ? -0.679 27.25 23.375 1 78.94 369 GLN B N 1
ATOM 6741 C CA . GLN B 1 369 ? 0.067 27.547 22.156 1 78.94 369 GLN B CA 1
ATOM 6742 C C . GLN B 1 369 ? 0.602 26.25 21.531 1 78.94 369 GLN B C 1
ATOM 6744 O O . GLN B 1 369 ? 0.982 26.25 20.359 1 78.94 369 GLN B O 1
ATOM 6749 N N . ARG B 1 370 ? 0.487 25.172 22.172 1 70.62 370 ARG B N 1
ATOM 6750 C CA . ARG B 1 370 ? 1.043 23.906 21.703 1 70.62 370 ARG B CA 1
ATOM 6751 C C . ARG B 1 370 ? 0.258 23.375 20.5 1 70.62 370 ARG B C 1
ATOM 6753 O O . ARG B 1 370 ? -0.954 23.594 20.406 1 70.62 370 ARG B O 1
ATOM 6760 N N . GLU B 1 371 ? 1.14 23.016 19.531 1 65.81 371 GLU B N 1
ATOM 6761 C CA . GLU B 1 371 ? 0.514 22.281 18.422 1 65.81 371 GLU B CA 1
ATOM 6762 C C . GLU B 1 371 ? 0.275 20.828 18.797 1 65.81 371 GLU B C 1
ATOM 6764 O O . GLU B 1 371 ? 0.799 20.328 19.797 1 65.81 371 GLU B O 1
ATOM 6769 N N . GLY B 1 372 ? -0.657 20.141 18.25 1 59.75 372 GLY B N 1
ATOM 6770 C CA . GLY B 1 372 ? -0.95 18.734 18.516 1 59.75 372 GLY B CA 1
ATOM 6771 C C . GLY B 1 372 ? -2.244 18.547 19.281 1 59.75 372 GLY B C 1
ATOM 6772 O O . GLY B 1 372 ? -2.834 19.5 19.781 1 59.75 372 GLY B O 1
ATOM 6773 N N . GLY B 1 373 ? -2.621 17.312 19.344 1 61.31 373 GLY B N 1
ATOM 6774 C CA . GLY B 1 373 ? -3.865 16.969 20.016 1 61.31 373 GLY B CA 1
ATOM 6775 C C . GLY B 1 373 ? -3.688 16.672 21.5 1 61.31 373 GLY B C 1
ATOM 6776 O O . GLY B 1 373 ? -2.57 16.422 21.953 1 61.31 373 GLY B O 1
ATOM 6777 N N . GLY B 1 374 ? -4.656 16.922 22.25 1 66.75 374 GLY B N 1
ATOM 6778 C CA . GLY B 1 374 ? -4.719 16.453 23.625 1 66.75 374 GLY B CA 1
ATOM 6779 C C . GLY B 1 374 ? -4.438 17.547 24.641 1 66.75 374 GLY B C 1
ATOM 6780 O O . GLY B 1 374 ? -4.363 17.281 25.844 1 66.75 374 GLY B O 1
ATOM 6781 N N . ASN B 1 375 ? -4.328 18.812 24.172 1 74.94 375 ASN B N 1
ATOM 6782 C CA . ASN B 1 375 ? -3.932 19.875 25.094 1 74.94 375 ASN B CA 1
ATOM 6783 C C . ASN B 1 375 ? -5.086 20.828 25.359 1 74.94 375 ASN B C 1
ATOM 6785 O O . ASN B 1 375 ? -5.004 21.656 26.281 1 74.94 375 ASN B O 1
ATOM 6789 N N . ASN B 1 376 ? -6.113 20.719 24.625 1 85.81 376 ASN B N 1
ATOM 6790 C CA . ASN B 1 376 ? -7.238 21.641 24.781 1 85.81 376 ASN B CA 1
ATOM 6791 C C . ASN B 1 376 ? -8.102 21.266 25.969 1 85.81 376 ASN B C 1
ATOM 6793 O O . ASN B 1 376 ? -8.164 20.109 26.375 1 85.81 376 ASN B O 1
ATOM 6797 N N . LEU B 1 377 ? -8.719 22.234 26.594 1 90 377 LEU B N 1
ATOM 6798 C CA . LEU B 1 377 ? -9.625 22.047 27.719 1 90 377 LEU B CA 1
ATOM 6799 C C . LEU B 1 377 ? -11.055 22.406 27.328 1 90 377 LEU B C 1
ATOM 6801 O O . LEU B 1 377 ? -11.273 23.344 26.562 1 90 377 LEU B O 1
ATOM 6805 N N . TYR B 1 378 ? -11.945 21.625 27.891 1 90.06 378 TYR B N 1
ATOM 6806 C CA . TYR B 1 378 ? -13.344 21.812 27.547 1 90.06 378 TYR B CA 1
ATOM 6807 C C . TYR B 1 378 ? -14.219 21.844 28.797 1 90.06 378 TYR B C 1
ATOM 6809 O O . TYR B 1 378 ? -13.836 21.312 29.844 1 90.06 378 TYR B O 1
ATOM 6817 N N . GLY B 1 379 ? -15.367 22.547 28.656 1 89.06 379 GLY B N 1
ATOM 6818 C CA . GLY B 1 379 ? -16.391 22.516 29.688 1 89.06 379 GLY B CA 1
ATOM 6819 C C . GLY B 1 379 ? -15.867 22.938 31.047 1 89.06 379 GLY B C 1
ATOM 6820 O O . GLY B 1 379 ? -15.227 23.984 31.188 1 89.06 379 GLY B O 1
ATOM 6821 N N . GLU B 1 380 ? -16.125 22.031 31.938 1 90.5 380 GLU B N 1
ATOM 6822 C CA . GLU B 1 380 ? -15.773 22.312 33.312 1 90.5 380 GLU B CA 1
ATOM 6823 C C . GLU B 1 380 ? -14.266 22.5 33.5 1 90.5 380 GLU B C 1
ATOM 6825 O O . GLU B 1 380 ? -13.828 23.281 34.344 1 90.5 380 GLU B O 1
ATOM 6830 N N . GLU B 1 381 ? -13.547 21.859 32.688 1 92.75 381 GLU B N 1
ATOM 6831 C CA . GLU B 1 381 ? -12.102 22.016 32.75 1 92.75 381 GLU B CA 1
ATOM 6832 C C . GLU B 1 381 ? -11.672 23.438 32.438 1 92.75 381 GLU B C 1
ATOM 6834 O O . GLU B 1 381 ? -10.672 23.938 32.938 1 92.75 381 GLU B O 1
ATOM 6839 N N . VAL B 1 382 ? -12.453 24.078 31.547 1 94.38 382 VAL B N 1
ATOM 6840 C CA . VAL B 1 382 ? -12.18 25.469 31.219 1 94.38 382 VAL B CA 1
ATOM 6841 C C . VAL B 1 382 ? -12.352 26.359 32.438 1 94.38 382 VAL B C 1
ATOM 6843 O O . VAL B 1 382 ? -11.484 27.172 32.781 1 94.38 382 VAL B O 1
ATOM 6846 N N . ARG B 1 383 ? -13.422 26.125 33.094 1 95.25 383 ARG B N 1
ATOM 6847 C CA . ARG B 1 383 ? -13.727 26.906 34.281 1 95.25 383 ARG B CA 1
ATOM 6848 C C . ARG B 1 383 ? -12.656 26.703 35.344 1 95.25 383 ARG B C 1
ATOM 6850 O O . ARG B 1 383 ? -12.117 27.672 35.906 1 95.25 383 ARG B O 1
ATOM 6857 N N . ASP B 1 384 ? -12.336 25.484 35.594 1 96.38 384 ASP B N 1
ATOM 6858 C CA . ASP B 1 384 ? -11.359 25.156 36.625 1 96.38 384 ASP B CA 1
ATOM 6859 C C . ASP B 1 384 ? -9.992 25.781 36.312 1 96.38 384 ASP B C 1
ATOM 6861 O O . ASP B 1 384 ? -9.344 26.328 37.188 1 96.38 384 ASP B O 1
ATOM 6865 N N . ALA B 1 385 ? -9.633 25.656 35.062 1 95.12 385 ALA B N 1
ATOM 6866 C CA . ALA B 1 385 ? -8.336 26.188 34.656 1 95.12 385 ALA B CA 1
ATOM 6867 C C . ALA B 1 385 ? -8.289 27.703 34.812 1 95.12 385 ALA B C 1
ATOM 6869 O O . ALA B 1 385 ? -7.297 28.266 35.281 1 95.12 385 ALA B O 1
ATOM 6870 N N . LEU B 1 386 ? -9.336 28.391 34.406 1 95.88 386 LEU B N 1
ATOM 6871 C CA . LEU B 1 386 ? -9.375 29.844 34.438 1 95.88 386 LEU B CA 1
ATOM 6872 C C . LEU B 1 386 ? -9.438 30.359 35.875 1 95.88 386 LEU B C 1
ATOM 6874 O O . LEU B 1 386 ? -8.883 31.422 36.156 1 95.88 386 LEU B O 1
ATOM 6878 N N . LEU B 1 387 ? -10.125 29.625 36.688 1 95.69 387 LEU B N 1
ATOM 6879 C CA . LEU B 1 387 ? -10.156 30 38.094 1 95.69 387 LEU B CA 1
ATOM 6880 C C . LEU B 1 387 ? -8.781 29.859 38.719 1 95.69 387 LEU B C 1
ATOM 6882 O O . LEU B 1 387 ? -8.359 30.703 39.531 1 95.69 387 LEU B O 1
ATOM 6886 N N . ARG B 1 388 ? -8.164 28.797 38.344 1 95.12 388 ARG B N 1
ATOM 6887 C CA . ARG B 1 388 ? -6.84 28.531 38.875 1 95.12 388 ARG B CA 1
ATOM 6888 C C . ARG B 1 388 ? -5.832 29.578 38.438 1 95.12 388 ARG B C 1
ATOM 6890 O O . ARG B 1 388 ? -5.012 30.047 39.219 1 95.12 388 ARG B O 1
ATOM 6897 N N . MET B 1 389 ? -5.98 30.016 37.156 1 92.75 389 MET B N 1
ATOM 6898 C CA . MET B 1 389 ? -4.945 30.891 36.625 1 92.75 389 MET B CA 1
ATOM 6899 C C . MET B 1 389 ? -5.441 32.312 36.531 1 92.75 389 MET B C 1
ATOM 6901 O O . MET B 1 389 ? -4.836 33.156 35.875 1 92.75 389 MET B O 1
ATOM 6905 N N . ARG B 1 390 ? -6.48 32.531 37.188 1 91.25 390 ARG B N 1
ATOM 6906 C CA . ARG B 1 390 ? -7.156 33.844 37.031 1 91.25 390 ARG B CA 1
ATOM 6907 C C . ARG B 1 390 ? -6.191 35 37.281 1 91.25 390 ARG B C 1
ATOM 6909 O O . ARG B 1 390 ? -6.246 36 36.562 1 91.25 390 A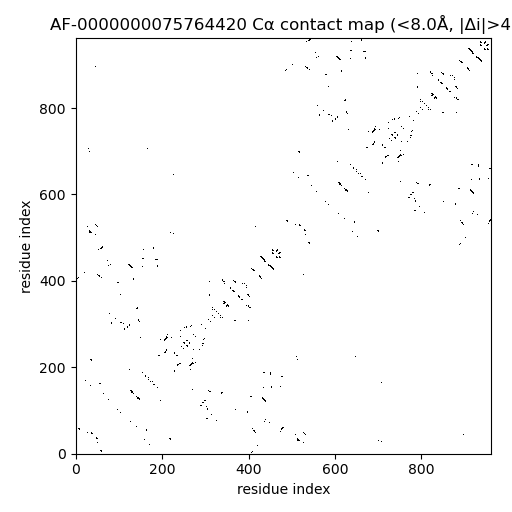RG B O 1
ATOM 6916 N N . HIS B 1 391 ? -5.258 34.875 38.219 1 92.06 391 HIS B N 1
ATOM 6917 C CA . HIS B 1 391 ? -4.348 35.969 38.531 1 92.06 391 HIS B CA 1
ATOM 6918 C C . HIS B 1 391 ? -2.904 35.594 38.219 1 92.06 391 HIS B C 1
ATOM 6920 O O . HIS B 1 391 ? -1.97 36.25 38.656 1 92.06 391 HIS B O 1
ATOM 6926 N N . SER B 1 392 ? -2.762 34.562 37.562 1 91.88 392 SER B N 1
ATOM 6927 C CA . SER B 1 392 ? -1.441 34.125 37.156 1 91.88 392 SER B CA 1
ATOM 6928 C C . SER B 1 392 ? -1.144 34.531 35.719 1 91.88 392 SER B C 1
ATOM 6930 O O . SER B 1 392 ? -2.033 34.5 34.844 1 91.88 392 SER B O 1
ATOM 6932 N N . ARG B 1 393 ? 0.12 34.812 35.438 1 90.88 393 ARG B N 1
ATOM 6933 C CA . ARG B 1 393 ? 0.544 35.156 34.094 1 90.88 393 ARG B CA 1
ATOM 6934 C C . ARG B 1 393 ? 0.423 33.969 33.156 1 90.88 393 ARG B C 1
ATOM 6936 O O . ARG B 1 393 ? 0.449 34.125 31.922 1 90.88 393 ARG B O 1
ATOM 6943 N N . GLU B 1 394 ? 0.154 32.875 33.75 1 90.06 394 GLU B N 1
ATOM 6944 C CA . GLU B 1 394 ? 0.014 31.625 32.969 1 90.06 394 GLU B CA 1
ATOM 6945 C C . GLU B 1 394 ? -1.121 31.734 31.969 1 90.06 394 GLU B C 1
ATOM 6947 O O . GLU B 1 394 ? -1.049 31.141 30.891 1 90.06 394 GLU B O 1
ATOM 6952 N N . ARG B 1 395 ? -2.156 32.406 32.344 1 91.88 395 ARG B N 1
ATOM 6953 C CA . ARG B 1 395 ? -3.334 32.469 31.484 1 91.88 395 ARG B CA 1
ATOM 6954 C C . ARG B 1 395 ? -3.008 33.156 30.156 1 91.88 395 ARG B C 1
ATOM 6956 O O . ARG B 1 395 ? -3.684 32.906 29.156 1 91.88 395 ARG B O 1
ATOM 6963 N N . ALA B 1 396 ? -1.896 33.938 30.094 1 90 396 ALA B N 1
ATOM 6964 C CA . ALA B 1 396 ? -1.5 34.625 28.875 1 90 396 ALA B CA 1
ATOM 6965 C C . ALA B 1 396 ? -0.989 33.656 27.828 1 90 396 ALA B C 1
ATOM 6967 O O . ALA B 1 396 ? -0.878 34 26.641 1 90 396 ALA B O 1
ATOM 6968 N N . ALA B 1 397 ? -0.733 32.438 28.266 1 89.31 397 ALA B N 1
ATOM 6969 C CA . ALA B 1 397 ? -0.259 31.391 27.344 1 89.31 397 ALA B CA 1
ATOM 6970 C C . ALA B 1 397 ? -1.424 30.719 26.625 1 89.31 397 ALA B C 1
ATOM 6972 O O . ALA B 1 397 ? -1.219 29.922 25.719 1 89.31 397 ALA B O 1
ATOM 6973 N N . TYR B 1 398 ? -2.611 31.062 27.031 1 91.94 398 TYR B N 1
ATOM 6974 C CA . TYR B 1 398 ? -3.805 30.438 26.469 1 91.94 398 TYR B CA 1
ATOM 6975 C C . TYR B 1 398 ? -4.613 31.438 25.656 1 91.94 398 TYR B C 1
ATOM 6977 O O . TYR B 1 398 ? -4.449 32.656 25.812 1 91.94 398 TYR B O 1
ATOM 6985 N N . ILE B 1 399 ? -5.371 30.891 24.734 1 93.44 399 ILE B N 1
ATOM 6986 C CA . ILE B 1 399 ? -6.434 31.656 24.078 1 93.44 399 ILE B CA 1
ATOM 6987 C C . ILE B 1 399 ? -7.781 31 24.375 1 93.44 399 ILE B C 1
ATOM 6989 O O . ILE B 1 399 ? -7.852 29.812 24.656 1 93.44 399 ILE B O 1
ATOM 6993 N N . LEU B 1 400 ? -8.766 31.797 24.406 1 94.94 400 LEU B N 1
ATOM 6994 C CA . LEU B 1 400 ? -10.141 31.344 24.578 1 94.94 400 LEU B CA 1
ATOM 6995 C C . LEU B 1 400 ? -10.898 31.391 23.266 1 94.94 400 LEU B C 1
ATOM 6997 O O . LEU B 1 400 ? -10.914 32.406 22.578 1 94.94 400 LEU B O 1
ATOM 7001 N N . MET B 1 401 ? -11.445 30.266 22.844 1 95.56 401 MET B N 1
ATOM 7002 C CA . MET B 1 401 ? -12.18 30.172 21.594 1 95.56 401 MET B CA 1
ATOM 7003 C C . MET B 1 401 ? -13.617 29.719 21.828 1 95.56 401 MET B C 1
ATOM 7005 O O . MET B 1 401 ? -13.852 28.828 22.656 1 95.56 401 MET B O 1
ATOM 7009 N N . GLU B 1 402 ? -14.539 30.359 21.156 1 95.06 402 GLU B N 1
ATOM 7010 C CA . GLU B 1 402 ? -15.906 29.859 21.219 1 95.06 402 GLU B CA 1
ATOM 7011 C C . GLU B 1 402 ? -15.992 28.453 20.625 1 95.06 402 GLU B C 1
ATOM 7013 O O . GLU B 1 402 ? -15.383 28.172 19.594 1 95.06 402 GLU B O 1
ATOM 7018 N N . ARG B 1 403 ? -16.734 27.641 21.328 1 93.62 403 ARG B N 1
ATOM 7019 C CA . ARG B 1 403 ? -16.844 26.25 20.906 1 93.62 403 ARG B CA 1
ATOM 7020 C C . ARG B 1 403 ? -17.672 26.109 19.641 1 93.62 403 ARG B C 1
ATOM 7022 O O . ARG B 1 403 ? -18.734 26.75 19.516 1 93.62 403 ARG B O 1
ATOM 7029 N N . ILE B 1 404 ? -17.156 25.422 18.625 1 93.94 404 ILE B N 1
ATOM 7030 C CA . ILE B 1 404 ? -17.891 25.094 17.406 1 93.94 404 ILE B CA 1
ATOM 7031 C C . ILE B 1 404 ? -18.641 23.781 17.594 1 93.94 404 ILE B C 1
ATOM 7033 O O . ILE B 1 404 ? -18.047 22.766 17.984 1 93.94 404 ILE B O 1
ATOM 7037 N N . LEU B 1 405 ? -19.922 23.766 17.375 1 93.5 405 LEU B N 1
ATOM 7038 C CA . LEU B 1 405 ? -20.75 22.562 17.516 1 93.5 405 LEU B CA 1
ATOM 7039 C C . LEU B 1 405 ? -21.188 22.062 16.141 1 93.5 405 LEU B C 1
ATOM 7041 O O . LEU B 1 405 ? -22.219 22.5 15.617 1 93.5 405 LEU B O 1
ATOM 7045 N N . PRO B 1 406 ? -20.484 21.078 15.672 1 94.56 406 PRO B N 1
ATOM 7046 C CA . PRO B 1 406 ? -20.797 20.562 14.336 1 94.56 406 PRO B CA 1
ATOM 7047 C C . PRO B 1 406 ? -22.016 19.641 14.336 1 94.56 406 PRO B C 1
ATOM 7049 O O . PRO B 1 406 ? -22.422 19.156 15.398 1 94.56 406 PRO B O 1
ATOM 7052 N N . PRO B 1 407 ? -22.641 19.484 13.164 1 95.69 407 PRO B N 1
ATOM 7053 C CA . PRO B 1 407 ? -23.719 18.5 13.078 1 95.69 407 PRO B CA 1
ATOM 7054 C C . PRO B 1 407 ? -23.203 17.062 13.266 1 95.69 407 PRO B C 1
ATOM 7056 O O . PRO B 1 407 ? -22.031 16.781 13.016 1 95.69 407 PRO B O 1
ATOM 7059 N N . LEU B 1 408 ? -24.125 16.203 13.703 1 95.88 408 LEU B N 1
ATOM 7060 C CA . LEU B 1 408 ? -23.797 14.789 13.914 1 95.88 408 LEU B CA 1
ATOM 7061 C C . LEU B 1 408 ? -24.062 13.977 12.656 1 95.88 408 LEU B C 1
ATOM 7063 O O . LEU B 1 408 ? -24.969 14.297 11.883 1 95.88 408 LEU B O 1
ATOM 7067 N N . VAL B 1 409 ? -23.281 13.008 12.453 1 95.88 409 VAL B N 1
ATOM 7068 C CA . VAL B 1 409 ? -23.5 12.016 11.406 1 95.88 409 VAL B CA 1
ATOM 7069 C C . VAL B 1 409 ? -23.312 10.609 11.969 1 95.88 409 VAL B C 1
ATOM 7071 O O . VAL B 1 409 ? -22.375 10.352 12.734 1 95.88 409 VAL B O 1
ATOM 7074 N N . SER B 1 410 ? -24.25 9.719 11.656 1 96.5 410 SER B N 1
ATOM 7075 C CA . SER B 1 410 ? -24.078 8.32 12.039 1 96.5 410 SER B CA 1
ATOM 7076 C C . SER B 1 410 ? -23.094 7.609 11.117 1 96.5 410 SER B C 1
ATOM 7078 O O . SER B 1 410 ? -23.109 7.828 9.906 1 96.5 410 SER B O 1
ATOM 7080 N N . GLY B 1 411 ? -22.234 6.875 11.711 1 96.69 411 GLY B N 1
ATOM 7081 C CA . GLY B 1 411 ? -21.297 6.156 10.859 1 96.69 411 GLY B CA 1
ATOM 7082 C C . GLY B 1 411 ? -20.578 5.035 11.578 1 96.69 411 GLY B C 1
ATOM 7083 O O . GLY B 1 411 ? -20.859 4.746 12.742 1 96.69 411 GLY B O 1
ATOM 7084 N N . TYR B 1 412 ? -19.75 4.23 10.859 1 97.56 412 TYR B N 1
ATOM 7085 C CA . TYR B 1 412 ? -18.891 3.158 11.367 1 97.56 412 TYR B CA 1
ATOM 7086 C C . TYR B 1 412 ? -17.438 3.6 11.406 1 97.56 412 TYR B C 1
ATOM 7088 O O . TYR B 1 412 ? -16.891 4.074 10.406 1 97.56 412 TYR B O 1
ATOM 7096 N N . VAL B 1 413 ? -16.781 3.49 12.555 1 97.06 413 VAL B N 1
ATOM 7097 C CA . VAL B 1 413 ? -15.344 3.73 12.664 1 97.06 413 VAL B CA 1
ATOM 7098 C C . VAL B 1 413 ? -14.602 2.398 12.781 1 97.06 413 VAL B C 1
ATOM 7100 O O . VAL B 1 413 ? -14.938 1.569 13.633 1 97.06 413 VAL B O 1
ATOM 7103 N N . VAL B 1 414 ? -13.68 2.156 11.914 1 97.56 414 VAL B N 1
ATOM 7104 C CA . VAL B 1 414 ? -12.859 0.953 11.922 1 97.56 414 VAL B CA 1
ATOM 7105 C C . VAL B 1 414 ? -11.5 1.262 12.555 1 97.56 414 VAL B C 1
ATOM 7107 O O . VAL B 1 414 ? -10.797 2.172 12.117 1 97.56 414 VAL B O 1
ATOM 7110 N N . ARG B 1 415 ? -11.125 0.577 13.602 1 96 415 ARG B N 1
ATOM 7111 C CA . ARG B 1 415 ? -9.875 0.749 14.336 1 96 415 ARG B CA 1
ATOM 7112 C C . ARG B 1 415 ? -9.148 -0.582 14.5 1 96 415 ARG B C 1
ATOM 7114 O O . ARG B 1 415 ? -9.781 -1.635 14.586 1 96 415 ARG B O 1
ATOM 7121 N N . PRO B 1 416 ? -7.793 -0.535 14.492 1 95.44 416 PRO B N 1
ATOM 7122 C CA . PRO B 1 416 ? -7.074 -1.778 14.773 1 95.44 416 PRO B CA 1
ATOM 7123 C C . PRO B 1 416 ? -7.469 -2.395 16.109 1 95.44 416 PRO B C 1
ATOM 7125 O O . PRO B 1 416 ? -7.551 -1.688 17.125 1 95.44 416 PRO B O 1
ATOM 7128 N N . GLY B 1 417 ? -7.723 -3.646 16.094 1 93.56 417 GLY B N 1
ATOM 7129 C CA . GLY B 1 417 ? -8.008 -4.383 17.312 1 93.56 417 GLY B CA 1
ATOM 7130 C C . GLY B 1 417 ? -9.445 -4.223 17.781 1 93.56 417 GLY B C 1
ATOM 7131 O O . GLY B 1 417 ? -9.852 -4.844 18.766 1 93.56 417 GLY B O 1
ATOM 7132 N N . ALA B 1 418 ? -10.25 -3.391 17.172 1 93.94 418 ALA B N 1
ATOM 7133 C CA . ALA B 1 418 ? -11.633 -3.164 17.578 1 93.94 418 ALA B CA 1
ATOM 7134 C C . ALA B 1 418 ? -12.539 -4.285 17.078 1 93.94 418 ALA B C 1
ATOM 7136 O O . ALA B 1 418 ? -12.18 -5.02 16.156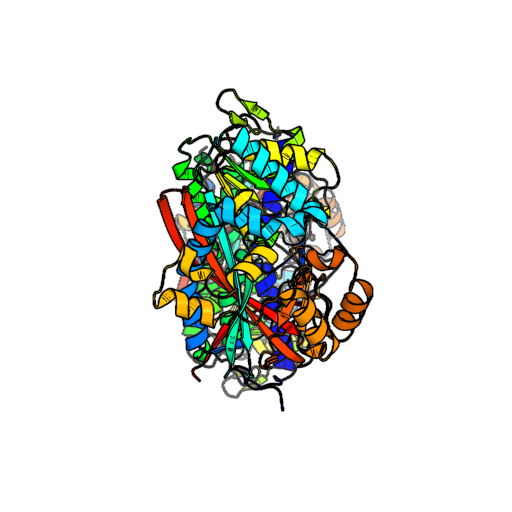 1 93.94 418 ALA B O 1
ATOM 7137 N N . PRO B 1 419 ? -13.695 -4.461 17.703 1 94.38 419 PRO B N 1
ATOM 7138 C CA . PRO B 1 419 ? -14.648 -5.48 17.266 1 94.38 419 PRO B CA 1
ATOM 7139 C C . PRO B 1 419 ? -15.109 -5.277 15.82 1 94.38 419 PRO B C 1
ATOM 7141 O O . PRO B 1 419 ? -15.297 -4.141 15.383 1 94.38 419 PRO B O 1
ATOM 7144 N N . VAL B 1 420 ? -15.289 -6.316 15.172 1 94.5 420 VAL B N 1
ATOM 7145 C CA . VAL B 1 420 ? -15.852 -6.332 13.82 1 94.5 420 VAL B CA 1
ATOM 7146 C C . VAL B 1 420 ? -17.141 -7.164 13.805 1 94.5 420 VAL B C 1
ATOM 7148 O O . VAL B 1 420 ? -17.109 -8.367 14.078 1 94.5 420 VAL B O 1
ATOM 7151 N N . PRO B 1 421 ? -18.344 -6.648 13.539 1 95.38 421 PRO B N 1
ATOM 7152 C CA . PRO B 1 421 ? -18.453 -5.273 13.039 1 95.38 421 PRO B CA 1
ATOM 7153 C C . PRO B 1 421 ? -18.516 -4.238 14.164 1 95.38 421 PRO B C 1
ATOM 7155 O O . PRO B 1 421 ? -18.875 -4.57 15.289 1 95.38 421 PRO B O 1
ATOM 7158 N N . PRO B 1 422 ? -18.109 -3.01 13.859 1 95.88 422 PRO B N 1
ATOM 7159 C CA . PRO B 1 422 ? -18.281 -1.931 14.836 1 95.88 422 PRO B CA 1
ATOM 7160 C C . PRO B 1 422 ? -19.734 -1.508 14.992 1 95.88 422 PRO B C 1
ATOM 7162 O O . PRO B 1 422 ? -20.562 -1.811 14.133 1 95.88 422 PRO B O 1
ATOM 7165 N N . GLN B 1 423 ? -20.047 -0.877 16.062 1 95.94 423 GLN B N 1
ATOM 7166 C CA . GLN B 1 423 ? -21.375 -0.306 16.266 1 95.94 423 GLN B CA 1
ATOM 7167 C C . GLN B 1 423 ? -21.516 1.023 15.531 1 95.94 423 GLN B C 1
ATOM 7169 O O . GLN B 1 423 ? -20.531 1.699 15.258 1 95.94 423 GLN B O 1
ATOM 7174 N N . VAL B 1 424 ? -22.766 1.3 15.141 1 96.94 424 VAL B N 1
ATOM 7175 C CA . VAL B 1 424 ? -23.047 2.633 14.617 1 96.94 424 VAL B CA 1
ATOM 7176 C C . VAL B 1 424 ? -22.844 3.672 15.719 1 96.94 424 VAL B C 1
ATOM 7178 O O . VAL B 1 424 ? -23.312 3.49 16.844 1 96.94 424 VAL B O 1
ATOM 7181 N N . VAL B 1 425 ? -22.109 4.715 15.406 1 95.62 425 VAL B N 1
ATOM 7182 C CA . VAL B 1 425 ? -21.828 5.75 16.391 1 95.62 425 VAL B CA 1
ATOM 7183 C C . VAL B 1 425 ? -22.062 7.129 15.789 1 95.62 425 VAL B C 1
ATOM 7185 O O . VAL B 1 425 ? -22.172 7.266 14.562 1 95.62 425 VAL B O 1
ATOM 7188 N N . ASP B 1 426 ? -22.219 8.125 16.625 1 95.69 426 ASP B N 1
ATOM 7189 C CA . ASP B 1 426 ? -22.312 9.516 16.188 1 95.69 426 ASP B CA 1
ATOM 7190 C C . ASP B 1 426 ? -20.938 10.117 15.977 1 95.69 426 ASP B C 1
ATOM 7192 O O . ASP B 1 426 ? -20.047 9.977 16.812 1 95.69 426 ASP B O 1
ATOM 7196 N N . LEU B 1 427 ? -20.828 10.805 14.82 1 96 427 LEU B N 1
ATOM 7197 C CA . LEU B 1 427 ? -19.531 11.305 14.406 1 96 427 LEU B CA 1
ATOM 7198 C C . LEU B 1 427 ? -19.578 12.797 14.125 1 96 427 LEU B C 1
ATOM 7200 O O . LEU B 1 427 ? -20.641 13.344 13.812 1 96 427 LEU B O 1
ATOM 7204 N N . VAL B 1 428 ? -18.438 13.445 14.305 1 95.31 428 VAL B N 1
ATOM 7205 C CA . VAL B 1 428 ? -18.203 14.836 13.914 1 95.31 428 VAL B CA 1
ATOM 7206 C C . VAL B 1 428 ? -16.969 14.914 13.016 1 95.31 428 VAL B C 1
ATOM 7208 O O . VAL B 1 428 ? -15.914 14.383 13.344 1 95.31 428 VAL B O 1
ATOM 7211 N N . SER B 1 429 ? -17.172 15.586 11.883 1 96.25 429 SER B N 1
ATOM 7212 C CA . SER B 1 429 ? -16.094 15.625 10.883 1 96.25 429 SER B CA 1
ATOM 7213 C C . SER B 1 429 ? -15.445 17 10.82 1 96.25 429 SER B C 1
ATOM 7215 O O . SER B 1 429 ? -16.141 18.031 10.875 1 96.25 429 SER B O 1
ATOM 7217 N N . GLU B 1 430 ? -14.156 17.016 10.805 1 96.81 430 GLU B N 1
ATOM 7218 C CA . GLU B 1 430 ? -13.344 18.219 10.641 1 96.81 430 GLU B CA 1
ATOM 7219 C C . GLU B 1 430 ? -12.641 18.219 9.281 1 96.81 430 GLU B C 1
ATOM 7221 O O . GLU B 1 430 ? -11.93 17.281 8.938 1 96.81 430 GLU B O 1
ATOM 7226 N N . LEU B 1 431 ? -12.859 19.312 8.547 1 98.44 431 LEU B N 1
ATOM 7227 C CA . LEU B 1 431 ? -12.297 19.453 7.211 1 98.44 431 LEU B CA 1
ATOM 7228 C C . LEU B 1 431 ? -10.977 20.219 7.254 1 98.44 431 LEU B C 1
ATOM 7230 O O . LEU B 1 431 ? -10.859 21.234 7.957 1 98.44 431 LEU B O 1
ATOM 7234 N N . GLY B 1 432 ? -9.969 19.688 6.645 1 98.56 432 GLY B N 1
ATOM 7235 C CA . GLY B 1 432 ? -8.719 20.406 6.422 1 98.56 432 GLY B CA 1
ATOM 7236 C C . GLY B 1 432 ? -8.438 20.672 4.957 1 98.56 432 GLY B C 1
ATOM 7237 O O . GLY B 1 432 ? -8.664 19.812 4.105 1 98.56 432 GLY B O 1
ATOM 7238 N N . ILE B 1 433 ? -8.023 21.922 4.625 1 98.88 433 ILE B N 1
ATOM 7239 C CA . ILE B 1 433 ? -7.641 22.281 3.264 1 98.88 433 ILE B CA 1
ATOM 7240 C C . ILE B 1 433 ? -6.152 22.609 3.217 1 98.88 433 ILE B C 1
ATOM 7242 O O . ILE B 1 433 ? -5.668 23.438 4 1 98.88 433 ILE B O 1
ATOM 7246 N N . PHE B 1 434 ? -5.453 21.984 2.217 1 98.94 434 PHE B N 1
ATOM 7247 C CA . PHE B 1 434 ? -4.012 22.156 2.105 1 98.94 434 PHE B CA 1
ATOM 7248 C C . PHE B 1 434 ? -3.678 23.281 1.133 1 98.94 434 PHE B C 1
ATOM 7250 O O . PHE B 1 434 ? -4.336 23.438 0.101 1 98.94 434 PHE B O 1
ATOM 7257 N N . GLY B 1 435 ? -2.631 24.047 1.492 1 98.88 435 GLY B N 1
ATOM 7258 C CA . GLY B 1 435 ? -2.115 25.094 0.634 1 98.88 435 GLY B CA 1
ATOM 7259 C C . GLY B 1 435 ? -0.6 25.141 0.586 1 98.88 435 GLY B C 1
ATOM 7260 O O . GLY B 1 435 ? 0.069 24.703 1.522 1 98.88 435 GLY B O 1
ATOM 7261 N N . VAL B 1 436 ? -0.082 25.578 -0.557 1 98.88 436 VAL B N 1
ATOM 7262 C CA . VAL B 1 436 ? 1.347 25.781 -0.773 1 98.88 436 VAL B CA 1
ATOM 7263 C C . VAL B 1 436 ? 1.619 27.25 -1.09 1 98.88 436 VAL B C 1
ATOM 7265 O O . VAL B 1 436 ? 0.919 27.859 -1.905 1 98.88 436 VAL B O 1
ATOM 7268 N N . ILE B 1 437 ? 2.594 27.828 -0.423 1 98.88 437 ILE B N 1
ATOM 7269 C CA . ILE B 1 437 ? 3.002 29.188 -0.774 1 98.88 437 ILE B CA 1
ATOM 7270 C C . ILE B 1 437 ? 4.523 29.281 -0.733 1 98.88 437 ILE B C 1
ATOM 7272 O O . ILE B 1 437 ? 5.172 28.703 0.141 1 98.88 437 ILE B O 1
ATOM 7276 N N . ILE B 1 438 ? 5.098 29.875 -1.747 1 98.88 438 ILE B N 1
ATOM 7277 C CA . ILE B 1 438 ? 6.52 30.203 -1.839 1 98.88 438 ILE B CA 1
ATOM 7278 C C . ILE B 1 438 ? 6.699 31.688 -2.098 1 98.88 438 ILE B C 1
ATOM 7280 O O . ILE B 1 438 ? 6.035 32.25 -2.965 1 98.88 438 ILE B O 1
ATOM 7284 N N . GLY B 1 439 ? 7.555 32.281 -1.27 1 98.69 439 GLY B N 1
ATOM 7285 C CA . GLY B 1 439 ? 7.781 33.719 -1.529 1 98.69 439 GLY B CA 1
ATOM 7286 C C . GLY B 1 439 ? 8.836 34.312 -0.629 1 98.69 439 GLY B C 1
ATOM 7287 O O . GLY B 1 439 ? 9.414 33.625 0.216 1 98.69 439 GLY B O 1
ATOM 7288 N N . THR B 1 440 ? 9.133 35.594 -0.908 1 98.25 440 THR B N 1
ATOM 7289 C CA . THR B 1 440 ? 9.953 36.469 -0.074 1 98.25 440 THR B CA 1
ATOM 7290 C C . THR B 1 440 ? 9.102 37.562 0.566 1 98.25 440 THR B C 1
ATOM 7292 O O . THR B 1 440 ? 7.898 37.625 0.309 1 98.25 440 THR B O 1
ATOM 7295 N N . LYS B 1 441 ? 9.766 38.281 1.442 1 96 441 LYS B N 1
ATOM 7296 C CA . LYS B 1 441 ? 9.07 39.406 2.07 1 96 441 LYS B CA 1
ATOM 7297 C C . LYS B 1 441 ? 8.406 40.281 1.023 1 96 441 LYS B C 1
ATOM 7299 O O . LYS B 1 441 ? 7.332 40.844 1.259 1 96 441 LYS B O 1
ATOM 7304 N N . ASP B 1 442 ? 8.953 40.344 -0.174 1 95.44 442 ASP B N 1
ATOM 7305 C CA . ASP B 1 442 ? 8.555 41.344 -1.146 1 95.44 442 ASP B CA 1
ATOM 7306 C C . ASP B 1 442 ? 7.73 40.719 -2.275 1 95.44 442 ASP B C 1
ATOM 7308 O O . ASP B 1 442 ? 7.062 41.438 -3.023 1 95.44 442 ASP B O 1
ATOM 7312 N N . LYS B 1 443 ? 7.824 39.406 -2.371 1 97.25 443 LYS B N 1
ATOM 7313 C CA . LYS B 1 443 ? 7.219 38.812 -3.559 1 97.25 443 LYS B CA 1
ATOM 7314 C C . LYS B 1 443 ? 6.699 37.406 -3.268 1 97.25 443 LYS B C 1
ATOM 7316 O O . LYS B 1 443 ? 7.406 36.594 -2.666 1 97.25 443 LYS B O 1
ATOM 7321 N N . ILE B 1 444 ? 5.473 37.156 -3.719 1 98.31 444 ILE B N 1
ATOM 7322 C CA . ILE B 1 444 ? 4.938 35.781 -3.719 1 98.31 444 ILE B CA 1
ATOM 7323 C C . ILE B 1 444 ? 5.273 35.094 -5.039 1 98.31 444 ILE B C 1
ATOM 7325 O O . ILE B 1 444 ? 4.949 35.625 -6.113 1 98.31 444 ILE B O 1
ATOM 7329 N N . ILE B 1 445 ? 5.875 33.969 -5.035 1 98.62 445 ILE B N 1
ATOM 7330 C CA . ILE B 1 445 ? 6.32 33.219 -6.211 1 98.62 445 ILE B CA 1
ATOM 7331 C C . ILE B 1 445 ? 5.262 32.219 -6.605 1 98.62 445 ILE B C 1
ATOM 7333 O O . ILE B 1 445 ? 4.992 32 -7.793 1 98.62 445 ILE B O 1
ATOM 7337 N N . SER B 1 446 ? 4.703 31.5 -5.66 1 98.69 446 SER B N 1
ATOM 7338 C CA . SER B 1 446 ? 3.666 30.484 -5.867 1 98.69 446 SER B CA 1
ATOM 7339 C C . SER B 1 446 ? 2.646 30.5 -4.734 1 98.69 446 SER B C 1
ATOM 7341 O O . SER B 1 446 ? 3.002 30.734 -3.576 1 98.69 446 SER B O 1
ATOM 7343 N N . ASN B 1 447 ? 1.423 30.375 -5.02 1 98.88 447 ASN B N 1
ATOM 7344 C CA . ASN B 1 447 ? 0.304 30.297 -4.086 1 98.88 447 ASN B CA 1
ATOM 7345 C C . ASN B 1 447 ? -0.818 29.422 -4.625 1 98.88 447 ASN B C 1
ATOM 7347 O O . ASN B 1 447 ? -1.519 29.797 -5.562 1 98.88 447 ASN B O 1
ATOM 7351 N N . ARG B 1 448 ? -0.958 28.203 -4.027 1 98.75 448 ARG B N 1
ATOM 7352 C CA . ARG B 1 448 ? -1.878 27.219 -4.59 1 98.75 448 ARG B CA 1
ATOM 7353 C C . ARG B 1 448 ? -2.645 26.484 -3.49 1 98.75 448 ARG B C 1
ATOM 7355 O O . ARG B 1 448 ? -2.133 26.312 -2.383 1 98.75 448 ARG B O 1
ATOM 7362 N N . GLN B 1 449 ? -3.869 26.203 -3.742 1 98.81 449 GLN B N 1
ATOM 7363 C CA . GLN B 1 449 ? -4.613 25.188 -3.002 1 98.81 449 GLN B CA 1
ATOM 7364 C C . GLN B 1 449 ? -4.379 23.797 -3.588 1 98.81 449 GLN B C 1
ATOM 7366 O O . GLN B 1 449 ? -4.426 23.609 -4.805 1 98.81 449 GLN B O 1
ATOM 7371 N N . VAL B 1 450 ? -4.156 22.734 -2.76 1 98.75 450 VAL B N 1
ATOM 7372 C CA . VAL B 1 450 ? -3.598 21.531 -3.395 1 98.75 450 VAL B CA 1
ATOM 7373 C C . VAL B 1 450 ? -4.352 20.297 -2.922 1 98.75 450 VAL B C 1
ATOM 7375 O O . VAL B 1 450 ? -3.98 19.172 -3.26 1 98.75 450 VAL B O 1
ATOM 7378 N N . GLY B 1 451 ? -5.355 20.453 -2.105 1 98.56 451 GLY B N 1
ATOM 7379 C CA . GLY B 1 451 ? -6.113 19.297 -1.693 1 98.56 451 GLY B CA 1
ATOM 7380 C C . GLY B 1 451 ? -6.75 19.438 -0.324 1 98.56 451 GLY B C 1
ATOM 7381 O O . GLY B 1 451 ? -6.832 20.547 0.207 1 98.56 451 GLY B O 1
ATOM 7382 N N . HIS B 1 452 ? -7.262 18.281 0.189 1 98.75 452 HIS B N 1
ATOM 7383 C CA . HIS B 1 452 ? -8.016 18.344 1.438 1 98.75 452 HIS B CA 1
ATOM 7384 C C . HIS B 1 452 ? -7.809 17.078 2.268 1 98.75 452 HIS B C 1
ATOM 7386 O O . HIS B 1 452 ? -7.156 16.125 1.819 1 98.75 452 HIS B O 1
ATOM 7392 N N . MET B 1 453 ? -8.242 17.125 3.459 1 98.12 453 MET B N 1
ATOM 7393 C CA . MET B 1 453 ? -8.414 15.961 4.328 1 98.12 453 MET B CA 1
ATOM 7394 C C . MET B 1 453 ? -9.664 16.109 5.195 1 98.12 453 MET B C 1
ATOM 7396 O O . MET B 1 453 ? -10.133 17.219 5.426 1 98.12 453 MET B O 1
ATOM 7400 N N . LEU B 1 454 ? -10.234 15.047 5.465 1 97.75 454 LEU B N 1
ATOM 7401 C CA . LEU B 1 454 ? -11.312 14.992 6.445 1 97.75 454 LEU B CA 1
ATOM 7402 C C . LEU B 1 454 ? -10.953 14.062 7.598 1 97.75 454 LEU B C 1
ATOM 7404 O O . LEU B 1 454 ? -10.555 12.922 7.375 1 97.75 454 LEU B O 1
ATOM 7408 N N . ARG B 1 455 ? -10.914 14.578 8.758 1 95.81 455 ARG B N 1
ATOM 7409 C CA . ARG B 1 455 ? -10.758 13.781 9.969 1 95.81 455 ARG B CA 1
ATOM 7410 C C . ARG B 1 455 ? -12.047 13.758 10.781 1 95.81 455 ARG B C 1
ATOM 7412 O O . ARG B 1 455 ? -12.703 14.789 10.945 1 95.81 455 ARG B O 1
ATOM 7419 N N . THR B 1 456 ? -12.359 12.586 11.234 1 96.38 456 THR B N 1
ATOM 7420 C CA . THR B 1 456 ? -13.641 12.383 11.906 1 96.38 456 THR B CA 1
ATOM 7421 C C . THR B 1 456 ? -13.445 11.703 13.258 1 96.38 456 THR B C 1
ATOM 7423 O O . THR B 1 456 ? -12.617 10.797 13.391 1 96.38 456 THR B O 1
ATOM 7426 N N . LYS B 1 457 ? -14.086 12.258 14.242 1 93.25 457 LYS B N 1
ATOM 7427 C CA . LYS B 1 457 ? -14 11.688 15.578 1 93.25 457 LYS B CA 1
ATOM 7428 C C . LYS B 1 457 ? -15.391 11.359 16.125 1 93.25 457 LYS B C 1
ATOM 7430 O O . LYS B 1 457 ? -16.406 11.766 15.555 1 93.25 457 LYS B O 1
ATOM 7435 N N . LEU B 1 458 ? -15.359 10.555 17.188 1 92.31 458 LEU B N 1
ATOM 7436 C CA . LEU B 1 458 ? -16.609 10.32 17.891 1 92.31 458 LEU B CA 1
ATOM 7437 C C . LEU B 1 458 ? -17.172 11.625 18.453 1 92.31 458 LEU B C 1
ATOM 7439 O O . LEU B 1 458 ? -16.422 12.477 18.938 1 92.31 458 LEU B O 1
ATOM 7443 N N . ALA B 1 459 ? -18.422 11.719 18.406 1 89.75 459 ALA B N 1
ATOM 7444 C CA . ALA B 1 459 ? -19.078 12.953 18.844 1 89.75 459 ALA B CA 1
ATOM 7445 C C . ALA B 1 459 ? -18.797 13.258 20.297 1 89.75 459 ALA B C 1
ATOM 7447 O O . ALA B 1 459 ? -18.719 14.422 20.703 1 89.75 459 ALA B O 1
ATOM 7448 N N . ASP B 1 460 ? -18.625 12.234 21.016 1 81.5 460 ASP B N 1
ATOM 7449 C CA . ASP B 1 460 ? -18.438 12.43 22.453 1 81.5 460 ASP B CA 1
ATOM 7450 C C . ASP B 1 460 ? -16.953 12.633 22.797 1 81.5 460 ASP B C 1
ATOM 7452 O O . ASP B 1 460 ? -16.609 12.898 23.953 1 81.5 460 ASP B O 1
ATOM 7456 N N . ALA B 1 461 ? -16.188 12.562 21.719 1 77.38 461 ALA B N 1
ATOM 7457 C CA . ALA B 1 461 ? -14.758 12.805 21.938 1 77.38 461 ALA B CA 1
ATOM 7458 C C . ALA B 1 461 ? -14.438 14.297 21.844 1 77.38 461 ALA B C 1
ATOM 7460 O O . ALA B 1 461 ? -14.914 14.984 20.953 1 77.38 461 ALA B O 1
ATOM 7461 N N . ASP B 1 462 ? -13.695 14.742 22.797 1 66.31 462 ASP B N 1
ATOM 7462 C CA . ASP B 1 462 ? -13.328 16.156 22.797 1 66.31 462 ASP B CA 1
ATOM 7463 C C . ASP B 1 462 ? -12.195 16.422 21.812 1 66.31 462 ASP B C 1
ATOM 7465 O O . ASP B 1 462 ? -12.188 17.453 21.125 1 66.31 462 ASP B O 1
ATOM 7469 N N . GLU B 1 463 ? -11.266 15.484 21.719 1 68.06 463 GLU B N 1
ATOM 7470 C CA . GLU B 1 463 ? -10.133 15.672 20.812 1 68.06 463 GLU B CA 1
ATOM 7471 C C . GLU B 1 463 ? -10.25 14.75 19.594 1 68.06 463 GLU B C 1
ATOM 7473 O O . GLU B 1 463 ? -10.945 13.734 19.656 1 68.06 463 GLU B O 1
ATOM 7478 N N . GLY B 1 464 ? -9.695 15.219 18.422 1 65.75 464 GLY B N 1
ATOM 7479 C CA . GLY B 1 464 ? -9.938 14.5 17.188 1 65.75 464 GLY B CA 1
ATOM 7480 C C . GLY B 1 464 ? -8.664 14.094 16.469 1 65.75 464 GLY B C 1
ATOM 7481 O O . GLY B 1 464 ? -8.703 13.664 15.312 1 65.75 464 GLY B O 1
ATOM 7482 N N . GLY B 1 465 ? -7.52 14.266 17.031 1 70.06 465 GLY B N 1
ATOM 7483 C CA . GLY B 1 465 ? -6.293 13.898 16.359 1 70.06 465 GLY B CA 1
ATOM 7484 C C . GLY B 1 465 ? -6.195 12.406 16.078 1 70.06 465 GLY B C 1
ATOM 7485 O O . GLY B 1 465 ? -6.355 11.586 16.984 1 70.06 465 GLY B O 1
ATOM 7486 N N . VAL B 1 466 ? -5.965 12.023 14.867 1 75.12 466 VAL B N 1
ATOM 7487 C CA . VAL B 1 466 ? -5.84 10.625 14.461 1 75.12 466 VAL B CA 1
ATOM 7488 C C . VAL B 1 466 ? -4.586 10.016 15.078 1 75.12 466 VAL B C 1
ATOM 7490 O O . VAL B 1 466 ? -4.641 8.93 15.664 1 75.12 466 VAL B O 1
ATOM 7493 N N . ALA B 1 467 ? -3.559 10.773 15.031 1 62.28 467 ALA B N 1
ATOM 7494 C CA . ALA B 1 467 ? -2.281 10.297 15.555 1 62.28 467 ALA B CA 1
ATOM 7495 C C . ALA B 1 467 ? -2.344 10.109 17.062 1 62.28 467 ALA B C 1
ATOM 7497 O O . ALA B 1 467 ? -1.633 9.266 17.625 1 62.28 467 ALA B O 1
ATOM 7498 N N . ALA B 1 468 ? -3.295 10.852 17.594 1 60.53 468 ALA B N 1
ATOM 7499 C CA . ALA B 1 468 ? -3.447 10.789 19.031 1 60.53 468 ALA B CA 1
ATOM 7500 C C . ALA B 1 468 ? -4.379 9.656 19.438 1 60.53 468 ALA B C 1
ATOM 7502 O O . ALA B 1 468 ? -4.512 9.344 20.625 1 60.53 468 ALA B O 1
ATOM 7503 N N . GLY B 1 469 ? -5.008 8.977 18.391 1 69.06 469 GLY B N 1
ATOM 7504 C CA . GLY B 1 469 ? -5.828 7.805 18.656 1 69.06 469 GLY B CA 1
ATOM 7505 C C . GLY B 1 469 ? -7.305 8.125 18.797 1 69.06 469 GLY B C 1
ATOM 7506 O O . GLY B 1 469 ? -8.125 7.23 18.984 1 69.06 469 GLY B O 1
ATOM 7507 N N . LEU B 1 470 ? -7.648 9.32 18.562 1 75.12 470 LEU B N 1
ATOM 7508 C CA . LEU B 1 470 ? -9.031 9.711 18.828 1 75.12 470 LEU B CA 1
ATOM 7509 C C . LEU B 1 470 ? -9.789 9.93 17.516 1 75.12 470 LEU B C 1
ATOM 7511 O O . LEU B 1 470 ? -11.008 9.766 17.469 1 75.12 470 LEU B O 1
ATOM 7515 N N . GLY B 1 471 ? -9.078 10.273 16.578 1 89.88 471 GLY B N 1
ATOM 7516 C CA . GLY B 1 471 ? -9.68 10.555 15.289 1 89.88 471 GLY B CA 1
ATOM 7517 C C . GLY B 1 471 ? -9.539 9.414 14.297 1 89.88 471 GLY B C 1
ATOM 7518 O O . GLY B 1 471 ? -8.898 8.398 14.602 1 89.88 471 GLY B O 1
ATOM 7519 N N . ALA B 1 472 ? -10.273 9.539 13.211 1 96.06 472 ALA B N 1
ATOM 7520 C CA . ALA B 1 472 ? -10.227 8.586 12.109 1 96.06 472 ALA B CA 1
ATOM 7521 C C . ALA B 1 472 ? -10.18 9.305 10.766 1 96.06 472 ALA B C 1
ATOM 7523 O O . ALA B 1 472 ? -10.727 10.406 10.617 1 96.06 472 ALA B O 1
ATOM 7524 N N . LEU B 1 473 ? -9.438 8.664 9.859 1 97.56 473 LEU B N 1
ATOM 7525 C CA . LEU B 1 473 ? -9.391 9.188 8.5 1 97.56 473 LEU B CA 1
ATOM 7526 C C . LEU B 1 473 ? -10.75 9.055 7.816 1 97.56 473 LEU B C 1
ATOM 7528 O O . LEU B 1 473 ? -11.461 8.078 8.039 1 97.56 473 LEU B O 1
ATOM 7532 N N . ASP B 1 474 ? -11.055 10.047 7.012 1 97.69 474 ASP B N 1
ATOM 7533 C CA . ASP B 1 474 ? -12.375 10.117 6.391 1 97.69 474 ASP B CA 1
ATOM 7534 C C . ASP B 1 474 ? -12.305 10.82 5.035 1 97.69 474 ASP B C 1
ATOM 7536 O O . ASP B 1 474 ? -11.25 11.328 4.648 1 97.69 474 ASP B O 1
ATOM 7540 N N . SER B 1 475 ? -13.336 10.656 4.223 1 97.69 475 SER B N 1
ATOM 7541 C CA . SER B 1 475 ? -13.5 11.352 2.949 1 97.69 475 SER B CA 1
ATOM 7542 C C . SER B 1 475 ? -14.836 12.094 2.893 1 97.69 475 SER B C 1
ATOM 7544 O O . SER B 1 475 ? -15.844 11.617 3.426 1 97.69 475 SER B O 1
ATOM 7546 N N . PRO B 1 476 ? -14.812 13.219 2.27 1 98.25 476 PRO B N 1
ATOM 7547 C CA . PRO B 1 476 ? -16.078 13.961 2.17 1 98.25 476 PRO B CA 1
ATOM 7548 C C . PRO B 1 476 ? -16.984 13.422 1.07 1 98.25 476 PRO B C 1
ATOM 7550 O O . PRO B 1 476 ? -16.5 13.031 0.003 1 98.25 476 PRO B O 1
ATOM 7553 N N . TYR B 1 477 ? -18.234 13.312 1.38 1 98.12 477 TYR B N 1
ATOM 7554 C CA . TYR B 1 477 ? -19.344 13.125 0.45 1 98.12 477 TYR B CA 1
ATOM 7555 C C . TYR B 1 477 ? -20.156 14.406 0.315 1 98.12 477 TYR B C 1
ATOM 7557 O O . TYR B 1 477 ? -20.891 14.773 1.228 1 98.12 477 TYR B O 1
ATOM 7565 N N . LEU B 1 478 ? -20.047 15.078 -0.829 1 98.44 478 LEU B N 1
ATOM 7566 C CA . LEU B 1 478 ? -20.609 16.406 -0.974 1 98.44 478 LEU B CA 1
ATOM 7567 C C . LEU B 1 478 ? -22.125 16.344 -1.199 1 98.44 478 LEU B C 1
ATOM 7569 O O . LEU B 1 478 ? -22.578 15.586 -2.057 1 98.44 478 LEU B O 1
ATOM 7573 N N . ILE B 1 479 ? -22.828 17.094 -0.417 1 97.25 479 ILE B N 1
ATOM 7574 C CA . ILE B 1 479 ? -24.281 17.141 -0.517 1 97.25 479 ILE B CA 1
ATOM 7575 C C . ILE B 1 479 ? -24.734 18.562 -0.839 1 97.25 479 ILE B C 1
ATOM 7577 O O . ILE B 1 479 ? -24.047 19.531 -0.502 1 97.25 479 ILE B O 1
ATOM 7581 N N . ASP B 1 480 ? -25.906 18.625 -1.488 1 94.25 480 ASP B N 1
ATOM 7582 C CA . ASP B 1 480 ? -26.531 19.922 -1.751 1 94.25 480 ASP B CA 1
ATOM 7583 C C . ASP B 1 480 ? -27.594 20.25 -0.707 1 94.25 480 ASP B C 1
ATOM 7585 O O . ASP B 1 480 ? -28.406 19.391 -0.362 1 94.25 480 ASP B O 1
ATOM 7589 N N . MET B 1 481 ? -27.328 21.297 0.055 1 83.88 481 MET B N 1
ATOM 7590 C CA . MET B 1 481 ? -28.297 21.688 1.071 1 83.88 481 MET B CA 1
ATOM 7591 C C . MET B 1 481 ? -29.25 22.75 0.531 1 83.88 481 MET B C 1
ATOM 7593 O O . MET B 1 481 ? -28.906 23.516 -0.365 1 83.88 481 MET B O 1
#

Sequence (962 aa):
MSQARFASCIPLPLEHKVLVNVIEKAKDWALMHGVGMRDKKHFTKDAIQIAPFVLLPSPFPRTEFTKAIELQTVLNELMHKVAHNEEFLEHTLQNALQVDEFTANLYDIWVKVRNEGITQSVSLGLFRSDYLMHTADQNRIKQVEFNTVAASFGAISSNLPAMSRYILRQLNRGDLIKNMPENRALSGLCSGIIEAYDLFGIPSAVVLFVVEEVSYNICDQRFHEFEISETRPDIMIFRKTLNEIYEETELNDKKQLILDGHPVAVVYYRSGYEPAQYPSSREWDARLRVERSTAIKCPSIHYQLAGTKKVQQALAAAGALERFMGSSAATTRVRDIFTGLYSLDFDENGERAVEMAIADAERFVLKPQREGGGNNLYGEEVRDALLRMRHSRERAAYILMERILPPLVSGYVVRPGAPVPPQVVDLVSELGIFGVIIGTKDKIISNRQVGHMLRTKLADADEGGVAAGLGALDSPYLIDMMSQARFASCIPLPLEHKVLVNVIEKAKDWALMHGVGMRDKKHFTKDAIQIAPFVLLPSPFPRTEFTKAIELQTVLNELMHKVAHNEEFLEHTLQNALQVDEFTANLYDIWVKVRNEGITQSVSLGLFRSDYLMHTADQNRIKQVEFNTVAASFGAISSNLPAMSRYILRQLNRGDLIKNMPENRALSGLCSGIIEAYDLFGIPSAVVLFVVEEVSYNICDQRFHEFEISETRPDIMIFRKTLNEIYEETELNDKKQLILDGHPVAVVYYRSGYEPAQYPSSREWDARLRVERSTAIKCPSIHYQLAGTKKVQQALAAAGALERFMGSSAATTRVRDIFTGLYSLDFDENGERAVEMAIADAERFVLKPQREGGGNNLYGEEVRDALLRMRHSRERAAYILMERILPPLVSGYVVRPGAPVPPQVVDLVSELGIFGVIIGTKDKIISNRQVGHMLRTKLADADEGGVAAGLGALDSPYLIDM

Organism: Galleria mellonella (NCBI:txid7137)

Radius of gyration: 32.37 Å; Cα contacts (8 Å, |Δi|>4): 2053; chains: 2; bounding box: 66×99×75 Å

Secondary structure (DSSP, 8-state):
----EEPPSS-SSPPHHHHHHHHHHHHHHHHHTT-EE--STT--TTEEEEPPEESSPEEEEHHHHHHHHHHHHHHHHHHHHHHT-HHHHHHHHTTGGGT-HHHHHHHHHHHHHHHH--S---EEEEEEEEEEEEGGGTTEEEEEEEE-S----HHHHTTHHHHHHHHHHHTT-GGGGGGSPP--HHHHHHHHHHHHHHHH--TT-EEEEE--SS-S-HHHHHHHHHHHHHH-TT-EEEEE-HHHHHHHEEE-TT--EEETTEEEEEEEESS-SSGGG--SHHHHHHHHHHHHSSSEEET-HHHHHHTSHHHHHHHTSTTHHHHHH-SSHHHHHHHHT---EEE-SSSHHHHHHHHHHHHTGGGEEEEES--SSS--EETHHHHHHHHHTTTSGGGGGEEEEEPP-PPEEEEPEE-TT--SSPPPEEEEEEEEEEEEEEE-SS-EEEEEEEEEEEEEEETT-S---TTTTSEEEE-EEEE--/----EEPPSS-SSPPHHHHHHHHHHHHHHHHHTT-EE--SSS--TTEEEEPPEESSPEEEEHHHHHHHHHHHHHHHHHHHHHHT-HHHHHHHHHHHHTT-HHHHHHHHHHHHHHHH--S---EEEEEEEEEEEEGGGTTEEEEEEEE-S----HHHHTTHHHHHHHHHHHTT-GGGGGGSPP--HHHHHHHHHHHHHHHH--TT-EEEEE--SS-S-HHHHHHHHHHHHHH-TT-EEEEE-HHHHHHHEEE-TT--EEETTEEEEEEEESS-SSGGG--SHHHHHHHHHHHHSSSEEET-HHHHHHTSHHHHHHHHSTTHHHHHH-SSHHHHHHHHT---EEE-SSSHHHHHHHHHHHHTGGGEEEEES--SSS--EETHHHHHHHHHTTTSGGGGGEEEEEPP-PPEEEE-EE-TT--SSPPPEEEEEEEEEEEEEEE-SS-EEEEEEEEEEEEEEETT-S---TTTTSEEEE-EEEE--

Foldseek 3Di:
DPFFADEFPDDDDDDQVLQLVLLVVLQVLCQVVLQWWADPVDGDPVGTGHFKAFSAFDADAPVLVVLQLVLQLVVVQLLVLLLLPPVLLCVLCVLLLVQPVLLVLLVVLVVVLVVVPFLAQKAKWKKKWKWFFFVVVVRHIATPFIGGALPWDLQSQQSVLVSNCVSCVSVVNNVLSVQFDHFQSLLQSLVRVVVLLVVLPDLQAEAEEADAPDTGSVSRVVSSVVSNCVVPVSHHYYYDHLLRLLVAWDQDPSQFIAGPRHGHAEYGYNDDQAVVSPPDCSSSVSLSSVSNGNHHYRGRSSSSSSRFPSNVLQCLDPPNSCVSPNPDPSSVSVNVNHFHKFALDPDPRNLVLLVVCLVPVQQKKKDFRGDDWDGIDHDPRSNVVCVVCVPPSNSRRIMITGDGRHHWYWTFMDDPPDDPPGDTAIKTKMKMWIWMWMDGNVDTDDTRTRGIWIKMFGNPDPITDSVVVGIHTHTYRHDHD/DPFFADEFPDDDDDDQVLQLVLLVVLQVLCQVVLQWWADPVDGDPVGTGHFKAFSAFGADAPVLVVLQLVLQLVVVQLLVLLLLPPVLLCVLCVLLLVQPVLLVLLVVLVVVLVVVPFLAQKAKWKKKWKWFFFVVVVRHIATPFIGGALPWDLQSQQSVLVSNCVSCVSVVNNVLSVQFDHFQSLLASLVSVVVLLVVLPDLQAEAEEADAPDTGSVSRVVSSVVSNCVVPVSHHYYYDHLLRLLVAWDQDPSQFIAGPRHGHAEYGYNDDQAVVSPPDVSSSVSLSSVSNGNHHYRGRSSSSSSRFPSNVLQCLDPPNSCVSPNDDPSSVSVNVNHFHKFALDPDPRNLVLLVVCLVPVQQKKKDFRGDDWDGIDHDPRSNVVCVVCVPPSNSRRIMIGGDGRHHWYWTFMDDPPDDPPGDTAIKTKMKMWIWMWMDGNVDTDDTRTRGIWIKMFGNPDPIADSVVVGIHTHTYRHDHD

InterPro domains:
  IPR004887 Glutathione synthase, substrate-binding domain [PF03199] (205-306)
  IPR005615 Glutathione synthase [PF03917] (20-478)
  IPR005615 Glutathione synthase [PIRSF001558] (9-479)
  IPR005615 Glutathione synthase [PTHR11130] (8-479)
  IPR005615 Glutathione synthase [TIGR01986] (22-478)
  IPR014042 Glutathione synthase, alpha-helical [G3DSA:1.10.1080.10] (71-340)
  IPR014049 Glutathione synthase, N-terminal, eukaryotic [G3DSA:3.30.1490.80] (21-422)
  IPR014709 Glutathione synthase, C-terminal, eukaryotic [G3DSA:3.30.1490.50] (341-408)
  IPR016185 Pre-ATP-grasp domain superfamily [SSF52440] (204-308)
  IPR037013 Glutathione synthase, substrate-binding domain superfamily [G3DSA:3.40.50.1760] (183-307)

pLDDT: mean 95.06, std 6.64, range [38.66, 98.94]

Nearest PDB structures (foldseek):
  5oes-assembly3_E  TM=9.500E-01  e=2.831E-44  Solanum tuberosum
  5oes-assembly3_F  TM=9.470E-01  e=2.166E-44  Solanum tuberosum
  5oes-assembly1_A  TM=9.501E-01  e=6.319E-44  Solanum tuberosum
  5oes-assembly1_B  TM=9.470E-01  e=5.382E-44  Solanum tuberosum
  3kaj-assembly1_A  TM=9.016E-01  e=1.197E-39  Glycine max